Protein 1EK9 (pdb70)

Foldseek 3Di:
DELVLLVLLVVDFVVLVVLVVVLVVLVVCLVVLLVLQDKDKDKDKDKDWDADDDVCHFKIKMKIKIKIKIKHFDDALSVLSSVLSVLVSVLSVLVSLLVVLVLSLQLVLLQLQLLLLLLLLVLLVVLLVVLVVQLVVVVVCCVVPNDPCVLNVVSVVLSVVSVVVNVVSLVSLVVSQVSNCNSSVDGDQKYFHFDVVPDDADQDDDLVVLLVLLCVAASLLVSLVSVLVSLVSQLVSLVRVQDKTKMKMWMKMKMWMAMGGDVQDDPNPCVRHIDIIDTDMDMDMGGDPDDPCSVVSNVVSVVVSVVSVVVSVVVSVVLSVQQVVLSVLLVVLVVQLVVLVVQLVVLVVQLVCCVCCVVPNDHSNSNSVSSVSNSVSSSSNSVSVSSNLSSVSSSCNSSNHNDVVNSVVSSVSTHHMDGSNDD/DELVLLVLLVVDFPQLVVLVVVLVVLVVCLVVLLVLQDKDKDKDKDKDWDADDDVCHFKIKIKIKIKIKMKHFDDALSVLSSVLSVLVSVLSVLVSLLVSLVLVLQLLLLQLQLLLLLVLLVLLVVLLVVLVVQLVVVVVCCVVPNDPCVLNVLSVVLSVVSVVVNVVSLVSLVVSQVSNCNSSVDGDQKYFHFDPVPDDADQDDDLVVLLVLLCVAQSLLVSLVSVLVSLVSQLVSLVRVQDKTKMKMWMKMKMWMAMGGDVQDDPCPCVRHIDIIDTDMDMDMDGDPDDPCSVVSNVVSVVVSVVSVVVSVVSSVVLSCQQVVLSVQLVVLNVQLVVLVVQLVVLVVQLVCCVCCSVVNDHSNSNSVSSVSNSVSVSSNSVSSSSNVSSVSSSCNSSNHNDDVVSVVVSVSGHDMDGSNDD/DELVLLVLLVVDFVVLVVLVVVLVVLVVCLVVLCVLQDKDKDKDKDKDWDADDDVCHFKIKMKIKMKIKIKHFDDALSVLSSVLSVLVSVLSVLVSLLVQLVLSLQLLLLLLQLLLLVVLLVLLVVLLVVLVVQLVVVVVCCVVPNDDCVSNVVSVVLSVVSVVVNVVSLVSLVVSQVSNCNSRVDGDQKYFHFQVVPDDADQDDDLVVLLVLLCVAQSLLVSLVSVLVSLVSQLVSLVRLQDKTKMKMWMKMKMKMAMGGDPQDDPNPCVRHIDIIDTDMDMDMGGDPDDPCSVVSNVVSVVVSVVSVVVSVVSSVVLSCQQVVLSVQLVVLNVQLVVLVVQLVVLVVQLVCVVCCVVPNDHVNSNSVSSVSNSVSVSSNSVSSSSNLSSVSSSCNSSNHNDDVNSVVSSVSTHDMDGSNDD

Structure (mmCIF, N/CA/C/O backbone):
data_1EK9
#
_entry.id   1EK9
#
_cell.length_a   265.049
_cell.length_b   265.049
_cell.length_c   95.959
_cell.angle_alpha   90.00
_cell.angle_beta   90.00
_cell.angle_gamma   120.00
#
_symmetry.space_group_name_H-M   'H 3'
#
loop_
_entity.id
_entity.type
_entity.pdbx_description
1 polymer 'OUTER MEMBRANE PROTEIN TOLC'
2 water water
#
loop_
_atom_site.group_PDB
_atom_site.id
_atom_site.type_symbol
_atom_site.label_atom_id
_atom_site.label_alt_id
_atom_site.label_comp_id
_atom_site.label_asym_id
_atom_site.label_entity_id
_atom_site.label_seq_id
_atom_site.pdbx_PDB_ins_code
_atom_site.Cartn_x
_atom_site.Cartn_y
_atom_site.Cartn_z
_atom_site.occupancy
_atom_site.B_iso_or_equiv
_atom_site.auth_seq_id
_atom_site.auth_comp_id
_atom_site.auth_asym_id
_atom_site.auth_atom_id
_atom_site.pdbx_PDB_model_num
ATOM 1 N N . GLU A 1 1 ? -5.748 89.461 37.410 1.00 54.33 1 GLU A N 1
ATOM 2 C CA . GLU A 1 1 ? -4.635 90.165 38.129 1.00 52.89 1 GLU A CA 1
ATOM 3 C C . GLU A 1 1 ? -4.900 90.242 39.611 1.00 50.13 1 GLU A C 1
ATOM 4 O O . GLU A 1 1 ? -4.001 89.809 40.351 1.00 48.79 1 GLU A O 1
ATOM 10 N N . ASN A 1 2 ? -6.058 90.624 40.154 1.00 44.45 2 ASN A N 1
ATOM 11 C CA . ASN A 1 2 ? -6.190 90.527 41.619 1.00 41.48 2 ASN A CA 1
ATOM 12 C C . ASN A 1 2 ? -6.777 89.137 41.902 1.00 42.08 2 ASN A C 1
ATOM 13 O O . ASN A 1 2 ? -7.028 88.394 40.975 1.00 45.00 2 ASN A O 1
ATOM 18 N N . LEU A 1 3 ? -6.909 88.715 43.119 1.00 41.88 3 LEU A N 1
ATOM 19 C CA . LEU A 1 3 ? -7.418 87.377 43.478 1.00 41.92 3 LEU A CA 1
ATOM 20 C C . LEU A 1 3 ? -8.875 87.083 43.067 1.00 46.88 3 LEU A C 1
ATOM 21 O O . LEU A 1 3 ? -9.178 85.940 42.615 1.00 46.58 3 LEU A O 1
ATOM 34 N N . GLN A 1 5 ? -10.380 88.363 40.437 1.00 46.89 5 GLN A N 1
ATOM 35 C CA . GLN A 1 5 ? -10.351 88.078 39.002 1.00 47.46 5 GLN A CA 1
ATOM 36 C C . GLN A 1 5 ? -9.737 86.730 38.699 1.00 49.73 5 GLN A C 1
ATOM 37 O O . GLN A 1 5 ? -10.207 86.059 37.793 1.00 50.95 5 GLN A O 1
ATOM 43 N N . VAL A 1 6 ? -8.692 86.303 39.450 1.00 46.98 6 VAL A N 1
ATOM 44 C CA . VAL A 1 6 ? -8.105 85.000 39.139 1.00 44.65 6 VAL A CA 1
ATOM 45 C C . VAL A 1 6 ? -9.107 83.890 39.419 1.00 45.08 6 VAL A C 1
ATOM 46 O O . VAL A 1 6 ? -9.173 82.916 38.683 1.00 45.52 6 VAL A O 1
ATOM 50 N N . TYR A 1 7 ? -9.751 83.935 40.579 1.00 43.70 7 TYR A N 1
ATOM 51 C CA . TYR A 1 7 ? -10.721 82.939 40.953 1.00 45.34 7 TYR A CA 1
ATOM 52 C C . TYR A 1 7 ? -11.928 82.850 39.980 1.00 49.54 7 TYR A C 1
ATOM 53 O O . TYR A 1 7 ? -12.287 81.714 39.581 1.00 48.39 7 TYR A O 1
ATOM 62 N N . GLN A 1 8 ? -12.399 83.983 39.475 1.00 51.80 8 GLN A N 1
ATOM 63 C CA . GLN A 1 8 ? -13.505 83.986 38.529 1.00 56.58 8 GLN A CA 1
ATOM 64 C C . GLN A 1 8 ? -13.055 83.311 37.246 1.00 56.67 8 GLN A C 1
ATOM 65 O O . GLN A 1 8 ? -13.810 82.544 36.652 1.00 54.84 8 GLN A O 1
ATOM 71 N N . GLN A 1 9 ? -11.784 83.549 36.851 1.00 55.59 9 GLN A N 1
ATOM 72 C CA . GLN A 1 9 ? -11.308 82.875 35.645 1.00 55.62 9 GLN A CA 1
ATOM 73 C C . GLN A 1 9 ? -11.149 81.393 35.948 1.00 55.24 9 GLN A C 1
ATOM 74 O O . GLN A 1 9 ? -11.500 80.538 35.143 1.00 56.83 9 GLN A O 1
ATOM 80 N N . ALA A 1 10 ? -10.700 81.049 37.158 1.00 52.57 10 ALA A N 1
ATOM 81 C CA . ALA A 1 10 ? -10.604 79.637 37.487 1.00 51.69 10 ALA A CA 1
ATOM 82 C C . ALA A 1 10 ? -11.990 78.940 37.497 1.00 52.42 10 ALA A C 1
ATOM 83 O O . ALA A 1 10 ? -12.104 77.822 37.008 1.00 52.12 10 ALA A O 1
ATOM 85 N N . ARG A 1 11 ? -12.986 79.510 38.186 1.00 51.43 11 ARG A N 1
ATOM 86 C CA . ARG A 1 11 ? -14.295 78.922 38.324 1.00 53.69 11 ARG A CA 1
ATOM 87 C C . ARG A 1 11 ? -14.955 78.566 37.006 1.00 55.34 11 ARG A C 1
ATOM 88 O O . ARG A 1 11 ? -15.400 77.422 36.884 1.00 56.07 11 ARG A O 1
ATOM 96 N N . LEU A 1 12 ? -14.882 79.388 35.966 1.00 56.31 12 LEU A N 1
ATOM 97 C CA . LEU A 1 12 ? -15.557 78.976 34.730 1.00 58.20 12 LEU A CA 1
ATOM 98 C C . LEU A 1 12 ? -14.874 77.851 34.001 1.00 57.19 12 LEU A C 1
ATOM 99 O O . LEU A 1 12 ? -15.548 77.034 33.364 1.00 57.37 12 LEU A O 1
ATOM 104 N N . SER A 1 13 ? -13.545 77.742 34.074 1.00 53.75 13 SER A N 1
ATOM 105 C CA . SER A 1 13 ? -12.891 76.713 33.292 1.00 50.79 13 SER A CA 1
ATOM 106 C C . SER A 1 13 ? -12.284 75.555 34.030 1.00 47.83 13 SER A C 1
ATOM 107 O O . SER A 1 13 ? -11.770 74.649 33.342 1.00 45.95 13 SER A O 1
ATOM 110 N N . ASN A 1 14 ? -12.240 75.550 35.351 1.00 45.12 14 ASN A N 1
ATOM 111 C CA . ASN A 1 14 ? -11.525 74.466 36.013 1.00 43.87 14 ASN A CA 1
ATOM 112 C C . ASN A 1 14 ? -12.110 73.099 35.688 1.00 45.77 14 ASN A C 1
ATOM 113 O O . ASN A 1 14 ? -13.262 72.828 36.016 1.00 45.64 14 ASN A O 1
ATOM 118 N N . PRO A 1 15 ? -11.314 72.201 35.123 1.00 45.20 15 PRO A N 1
ATOM 119 C CA . PRO A 1 15 ? -11.771 70.933 34.674 1.00 45.59 15 PRO A CA 1
ATOM 120 C C . PRO A 1 15 ? -11.977 69.916 35.780 1.00 47.99 15 PRO A C 1
ATOM 121 O O . PRO A 1 15 ? -12.758 68.993 35.602 1.00 47.30 15 PRO A O 1
ATOM 125 N N . GLU A 1 16 ? -11.323 70.042 36.926 1.00 46.14 16 GLU A N 1
ATOM 126 C CA . GLU A 1 16 ? -11.561 69.150 38.060 1.00 45.83 16 GLU A CA 1
ATOM 127 C C . GLU A 1 16 ? -12.942 69.419 38.664 1.00 46.51 16 GLU A C 1
ATOM 128 O O . GLU A 1 16 ? -13.635 68.456 39.086 1.00 45.55 16 GLU A O 1
ATOM 134 N N . LEU A 1 17 ? -13.318 70.677 38.768 1.00 44.31 17 LEU A N 1
ATOM 135 C CA . LEU A 1 17 ? -14.638 71.029 39.303 1.00 46.10 17 LEU A CA 1
ATOM 136 C C . LEU A 1 17 ? -15.710 70.649 38.252 1.00 48.49 17 LEU A C 1
ATOM 137 O O . LEU A 1 17 ? -16.740 70.078 38.584 1.00 48.02 17 LEU A O 1
ATOM 142 N N . ARG A 1 18 ? -15.465 71.027 36.994 1.00 48.73 18 ARG A N 1
ATOM 143 C CA . ARG A 1 18 ? -16.378 70.701 35.889 1.00 50.10 18 ARG A CA 1
ATOM 144 C C . ARG A 1 18 ? -16.621 69.217 35.742 1.00 50.57 18 ARG A C 1
ATOM 145 O O . ARG A 1 18 ? -17.767 68.827 35.518 1.00 52.79 18 ARG A O 1
ATOM 153 N N . LYS A 1 19 ? -15.615 68.382 36.024 1.00 49.34 19 LYS A N 1
ATOM 154 C CA . LYS A 1 19 ? -15.799 66.932 36.003 1.00 49.27 19 LYS A CA 1
ATOM 155 C C . LYS A 1 19 ? -16.665 66.513 37.181 1.00 50.19 19 LYS A C 1
ATOM 156 O O . LYS A 1 19 ? -17.463 65.581 37.070 1.00 50.10 19 LYS A O 1
ATOM 162 N N . SER A 1 20 ? -16.460 67.146 38.335 1.00 47.11 20 SER A N 1
ATOM 163 C CA . SER A 1 20 ? -17.249 66.832 39.514 1.00 45.67 20 SER A CA 1
ATOM 164 C C . SER A 1 20 ? -18.750 67.191 39.289 1.00 46.63 20 SER A C 1
ATOM 165 O O . SER A 1 20 ? -19.602 66.507 39.781 1.00 44.30 20 SER A O 1
ATOM 168 N N . ALA A 1 21 ? -19.042 68.305 38.632 1.00 45.89 21 ALA A N 1
ATOM 169 C CA . ALA A 1 21 ? -20.380 68.726 38.314 1.00 46.62 21 ALA A CA 1
ATOM 170 C C . ALA A 1 21 ? -21.039 67.669 37.396 1.00 48.38 21 ALA A C 1
ATOM 171 O O . ALA A 1 21 ? -22.212 67.399 37.534 1.00 49.78 21 ALA A O 1
ATOM 173 N N . ALA A 1 22 ? -20.264 67.097 36.463 1.00 46.63 22 ALA A N 1
ATOM 174 C CA . ALA A 1 22 ? -20.700 66.069 35.567 1.00 46.52 22 ALA A CA 1
ATOM 175 C C . ALA A 1 22 ? -21.062 64.808 36.341 1.00 48.22 22 ALA A C 1
ATOM 176 O O . ALA A 1 22 ? -22.007 64.097 35.948 1.00 49.73 22 ALA A O 1
ATOM 178 N N . ASP A 1 23 ? -20.253 64.411 37.320 1.00 44.41 23 ASP A N 1
ATOM 179 C CA . ASP A 1 23 ? -20.558 63.264 38.144 1.00 45.45 23 ASP A CA 1
ATOM 180 C C . ASP A 1 23 ? -21.876 63.483 38.911 1.00 48.39 23 ASP A C 1
ATOM 181 O O . ASP A 1 23 ? -22.621 62.519 39.153 1.00 47.60 23 ASP A O 1
ATOM 186 N N . ARG A 1 24 ? -22.086 64.711 39.389 1.00 47.01 24 ARG A N 1
ATOM 187 C CA . ARG A 1 24 ? -23.251 65.048 40.129 1.00 49.10 24 ARG A CA 1
ATOM 188 C C . ARG A 1 24 ? -24.471 64.920 39.200 1.00 50.11 24 ARG A C 1
ATOM 189 O O . ARG A 1 24 ? -25.473 64.345 39.620 1.00 50.58 24 ARG A O 1
ATOM 197 N N . ASP A 1 25 ? -24.387 65.509 38.000 1.00 48.99 25 ASP A N 1
ATOM 198 C CA . ASP A 1 25 ? -25.477 65.493 37.040 1.00 49.18 25 ASP A CA 1
ATOM 199 C C . ASP A 1 25 ? -25.867 64.075 36.669 1.00 51.25 25 ASP A C 1
ATOM 200 O O . ASP A 1 25 ? -27.066 63.735 36.635 1.00 51.71 25 ASP A O 1
ATOM 205 N N . ALA A 1 26 ? -24.864 63.231 36.432 1.00 48.71 26 ALA A N 1
ATOM 206 C CA . ALA A 1 26 ? -25.140 61.853 36.090 1.00 47.54 26 ALA A CA 1
ATOM 207 C C . ALA A 1 26 ? -25.896 61.175 37.227 1.00 50.78 26 ALA A C 1
ATOM 208 O O . ALA A 1 26 ? -26.770 60.324 36.973 1.00 49.90 26 ALA A O 1
ATOM 210 N N . ALA A 1 27 ? -25.475 61.427 38.474 1.00 48.83 27 ALA A N 1
ATOM 211 C CA . ALA A 1 27 ? -26.085 60.807 39.634 1.00 48.92 27 ALA A CA 1
ATOM 212 C C . ALA A 1 27 ? -27.537 61.249 39.819 1.00 50.25 27 ALA A C 1
ATOM 213 O O . ALA A 1 27 ? -28.369 60.402 40.154 1.00 51.28 27 ALA A O 1
ATOM 215 N N . PHE A 1 28 ? -27.845 62.510 39.625 1.00 48.52 28 PHE A N 1
ATOM 216 C CA . PHE A 1 28 ? -29.210 62.983 39.692 1.00 50.54 28 PHE A CA 1
ATOM 217 C C . PHE A 1 28 ? -30.051 62.357 38.567 1.00 52.29 28 PHE A C 1
ATOM 218 O O . PHE A 1 28 ? -31.015 61.664 38.875 1.00 51.68 28 PHE A O 1
ATOM 226 N N . GLU A 1 29 ? -29.526 62.373 37.329 1.00 51.33 29 GLU A N 1
ATOM 227 C CA . GLU A 1 29 ? -30.190 61.818 36.173 1.00 52.44 29 GLU A CA 1
ATOM 228 C C . GLU A 1 29 ? -30.504 60.348 36.372 1.00 54.43 29 GLU A C 1
ATOM 229 O O . GLU A 1 29 ? -31.584 59.887 35.987 1.00 55.19 29 GLU A O 1
ATOM 235 N N . LYS A 1 30 ? -29.652 59.649 37.139 1.00 51.47 30 LYS A N 1
ATOM 236 C CA . LYS A 1 30 ? -29.815 58.250 37.397 1.00 49.40 30 LYS A CA 1
ATOM 237 C C . LYS A 1 30 ? -31.052 57.973 38.246 1.00 49.98 30 LYS A C 1
ATOM 238 O O . LYS A 1 30 ? -31.486 56.816 38.304 1.00 46.93 30 LYS A O 1
ATOM 244 N N . ILE A 1 31 ? -31.587 58.968 38.942 1.00 49.62 31 ILE A N 1
ATOM 245 C CA . ILE A 1 31 ? -32.838 58.781 39.694 1.00 51.03 31 ILE A CA 1
ATOM 246 C C . ILE A 1 31 ? -33.957 58.352 38.714 1.00 53.57 31 ILE A C 1
ATOM 247 O O . ILE A 1 31 ? -34.686 57.425 39.001 1.00 53.29 31 ILE A O 1
ATOM 252 N N . ASN A 1 32 ? -33.973 58.915 37.506 1.00 52.98 32 ASN A N 1
ATOM 253 C CA . ASN A 1 32 ? -34.896 58.537 36.452 1.00 53.35 32 ASN A CA 1
ATOM 254 C C . ASN A 1 32 ? -34.695 57.096 36.079 1.00 55.33 32 ASN A C 1
ATOM 255 O O . ASN A 1 32 ? -35.697 56.386 36.032 1.00 56.78 32 ASN A O 1
ATOM 260 N N . GLU A 1 33 ? -33.452 56.618 35.935 1.00 52.34 33 GLU A N 1
ATOM 261 C CA . GLU A 1 33 ? -33.285 55.210 35.652 1.00 51.72 33 GLU A CA 1
ATOM 262 C C . GLU A 1 33 ? -33.724 54.317 36.806 1.00 53.08 33 GLU A C 1
ATOM 263 O O . GLU A 1 33 ? -34.284 53.245 36.571 1.00 52.42 33 GLU A O 1
ATOM 269 N N . ALA A 1 34 ? -33.490 54.724 38.068 1.00 51.73 34 ALA A N 1
ATOM 270 C CA . ALA A 1 34 ? -33.908 53.922 39.209 1.00 51.51 34 ALA A CA 1
ATOM 271 C C . ALA A 1 34 ? -35.443 53.870 39.392 1.00 53.16 34 ALA A C 1
ATOM 272 O O . ALA A 1 34 ? -35.960 52.943 40.046 1.00 51.87 34 ALA A O 1
ATOM 274 N N . ARG A 1 35 ? -36.144 54.905 38.939 1.00 52.64 35 ARG A N 1
ATOM 275 C CA . ARG A 1 35 ? -37.599 54.962 39.038 1.00 55.18 35 ARG A CA 1
ATOM 276 C C . ARG A 1 35 ? -38.298 54.079 37.968 1.00 57.41 35 ARG A C 1
ATOM 277 O O . ARG A 1 35 ? -39.413 53.614 38.150 1.00 56.75 35 ARG A O 1
ATOM 285 N N . SER A 1 36 ? -37.586 53.850 36.867 1.00 56.94 36 SER A N 1
ATOM 286 C CA . SER A 1 36 ? -38.043 53.176 35.675 1.00 58.05 36 SER A CA 1
ATOM 287 C C . SER A 1 36 ? -38.659 51.797 35.817 1.00 59.53 36 SER A C 1
ATOM 288 O O . SER A 1 36 ? -39.750 51.596 35.251 1.00 61.54 36 SER A O 1
ATOM 291 N N . PRO A 1 37 ? -38.191 50.923 36.708 1.00 59.53 37 PRO A N 1
ATOM 292 C CA . PRO A 1 37 ? -38.843 49.632 36.945 1.00 58.83 37 PRO A CA 1
ATOM 293 C C . PRO A 1 37 ? -40.224 49.724 37.595 1.00 59.98 37 PRO A C 1
ATOM 294 O O . PRO A 1 37 ? -40.948 48.741 37.577 1.00 58.97 37 PRO A O 1
ATOM 298 N N . LEU A 1 38 ? -40.613 50.869 38.135 1.00 58.98 38 LEU A N 1
ATOM 299 C CA . LEU A 1 38 ? -41.869 51.143 38.784 1.00 59.27 38 LEU A CA 1
ATOM 300 C C . LEU A 1 38 ? -42.944 51.686 37.818 1.00 60.91 38 LEU A C 1
ATOM 301 O O . LEU A 1 38 ? -44.080 52.001 38.192 1.00 59.89 38 LEU A O 1
ATOM 306 N N . LEU A 1 39 ? -42.542 51.834 36.571 1.00 60.15 39 LEU A N 1
ATOM 307 C CA . LEU A 1 39 ? -43.396 52.322 35.505 1.00 61.07 39 LEU A CA 1
ATOM 308 C C . LEU A 1 39 ? -43.704 51.185 34.535 1.00 60.96 39 LEU A C 1
ATOM 309 O O . LEU A 1 39 ? -43.104 50.120 34.606 1.00 59.92 39 LEU A O 1
ATOM 314 N N . PRO A 1 40 ? -44.676 51.375 33.662 1.00 61.20 40 PRO A N 1
ATOM 315 C CA . PRO A 1 40 ? -45.060 50.336 32.716 1.00 60.19 40 PRO A CA 1
ATOM 316 C C . PRO A 1 40 ? -43.918 49.974 31.769 1.00 59.66 40 PRO A C 1
ATOM 317 O O . PRO A 1 40 ? -43.305 50.847 31.187 1.00 59.35 40 PRO A O 1
ATOM 321 N N . GLN A 1 41 ? -43.668 48.688 31.580 1.00 58.41 41 GLN A N 1
ATOM 322 C CA . GLN A 1 41 ? -42.750 48.116 30.625 1.00 57.80 41 GLN A CA 1
ATOM 323 C C . GLN A 1 41 ? -43.593 47.454 29.481 1.00 61.30 41 GLN A C 1
ATOM 324 O O . GLN A 1 41 ? -44.343 46.514 29.672 1.00 60.52 41 GLN A O 1
ATOM 330 N N . LEU A 1 42 ? -43.382 47.886 28.253 1.00 61.94 42 LEU A N 1
ATOM 331 C CA . LEU A 1 42 ? -44.165 47.491 27.091 1.00 62.79 42 LEU A CA 1
ATOM 332 C C . LEU A 1 42 ? -43.262 47.084 25.941 1.00 64.31 42 LEU A C 1
ATOM 333 O O . LEU A 1 42 ? -42.523 47.946 25.501 1.00 63.79 42 LEU A O 1
ATOM 338 N N . GLY A 1 43 ? -43.263 45.830 25.495 1.00 64.90 43 GLY A N 1
ATOM 339 C CA . GLY A 1 43 ? -42.496 45.378 24.354 1.00 65.53 43 GLY A CA 1
ATOM 340 C C . GLY A 1 43 ? -43.349 44.614 23.285 1.00 67.93 43 GLY A C 1
ATOM 341 O O . GLY A 1 43 ? -44.473 44.187 23.512 1.00 66.68 43 GLY A O 1
ATOM 342 N N . LEU A 1 44 ? -42.833 44.570 22.078 1.00 67.71 44 LEU A N 1
ATOM 343 C CA . LEU A 1 44 ? -43.369 43.916 20.919 1.00 68.17 44 LEU A CA 1
ATOM 344 C C . LEU A 1 44 ? -42.482 42.742 20.520 1.00 69.50 44 LEU A C 1
ATOM 345 O O . LEU A 1 44 ? -41.314 42.939 20.237 1.00 70.44 44 LEU A O 1
ATOM 350 N N . GLY A 1 45 ? -43.029 41.550 20.507 1.00 68.93 45 GLY A N 1
ATOM 351 C CA . GLY A 1 45 ? -42.378 40.331 20.077 1.00 70.02 45 GLY A CA 1
ATOM 352 C C . GLY A 1 45 ? -43.110 39.741 18.845 1.00 72.63 45 GLY A C 1
ATOM 353 O O . GLY A 1 45 ? -44.289 40.016 18.577 1.00 71.75 45 GLY A O 1
ATOM 354 N N . ALA A 1 46 ? -42.385 38.944 18.084 1.00 72.28 46 ALA A N 1
ATOM 355 C CA . ALA A 1 46 ? -42.935 38.355 16.867 1.00 73.14 46 ALA A CA 1
ATOM 356 C C . ALA A 1 46 ? -41.963 37.309 16.384 1.00 75.35 46 ALA A C 1
ATOM 357 O O . ALA A 1 46 ? -40.776 37.545 16.437 1.00 74.56 46 ALA A O 1
ATOM 359 N N . ASP A 1 47 ? -42.462 36.138 15.983 1.00 76.38 47 ASP A N 1
ATOM 360 C CA . ASP A 1 47 ? -41.598 35.111 15.463 1.00 77.81 47 ASP A CA 1
ATOM 361 C C . ASP A 1 47 ? -42.223 34.205 14.405 1.00 78.50 47 ASP A C 1
ATOM 362 O O . ASP A 1 47 ? -43.392 34.290 14.092 1.00 78.23 47 ASP A O 1
ATOM 367 N N . TYR A 1 48 ? -41.385 33.348 13.855 1.00 77.69 48 TYR A N 1
ATOM 368 C CA . TYR A 1 48 ? -41.728 32.349 12.875 1.00 77.94 48 TYR A CA 1
ATOM 369 C C . TYR A 1 48 ? -40.972 31.079 13.258 1.00 78.38 48 TYR A C 1
ATOM 370 O O . TYR A 1 48 ? -39.793 31.167 13.543 1.00 78.38 48 TYR A O 1
ATOM 379 N N . THR A 1 49 ? -41.626 29.918 13.241 1.00 77.18 49 THR A N 1
ATOM 380 C CA . THR A 1 49 ? -40.974 28.656 13.573 1.00 76.34 49 THR A CA 1
ATOM 381 C C . THR A 1 49 ? -41.342 27.534 12.586 1.00 77.37 49 THR A C 1
ATOM 382 O O . THR A 1 49 ? -42.516 27.301 12.316 1.00 76.67 49 THR A O 1
ATOM 386 N N . TYR A 1 50 ? -40.351 26.797 12.122 1.00 75.69 50 TYR A N 1
ATOM 387 C CA . TYR A 1 50 ? -40.585 25.671 11.253 1.00 76.04 50 TYR A CA 1
ATOM 388 C C . TYR A 1 50 ? -40.224 24.392 12.010 1.00 76.40 50 TYR A C 1
ATOM 389 O O . TYR A 1 50 ? -39.136 24.316 12.580 1.00 76.15 50 TYR A O 1
ATOM 398 N N . SER A 1 51 ? -41.141 23.423 12.066 1.00 74.35 51 SER A N 1
ATOM 399 C CA . SER A 1 51 ? -40.873 22.170 12.780 1.00 73.58 51 SER A CA 1
ATOM 400 C C . SER A 1 51 ? -41.001 20.981 11.836 1.00 73.27 51 SER A C 1
ATOM 401 O O . SER A 1 51 ? -41.757 21.013 10.873 1.00 72.55 51 SER A O 1
ATOM 404 N N . ASN A 1 52 ? -40.215 19.954 12.094 1.00 71.69 52 ASN A N 1
ATOM 405 C CA . ASN A 1 52 ? -40.179 18.779 11.251 1.00 71.46 52 ASN A CA 1
ATOM 406 C C . ASN A 1 52 ? -40.104 17.542 12.149 1.00 71.50 52 ASN A C 1
ATOM 407 O O . ASN A 1 52 ? -39.115 17.326 12.865 1.00 70.11 52 ASN A O 1
ATOM 412 N N . GLY A 1 53 ? -41.259 16.859 12.254 1.00 67.70 53 GLY A N 1
ATOM 413 C CA . GLY A 1 53 ? -41.428 15.758 13.153 1.00 64.96 53 GLY A CA 1
ATOM 414 C C . GLY A 1 53 ? -40.604 14.551 12.802 1.00 66.75 53 GLY A C 1
ATOM 415 O O . GLY A 1 53 ? -40.077 14.422 11.686 1.00 66.95 53 GLY A O 1
ATOM 416 N N . TYR A 1 54 ? -40.469 13.618 13.737 1.00 66.43 54 TYR A N 1
ATOM 417 C CA . TYR A 1 54 ? -39.751 12.392 13.406 1.00 69.22 54 TYR A CA 1
ATOM 418 C C . TYR A 1 54 ? -39.956 11.406 14.522 1.00 70.32 54 TYR A C 1
ATOM 419 O O . TYR A 1 54 ? -40.637 11.749 15.495 1.00 69.02 54 TYR A O 1
ATOM 428 N N . ARG A 1 55 ? -39.475 10.188 14.344 1.00 72.86 55 ARG A N 1
ATOM 429 C CA . ARG A 1 55 ? -39.618 9.148 15.351 1.00 75.95 55 ARG A CA 1
ATOM 430 C C . ARG A 1 55 ? -40.967 9.194 16.057 1.00 78.60 55 ARG A C 1
ATOM 431 O O . ARG A 1 55 ? -41.052 9.852 17.099 1.00 79.62 55 ARG A O 1
ATOM 439 N N . ASP A 1 56 ? -42.022 8.635 15.463 1.00 77.48 56 ASP A N 1
ATOM 440 C CA . ASP A 1 56 ? -43.380 8.592 16.081 1.00 77.49 56 ASP A CA 1
ATOM 441 C C . ASP A 1 56 ? -44.185 9.861 15.881 1.00 77.78 56 ASP A C 1
ATOM 442 O O . ASP A 1 56 ? -45.303 9.976 16.393 1.00 77.85 56 ASP A O 1
ATOM 447 N N . ALA A 1 57 ? -43.636 10.822 15.143 1.00 76.35 57 ALA A N 1
ATOM 448 C CA . ALA A 1 57 ? -44.309 12.074 14.764 1.00 74.72 57 ALA A CA 1
ATOM 449 C C . ALA A 1 57 ? -43.782 12.420 13.374 1.00 73.94 57 ALA A C 1
ATOM 450 O O . ALA A 1 57 ? -43.978 13.508 12.849 1.00 70.80 57 ALA A O 1
ATOM 452 N N . ASN A 1 58 ? -43.084 11.450 12.792 1.00 73.84 58 ASN A N 1
ATOM 453 C CA . ASN A 1 58 ? -42.695 11.577 11.399 1.00 76.55 58 ASN A CA 1
ATOM 454 C C . ASN A 1 58 ? -43.988 11.747 10.573 1.00 77.51 58 ASN A C 1
ATOM 455 O O . ASN A 1 58 ? -45.020 11.149 10.891 1.00 76.63 58 ASN A O 1
ATOM 460 N N . GLY A 1 59 ? -43.969 12.665 9.623 1.00 77.83 59 GLY A N 1
ATOM 461 C CA . GLY A 1 59 ? -45.130 12.976 8.850 1.00 78.91 59 GLY A CA 1
ATOM 462 C C . GLY A 1 59 ? -45.926 14.174 9.346 1.00 80.89 59 GLY A C 1
ATOM 463 O O . GLY A 1 59 ? -46.890 14.533 8.689 1.00 80.67 59 GLY A O 1
ATOM 464 N N . ILE A 1 60 ? -45.546 14.804 10.476 1.00 80.54 60 ILE A N 1
ATOM 465 C CA . ILE A 1 60 ? -46.259 16.004 10.914 1.00 80.37 60 ILE A CA 1
ATOM 466 C C . ILE A 1 60 ? -45.308 17.184 10.984 1.00 80.68 60 ILE A C 1
ATOM 467 O O . ILE A 1 60 ? -44.315 17.143 11.707 1.00 81.00 60 ILE A O 1
ATOM 472 N N . ASN A 1 61 ? -45.485 18.126 10.073 1.00 78.75 61 ASN A N 1
ATOM 473 C CA . ASN A 1 61 ? -44.640 19.303 9.994 1.00 78.20 61 ASN A CA 1
ATOM 474 C C . ASN A 1 61 ? -45.522 20.534 10.147 1.00 79.33 61 ASN A C 1
ATOM 475 O O . ASN A 1 61 ? -46.734 20.449 10.036 1.00 77.49 61 ASN A O 1
ATOM 480 N N . SER A 1 62 ? -44.857 21.657 10.438 1.00 79.38 62 SER A N 1
ATOM 481 C CA . SER A 1 62 ? -45.584 22.882 10.616 1.00 79.82 62 SER A CA 1
ATOM 482 C C . SER A 1 62 ? -44.713 24.101 10.522 1.00 80.56 62 SER A C 1
ATOM 483 O O . SER A 1 62 ? -43.499 24.015 10.662 1.00 80.74 62 SER A O 1
ATOM 486 N N . ASN A 1 63 ? -45.381 25.222 10.316 1.00 79.68 63 ASN A N 1
ATOM 487 C CA . ASN A 1 63 ? -44.704 26.484 10.433 1.00 80.72 63 ASN A CA 1
ATOM 488 C C . ASN A 1 63 ? -45.676 27.490 11.020 1.00 81.00 63 ASN A C 1
ATOM 489 O O . ASN A 1 63 ? -46.787 27.699 10.532 1.00 81.11 63 ASN A O 1
ATOM 494 N N . ALA A 1 64 ? -45.256 27.992 12.175 1.00 78.72 64 ALA A N 1
ATOM 495 C CA . ALA A 1 64 ? -46.002 28.946 12.959 1.00 77.74 64 ALA A CA 1
ATOM 496 C C . ALA A 1 64 ? -45.380 30.345 12.899 1.00 78.28 64 ALA A C 1
ATOM 497 O O . ALA A 1 64 ? -44.193 30.550 12.651 1.00 77.45 64 ALA A O 1
ATOM 499 N N . THR A 1 65 ? -46.237 31.322 13.099 1.00 77.02 65 THR A N 1
ATOM 500 C CA . THR A 1 65 ? -45.912 32.739 13.081 1.00 76.35 65 THR A CA 1
ATOM 501 C C . THR A 1 65 ? -46.655 33.307 14.277 1.00 77.60 65 THR A C 1
ATOM 502 O O . THR A 1 65 ? -47.785 32.870 14.523 1.00 77.57 65 THR A O 1
ATOM 506 N N . SER A 1 66 ? -45.999 34.120 15.105 1.00 75.50 66 SER A N 1
ATOM 507 C CA . SER A 1 66 ? -46.692 34.740 16.234 1.00 74.56 66 SER A CA 1
ATOM 508 C C . SER A 1 66 ? -46.200 36.164 16.378 1.00 74.26 66 SER A C 1
ATOM 509 O O . SER A 1 66 ? -45.158 36.506 15.832 1.00 73.72 66 SER A O 1
ATOM 512 N N . ALA A 1 67 ? -46.992 36.985 17.051 1.00 72.05 67 ALA A N 1
ATOM 513 C CA . ALA A 1 67 ? -46.644 38.375 17.243 1.00 71.17 67 ALA A CA 1
ATOM 514 C C . ALA A 1 67 ? -47.483 38.869 18.395 1.00 71.66 67 ALA A C 1
ATOM 515 O O . ALA A 1 67 ? -48.622 38.466 18.443 1.00 70.14 67 ALA A O 1
ATOM 517 N N . SER A 1 68 ? -46.903 39.645 19.336 1.00 71.13 68 SER A N 1
ATOM 518 C CA . SER A 1 68 ? -47.671 40.181 20.448 1.00 70.86 68 SER A CA 1
ATOM 519 C C . SER A 1 68 ? -47.090 41.426 21.087 1.00 72.14 68 SER A C 1
ATOM 520 O O . SER A 1 68 ? -45.901 41.698 20.970 1.00 72.53 68 SER A O 1
ATOM 523 N N . LEU A 1 69 ? -47.974 42.201 21.726 1.00 70.97 69 LEU A N 1
ATOM 524 C CA . LEU A 1 69 ? -47.607 43.345 22.537 1.00 70.99 69 LEU A CA 1
ATOM 525 C C . LEU A 1 69 ? -47.700 42.849 23.971 1.00 71.82 69 LEU A C 1
ATOM 526 O O . LEU A 1 69 ? -48.703 42.230 24.292 1.00 70.52 69 LEU A O 1
ATOM 531 N N . GLN A 1 70 ? -46.619 42.972 24.745 1.00 70.45 70 GLN A N 1
ATOM 532 C CA . GLN A 1 70 ? -46.677 42.550 26.138 1.00 69.82 70 GLN A CA 1
ATOM 533 C C . GLN A 1 70 ? -46.400 43.744 27.056 1.00 69.47 70 GLN A C 1
ATOM 534 O O . GLN A 1 70 ? -45.764 44.726 26.694 1.00 68.75 70 GLN A O 1
ATOM 540 N N . LEU A 1 71 ? -47.032 43.714 28.210 1.00 67.91 71 LEU A N 1
ATOM 541 C CA . LEU A 1 71 ? -46.940 44.802 29.160 1.00 67.95 71 LEU A CA 1
ATOM 542 C C . LEU A 1 71 ? -46.782 44.264 30.564 1.00 68.02 71 LEU A C 1
ATOM 543 O O . LEU A 1 71 ? -47.455 43.320 30.930 1.00 66.39 71 LEU A O 1
ATOM 548 N N . THR A 1 72 ? -45.801 44.808 31.300 1.00 66.58 72 THR A N 1
ATOM 549 C CA . THR A 1 72 ? -45.646 44.439 32.703 1.00 65.57 72 THR A CA 1
ATOM 550 C C . THR A 1 72 ? -45.729 45.696 33.556 1.00 65.01 72 THR A C 1
ATOM 551 O O . THR A 1 72 ? -45.388 46.790 33.111 1.00 65.55 72 THR A O 1
ATOM 555 N N . GLN A 1 73 ? -46.256 45.548 34.753 1.00 63.44 73 GLN A N 1
ATOM 556 C CA . GLN A 1 73 ? -46.450 46.680 35.657 1.00 62.90 73 GLN A CA 1
ATOM 557 C C . GLN A 1 73 ? -46.385 46.178 37.088 1.00 63.22 73 GLN A C 1
ATOM 558 O O . GLN A 1 73 ? -47.089 45.244 37.485 1.00 61.36 73 GLN A O 1
ATOM 564 N N . SER A 1 74 ? -45.452 46.775 37.839 1.00 61.84 74 SER A N 1
ATOM 565 C CA . SER A 1 74 ? -45.192 46.358 39.202 1.00 60.01 74 SER A CA 1
ATOM 566 C C . SER A 1 74 ? -46.320 46.853 40.081 1.00 59.47 74 SER A C 1
ATOM 567 O O . SER A 1 74 ? -46.753 47.991 39.956 1.00 59.10 74 SER A O 1
ATOM 570 N N . ILE A 1 75 ? -46.824 46.004 40.955 1.00 59.45 75 ILE A N 1
ATOM 571 C CA . ILE A 1 75 ? -47.933 46.437 41.814 1.00 60.44 75 ILE A CA 1
ATOM 572 C C . ILE A 1 75 ? -47.394 46.601 43.221 1.00 59.25 75 ILE A C 1
ATOM 573 O O . ILE A 1 75 ? -47.591 47.612 43.869 1.00 57.73 75 ILE A O 1
ATOM 578 N N . PHE A 1 76 ? -46.710 45.560 43.667 1.00 60.28 76 PHE A N 1
ATOM 579 C CA . PHE A 1 76 ? -46.094 45.592 44.984 1.00 61.31 76 PHE A CA 1
ATOM 580 C C . PHE A 1 76 ? -44.701 44.995 44.847 1.00 62.30 76 PHE A C 1
ATOM 581 O O . PHE A 1 76 ? -44.563 43.814 44.488 1.00 61.78 76 PHE A O 1
ATOM 589 N N . ASP A 1 77 ? -43.684 45.822 45.068 1.00 60.93 77 ASP A N 1
ATOM 590 C CA . ASP A 1 77 ? -42.298 45.328 45.021 1.00 60.55 77 ASP A CA 1
ATOM 591 C C . ASP A 1 77 ? -41.423 46.273 45.853 1.00 61.47 77 ASP A C 1
ATOM 592 O O . ASP A 1 77 ? -40.952 47.275 45.303 1.00 57.48 77 ASP A O 1
ATOM 605 N N . SER A 1 79 ? -38.411 46.073 47.018 1.00 60.52 79 SER A N 1
ATOM 606 C CA . SER A 1 79 ? -37.125 46.143 46.389 1.00 60.30 79 SER A CA 1
ATOM 607 C C . SER A 1 79 ? -37.041 47.182 45.280 1.00 61.60 79 SER A C 1
ATOM 608 O O . SER A 1 79 ? -36.047 47.933 45.290 1.00 60.93 79 SER A O 1
ATOM 611 N N . LYS A 1 80 ? -38.102 47.426 44.498 1.00 59.30 80 LYS A N 1
ATOM 612 C CA . LYS A 1 80 ? -38.037 48.466 43.472 1.00 58.83 80 LYS A CA 1
ATOM 613 C C . LYS A 1 80 ? -38.204 49.864 44.032 1.00 58.49 80 LYS A C 1
ATOM 614 O O . LYS A 1 80 ? -37.705 50.844 43.454 1.00 59.40 80 LYS A O 1
ATOM 620 N N . TRP A 1 81 ? -38.952 50.006 45.112 1.00 56.47 81 TRP A N 1
ATOM 621 C CA . TRP A 1 81 ? -39.067 51.304 45.759 1.00 57.24 81 TRP A CA 1
ATOM 622 C C . TRP A 1 81 ? -37.722 51.628 46.457 1.00 55.73 81 TRP A C 1
ATOM 623 O O . TRP A 1 81 ? -37.308 52.762 46.496 1.00 53.46 81 TRP A O 1
ATOM 634 N N . ARG A 1 82 ? -37.139 50.606 47.066 1.00 53.77 82 ARG A N 1
ATOM 635 C CA . ARG A 1 82 ? -35.909 50.696 47.806 1.00 55.16 82 ARG A CA 1
ATOM 636 C C . ARG A 1 82 ? -34.711 51.184 46.953 1.00 55.28 82 ARG A C 1
ATOM 637 O O . ARG A 1 82 ? -34.144 52.202 47.289 1.00 55.73 82 ARG A O 1
ATOM 645 N N . ALA A 1 83 ? -34.593 50.652 45.720 1.00 52.62 83 ALA A N 1
ATOM 646 C CA . ALA A 1 83 ? -33.612 51.057 44.752 1.00 52.46 83 ALA A CA 1
ATOM 647 C C . ALA A 1 83 ? -33.755 52.506 44.359 1.00 53.43 83 ALA A C 1
ATOM 648 O O . ALA A 1 83 ? -32.735 53.210 44.194 1.00 53.10 83 ALA A O 1
ATOM 650 N N . LEU A 1 84 ? -35.001 52.975 44.243 1.00 51.11 84 LEU A N 1
ATOM 651 C CA . LEU A 1 84 ? -35.218 54.367 43.923 1.00 50.54 84 LEU A CA 1
ATOM 652 C C . LEU A 1 84 ? -34.697 55.230 45.087 1.00 52.41 84 LEU A C 1
ATOM 653 O O . LEU A 1 84 ? -34.101 56.299 44.820 1.00 50.28 84 LEU A O 1
ATOM 658 N N . THR A 1 85 ? -35.011 54.837 46.333 1.00 50.10 85 THR A N 1
ATOM 659 C CA . THR A 1 85 ? -34.629 55.669 47.453 1.00 53.13 85 THR A CA 1
ATOM 660 C C . THR A 1 85 ? -33.092 55.620 47.637 1.00 51.22 85 THR A C 1
ATOM 661 O O . THR A 1 85 ? -32.481 56.610 47.888 1.00 48.68 85 THR A O 1
ATOM 665 N N . LEU A 1 86 ? -32.492 54.490 47.358 1.00 51.96 86 LEU A N 1
ATOM 666 C CA . LEU A 1 86 ? -31.045 54.311 47.400 1.00 52.16 86 LEU A CA 1
ATOM 667 C C . LEU A 1 86 ? -30.376 55.232 46.375 1.00 53.07 86 LEU A C 1
ATOM 668 O O . LEU A 1 86 ? -29.489 56.023 46.754 1.00 53.48 86 LEU A O 1
ATOM 673 N N . GLN A 1 87 ? -30.900 55.286 45.157 1.00 49.88 87 GLN A N 1
ATOM 674 C CA . GLN A 1 87 ? -30.372 56.214 44.158 1.00 49.58 87 GLN A CA 1
ATOM 675 C C . GLN A 1 87 ? -30.620 57.640 44.577 1.00 51.67 87 GLN A C 1
ATOM 676 O O . GLN A 1 87 ? -29.765 58.511 44.275 1.00 52.08 87 GLN A O 1
ATOM 682 N N . GLU A 1 88 ? -31.744 57.962 45.226 1.00 49.13 88 GLU A N 1
ATOM 683 C CA . GLU A 1 88 ? -31.916 59.368 45.633 1.00 50.53 88 GLU A CA 1
ATOM 684 C C . GLU A 1 88 ? -30.849 59.743 46.714 1.00 50.30 88 GLU A C 1
ATOM 685 O O . GLU A 1 88 ? -30.366 60.871 46.773 1.00 49.57 88 GLU A O 1
ATOM 691 N N . LYS A 1 89 ? -30.542 58.819 47.595 1.00 47.94 89 LYS A N 1
ATOM 692 C CA . LYS A 1 89 ? -29.556 59.059 48.644 1.00 50.14 89 LYS A CA 1
ATOM 693 C C . LYS A 1 89 ? -28.141 59.179 48.036 1.00 50.49 89 LYS A C 1
ATOM 694 O O . LYS A 1 89 ? -27.482 60.173 48.329 1.00 49.68 89 LYS A O 1
ATOM 700 N N . ALA A 1 90 ? -27.851 58.369 46.981 1.00 48.08 90 ALA A N 1
ATOM 701 C CA . ALA A 1 90 ? -26.625 58.465 46.248 1.00 48.44 90 ALA A CA 1
ATOM 702 C C . ALA A 1 90 ? -26.493 59.826 45.577 1.00 50.34 90 ALA A C 1
ATOM 703 O O . ALA A 1 90 ? -25.381 60.407 45.583 1.00 50.22 90 ALA A O 1
ATOM 705 N N . ALA A 1 91 ? -27.582 60.367 45.017 1.00 46.82 91 ALA A N 1
ATOM 706 C CA . ALA A 1 91 ? -27.492 61.673 44.419 1.00 47.48 91 ALA A CA 1
ATOM 707 C C . ALA A 1 91 ? -27.181 62.675 45.528 1.00 48.77 91 ALA A C 1
ATOM 708 O O . ALA A 1 91 ? -26.360 63.548 45.310 1.00 49.03 91 ALA A O 1
ATOM 710 N N . GLY A 1 92 ? -27.792 62.526 46.701 1.00 47.27 92 GLY A N 1
ATOM 711 C CA . GLY A 1 92 ? -27.604 63.451 47.782 1.00 47.92 92 GLY A CA 1
ATOM 712 C C . GLY A 1 92 ? -26.112 63.462 48.193 1.00 49.14 92 GLY A C 1
ATOM 713 O O . GLY A 1 92 ? -25.539 64.504 48.346 1.00 49.40 92 GLY A O 1
ATOM 714 N N . ILE A 1 93 ? -25.488 62.313 48.282 1.00 48.78 93 ILE A N 1
ATOM 715 C CA . ILE A 1 93 ? -24.054 62.208 48.613 1.00 48.13 93 ILE A CA 1
ATOM 716 C C . ILE A 1 93 ? -23.153 62.859 47.559 1.00 50.46 93 ILE A C 1
ATOM 717 O O . ILE A 1 93 ? -22.272 63.639 47.870 1.00 49.21 93 ILE A O 1
ATOM 722 N N . GLN A 1 94 ? -23.443 62.639 46.276 1.00 50.15 94 GLN A N 1
ATOM 723 C CA . GLN A 1 94 ? -22.758 63.257 45.157 1.00 50.06 94 GLN A CA 1
ATOM 724 C C . GLN A 1 94 ? -22.895 64.768 45.197 1.00 51.26 94 GLN A C 1
ATOM 725 O O . GLN A 1 94 ? -21.987 65.495 44.752 1.00 50.97 94 GLN A O 1
ATOM 731 N N . ASP A 1 95 ? -24.047 65.275 45.617 1.00 50.80 95 ASP A N 1
ATOM 732 C CA . ASP A 1 95 ? -24.236 66.707 45.708 1.00 50.66 95 ASP A CA 1
ATOM 733 C C . ASP A 1 95 ? -23.267 67.343 46.745 1.00 50.22 95 ASP A C 1
ATOM 734 O O . ASP A 1 95 ? -22.775 68.457 46.598 1.00 48.84 95 ASP A O 1
ATOM 739 N N . VAL A 1 96 ? -23.074 66.667 47.854 1.00 47.92 96 VAL A N 1
ATOM 740 C CA . VAL A 1 96 ? -22.247 67.173 48.944 1.00 48.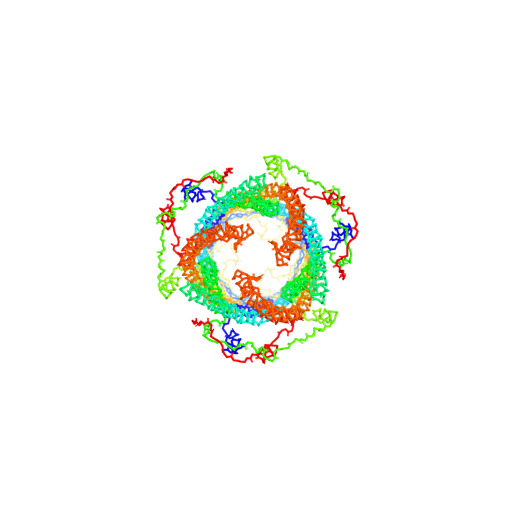75 96 VAL A CA 1
ATOM 741 C C . VAL A 1 96 ? -20.779 67.121 48.509 1.00 50.73 96 VAL A C 1
ATOM 742 O O . VAL A 1 96 ? -20.035 68.101 48.675 1.00 50.26 96 VAL A O 1
ATOM 746 N N . THR A 1 97 ? -20.420 66.040 47.786 1.00 49.74 97 THR A N 1
ATOM 747 C CA . THR A 1 97 ? -19.091 65.961 47.236 1.00 48.37 97 THR A CA 1
ATOM 748 C C . THR A 1 97 ? -18.881 67.072 46.231 1.00 49.59 97 THR A C 1
ATOM 749 O O . THR A 1 97 ? -17.830 67.734 46.310 1.00 48.55 97 THR A O 1
ATOM 753 N N . TYR A 1 98 ? -19.895 67.481 45.471 1.00 45.22 98 TYR A N 1
ATOM 754 C CA . TYR A 1 98 ? -19.741 68.632 44.605 1.00 45.05 98 TYR A CA 1
ATOM 755 C C . TYR A 1 98 ? -19.467 69.886 45.424 1.00 47.42 98 TYR A C 1
ATOM 756 O O . TYR A 1 98 ? -18.772 70.801 44.964 1.00 46.94 98 TYR A O 1
ATOM 765 N N . GLN A 1 99 ? -20.168 70.026 46.564 1.00 46.77 99 GLN A N 1
ATOM 766 C CA . GLN A 1 99 ? -20.042 71.217 47.395 1.00 47.92 99 GLN A CA 1
ATOM 767 C C . GLN A 1 99 ? -18.620 71.250 47.999 1.00 47.26 99 GLN A C 1
ATOM 768 O O . GLN A 1 99 ? -18.012 72.284 48.150 1.00 47.77 99 GLN A O 1
ATOM 774 N N . THR A 1 100 ? -18.125 70.093 48.344 1.00 45.07 100 THR A N 1
ATOM 775 C CA . THR A 1 100 ? -16.780 69.877 48.856 1.00 46.57 100 THR A CA 1
ATOM 776 C C . THR A 1 100 ? -15.729 70.272 47.806 1.00 47.78 100 THR A C 1
ATOM 777 O O . THR A 1 100 ? -14.779 71.004 48.122 1.00 47.49 100 THR A O 1
ATOM 781 N N . ASP A 1 101 ? -15.982 69.942 46.538 1.00 45.25 101 ASP A N 1
ATOM 782 C CA . ASP A 1 101 ? -15.081 70.282 45.465 1.00 44.72 101 ASP A CA 1
ATOM 783 C C . ASP A 1 101 ? -15.140 71.754 45.126 1.00 45.59 101 ASP A C 1
ATOM 784 O O . ASP A 1 101 ? -14.081 72.285 44.733 1.00 45.88 101 ASP A O 1
ATOM 789 N N . GLN A 1 102 ? -16.271 72.422 45.343 1.00 43.04 102 GLN A N 1
ATOM 790 C CA . GLN A 1 102 ? -16.380 73.844 45.049 1.00 43.81 102 GLN A CA 1
ATOM 791 C C . GLN A 1 102 ? -15.448 74.596 46.018 1.00 45.90 102 GLN A C 1
ATOM 792 O O . GLN A 1 102 ? -14.833 75.634 45.699 1.00 46.15 102 GLN A O 1
ATOM 798 N N . GLN A 1 103 ? -15.462 74.145 47.249 1.00 44.03 103 GLN A N 1
ATOM 799 C CA . GLN A 1 103 ? -14.778 74.834 48.331 1.00 45.80 103 GLN A CA 1
ATOM 800 C C . GLN A 1 103 ? -13.273 74.578 48.172 1.00 47.76 103 GLN A C 1
ATOM 801 O O . GLN A 1 103 ? -12.425 75.447 48.419 1.00 47.96 103 GLN A O 1
ATOM 807 N N . THR A 1 104 ? -12.920 73.375 47.679 1.00 45.15 104 THR A N 1
ATOM 808 C CA . THR A 1 104 ? -11.556 73.022 47.351 1.00 42.94 104 THR A CA 1
ATOM 809 C C . THR A 1 104 ? -11.017 73.909 46.238 1.00 44.29 104 THR A C 1
ATOM 810 O O . THR A 1 104 ? -9.859 74.350 46.343 1.00 44.14 104 THR A O 1
ATOM 814 N N . LEU A 1 105 ? -11.797 74.281 45.242 1.00 41.30 105 LEU A N 1
ATOM 815 C CA . LEU A 1 105 ? -11.300 75.183 44.225 1.00 41.36 105 LEU A CA 1
ATOM 816 C C . LEU A 1 105 ? -10.942 76.534 44.829 1.00 42.78 105 LEU A C 1
ATOM 817 O O . LEU A 1 105 ? -9.933 77.138 44.397 1.00 42.06 105 LEU A O 1
ATOM 822 N N . ILE A 1 106 ? -11.779 77.069 45.703 1.00 39.54 106 ILE A N 1
ATOM 823 C CA . ILE A 1 106 ? -11.502 78.361 46.288 1.00 40.72 106 ILE A CA 1
ATOM 824 C C . ILE A 1 106 ? -10.184 78.295 47.115 1.00 42.28 106 ILE A C 1
ATOM 825 O O . ILE A 1 106 ? -9.286 79.107 46.964 1.00 40.63 106 ILE A O 1
ATOM 830 N N . LEU A 1 107 ? -10.055 77.300 47.967 1.00 41.12 107 LEU A N 1
ATOM 831 C CA . LEU A 1 107 ? -8.866 77.120 48.799 1.00 41.23 107 LEU A CA 1
ATOM 832 C C . LEU A 1 107 ? -7.604 76.904 47.957 1.00 42.56 107 LEU A C 1
ATOM 833 O O . LEU A 1 107 ? -6.540 77.496 48.247 1.00 41.07 107 LEU A O 1
ATOM 838 N N . ASN A 1 108 ? -7.661 76.029 46.953 1.00 38.78 108 ASN A N 1
ATOM 839 C CA . ASN A 1 108 ? -6.538 75.799 46.070 1.00 38.69 108 ASN A CA 1
ATOM 840 C C . ASN A 1 108 ? -6.182 77.013 45.241 1.00 38.79 108 ASN A C 1
ATOM 841 O O . ASN A 1 108 ? -4.960 77.183 44.966 1.00 39.56 108 ASN A O 1
ATOM 846 N N . THR A 1 109 ? -7.140 77.848 44.842 1.00 36.62 109 THR A N 1
ATOM 847 C CA . THR A 1 109 ? -6.831 78.988 44.015 1.00 36.88 109 THR A CA 1
ATOM 848 C C . THR A 1 109 ? -6.185 80.063 44.880 1.00 39.37 109 THR A C 1
ATOM 849 O O . THR A 1 109 ? -5.301 80.832 44.426 1.00 38.18 109 THR A O 1
ATOM 853 N N . ALA A 1 110 ? -6.742 80.257 46.094 1.00 37.91 110 ALA A N 1
ATOM 854 C CA . ALA A 1 110 ? -6.209 81.360 46.910 1.00 37.72 110 ALA A CA 1
ATOM 855 C C . ALA A 1 110 ? -4.803 80.943 47.371 1.00 39.53 110 ALA A C 1
ATOM 856 O O . ALA A 1 110 ? -3.893 81.776 47.418 1.00 42.30 110 ALA A O 1
ATOM 858 N N . THR A 1 111 ? -4.605 79.651 47.699 1.00 36.69 111 THR A N 1
ATOM 859 C CA . THR A 1 111 ? -3.352 79.100 48.056 1.00 35.81 111 THR A CA 1
ATOM 860 C C . THR A 1 111 ? -2.331 79.304 46.943 1.00 39.92 111 THR A C 1
ATOM 861 O O . THR A 1 111 ? -1.262 79.899 47.157 1.00 40.43 111 THR A O 1
ATOM 865 N N . ALA A 1 112 ? -2.630 78.957 45.689 1.00 36.72 112 ALA A N 1
ATOM 866 C CA . ALA A 1 112 ? -1.684 79.147 44.600 1.00 34.76 112 ALA A CA 1
ATOM 867 C C . ALA A 1 112 ? -1.353 80.594 44.327 1.00 36.84 112 ALA A C 1
ATOM 868 O O . ALA A 1 112 ? -0.210 80.886 43.867 1.00 37.00 112 ALA A O 1
ATOM 870 N N . TYR A 1 113 ? -2.293 81.480 44.527 1.00 35.11 113 TYR A N 1
ATOM 871 C CA . TYR A 1 113 ? -2.145 82.893 44.298 1.00 35.50 113 TYR A CA 1
ATOM 872 C C . TYR A 1 113 ? -1.122 83.429 45.344 1.00 36.12 113 TYR A C 1
ATOM 873 O O . TYR A 1 113 ? -0.186 84.082 44.983 1.00 35.21 113 TYR A O 1
ATOM 882 N N . PHE A 1 114 ? -1.302 83.098 46.609 1.00 36.76 114 PHE A N 1
ATOM 883 C CA . PHE A 1 114 ? -0.391 83.514 47.679 1.00 37.17 114 PHE A CA 1
ATOM 884 C C . PHE A 1 114 ? 0.982 82.819 47.523 1.00 38.45 114 PHE A C 1
ATOM 885 O O . PHE A 1 114 ? 1.997 83.460 47.779 1.00 37.80 114 PHE A O 1
ATOM 893 N N . ASN A 1 115 ? 1.070 81.615 46.925 1.00 35.07 115 ASN A N 1
ATOM 894 C CA . ASN A 1 115 ? 2.314 80.936 46.685 1.00 35.57 115 ASN A CA 1
ATOM 895 C C . ASN A 1 115 ? 3.087 81.695 45.662 1.00 36.74 115 ASN A C 1
ATOM 896 O O . ASN A 1 115 ? 4.303 81.859 45.869 1.00 38.22 115 ASN A O 1
ATOM 901 N N . VAL A 1 116 ? 2.416 82.323 44.703 1.00 35.51 116 VAL A N 1
ATOM 902 C CA . VAL A 1 116 ? 3.094 83.183 43.744 1.00 33.41 116 VAL A CA 1
ATOM 903 C C . VAL A 1 116 ? 3.647 84.441 44.416 1.00 35.46 116 VAL A C 1
ATOM 904 O O . VAL A 1 116 ? 4.822 84.792 44.197 1.00 34.96 116 VAL A O 1
ATOM 908 N N . LEU A 1 117 ? 2.834 85.145 45.189 1.00 34.06 117 LEU A N 1
ATOM 909 C CA . LEU A 1 117 ? 3.244 86.343 45.824 1.00 34.63 117 LEU A CA 1
ATOM 910 C C . LEU A 1 117 ? 4.390 86.059 46.818 1.00 36.76 117 LEU A C 1
ATOM 911 O O . LEU A 1 117 ? 5.258 86.909 46.948 1.00 37.62 117 LEU A O 1
ATOM 916 N N . ASN A 1 118 ? 4.398 84.924 47.520 1.00 34.76 118 ASN A N 1
ATOM 917 C CA . ASN A 1 118 ? 5.423 84.513 48.437 1.00 32.91 118 ASN A CA 1
ATOM 918 C C . ASN A 1 118 ? 6.705 84.266 47.669 1.00 35.85 118 ASN A C 1
ATOM 919 O O . ASN A 1 118 ? 7.762 84.787 48.079 1.00 35.21 118 ASN A O 1
ATOM 924 N N . ALA A 1 119 ? 6.660 83.585 46.499 1.00 31.45 119 ALA A N 1
ATOM 925 C CA . ALA A 1 119 ? 7.859 83.443 45.685 1.00 32.47 119 ALA A CA 1
ATOM 926 C C . ALA A 1 119 ? 8.341 84.766 45.091 1.00 34.22 119 ALA A C 1
ATOM 927 O O . ALA A 1 119 ? 9.568 84.984 44.889 1.00 35.33 119 ALA A O 1
ATOM 929 N N . ILE A 1 120 ? 7.449 85.692 44.774 1.00 32.46 120 ILE A N 1
ATOM 930 C CA . ILE A 1 120 ? 7.886 87.010 44.317 1.00 31.27 120 ILE A CA 1
ATOM 931 C C . ILE A 1 120 ? 8.674 87.709 45.465 1.00 34.46 120 ILE A C 1
ATOM 932 O O . ILE A 1 120 ? 9.715 88.326 45.218 1.00 35.29 120 ILE A O 1
ATOM 937 N N . ASP A 1 121 ? 8.226 87.638 46.716 1.00 32.88 121 ASP A N 1
ATOM 938 C CA . ASP A 1 121 ? 8.887 88.276 47.834 1.00 32.94 121 ASP A CA 1
ATOM 939 C C . ASP A 1 121 ? 10.280 87.665 48.083 1.00 35.52 121 ASP A C 1
ATOM 940 O O . ASP A 1 121 ? 11.250 88.375 48.327 1.00 37.72 121 ASP A O 1
ATOM 945 N N . VAL A 1 122 ? 10.394 86.333 48.054 1.00 34.76 122 VAL A N 1
ATOM 946 C CA . VAL A 1 122 ? 11.641 85.656 48.256 1.00 32.91 122 VAL A CA 1
ATOM 947 C C . VAL A 1 122 ? 12.667 86.124 47.250 1.00 35.06 122 VAL A C 1
ATOM 948 O O . VAL A 1 122 ? 13.873 86.364 47.583 1.00 34.11 122 VAL A O 1
ATOM 952 N N . LEU A 1 123 ? 12.243 86.228 45.995 1.00 30.77 123 LEU A N 1
ATOM 953 C CA . LEU A 1 123 ? 13.119 86.631 44.934 1.00 30.49 123 LEU A CA 1
ATOM 954 C C . LEU A 1 123 ? 13.501 88.122 45.088 1.00 33.71 123 LEU A C 1
ATOM 955 O O . LEU A 1 123 ? 14.686 88.545 44.910 1.00 31.29 123 LEU A O 1
ATOM 960 N N . SER A 1 124 ? 12.549 88.953 45.472 1.00 30.72 124 SER A N 1
ATOM 961 C CA . SER A 1 124 ? 12.837 90.353 45.679 1.00 32.51 124 SER A CA 1
ATOM 962 C C . SER A 1 124 ? 13.775 90.584 46.891 1.00 34.11 124 SER A C 1
ATOM 963 O O . SER A 1 124 ? 14.688 91.400 46.799 1.00 34.11 124 SER A O 1
ATOM 966 N N . TYR A 1 125 ? 13.656 89.844 47.992 1.00 33.95 125 TYR A N 1
ATOM 967 C CA . TYR A 1 125 ? 14.558 89.887 49.114 1.00 32.21 125 TYR A CA 1
ATOM 968 C C . TYR A 1 125 ? 15.968 89.293 48.746 1.00 33.22 125 TYR A C 1
ATOM 969 O O . TYR A 1 125 ? 17.027 89.785 49.182 1.00 31.89 125 TYR A O 1
ATOM 978 N N . THR A 1 126 ? 15.983 88.277 47.931 1.00 30.63 126 THR A N 1
ATOM 979 C CA . THR A 1 126 ? 17.247 87.653 47.534 1.00 30.31 126 THR A CA 1
ATOM 980 C C . THR A 1 126 ? 17.992 88.711 46.713 1.00 33.87 126 THR A C 1
ATOM 981 O O . THR A 1 126 ? 19.223 88.873 46.830 1.00 32.01 126 THR A O 1
ATOM 985 N N . GLN A 1 127 ? 17.281 89.392 45.794 1.00 30.74 127 GLN A N 1
ATOM 986 C CA . GLN A 1 127 ? 17.935 90.423 44.998 1.00 32.40 127 GLN A CA 1
ATOM 987 C C . GLN A 1 127 ? 18.366 91.601 45.872 1.00 32.98 127 GLN A C 1
ATOM 988 O O . GLN A 1 127 ? 19.358 92.228 45.549 1.00 33.46 127 GLN A O 1
ATOM 994 N N . ALA A 1 128 ? 17.573 92.036 46.865 1.00 31.32 128 ALA A N 1
ATOM 995 C CA . ALA A 1 128 ? 17.961 93.092 47.738 1.00 31.28 128 ALA A CA 1
ATOM 996 C C . ALA A 1 128 ? 19.209 92.618 48.522 1.00 33.81 128 ALA A C 1
ATOM 997 O O . ALA A 1 128 ? 20.136 93.382 48.721 1.00 33.66 128 ALA A O 1
ATOM 999 N N . GLN A 1 129 ? 19.263 91.375 48.972 1.00 33.02 129 GLN A N 1
ATOM 1000 C CA . GLN A 1 129 ? 20.484 90.884 49.652 1.00 30.11 129 GLN A CA 1
ATOM 1001 C C . GLN A 1 129 ? 21.681 90.866 48.700 1.00 30.22 129 GLN A C 1
ATOM 1002 O O . GLN A 1 129 ? 22.787 91.348 49.047 1.00 30.97 129 GLN A O 1
ATOM 1008 N N . LYS A 1 130 ? 21.481 90.448 47.465 1.00 29.20 130 LYS A N 1
ATOM 1009 C CA . LYS A 1 130 ? 22.598 90.454 46.489 1.00 32.24 130 LYS A CA 1
ATOM 1010 C C . LYS A 1 130 ? 23.154 91.883 46.314 1.00 33.65 130 LYS A C 1
ATOM 1011 O O . LYS A 1 130 ? 24.369 92.091 46.195 1.00 28.43 130 LYS A O 1
ATOM 1017 N N . GLU A 1 131 ? 22.250 92.876 46.171 1.00 32.42 131 GLU A N 1
ATOM 1018 C CA . GLU A 1 131 ? 22.681 94.245 45.976 1.00 34.33 131 GLU A CA 1
ATOM 1019 C C . GLU A 1 131 ? 23.345 94.778 47.237 1.00 34.13 131 GLU A C 1
ATOM 1020 O O . GLU A 1 131 ? 24.372 95.481 47.048 1.00 34.98 131 GLU A O 1
ATOM 1026 N N . ALA A 1 132 ? 22.907 94.407 48.458 1.00 29.67 132 ALA A N 1
ATOM 1027 C CA . ALA A 1 132 ? 23.652 94.897 49.617 1.00 30.72 132 ALA A CA 1
ATOM 1028 C C . ALA A 1 132 ? 25.047 94.280 49.656 1.00 31.38 132 ALA A C 1
ATOM 1029 O O . ALA A 1 132 ? 25.987 94.970 50.024 1.00 31.91 132 ALA A O 1
ATOM 1031 N N . ILE A 1 133 ? 25.212 92.994 49.339 1.00 29.91 133 ILE A N 1
ATOM 1032 C CA . ILE A 1 133 ? 26.537 92.359 49.368 1.00 30.18 133 ILE A CA 1
ATOM 1033 C C . ILE A 1 133 ? 27.380 92.959 48.265 1.00 33.04 133 ILE A C 1
ATOM 1034 O O . ILE A 1 133 ? 28.594 93.195 48.428 1.00 31.25 133 ILE A O 1
ATOM 1039 N N . TYR A 1 134 ? 26.757 93.164 47.114 1.00 32.70 134 TYR A N 1
ATOM 1040 C CA . TYR A 1 134 ? 27.464 93.787 46.020 1.00 33.92 134 TYR A CA 1
ATOM 1041 C C . TYR A 1 134 ? 28.018 95.166 46.433 1.00 34.38 134 TYR A C 1
ATOM 1042 O O . TYR A 1 134 ? 29.202 95.431 46.202 1.00 33.14 134 TYR A O 1
ATOM 1051 N N . ARG A 1 135 ? 27.277 96.026 47.153 1.00 32.60 135 ARG A N 1
ATOM 1052 C CA . ARG A 1 135 ? 27.779 97.278 47.617 1.00 32.77 135 ARG A CA 1
ATOM 1053 C C . ARG A 1 135 ? 28.930 97.059 48.584 1.00 34.78 135 ARG A C 1
ATOM 1054 O O . ARG A 1 135 ? 29.862 97.864 48.590 1.00 32.21 135 ARG A O 1
ATOM 1062 N N . GLN A 1 136 ? 28.850 96.068 49.483 1.00 35.03 136 GLN A N 1
ATOM 1063 C CA . GLN A 1 136 ? 29.944 95.830 50.428 1.00 34.33 136 GLN A CA 1
ATOM 1064 C C . GLN A 1 136 ? 31.180 95.409 49.616 1.00 33.59 136 GLN A C 1
ATOM 1065 O O . GLN A 1 136 ? 32.307 95.891 49.896 1.00 33.35 136 GLN A O 1
ATOM 1071 N N . LEU A 1 137 ? 31.005 94.577 48.631 1.00 32.02 137 LEU A N 1
ATOM 1072 C CA . LEU A 1 137 ? 32.129 94.090 47.789 1.00 33.58 137 LEU A CA 1
ATOM 1073 C C . LEU A 1 137 ? 32.796 95.253 47.029 1.00 33.17 137 LEU A C 1
ATOM 1074 O O . LEU A 1 137 ? 34.023 95.400 46.969 1.00 30.21 137 LEU A O 1
ATOM 1079 N N . ASP A 1 138 ? 31.958 96.163 46.567 1.00 33.37 138 ASP A N 1
ATOM 1080 C CA . ASP A 1 138 ? 32.409 97.317 45.793 1.00 34.13 138 ASP A CA 1
ATOM 1081 C C . ASP A 1 138 ? 33.191 98.327 46.637 1.00 33.97 138 ASP A C 1
ATOM 1082 O O . ASP A 1 138 ? 34.332 98.680 46.362 1.00 31.88 138 ASP A O 1
ATOM 1087 N N . GLN A 1 139 ? 32.661 98.559 47.824 1.00 34.32 139 GLN A N 1
ATOM 1088 C CA . GLN A 1 139 ? 33.317 99.511 48.735 1.00 35.39 139 GLN A CA 1
ATOM 1089 C C . GLN A 1 139 ? 34.604 98.918 49.307 1.00 34.29 139 GLN A C 1
ATOM 1090 O O . GLN A 1 139 ? 35.668 99.618 49.466 1.00 31.70 139 GLN A O 1
ATOM 1096 N N . THR A 1 140 ? 34.553 97.596 49.546 1.00 30.03 140 THR A N 1
ATOM 1097 C CA . THR A 1 140 ? 35.757 96.902 49.989 1.00 30.63 140 THR A CA 1
ATOM 1098 C C . THR A 1 140 ? 36.859 96.848 48.953 1.00 28.56 140 THR A C 1
ATOM 1099 O O . THR A 1 140 ? 38.056 97.011 49.223 1.00 27.45 140 THR A O 1
ATOM 1103 N N . THR A 1 141 ? 36.496 96.638 47.697 1.00 26.79 141 THR A N 1
ATOM 1104 C CA . THR A 1 141 ? 37.517 96.690 46.628 1.00 28.69 141 THR A CA 1
ATOM 1105 C C . THR A 1 141 ? 38.199 98.080 46.561 1.00 28.54 141 THR A C 1
ATOM 1106 O O . THR A 1 141 ? 39.401 98.187 46.320 1.00 29.12 141 THR A O 1
ATOM 1110 N N . GLN A 1 142 ? 37.444 99.149 46.728 1.00 27.69 142 GLN A N 1
ATOM 1111 C CA . GLN A 1 142 ? 37.902 100.519 46.623 1.00 30.29 142 GLN A CA 1
ATOM 1112 C C . GLN A 1 142 ? 38.816 100.841 47.770 1.00 31.52 142 GLN A C 1
ATOM 1113 O O . GLN A 1 142 ? 39.961 101.320 47.616 1.00 28.59 142 GLN A O 1
ATOM 1119 N N . ARG A 1 143 ? 38.411 100.284 48.973 1.00 29.84 143 ARG A N 1
ATOM 1120 C CA . ARG A 1 143 ? 39.221 100.466 50.131 1.00 28.92 143 ARG A CA 1
ATOM 1121 C C . ARG A 1 143 ? 40.510 99.702 50.069 1.00 29.78 143 ARG A C 1
ATOM 1122 O O . ARG A 1 143 ? 41.583 100.170 50.583 1.00 24.67 143 ARG A O 1
ATOM 1130 N N . PHE A 1 144 ? 40.416 98.469 49.561 1.00 30.59 144 PHE A N 1
ATOM 1131 C CA . PHE A 1 144 ? 41.646 97.692 49.381 1.00 29.49 144 PHE A CA 1
ATOM 1132 C C . PHE A 1 144 ? 42.656 98.450 48.495 1.00 27.78 144 PHE A C 1
ATOM 1133 O O . PHE A 1 144 ? 43.832 98.419 48.733 1.00 26.01 144 PHE A O 1
ATOM 1141 N N . ASN A 1 145 ? 42.198 98.952 47.364 1.00 31.41 145 ASN A N 1
ATOM 1142 C CA . ASN A 1 145 ? 43.024 99.640 46.370 1.00 31.53 145 ASN A CA 1
ATOM 1143 C C . ASN A 1 145 ? 43.692 100.865 47.002 1.00 35.61 145 ASN A C 1
ATOM 1144 O O . ASN A 1 145 ? 44.780 101.223 46.633 1.00 36.30 145 ASN A O 1
ATOM 1149 N N . VAL A 1 146 ? 43.047 101.501 47.984 1.00 34.82 146 VAL A N 1
ATOM 1150 C CA . VAL A 1 146 ? 43.598 102.688 48.600 1.00 37.17 146 VAL A CA 1
ATOM 1151 C C . VAL A 1 146 ? 44.302 102.346 49.885 1.00 39.05 146 VAL A C 1
ATOM 1152 O O . VAL A 1 146 ? 44.744 103.209 50.592 1.00 37.16 146 VAL A O 1
ATOM 1156 N N . GLY A 1 147 ? 44.464 101.050 50.218 1.00 36.95 147 GLY A N 1
ATOM 1157 C CA . GLY A 1 147 ? 45.247 100.652 51.361 1.00 35.19 147 GLY A CA 1
ATOM 1158 C C . GLY A 1 147 ? 44.513 100.679 52.696 1.00 37.52 147 GLY A C 1
ATOM 1159 O O . GLY A 1 147 ? 45.162 100.586 53.714 1.00 36.86 147 GLY A O 1
ATOM 1160 N N . LEU A 1 148 ? 43.175 100.844 52.727 1.00 36.06 148 LEU A N 1
ATOM 1161 C CA . LEU A 1 148 ? 42.466 100.904 53.967 1.00 37.70 148 LEU A CA 1
ATOM 1162 C C . LEU A 1 148 ? 42.071 99.504 54.525 1.00 39.06 148 LEU A C 1
ATOM 1163 O O . LEU A 1 148 ? 41.677 99.423 55.697 1.00 36.22 148 LEU A O 1
ATOM 1168 N N . VAL A 1 149 ? 42.008 98.461 53.708 1.00 32.39 149 VAL A N 1
ATOM 1169 C CA . VAL A 1 149 ? 41.657 97.133 54.158 1.00 33.48 149 VAL A CA 1
ATOM 1170 C C . VAL A 1 149 ? 42.540 96.110 53.429 1.00 34.51 149 VAL A C 1
ATOM 1171 O O . VAL A 1 149 ? 43.061 96.389 52.332 1.00 30.66 149 VAL A O 1
ATOM 1175 N N . ALA A 1 150 ? 42.703 94.929 54.022 1.00 30.74 150 ALA A N 1
ATOM 1176 C CA . ALA A 1 150 ? 43.478 93.854 53.411 1.00 31.49 150 ALA A CA 1
ATOM 1177 C C . ALA A 1 150 ? 42.626 93.218 52.279 1.00 31.88 150 ALA A C 1
ATOM 1178 O O . ALA A 1 150 ? 41.398 93.252 52.317 1.00 25.62 150 ALA A O 1
ATOM 1180 N N . ILE A 1 151 ? 43.315 92.577 51.353 1.00 28.47 151 ILE A N 1
ATOM 1181 C CA . ILE A 1 151 ? 42.654 91.867 50.261 1.00 29.58 151 ILE A CA 1
ATOM 1182 C C . ILE A 1 151 ? 41.786 90.705 50.805 1.00 28.97 151 ILE A C 1
ATOM 1183 O O . ILE A 1 151 ? 40.749 90.388 50.273 1.00 22.55 151 ILE A O 1
ATOM 1188 N N . THR A 1 152 ? 42.133 90.167 52.010 1.00 26.05 152 THR A N 1
ATOM 1189 C CA . THR A 1 152 ? 41.211 89.242 52.655 1.00 27.40 152 THR A CA 1
ATOM 1190 C C . THR A 1 152 ? 39.788 89.626 52.746 1.00 25.88 152 THR A C 1
ATOM 1191 O O . THR A 1 152 ? 38.968 88.735 52.528 1.00 22.70 152 THR A O 1
ATOM 1195 N N . ASP A 1 153 ? 39.415 90.896 53.005 1.00 26.52 153 ASP A N 1
ATOM 1196 C CA . ASP A 1 153 ? 38.042 91.364 53.070 1.00 27.04 153 ASP A CA 1
ATOM 1197 C C . ASP A 1 153 ? 37.359 91.319 51.698 1.00 27.45 153 ASP A C 1
ATOM 1198 O O . ASP A 1 153 ? 36.187 90.916 51.583 1.00 26.80 153 ASP A O 1
ATOM 1203 N N . VAL A 1 154 ? 38.097 91.619 50.666 1.00 26.62 154 VAL A N 1
ATOM 1204 C CA . VAL A 1 154 ? 37.502 91.480 49.268 1.00 23.74 154 VAL A CA 1
ATOM 1205 C C . VAL A 1 154 ? 37.240 90.015 48.951 1.00 25.17 154 VAL A C 1
ATOM 1206 O O . VAL A 1 154 ? 36.182 89.673 48.515 1.00 24.56 154 VAL A O 1
ATOM 1210 N N . GLN A 1 155 ? 38.191 89.123 49.238 1.00 23.78 155 GLN A N 1
ATOM 1211 C CA . GLN A 1 155 ? 38.027 87.704 48.961 1.00 25.53 155 GLN A CA 1
ATOM 1212 C C . GLN A 1 155 ? 36.924 87.042 49.762 1.00 27.05 155 GLN A C 1
ATOM 1213 O O . GLN A 1 155 ? 36.162 86.233 49.176 1.00 27.18 155 GLN A O 1
ATOM 1219 N N . ASN A 1 156 ? 36.723 87.459 51.055 1.00 24.46 156 ASN A N 1
ATOM 1220 C CA . ASN A 1 156 ? 35.546 86.982 51.785 1.00 25.39 156 ASN A CA 1
ATOM 1221 C C . ASN A 1 156 ? 34.249 87.506 51.270 1.00 26.08 156 ASN A C 1
ATOM 1222 O O . ASN A 1 156 ? 33.259 86.751 51.185 1.00 24.77 156 ASN A O 1
ATOM 1227 N N . ALA A 1 157 ? 34.220 88.813 50.843 1.00 23.01 157 ALA A N 1
ATOM 1228 C CA . ALA A 1 157 ? 32.930 89.339 50.348 1.00 25.31 157 ALA A CA 1
ATOM 1229 C C . ALA A 1 157 ? 32.559 88.713 48.992 1.00 26.87 157 ALA A C 1
ATOM 1230 O O . ALA A 1 157 ? 31.416 88.456 48.728 1.00 28.04 157 ALA A O 1
ATOM 1232 N N . ARG A 1 158 ? 33.527 88.436 48.152 1.00 25.96 158 ARG A N 1
ATOM 1233 C CA . ARG A 1 158 ? 33.285 87.825 46.827 1.00 25.75 158 ARG A CA 1
ATOM 1234 C C . ARG A 1 158 ? 32.703 86.416 46.976 1.00 27.54 158 ARG A C 1
ATOM 1235 O O . ARG A 1 158 ? 31.825 86.004 46.227 1.00 29.14 158 ARG A O 1
ATOM 1243 N N . ALA A 1 159 ? 33.265 85.607 47.901 1.00 25.60 159 ALA A N 1
ATOM 1244 C CA . ALA A 1 159 ? 32.721 84.287 48.162 1.00 26.45 159 ALA A CA 1
ATOM 1245 C C . ALA A 1 159 ? 31.229 84.367 48.552 1.00 28.28 159 ALA A C 1
ATOM 1246 O O . ALA A 1 159 ? 30.393 83.582 48.024 1.00 29.12 159 ALA A O 1
ATOM 1248 N N . GLN A 1 160 ? 30.906 85.307 49.420 1.00 26.98 160 GLN A N 1
ATOM 1249 C CA . GLN A 1 160 ? 29.512 85.512 49.879 1.00 30.20 160 GLN A CA 1
ATOM 1250 C C . GLN A 1 160 ? 28.597 85.902 48.740 1.00 28.89 160 GLN A C 1
ATOM 1251 O O . GLN A 1 160 ? 27.510 85.394 48.590 1.00 27.25 160 GLN A O 1
ATOM 1257 N N . TYR A 1 161 ? 29.075 86.885 47.951 1.00 26.41 161 TYR A N 1
ATOM 1258 C CA . TYR A 1 161 ? 28.319 87.339 46.782 1.00 28.42 161 TYR A CA 1
ATOM 1259 C C . TYR A 1 161 ? 28.027 86.176 45.842 1.00 29.64 161 TYR A C 1
ATOM 1260 O O . TYR A 1 161 ? 26.916 86.023 45.322 1.00 28.34 161 TYR A O 1
ATOM 1269 N N . ASP A 1 162 ? 29.033 85.353 45.536 1.00 28.72 162 ASP A N 1
ATOM 1270 C CA . ASP A 1 162 ? 28.776 84.186 44.653 1.00 31.68 162 ASP A CA 1
ATOM 1271 C C . ASP A 1 162 ? 27.738 83.259 45.191 1.00 31.60 162 ASP A C 1
ATOM 1272 O O . ASP A 1 162 ? 27.010 82.662 44.381 1.00 32.33 162 ASP A O 1
ATOM 1277 N N . THR A 1 163 ? 27.695 83.036 46.507 1.00 29.73 163 THR A N 1
ATOM 1278 C CA . THR A 1 163 ? 26.643 82.241 47.104 1.00 33.34 163 THR A CA 1
ATOM 1279 C C . THR A 1 163 ? 25.274 82.891 46.866 1.00 32.26 163 THR A C 1
ATOM 1280 O O . THR A 1 163 ? 24.345 82.177 46.478 1.00 30.17 163 THR A O 1
ATOM 1284 N N . VAL A 1 164 ? 25.174 84.214 47.005 1.00 29.19 164 VAL A N 1
ATOM 1285 C CA . VAL A 1 164 ? 23.799 84.779 46.852 1.00 31.77 164 VAL A CA 1
ATOM 1286 C C . VAL A 1 164 ? 23.394 84.769 45.378 1.00 32.28 164 VAL A C 1
ATOM 1287 O O . VAL A 1 164 ? 22.227 84.479 45.091 1.00 30.31 164 VAL A O 1
ATOM 1291 N N . LEU A 1 165 ? 24.371 84.849 44.439 1.00 28.97 165 LEU A N 1
ATOM 1292 C CA . LEU A 1 165 ? 24.017 84.690 43.014 1.00 29.99 165 LEU A CA 1
ATOM 1293 C C . LEU A 1 165 ? 23.382 83.333 42.747 1.00 31.61 165 LEU A C 1
ATOM 1294 O O . LEU A 1 165 ? 22.405 83.214 41.948 1.00 32.85 165 LEU A O 1
ATOM 1299 N N . ALA A 1 166 ? 23.930 82.273 43.354 1.00 27.73 166 ALA A N 1
ATOM 1300 C CA . ALA A 1 166 ? 23.378 80.941 43.206 1.00 30.13 166 ALA A CA 1
ATOM 1301 C C . ALA A 1 166 ? 22.017 80.862 43.849 1.00 31.76 166 ALA A C 1
ATOM 1302 O O . ALA A 1 166 ? 21.102 80.239 43.286 1.00 31.46 166 ALA A O 1
ATOM 1304 N N . ASN A 1 167 ? 21.847 81.532 45.003 1.00 30.58 167 ASN A N 1
ATOM 1305 C CA . ASN A 1 167 ? 20.507 81.458 45.615 1.00 31.53 167 ASN A CA 1
ATOM 1306 C C . ASN A 1 167 ? 19.492 82.154 44.708 1.00 33.27 167 ASN A C 1
ATOM 1307 O O . ASN A 1 167 ? 18.337 81.804 44.751 1.00 31.62 167 ASN A O 1
ATOM 1312 N N . GLU A 1 168 ? 19.890 83.254 44.045 1.00 28.94 168 GLU A N 1
ATOM 1313 C CA . GLU A 1 168 ? 18.963 83.939 43.179 1.00 33.63 168 GLU A CA 1
ATOM 1314 C C . GLU A 1 168 ? 18.389 83.047 42.047 1.00 33.15 168 GLU A C 1
ATOM 1315 O O . GLU A 1 168 ? 17.279 83.265 41.589 1.00 32.13 168 GLU A O 1
ATOM 1321 N N . LEU A 1 169 ? 19.192 82.165 41.492 1.00 33.37 169 LEU A N 1
ATOM 1322 C CA . LEU A 1 169 ? 18.738 81.240 40.447 1.00 35.32 169 LEU A CA 1
ATOM 1323 C C . LEU A 1 169 ? 17.623 80.386 41.016 1.00 35.85 169 LEU A C 1
ATOM 1324 O O . LEU A 1 169 ? 16.610 80.140 40.341 1.00 34.29 169 LEU A O 1
ATOM 1329 N N . THR A 1 170 ? 17.847 79.819 42.223 1.00 34.36 170 THR A N 1
ATOM 1330 C CA . THR A 1 170 ? 16.794 79.016 42.775 1.00 34.08 170 THR A CA 1
ATOM 1331 C C . THR A 1 170 ? 15.576 79.827 43.154 1.00 36.44 170 THR A C 1
ATOM 1332 O O . THR A 1 170 ? 14.458 79.366 42.820 1.00 37.20 170 THR A O 1
ATOM 1336 N N . ALA A 1 171 ? 15.708 81.057 43.751 1.00 32.07 171 ALA A N 1
ATOM 1337 C CA . ALA A 1 171 ? 14.515 81.830 44.067 1.00 32.82 171 ALA A CA 1
ATOM 1338 C C . ALA A 1 171 ? 13.679 82.103 42.779 1.00 36.33 171 ALA A C 1
ATOM 1339 O O . ALA A 1 171 ? 12.451 82.204 42.754 1.00 32.65 171 ALA A O 1
ATOM 1341 N N . ARG A 1 172 ? 14.400 82.355 41.691 1.00 37.13 172 ARG A N 1
ATOM 1342 C CA . ARG A 1 172 ? 13.800 82.620 40.382 1.00 37.90 172 ARG A CA 1
ATOM 1343 C C . ARG A 1 172 ? 13.067 81.400 39.826 1.00 39.17 172 ARG A C 1
ATOM 1344 O O . ARG A 1 172 ? 11.973 81.520 39.305 1.00 39.81 172 ARG A O 1
ATOM 1352 N N . ASN A 1 173 ? 13.621 80.219 40.004 1.00 38.45 173 ASN A N 1
ATOM 1353 C CA . ASN A 1 173 ? 13.049 78.999 39.534 1.00 38.96 173 ASN A CA 1
ATOM 1354 C C . ASN A 1 173 ? 11.779 78.658 40.315 1.00 39.46 173 ASN A C 1
ATOM 1355 O O . ASN A 1 173 ? 10.802 78.220 39.703 1.00 36.55 173 ASN A O 1
ATOM 1360 N N . ASN A 1 174 ? 11.789 78.906 41.629 1.00 37.01 174 ASN A N 1
ATOM 1361 C CA . ASN A 1 174 ? 10.655 78.679 42.479 1.00 37.04 174 ASN A CA 1
ATOM 1362 C C . ASN A 1 174 ? 9.507 79.615 42.072 1.00 36.95 174 ASN A C 1
ATOM 1363 O O . ASN A 1 174 ? 8.377 79.250 42.181 1.00 37.84 174 ASN A O 1
ATOM 1368 N N . LEU A 1 175 ? 9.782 80.832 41.631 1.00 35.93 175 LEU A N 1
ATOM 1369 C CA . LEU A 1 175 ? 8.772 81.757 41.161 1.00 35.46 175 LEU A CA 1
ATOM 1370 C C . LEU A 1 175 ? 8.202 81.336 39.806 1.00 38.79 175 LEU A C 1
ATOM 1371 O O . LEU A 1 175 ? 6.989 81.236 39.705 1.00 37.16 175 LEU A O 1
ATOM 1376 N N . ASP A 1 176 ? 9.036 80.943 38.827 1.00 36.77 176 ASP A N 1
ATOM 1377 C CA . ASP A 1 176 ? 8.538 80.352 37.585 1.00 38.62 176 ASP A CA 1
ATOM 1378 C C . ASP A 1 176 ? 7.670 79.125 37.819 1.00 38.89 176 ASP A C 1
ATOM 1379 O O . ASP A 1 176 ? 6.592 79.069 37.276 1.00 38.58 176 ASP A O 1
ATOM 1384 N N . ASN A 1 177 ? 8.076 78.175 38.660 1.00 37.54 177 ASN A N 1
ATOM 1385 C CA . ASN A 1 177 ? 7.273 77.032 38.968 1.00 37.98 177 ASN A CA 1
ATOM 1386 C C . ASN A 1 177 ? 5.976 77.336 39.735 1.00 39.51 177 ASN A C 1
ATOM 1387 O O . ASN A 1 177 ? 4.978 76.618 39.507 1.00 39.19 177 ASN A O 1
ATOM 1392 N N . ALA A 1 178 ? 5.909 78.340 40.573 1.00 34.88 178 ALA A N 1
ATOM 1393 C CA . ALA A 1 178 ? 4.660 78.713 41.263 1.00 36.26 178 ALA A CA 1
ATOM 1394 C C . ALA A 1 178 ? 3.671 79.307 40.246 1.00 36.93 178 ALA A C 1
ATOM 1395 O O . ALA A 1 178 ? 2.468 79.104 40.359 1.00 36.68 178 ALA A O 1
ATOM 1397 N N . VAL A 1 179 ? 4.203 80.059 39.274 1.00 35.85 179 VAL A N 1
ATOM 1398 C CA . VAL A 1 179 ? 3.437 80.623 38.194 1.00 36.15 179 VAL A CA 1
ATOM 1399 C C . VAL A 1 179 ? 2.762 79.515 37.338 1.00 39.00 179 VAL A C 1
ATOM 1400 O O . VAL A 1 179 ? 1.597 79.646 36.989 1.00 38.64 179 VAL A O 1
ATOM 1404 N N . GLU A 1 180 ? 3.446 78.430 37.048 1.00 37.80 180 GLU A N 1
ATOM 1405 C CA . GLU A 1 180 ? 2.895 77.291 36.376 1.00 39.94 180 GLU A CA 1
ATOM 1406 C C . GLU A 1 180 ? 1.900 76.545 37.252 1.00 41.25 180 GLU A C 1
ATOM 1407 O O . GLU A 1 180 ? 0.929 75.979 36.675 1.00 40.65 180 GLU A O 1
ATOM 1413 N N . GLN A 1 181 ? 2.135 76.457 38.576 1.00 38.97 181 GLN A N 1
ATOM 1414 C CA . GLN A 1 181 ? 1.058 75.859 39.393 1.00 40.53 181 GLN A CA 1
ATOM 1415 C C . GLN A 1 181 ? -0.212 76.707 39.262 1.00 40.16 181 GLN A C 1
ATOM 1416 O O . GLN A 1 181 ? -1.312 76.185 39.115 1.00 40.72 181 GLN A O 1
ATOM 1422 N N . LEU A 1 182 ? -0.096 78.022 39.277 1.00 36.60 182 LEU A N 1
ATOM 1423 C CA . LEU A 1 182 ? -1.236 78.861 39.131 1.00 39.20 182 LEU A CA 1
ATOM 1424 C C . LEU A 1 182 ? -1.872 78.681 37.743 1.00 40.47 182 LEU A C 1
ATOM 1425 O O . LEU A 1 182 ? -3.089 78.629 37.715 1.00 39.37 182 LEU A O 1
ATOM 1430 N N . ARG A 1 183 ? -1.104 78.494 36.659 1.00 39.22 183 ARG A N 1
ATOM 1431 C CA . ARG A 1 183 ? -1.701 78.277 35.348 1.00 40.71 183 ARG A CA 1
ATOM 1432 C C . ARG A 1 183 ? -2.452 76.945 35.286 1.00 42.23 183 ARG A C 1
ATOM 1433 O O . ARG A 1 183 ? -3.485 76.828 34.590 1.00 43.47 183 ARG A O 1
ATOM 1441 N N . GLN A 1 184 ? -1.940 75.922 36.003 1.00 39.70 184 GLN A N 1
ATOM 1442 C CA . GLN A 1 184 ? -2.590 74.640 36.038 1.00 40.32 184 GLN A CA 1
ATOM 1443 C C . GLN A 1 184 ? -4.004 74.712 36.619 1.00 43.73 184 GLN A C 1
ATOM 1444 O O . GLN A 1 184 ? -4.909 74.059 36.083 1.00 42.36 184 GLN A O 1
ATOM 1450 N N . ILE A 1 185 ? -4.189 75.473 37.694 1.00 42.36 185 ILE A N 1
ATOM 1451 C CA . ILE A 1 185 ? -5.532 75.557 38.316 1.00 45.17 185 ILE A CA 1
ATOM 1452 C C . ILE A 1 185 ? -6.516 76.483 37.601 1.00 46.01 185 ILE A C 1
ATOM 1453 O O . ILE A 1 185 ? -7.711 76.236 37.477 1.00 48.34 185 ILE A O 1
ATOM 1458 N N . THR A 1 186 ? -6.012 77.571 37.125 1.00 43.21 186 THR A N 1
ATOM 1459 C CA . THR A 1 186 ? -6.732 78.659 36.536 1.00 43.43 186 THR A CA 1
ATOM 1460 C C . THR A 1 186 ? -6.826 78.578 35.026 1.00 44.52 186 THR A C 1
ATOM 1461 O O . THR A 1 186 ? -7.690 79.195 34.453 1.00 45.12 186 THR A O 1
ATOM 1465 N N . GLY A 1 187 ? -5.893 77.901 34.360 1.00 43.82 187 GLY A N 1
ATOM 1466 C CA . GLY A 1 187 ? -5.874 77.856 32.898 1.00 44.59 187 GLY A CA 1
ATOM 1467 C C . GLY A 1 187 ? -5.035 78.970 32.281 1.00 48.22 187 GLY A C 1
ATOM 1468 O O . GLY A 1 187 ? -4.657 78.848 31.103 1.00 48.22 187 GLY A O 1
ATOM 1469 N N . ASN A 1 188 ? -4.720 80.051 33.012 1.00 47.00 188 ASN A N 1
ATOM 1470 C CA . ASN A 1 188 ? -4.090 81.251 32.483 1.00 48.33 188 ASN A CA 1
ATOM 1471 C C . ASN A 1 188 ? -2.680 81.552 33.018 1.00 50.62 188 ASN A C 1
ATOM 1472 O O . ASN A 1 188 ? -2.284 81.236 34.179 1.00 45.98 188 ASN A O 1
ATOM 1477 N N . TYR A 1 189 ? -1.980 82.343 32.212 1.00 51.00 189 TYR A N 1
ATOM 1478 C CA . TYR A 1 189 ? -0.677 82.856 32.597 1.00 53.28 189 TYR A CA 1
ATOM 1479 C C . TYR A 1 189 ? -0.807 84.295 33.072 1.00 52.65 189 TYR A C 1
ATOM 1480 O O . TYR A 1 189 ? -1.367 85.098 32.341 1.00 52.68 189 TYR A O 1
ATOM 1489 N N . TYR A 1 190 ? -0.447 84.609 34.328 1.00 52.04 190 TYR A N 1
ATOM 1490 C CA . TYR A 1 190 ? -0.538 85.987 34.828 1.00 51.38 190 TYR A CA 1
ATOM 1491 C C . TYR A 1 190 ? 0.846 86.648 34.942 1.00 53.76 190 TYR A C 1
ATOM 1492 O O . TYR A 1 190 ? 1.706 86.224 35.744 1.00 52.91 190 TYR A O 1
ATOM 1501 N N . PRO A 1 191 ? 1.062 87.722 34.163 1.00 51.70 191 PRO A N 1
ATOM 1502 C CA . PRO A 1 191 ? 2.309 88.464 34.165 1.00 50.70 191 PRO A CA 1
ATOM 1503 C C . PRO A 1 191 ? 2.403 89.378 35.352 1.00 50.11 191 PRO A C 1
ATOM 1504 O O . PRO A 1 191 ? 3.507 89.841 35.681 1.00 49.19 191 PRO A O 1
ATOM 1508 N N . GLU A 1 192 ? 1.271 89.641 35.998 1.00 48.67 192 GLU A N 1
ATOM 1509 C CA . GLU A 1 192 ? 1.291 90.442 37.204 1.00 49.73 192 GLU A CA 1
ATOM 1510 C C . GLU A 1 192 ? 0.076 90.146 38.059 1.00 46.55 192 GLU A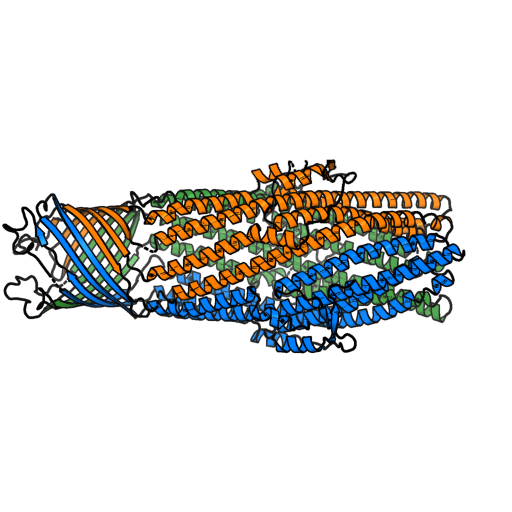 C 1
ATOM 1511 O O . GLU A 1 192 ? -0.948 89.689 37.558 1.00 45.09 192 GLU A O 1
ATOM 1517 N N . LEU A 1 193 ? 0.254 90.311 39.369 1.00 41.33 193 LEU A N 1
ATOM 1518 C CA . LEU A 1 193 ? -0.806 90.009 40.326 1.00 40.70 193 LEU A CA 1
ATOM 1519 C C . LEU A 1 193 ? -0.935 91.183 41.254 1.00 41.33 193 LEU A C 1
ATOM 1520 O O . LEU A 1 193 ? 0.049 91.981 41.291 1.00 41.97 193 LEU A O 1
ATOM 1525 N N . ALA A 1 194 ? -2.023 91.277 42.041 1.00 39.58 194 ALA A N 1
ATOM 1526 C CA . ALA A 1 194 ? -2.145 92.364 43.012 1.00 40.30 194 ALA A CA 1
ATOM 1527 C C . ALA A 1 194 ? -1.484 91.878 44.289 1.00 42.72 194 ALA A C 1
ATOM 1528 O O . ALA A 1 194 ? -1.733 90.746 44.727 1.00 40.01 194 ALA A O 1
ATOM 1530 N N . ALA A 1 195 ? -0.505 92.672 44.795 1.00 41.78 195 ALA A N 1
ATOM 1531 C CA . ALA A 1 195 ? 0.248 92.240 45.964 1.00 39.98 195 ALA A CA 1
ATOM 1532 C C . ALA A 1 195 ? -0.425 92.465 47.296 1.00 39.34 195 ALA A C 1
ATOM 1533 O O . ALA A 1 195 ? -1.290 93.354 47.477 1.00 40.80 195 ALA A O 1
ATOM 1535 N N . LEU A 1 196 ? 0.041 91.759 48.327 1.00 37.77 196 LEU A N 1
ATOM 1536 C CA . LEU A 1 196 ? -0.524 92.012 49.642 1.00 37.99 196 LEU A CA 1
ATOM 1537 C C . LEU A 1 196 ? -0.185 93.418 50.100 1.00 40.86 196 LEU A C 1
ATOM 1538 O O . LEU A 1 196 ? 1.014 93.843 50.044 1.00 38.11 196 LEU A O 1
ATOM 1543 N N . ASN A 1 197 ? -1.191 94.080 50.737 1.00 41.27 197 ASN A N 1
ATOM 1544 C CA . ASN A 1 197 ? -0.920 95.431 51.237 1.00 41.02 197 ASN A CA 1
ATOM 1545 C C . ASN A 1 197 ? -0.238 95.279 52.566 1.00 40.95 197 ASN A C 1
ATOM 1546 O O . ASN A 1 197 ? -0.909 95.021 53.559 1.00 42.31 197 ASN A O 1
ATOM 1551 N N . VAL A 1 198 ? 1.080 95.425 52.689 1.00 41.67 198 VAL A N 1
ATOM 1552 C CA . VAL A 1 198 ? 1.642 95.238 54.017 1.00 41.89 198 VAL A CA 1
ATOM 1553 C C . VAL A 1 198 ? 1.624 96.511 54.779 1.00 44.62 198 VAL A C 1
ATOM 1554 O O . VAL A 1 198 ? 1.939 96.394 55.970 1.00 47.77 198 VAL A O 1
ATOM 1558 N N . GLU A 1 199 ? 1.330 97.704 54.247 1.00 46.65 199 GLU A N 1
ATOM 1559 C CA . GLU A 1 199 ? 1.177 98.853 55.153 1.00 49.88 199 GLU A CA 1
ATOM 1560 C C . GLU A 1 199 ? -0.174 98.747 55.864 1.00 51.31 199 GLU A C 1
ATOM 1561 O O . GLU A 1 199 ? -0.252 99.142 57.025 1.00 53.50 199 GLU A O 1
ATOM 1567 N N . ASN A 1 200 ? -1.225 98.214 55.219 1.00 51.37 200 ASN A N 1
ATOM 1568 C CA . ASN A 1 200 ? -2.529 98.044 55.877 1.00 52.30 200 ASN A CA 1
ATOM 1569 C C . ASN A 1 200 ? -2.827 96.683 56.461 1.00 52.91 200 ASN A C 1
ATOM 1570 O O . ASN A 1 200 ? -3.948 96.462 57.006 1.00 53.69 200 ASN A O 1
ATOM 1575 N N . PHE A 1 201 ? -1.908 95.744 56.350 1.00 47.89 201 PHE A N 1
ATOM 1576 C CA . PHE A 1 201 ? -2.143 94.433 56.960 1.00 45.60 201 PHE A CA 1
ATOM 1577 C C . PHE A 1 201 ? -2.263 94.428 58.492 1.00 47.94 201 PHE A C 1
ATOM 1578 O O . PHE A 1 201 ? -1.426 94.986 59.281 1.00 50.42 201 PHE A O 1
ATOM 1586 N N . LYS A 1 202 ? -3.127 93.559 59.015 1.00 46.54 202 LYS A N 1
ATOM 1587 C CA . LYS A 1 202 ? -3.373 93.419 60.463 1.00 47.28 202 LYS A CA 1
ATOM 1588 C C . LYS A 1 202 ? -3.736 91.962 60.694 1.00 45.29 202 LYS A C 1
ATOM 1589 O O . LYS A 1 202 ? -4.241 91.358 59.753 1.00 46.26 202 LYS A O 1
ATOM 1595 N N . THR A 1 203 ? -3.649 91.452 61.908 1.00 42.33 203 THR A N 1
ATOM 1596 C CA . THR A 1 203 ? -4.108 90.128 62.223 1.00 41.33 203 THR A CA 1
ATOM 1597 C C . THR A 1 203 ? -5.237 90.225 63.264 1.00 44.43 203 THR A C 1
ATOM 1598 O O . THR A 1 203 ? -5.544 91.280 63.844 1.00 45.16 203 THR A O 1
ATOM 1602 N N . ASP A 1 204 ? -6.069 89.184 63.274 1.00 44.62 204 ASP A N 1
ATOM 1603 C CA . ASP A 1 204 ? -7.220 89.122 64.176 1.00 45.23 204 ASP A CA 1
ATOM 1604 C C . ASP A 1 204 ? -7.189 87.798 64.869 1.00 44.37 204 ASP A C 1
ATOM 1605 O O . ASP A 1 204 ? -7.061 86.773 64.173 1.00 44.71 204 ASP A O 1
ATOM 1610 N N . LYS A 1 205 ? -7.409 87.764 66.176 1.00 44.77 205 LYS A N 1
ATOM 1611 C CA . LYS A 1 205 ? -7.418 86.501 66.879 1.00 46.81 205 LYS A CA 1
ATOM 1612 C C . LYS A 1 205 ? -8.676 85.747 66.421 1.00 46.80 205 LYS A C 1
ATOM 1613 O O . LYS A 1 205 ? -9.663 86.361 66.035 1.00 45.68 205 LYS A O 1
ATOM 1619 N N . PRO A 1 206 ? -8.559 84.439 66.291 1.00 44.32 206 PRO A N 1
ATOM 1620 C CA . PRO A 1 206 ? -9.657 83.609 65.835 1.00 44.36 206 PRO A CA 1
ATOM 1621 C C . PRO A 1 206 ? -10.695 83.448 66.936 1.00 46.39 206 PRO A C 1
ATOM 1622 O O . PRO A 1 206 ? -10.399 83.563 68.127 1.00 45.31 206 PRO A O 1
ATOM 1626 N N . GLN A 1 207 ? -11.858 82.955 66.571 1.00 47.38 207 GLN A N 1
ATOM 1627 C CA . GLN A 1 207 ? -12.915 82.688 67.598 1.00 47.49 207 GLN A CA 1
ATOM 1628 C C . GLN A 1 207 ? -12.405 81.584 68.486 1.00 46.03 207 GLN A C 1
ATOM 1629 O O . GLN A 1 207 ? -11.511 80.864 68.055 1.00 46.38 207 GLN A O 1
ATOM 1635 N N . PRO A 1 208 ? -12.920 81.423 69.691 1.00 44.12 208 PRO A N 1
ATOM 1636 C CA . PRO A 1 208 ? -12.489 80.401 70.605 1.00 43.57 208 PRO A CA 1
ATOM 1637 C C . PRO A 1 208 ? -12.582 79.059 69.917 1.00 45.24 208 PRO A C 1
ATOM 1638 O O . PRO A 1 208 ? -13.485 78.871 69.100 1.00 44.72 208 PRO A O 1
ATOM 1642 N N . VAL A 1 209 ? -11.732 78.090 70.279 1.00 44.75 209 VAL A N 1
ATOM 1643 C CA . VAL A 1 209 ? -11.745 76.811 69.579 1.00 43.84 209 VAL A CA 1
ATOM 1644 C C . VAL A 1 209 ? -13.013 75.995 69.785 1.00 45.62 209 VAL A C 1
ATOM 1645 O O . VAL A 1 209 ? -13.397 75.173 68.933 1.00 42.75 209 VAL A O 1
ATOM 1649 N N . ASN A 1 210 ? -13.625 76.089 70.974 1.00 47.25 210 ASN A N 1
ATOM 1650 C CA . ASN A 1 210 ? -14.905 75.414 71.223 1.00 47.51 210 ASN A CA 1
ATOM 1651 C C . ASN A 1 210 ? -15.994 75.881 70.272 1.00 46.51 210 ASN A C 1
ATOM 1652 O O . ASN A 1 210 ? -16.724 75.075 69.762 1.00 50.48 210 ASN A O 1
ATOM 1657 N N . ALA A 1 211 ? -16.114 77.149 70.016 1.00 45.04 211 ALA A N 1
ATOM 1658 C CA . ALA A 1 211 ? -17.085 77.681 69.085 1.00 44.86 211 ALA A CA 1
ATOM 1659 C C . ALA A 1 211 ? -16.809 77.228 67.660 1.00 47.23 211 ALA A C 1
ATOM 1660 O O . ALA A 1 211 ? -17.750 76.960 66.908 1.00 47.16 211 ALA A O 1
ATOM 1662 N N . LEU A 1 212 ? -15.527 77.139 67.240 1.00 45.43 212 LEU A N 1
ATOM 1663 C CA . LEU A 1 212 ? -15.223 76.712 65.861 1.00 42.39 212 LEU A CA 1
ATOM 1664 C C . LEU A 1 212 ? -15.584 75.247 65.753 1.00 40.96 212 LEU A C 1
ATOM 1665 O O . LEU A 1 212 ? -16.092 74.820 64.728 1.00 42.05 212 LEU A O 1
ATOM 1670 N N . LEU A 1 213 ? -15.301 74.464 66.786 1.00 40.41 213 LEU A N 1
ATOM 1671 C CA . LEU A 1 213 ? -15.610 73.039 66.801 1.00 44.07 213 LEU A CA 1
ATOM 1672 C C . LEU A 1 213 ? -17.124 72.774 66.670 1.00 47.62 213 LEU A C 1
ATOM 1673 O O . LEU A 1 213 ? -17.569 71.921 65.881 1.00 45.32 213 LEU A O 1
ATOM 1678 N N . LYS A 1 214 ? -17.929 73.583 67.370 1.00 49.48 214 LYS A N 1
ATOM 1679 C CA . LYS A 1 214 ? -19.389 73.472 67.300 1.00 50.73 214 LYS A CA 1
ATOM 1680 C C . LYS A 1 214 ? -19.888 73.799 65.917 1.00 49.95 214 LYS A C 1
ATOM 1681 O O . LYS A 1 214 ? -20.783 73.139 65.451 1.00 51.16 214 LYS A O 1
ATOM 1687 N N . GLU A 1 215 ? -19.471 74.917 65.339 1.00 49.02 215 GLU A N 1
ATOM 1688 C CA . GLU A 1 215 ? -19.886 75.290 63.984 1.00 48.14 215 GLU A CA 1
ATOM 1689 C C . GLU A 1 215 ? -19.453 74.231 62.970 1.00 49.85 215 GLU A C 1
ATOM 1690 O O . GLU A 1 215 ? -20.244 73.826 62.084 1.00 48.77 215 GLU A O 1
ATOM 1696 N N . ALA A 1 216 ? -18.208 73.682 63.123 1.00 47.38 216 ALA A N 1
ATOM 1697 C CA . ALA A 1 216 ? -17.748 72.633 62.197 1.00 46.66 216 ALA A CA 1
ATOM 1698 C C . ALA A 1 216 ? -18.661 71.422 62.292 1.00 46.44 216 ALA A C 1
ATOM 1699 O O . ALA A 1 216 ? -18.912 70.764 61.283 1.00 45.24 216 ALA A O 1
ATOM 1701 N N . GLU A 1 217 ? -19.019 71.020 63.502 1.00 47.46 217 GLU A N 1
ATOM 1702 C CA . GLU A 1 217 ? -19.840 69.832 63.696 1.00 52.68 217 GLU A CA 1
ATOM 1703 C C . GLU A 1 217 ? -21.239 69.948 63.010 1.00 52.52 217 GLU A C 1
ATOM 1704 O O . GLU A 1 217 ? -21.814 68.971 62.620 1.00 52.81 217 GLU A O 1
ATOM 1710 N N . LYS A 1 218 ? -21.733 71.120 62.818 1.00 50.21 218 LYS A N 1
ATOM 1711 C CA . LYS A 1 218 ? -22.982 71.458 62.171 1.00 51.51 218 LYS A CA 1
ATOM 1712 C C . LYS A 1 218 ? -22.815 71.587 60.672 1.00 50.96 218 LYS A C 1
ATOM 1713 O O . LYS A 1 218 ? -23.745 71.256 59.911 1.00 51.68 218 LYS A O 1
ATOM 1719 N N . ARG A 1 219 ? -21.680 72.114 60.194 1.00 48.01 219 ARG A N 1
ATOM 1720 C CA . ARG A 1 219 ? -21.531 72.488 58.811 1.00 46.12 219 ARG A CA 1
ATOM 1721 C C . ARG A 1 219 ? -20.379 71.855 58.031 1.00 46.23 219 ARG A C 1
ATOM 1722 O O . ARG A 1 219 ? -20.275 72.071 56.807 1.00 43.37 219 ARG A O 1
ATOM 1730 N N . ASN A 1 220 ? -19.490 71.115 58.671 1.00 44.54 220 ASN A N 1
ATOM 1731 C CA . ASN A 1 220 ? -18.397 70.569 57.857 1.00 45.12 220 ASN A CA 1
ATOM 1732 C C . ASN A 1 220 ? -18.988 69.652 56.767 1.00 46.24 220 ASN A C 1
ATOM 1733 O O . ASN A 1 220 ? -19.633 68.643 57.108 1.00 45.21 220 ASN A O 1
ATOM 1738 N N . LEU A 1 221 ? -18.534 69.833 55.531 1.00 46.29 221 LEU A N 1
ATOM 1739 C CA . LEU A 1 221 ? -18.974 69.035 54.394 1.00 46.27 221 LEU A CA 1
ATOM 1740 C C . LEU A 1 221 ? -18.589 67.574 54.456 1.00 49.24 221 LEU A C 1
ATOM 1741 O O . LEU A 1 221 ? -19.434 66.700 54.168 1.00 49.37 221 LEU A O 1
ATOM 1746 N N . SER A 1 222 ? -17.378 67.240 54.895 1.00 46.86 222 SER A N 1
ATOM 1747 C CA . SER A 1 222 ? -16.945 65.871 55.047 1.00 48.19 222 SER A CA 1
ATOM 1748 C C . SER A 1 222 ? -17.813 65.117 56.058 1.00 48.50 222 SER A C 1
ATOM 1749 O O . SER A 1 222 ? -17.979 63.899 55.983 1.00 47.24 222 SER A O 1
ATOM 1752 N N . LEU A 1 223 ? -18.088 65.742 57.176 1.00 47.35 223 LEU A N 1
ATOM 1753 C CA . LEU A 1 223 ? -18.856 65.029 58.162 1.00 50.19 223 LEU A CA 1
ATOM 1754 C C . LEU A 1 223 ? -20.356 64.975 57.786 1.00 49.44 223 LEU A C 1
ATOM 1755 O O . LEU A 1 223 ? -20.953 63.941 58.036 1.00 47.21 223 LEU A O 1
ATOM 1760 N N . LEU A 1 224 ? -20.929 65.972 57.063 1.00 48.10 224 LEU A N 1
ATOM 1761 C CA . LEU A 1 224 ? -22.287 65.815 56.494 1.00 49.67 224 LEU A CA 1
ATOM 1762 C C . LEU A 1 224 ? -22.278 64.572 55.582 1.00 51.65 224 LEU A C 1
ATOM 1763 O O . LEU A 1 224 ? -22.969 63.554 55.862 1.00 51.02 224 LEU A O 1
ATOM 1768 N N . GLN A 1 225 ? -21.296 64.507 54.676 1.00 50.15 225 GLN A N 1
ATOM 1769 C CA . GLN A 1 225 ? -21.190 63.325 53.813 1.00 50.83 225 GLN A CA 1
ATOM 1770 C C . GLN A 1 225 ? -21.055 62.005 54.553 1.00 50.99 225 GLN A C 1
ATOM 1771 O O . GLN A 1 225 ? -21.609 60.946 54.146 1.00 49.34 225 GLN A O 1
ATOM 1777 N N . ALA A 1 226 ? -20.310 61.973 55.660 1.00 47.74 226 ALA A N 1
ATOM 1778 C CA . ALA A 1 226 ? -20.195 60.723 56.398 1.00 46.12 226 ALA A CA 1
ATOM 1779 C C . ALA A 1 226 ? -21.552 60.336 57.016 1.00 47.85 226 ALA A C 1
ATOM 1780 O O . ALA A 1 226 ? -21.755 59.148 57.305 1.00 44.99 226 ALA A O 1
ATOM 1782 N N . ARG A 1 227 ? -22.351 61.345 57.412 1.00 47.09 227 ARG A N 1
ATOM 1783 C CA . ARG A 1 227 ? -23.648 61.142 58.012 1.00 48.33 227 ARG A CA 1
ATOM 1784 C C . ARG A 1 227 ? -24.647 60.639 56.939 1.00 48.79 227 ARG A C 1
ATOM 1785 O O . ARG A 1 227 ? -25.303 59.647 57.141 1.00 48.96 227 ARG A O 1
ATOM 1793 N N . LEU A 1 228 ? -24.535 61.138 55.706 1.00 48.86 228 LEU A N 1
ATOM 1794 C CA . LEU A 1 228 ? -25.328 60.678 54.589 1.00 47.26 228 LEU A CA 1
ATOM 1795 C C . LEU A 1 228 ? -24.972 59.282 54.198 1.00 51.29 228 LEU A C 1
ATOM 1796 O O . LEU A 1 228 ? -25.892 58.498 53.804 1.00 51.51 228 LEU A O 1
ATOM 1801 N N . SER A 1 229 ? -23.675 58.922 54.304 1.00 48.73 229 SER A N 1
ATOM 1802 C CA . SER A 1 229 ? -23.250 57.569 54.005 1.00 47.67 229 SER A CA 1
ATOM 1803 C C . SER A 1 229 ? -23.687 56.601 55.070 1.00 47.33 229 SER A C 1
ATOM 1804 O O . SER A 1 229 ? -23.776 55.399 54.792 1.00 46.81 229 SER A O 1
ATOM 1807 N N . GLN A 1 230 ? -23.717 57.034 56.338 1.00 45.79 230 GLN A N 1
ATOM 1808 C CA . GLN A 1 230 ? -24.182 56.130 57.382 1.00 45.80 230 GLN A CA 1
ATOM 1809 C C . GLN A 1 230 ? -25.710 55.833 57.135 1.00 47.96 230 GLN A C 1
ATOM 1810 O O . GLN A 1 230 ? -26.148 54.712 57.291 1.00 46.51 230 GLN A O 1
ATOM 1816 N N . ASP A 1 231 ? -26.465 56.846 56.768 1.00 47.76 231 ASP A N 1
ATOM 1817 C CA . ASP A 1 231 ? -27.881 56.746 56.470 1.00 51.85 231 ASP A CA 1
ATOM 1818 C C . ASP A 1 231 ? -28.128 55.839 55.257 1.00 53.85 231 ASP A C 1
ATOM 1819 O O . ASP A 1 231 ? -28.942 54.912 55.354 1.00 54.56 231 ASP A O 1
ATOM 1824 N N . LEU A 1 232 ? -27.226 55.902 54.281 1.00 50.61 232 LEU A N 1
ATOM 1825 C CA . LEU A 1 232 ? -27.286 55.065 53.101 1.00 51.46 232 LEU A CA 1
ATOM 1826 C C . LEU A 1 232 ? -27.050 53.611 53.510 1.00 53.26 232 LEU A C 1
ATOM 1827 O O . LEU A 1 232 ? -27.824 52.679 53.160 1.00 51.95 232 LEU A O 1
ATOM 1832 N N . ALA A 1 233 ? -26.080 53.411 54.391 1.00 49.41 233 ALA A N 1
ATOM 1833 C CA . ALA A 1 233 ? -25.831 52.056 54.848 1.00 49.86 233 ALA A CA 1
ATOM 1834 C C . ALA A 1 233 ? -27.078 51.492 55.552 1.00 50.75 233 ALA A C 1
ATOM 1835 O O . ALA A 1 233 ? -27.253 50.266 55.596 1.00 48.11 233 ALA A O 1
ATOM 1837 N N . ARG A 1 234 ? -27.786 52.360 56.284 1.00 51.13 234 ARG A N 1
ATOM 1838 C CA . ARG A 1 234 ? -28.953 51.963 57.042 1.00 52.66 234 ARG A CA 1
ATOM 1839 C C . ARG A 1 234 ? -30.083 51.523 56.085 1.00 52.61 234 ARG A C 1
ATOM 1840 O O . ARG A 1 234 ? -30.592 50.442 56.210 1.00 51.73 234 ARG A O 1
ATOM 1848 N N . GLU A 1 235 ? -30.330 52.311 55.048 1.00 52.03 235 GLU A N 1
ATOM 1849 C CA . GLU A 1 235 ? -31.200 51.998 53.942 1.00 53.05 235 GLU A CA 1
ATOM 1850 C C . GLU A 1 235 ? -30.816 50.697 53.259 1.00 54.95 235 GLU A C 1
ATOM 1851 O O . GLU A 1 235 ? -31.707 49.931 52.851 1.00 56.28 235 GLU A O 1
ATOM 1857 N N . GLN A 1 236 ? -29.514 50.361 53.190 1.00 51.80 236 GLN A N 1
ATOM 1858 C CA . GLN A 1 236 ? -29.082 49.127 52.555 1.00 49.76 236 GLN A CA 1
ATOM 1859 C C . GLN A 1 236 ? -29.443 47.892 53.367 1.00 49.84 236 GLN A C 1
ATOM 1860 O O . GLN A 1 236 ? -29.484 46.776 52.851 1.00 48.02 236 GLN A O 1
ATOM 1866 N N . ILE A 1 237 ? -29.607 48.056 54.685 1.00 49.02 237 ILE A N 1
ATOM 1867 C CA . ILE A 1 237 ? -30.072 46.943 55.516 1.00 49.44 237 ILE A CA 1
ATOM 1868 C C . ILE A 1 237 ? -31.563 46.671 55.121 1.00 51.92 237 ILE A C 1
ATOM 1869 O O . ILE A 1 237 ? -31.984 45.539 54.906 1.00 50.91 237 ILE A O 1
ATOM 1874 N N . ARG A 1 238 ? -32.355 47.713 55.041 1.00 50.90 238 ARG A N 1
ATOM 1875 C CA . ARG A 1 238 ? -33.747 47.565 54.630 1.00 52.80 238 ARG A CA 1
ATOM 1876 C C . ARG A 1 238 ? -33.859 46.864 53.260 1.00 55.78 238 ARG A C 1
ATOM 1877 O O . ARG A 1 238 ? -34.499 45.790 53.170 1.00 55.70 238 ARG A O 1
ATOM 1885 N N . GLN A 1 239 ? -32.999 47.248 52.310 1.00 54.39 239 GLN A N 1
ATOM 1886 C CA . GLN A 1 239 ? -32.930 46.592 51.003 1.00 53.35 239 GLN A CA 1
ATOM 1887 C C . GLN A 1 239 ? -32.594 45.133 51.140 1.00 54.92 239 GLN A C 1
ATOM 1888 O O . GLN A 1 239 ? -33.192 44.309 50.429 1.00 56.23 239 GLN A O 1
ATOM 1894 N N . ALA A 1 240 ? -31.714 44.772 52.058 1.00 52.60 240 ALA A N 1
ATOM 1895 C CA . ALA A 1 240 ? -31.387 43.360 52.255 1.00 53.94 240 ALA A CA 1
ATOM 1896 C C . ALA A 1 240 ? -32.637 42.641 52.792 1.00 55.00 240 ALA A C 1
ATOM 1897 O O . ALA A 1 240 ? -32.958 41.520 52.392 1.00 53.50 240 ALA A O 1
ATOM 1899 N N . GLN A 1 241 ? -33.347 43.329 53.672 1.00 54.11 241 GLN A N 1
ATOM 1900 C CA . GLN A 1 241 ? -34.501 42.804 54.369 1.00 56.18 241 GLN A CA 1
ATOM 1901 C C . GLN A 1 241 ? -35.702 42.574 53.442 1.00 57.26 241 GLN A C 1
ATOM 1902 O O . GLN A 1 241 ? -36.362 41.564 53.527 1.00 56.24 241 GLN A O 1
ATOM 1908 N N . ASP A 1 242 ? -35.782 43.379 52.400 1.00 57.42 242 ASP A N 1
ATOM 1909 C CA . ASP A 1 242 ? -36.747 43.251 51.345 1.00 57.51 242 ASP A CA 1
ATOM 1910 C C . ASP A 1 242 ? -36.660 41.902 50.611 1.00 59.28 242 ASP A C 1
ATOM 1911 O O . ASP A 1 242 ? -37.651 41.524 50.022 1.00 61.61 242 ASP A O 1
ATOM 1916 N N . GLY A 1 243 ? -35.592 41.137 50.661 1.00 58.43 243 GLY A N 1
ATOM 1917 C CA . GLY A 1 243 ? -35.554 39.847 49.984 1.00 59.25 243 GLY A CA 1
ATOM 1918 C C . GLY A 1 243 ? -36.505 38.803 50.604 1.00 61.92 243 GLY A C 1
ATOM 1919 O O . GLY A 1 243 ? -36.580 37.667 50.117 1.00 60.49 243 GLY A O 1
ATOM 1920 N N . HIS A 1 244 ? -37.103 39.111 51.761 1.00 61.21 244 HIS A N 1
ATOM 1921 C CA . HIS A 1 244 ? -37.992 38.196 52.447 1.00 62.33 244 HIS A CA 1
ATOM 1922 C C . HIS A 1 244 ? -39.441 38.369 51.996 1.00 63.60 244 HIS A C 1
ATOM 1923 O O . HIS A 1 244 ? -40.251 37.472 52.182 1.00 64.97 244 HIS A O 1
ATOM 1930 N N . LEU A 1 245 ? -39.773 39.558 51.531 1.00 62.44 245 LEU A N 1
ATOM 1931 C CA . LEU A 1 245 ? -41.093 39.915 51.135 1.00 61.62 245 LEU A CA 1
ATOM 1932 C C . LEU A 1 245 ? -41.552 39.334 49.770 1.00 63.55 245 LEU A C 1
ATOM 1933 O O . LEU A 1 245 ? -40.762 39.021 48.860 1.00 63.47 245 LEU A O 1
ATOM 1938 N N . PRO A 1 246 ? -42.870 39.187 49.641 1.00 61.68 246 PRO A N 1
ATOM 1939 C CA . PRO A 1 246 ? -43.493 38.743 48.415 1.00 61.61 246 PRO A CA 1
ATOM 1940 C C . PRO A 1 246 ? -43.613 39.891 47.421 1.00 61.86 246 PRO A C 1
ATOM 1941 O O . PRO A 1 246 ? -43.715 41.069 47.773 1.00 59.53 246 PRO A O 1
ATOM 1945 N N . THR A 1 247 ? -43.833 39.485 46.184 1.00 62.15 247 THR A N 1
ATOM 1946 C CA . THR A 1 247 ? -44.048 40.442 45.104 1.00 63.65 247 THR A CA 1
ATOM 1947 C C . THR A 1 247 ? -45.409 40.204 44.434 1.00 65.49 247 THR A C 1
ATOM 1948 O O . THR A 1 247 ? -45.874 39.047 44.290 1.00 64.16 247 THR A O 1
ATOM 1952 N N . LEU A 1 248 ? -45.949 41.279 43.875 1.00 65.36 248 LEU A N 1
ATOM 1953 C CA . LEU A 1 248 ? -47.192 41.212 43.125 1.00 66.43 248 LEU A CA 1
ATOM 1954 C C . LEU A 1 248 ? -47.097 42.050 41.847 1.00 67.39 248 LEU A C 1
ATOM 1955 O O . LEU A 1 248 ? -46.985 43.285 41.855 1.00 68.04 248 LEU A O 1
ATOM 1960 N N . ASP A 1 249 ? -47.112 41.354 40.718 1.00 66.16 249 ASP A N 1
ATOM 1961 C CA . ASP A 1 249 ? -47.035 41.967 39.411 1.00 66.68 249 ASP A CA 1
ATOM 1962 C C . ASP A 1 249 ? -48.291 41.770 38.566 1.00 69.33 249 ASP A C 1
ATOM 1963 O O . ASP A 1 249 ? -49.075 40.835 38.744 1.00 69.61 249 ASP A O 1
ATOM 1968 N N . LEU A 1 250 ? -48.491 42.686 37.660 1.00 69.17 250 LEU A N 1
ATOM 1969 C CA . LEU A 1 250 ? -49.521 42.684 36.655 1.00 70.25 250 LEU A CA 1
ATOM 1970 C C . LEU A 1 250 ? -48.886 42.443 35.268 1.00 71.83 250 LEU A C 1
ATOM 1971 O O . LEU A 1 250 ? -47.894 43.085 34.890 1.00 71.40 250 LEU A O 1
ATOM 1976 N N . THR A 1 251 ? -49.532 41.599 34.482 1.00 71.69 251 THR A N 1
ATOM 1977 C CA . THR A 1 251 ? -49.140 41.307 33.112 1.00 71.81 251 THR A CA 1
ATOM 1978 C C . THR A 1 251 ? -50.341 41.582 32.204 1.00 72.51 251 THR A C 1
ATOM 1979 O O . THR A 1 251 ? -51.493 41.558 32.642 1.00 71.98 251 THR A O 1
ATOM 1983 N N . ALA A 1 252 ? -50.076 41.889 30.949 1.00 70.95 252 ALA A N 1
ATOM 1984 C CA . ALA A 1 252 ? -51.151 42.129 29.985 1.00 70.93 252 ALA A CA 1
ATOM 1985 C C . ALA A 1 252 ? -50.560 41.932 28.608 1.00 72.18 252 ALA A C 1
ATOM 1986 O O . ALA A 1 252 ? -49.345 42.066 28.479 1.00 72.05 252 ALA A O 1
ATOM 1988 N N . SER A 1 253 ? -51.375 41.468 27.658 1.00 71.32 253 SER A N 1
ATOM 1989 C CA . SER A 1 253 ? -50.924 41.292 26.307 1.00 70.93 253 SER A CA 1
ATOM 1990 C C . SER A 1 253 ? -52.064 41.113 25.308 1.00 74.26 253 SER A C 1
ATOM 1991 O O . SER A 1 253 ? -53.223 40.809 25.610 1.00 73.64 253 SER A O 1
ATOM 1994 N N . THR A 1 254 ? -51.642 41.189 24.058 1.00 74.96 254 THR A N 1
ATOM 1995 C CA . THR A 1 254 ? -52.493 40.909 22.929 1.00 76.48 254 THR A CA 1
ATOM 1996 C C . THR A 1 254 ? -51.597 40.387 21.822 1.00 78.02 254 THR A C 1
ATOM 1997 O O . THR A 1 254 ? -50.607 41.028 21.475 1.00 77.70 254 THR A O 1
ATOM 2001 N N . GLY A 1 255 ? -51.863 39.148 21.409 1.00 78.07 255 GLY A N 1
ATOM 2002 C CA . GLY A 1 255 ? -51.092 38.519 20.370 1.00 78.51 255 GLY A CA 1
ATOM 2003 C C . GLY A 1 255 ? -51.954 37.631 19.465 1.00 79.66 255 GLY A C 1
ATOM 2004 O O . GLY A 1 255 ? -53.112 37.312 19.755 1.00 79.55 255 GLY A O 1
ATOM 2005 N N . ILE A 1 256 ? -51.426 37.361 18.287 1.00 79.23 256 ILE A N 1
ATOM 2006 C CA . ILE A 1 256 ? -52.068 36.468 17.336 1.00 79.43 256 ILE A CA 1
ATOM 2007 C C . ILE A 1 256 ? -51.060 35.366 17.010 1.00 80.39 256 ILE A C 1
ATOM 2008 O O . ILE A 1 256 ? -49.872 35.506 17.320 1.00 79.92 256 ILE A O 1
ATOM 2013 N N . SER A 1 257 ? -51.527 34.286 16.412 1.00 79.49 257 SER A N 1
ATOM 2014 C CA . SER A 1 257 ? -50.661 33.195 15.965 1.00 79.58 257 SER A CA 1
ATOM 2015 C C . SER A 1 257 ? -51.362 32.349 14.905 1.00 80.08 257 SER A C 1
ATOM 2016 O O . SER A 1 257 ? -52.550 32.080 14.998 1.00 79.76 257 SER A O 1
ATOM 2019 N N . ASP A 1 258 ? -50.633 32.023 13.849 1.00 79.68 258 ASP A N 1
ATOM 2020 C CA . ASP A 1 258 ? -51.162 31.221 12.754 1.00 79.56 258 ASP A CA 1
ATOM 2021 C C . ASP A 1 258 ? -50.856 29.755 13.014 1.00 80.10 258 ASP A C 1
ATOM 2022 O O . ASP A 1 258 ? -51.264 29.272 14.054 1.00 80.96 258 ASP A O 1
ATOM 2027 N N . THR A 1 259 ? -50.144 29.045 12.200 1.00 79.65 259 THR A N 1
ATOM 2028 C CA . THR A 1 259 ? -49.863 27.617 12.305 1.00 79.34 259 THR A CA 1
ATOM 2029 C C . THR A 1 259 ? -50.667 26.834 11.225 1.00 79.83 259 THR A C 1
ATOM 2030 O O . THR A 1 259 ? -51.894 26.709 11.242 1.00 79.04 259 THR A O 1
ATOM 2034 N N . SER A 1 260 ? -49.898 26.255 10.341 1.00 78.91 260 SER A N 1
ATOM 2035 C CA . SER A 1 260 ? -50.400 25.405 9.280 1.00 79.48 260 SER A CA 1
ATOM 2036 C C . SER A 1 260 ? -49.634 24.094 9.434 1.00 80.43 260 SER A C 1
ATOM 2037 O O . SER A 1 260 ? -48.437 24.174 9.734 1.00 79.90 260 SER A O 1
ATOM 2040 N N . TYR A 1 261 ? -50.293 22.937 9.349 1.00 77.92 261 TYR A N 1
ATOM 2041 C CA . TYR A 1 261 ? -49.532 21.684 9.479 1.00 78.33 261 TYR A CA 1
ATOM 2042 C C . TYR A 1 261 ? -49.398 21.065 8.099 1.00 78.88 261 TYR A C 1
ATOM 2043 O O . TYR A 1 261 ? -49.984 21.618 7.173 1.00 79.12 261 TYR A O 1
ATOM 2052 N N . SER A 1 262 ? -48.616 20.008 7.929 1.00 78.18 262 SER A N 1
ATOM 2053 C CA . SER A 1 262 ? -48.467 19.396 6.618 1.00 79.55 262 SER A CA 1
ATOM 2054 C C . SER A 1 262 ? -47.653 18.106 6.687 1.00 81.19 262 SER A C 1
ATOM 2055 O O . SER A 1 262 ? -47.009 17.813 7.693 1.00 81.14 262 SER A O 1
ATOM 2058 N N . GLY A 1 263 ? -47.816 17.254 5.675 1.00 81.31 263 GLY A N 1
ATOM 2059 C CA . GLY A 1 263 ? -47.124 15.982 5.634 1.00 81.71 263 GLY A CA 1
ATOM 2060 C C . GLY A 1 263 ? -48.019 14.736 5.672 1.00 82.63 263 GLY A C 1
ATOM 2061 O O . GLY A 1 263 ? -49.207 14.774 5.995 1.00 81.98 263 GLY A O 1
ATOM 2062 N N . SER A 1 264 ? -47.395 13.572 5.459 1.00 82.06 264 SER A N 1
ATOM 2063 C CA . SER A 1 264 ? -48.082 12.297 5.453 1.00 81.77 264 SER A CA 1
ATOM 2064 C C . SER A 1 264 ? -49.194 12.187 6.482 1.00 82.18 264 SER A C 1
ATOM 2065 O O . SER A 1 264 ? -50.344 11.903 6.104 1.00 82.16 264 SER A O 1
ATOM 2068 N N . LYS A 1 265 ? -48.881 12.356 7.763 1.00 81.05 265 LYS A N 1
ATOM 2069 C CA . LYS A 1 265 ? -49.857 12.126 8.812 1.00 80.59 265 LYS A CA 1
ATOM 2070 C C . LYS A 1 265 ? -50.652 13.344 9.240 1.00 81.70 265 LYS A C 1
ATOM 2071 O O . LYS A 1 265 ? -51.134 13.379 10.380 1.00 82.46 265 LYS A O 1
ATOM 2077 N N . THR A 1 266 ? -50.849 14.353 8.389 1.00 81.08 266 THR A N 1
ATOM 2078 C CA . THR A 1 266 ? -51.613 15.498 8.892 1.00 81.77 266 THR A CA 1
ATOM 2079 C C . THR A 1 266 ? -53.070 15.123 9.152 1.00 83.46 266 THR A C 1
ATOM 2080 O O . THR A 1 266 ? -53.676 15.572 10.130 1.00 84.59 266 THR A O 1
ATOM 2084 N N . ARG A 1 267 ? -53.682 14.438 8.198 1.00 82.80 267 ARG A N 1
ATOM 2085 C CA . ARG A 1 267 ? -55.083 14.024 8.326 1.00 82.61 267 ARG A CA 1
ATOM 2086 C C . ARG A 1 267 ? -55.165 12.499 8.515 1.00 83.70 267 ARG A C 1
ATOM 2087 O O . ARG A 1 267 ? -54.238 11.850 9.027 1.00 83.51 267 ARG A O 1
ATOM 2095 N N . GLY A 1 268 ? -56.266 11.919 8.044 1.00 83.32 268 GLY A N 1
ATOM 2096 C CA . GLY A 1 268 ? -56.463 10.480 8.125 1.00 82.73 268 GLY A CA 1
ATOM 2097 C C . GLY A 1 268 ? -56.327 10.009 9.564 1.00 83.60 268 GLY A C 1
ATOM 2098 O O . GLY A 1 268 ? -55.285 9.482 9.940 1.00 85.00 268 GLY A O 1
ATOM 2099 N N . ALA A 1 269 ? -57.374 10.195 10.365 1.00 82.43 269 ALA A N 1
ATOM 2100 C CA . ALA A 1 269 ? -57.385 9.755 11.756 1.00 81.84 269 ALA A CA 1
ATOM 2101 C C . ALA A 1 269 ? -56.702 10.750 12.690 1.00 82.65 269 ALA A C 1
ATOM 2102 O O . ALA A 1 269 ? -56.395 10.440 13.833 1.00 82.63 269 ALA A O 1
ATOM 2104 N N . ALA A 1 270 ? -56.611 11.995 12.251 1.00 82.19 270 ALA A N 1
ATOM 2105 C CA . ALA A 1 270 ? -55.999 13.039 13.056 1.00 82.26 270 ALA A CA 1
ATOM 2106 C C . ALA A 1 270 ? -57.076 13.680 13.935 1.00 83.11 270 ALA A C 1
ATOM 2107 O O . ALA A 1 270 ? -56.874 13.901 15.120 1.00 84.18 270 ALA A O 1
ATOM 2109 N N . GLY A 1 271 ? -58.221 13.980 13.355 1.00 82.21 271 GLY A N 1
ATOM 2110 C CA . GLY A 1 271 ? -59.346 14.553 14.059 1.00 81.78 271 GLY A CA 1
ATOM 2111 C C . GLY A 1 271 ? -59.285 16.051 14.282 1.00 83.15 271 GLY A C 1
ATOM 2112 O O . GLY A 1 271 ? -59.238 16.483 15.445 1.00 84.31 271 GLY A O 1
ATOM 2113 N N . THR A 1 272 ? -59.127 16.868 13.258 1.00 81.79 272 THR A N 1
ATOM 2114 C CA . THR A 1 272 ? -59.149 18.337 13.472 1.00 81.90 272 THR A CA 1
ATOM 2115 C C . THR A 1 272 ? -57.932 18.933 14.179 1.00 81.89 272 THR A C 1
ATOM 2116 O O . THR A 1 272 ? -57.580 20.085 13.961 1.00 81.26 272 THR A O 1
ATOM 2120 N N . GLN A 1 273 ? -57.189 18.153 14.904 1.00 81.44 273 GLN A N 1
ATOM 2121 C CA . GLN A 1 273 ? -55.986 18.493 15.648 1.00 82.22 273 GLN A CA 1
ATOM 2122 C C . GLN A 1 273 ? -54.907 19.177 14.816 1.00 82.66 273 GLN A C 1
ATOM 2123 O O . GLN A 1 273 ? -54.236 20.084 15.306 1.00 82.57 273 GLN A O 1
ATOM 2129 N N . TYR A 1 274 ? -54.765 18.797 13.546 1.00 81.28 274 TYR A N 1
ATOM 2130 C CA . TYR A 1 274 ? -53.784 19.386 12.657 1.00 80.64 274 TYR A CA 1
ATOM 2131 C C . TYR A 1 274 ? -54.380 20.282 11.577 1.00 80.72 274 TYR A C 1
ATOM 2132 O O . TYR A 1 274 ? -53.803 20.423 10.497 1.00 79.16 274 TYR A O 1
ATOM 2141 N N . ASP A 1 275 ? -55.507 20.921 11.860 1.00 80.09 275 ASP A N 1
ATOM 2142 C CA . ASP A 1 275 ? -56.104 21.817 10.850 1.00 80.83 275 ASP A CA 1
ATOM 2143 C C . ASP A 1 275 ? -55.286 23.105 10.881 1.00 81.89 275 ASP A C 1
ATOM 2144 O O . ASP A 1 275 ? -54.203 23.082 11.432 1.00 81.81 275 ASP A O 1
ATOM 2149 N N . ASP A 1 276 ? -55.769 24.230 10.357 1.00 80.96 276 ASP A N 1
ATOM 2150 C CA . ASP A 1 276 ? -55.084 25.514 10.475 1.00 79.31 276 ASP A CA 1
ATOM 2151 C C . ASP A 1 276 ? -55.748 26.309 11.602 1.00 80.69 276 ASP A C 1
ATOM 2152 O O . ASP A 1 276 ? -56.971 26.300 11.728 1.00 80.12 276 ASP A O 1
ATOM 2157 N N . SER A 1 277 ? -54.947 26.904 12.483 1.00 80.78 277 SER A N 1
ATOM 2158 C CA . SER A 1 277 ? -55.521 27.694 13.574 1.00 81.10 277 SER A CA 1
ATOM 2159 C C . SER A 1 277 ? -55.030 29.120 13.435 1.00 81.09 277 SER A C 1
ATOM 2160 O O . SER A 1 277 ? -53.943 29.337 12.923 1.00 79.90 277 SER A O 1
ATOM 2163 N N . ASN A 1 278 ? -55.890 30.078 13.736 1.00 80.47 278 ASN A N 1
ATOM 2164 C CA . ASN A 1 278 ? -55.500 31.472 13.659 1.00 80.75 278 ASN A CA 1
ATOM 2165 C C . ASN A 1 278 ? -55.865 32.169 14.961 1.00 81.73 278 ASN A C 1
ATOM 2166 O O . ASN A 1 278 ? -56.560 33.161 14.892 1.00 82.61 278 ASN A O 1
ATOM 2179 N N . GLY A 1 280 ? -56.006 34.289 18.566 1.00 79.39 280 GLY A N 1
ATOM 2180 C CA . GLY A 1 280 ? -56.023 35.708 18.913 1.00 79.78 280 GLY A CA 1
ATOM 2181 C C . GLY A 1 280 ? -56.346 35.747 20.407 1.00 81.08 280 GLY A C 1
ATOM 2182 O O . GLY A 1 280 ? -57.294 35.101 20.842 1.00 80.70 280 GLY A O 1
ATOM 2183 N N . GLN A 1 281 ? -55.497 36.366 21.228 1.00 80.53 281 GLN A N 1
ATOM 2184 C CA . GLN A 1 281 ? -55.768 36.378 22.669 1.00 79.39 281 GLN A CA 1
ATOM 2185 C C . GLN A 1 281 ? -55.474 37.738 23.299 1.00 78.64 281 GLN A C 1
ATOM 2186 O O . GLN A 1 281 ? -54.546 38.426 22.917 1.00 78.64 281 GLN A O 1
ATOM 2192 N N . ASN A 1 282 ? -56.342 38.165 24.187 1.00 76.75 282 ASN A N 1
ATOM 2193 C CA . ASN A 1 282 ? -56.176 39.352 25.009 1.00 76.18 282 ASN A CA 1
ATOM 2194 C C . ASN A 1 282 ? -56.088 38.896 26.462 1.00 76.64 282 ASN A C 1
ATOM 2195 O O . ASN A 1 282 ? -57.021 38.219 26.906 1.00 74.94 282 ASN A O 1
ATOM 2200 N N . LYS A 1 283 ? -54.941 39.149 27.128 1.00 75.09 283 LYS A N 1
ATOM 2201 C CA . LYS A 1 283 ? -54.805 38.688 28.496 1.00 74.54 283 LYS A CA 1
ATOM 2202 C C . LYS A 1 283 ? -54.558 39.828 29.480 1.00 75.06 283 LYS A C 1
ATOM 2203 O O . LYS A 1 283 ? -54.264 40.945 29.127 1.00 74.85 283 LYS A O 1
ATOM 2209 N N . VAL A 1 284 ? -54.838 39.550 30.736 1.00 74.23 284 VAL A N 1
ATOM 2210 C CA . VAL A 1 284 ? -54.529 40.383 31.895 1.00 74.17 284 VAL A CA 1
ATOM 2211 C C . VAL A 1 284 ? -54.439 39.388 33.045 1.00 75.16 284 VAL A C 1
ATOM 2212 O O . VAL A 1 284 ? -55.284 38.479 33.126 1.00 75.41 284 VAL A O 1
ATOM 2216 N N . GLY A 1 285 ? -53.335 39.443 33.790 1.00 73.40 285 GLY A N 1
ATOM 2217 C CA . GLY A 1 285 ? -53.122 38.496 34.872 1.00 72.82 285 GLY A CA 1
ATOM 2218 C C . GLY A 1 285 ? -52.292 39.144 35.977 1.00 73.36 285 GLY A C 1
ATOM 2219 O O . GLY A 1 285 ? -51.667 40.199 35.762 1.00 73.61 285 GLY A O 1
ATOM 2220 N N . LEU A 1 286 ? -52.370 38.549 37.159 1.00 70.43 286 LEU A N 1
ATOM 2221 C CA . LEU A 1 286 ? -51.645 38.975 38.323 1.00 69.79 286 LEU A CA 1
ATOM 2222 C C . LEU A 1 286 ? -50.734 37.833 38.718 1.00 71.17 286 LEU A C 1
ATOM 2223 O O . LEU A 1 286 ? -51.152 36.682 38.638 1.00 70.27 286 LEU A O 1
ATOM 2228 N N . SER A 1 287 ? -49.497 38.160 39.109 1.00 69.89 287 SER A N 1
ATOM 2229 C CA . SER A 1 287 ? -48.553 37.131 39.491 1.00 68.64 287 SER A CA 1
ATOM 2230 C C . SER A 1 287 ? -47.998 37.448 40.881 1.00 68.14 287 SER A C 1
ATOM 2231 O O . SER A 1 287 ? -47.690 38.605 41.177 1.00 68.89 287 SER A O 1
ATOM 2234 N N . PHE A 1 288 ? -48.038 36.475 41.779 1.00 64.67 288 PHE A N 1
ATOM 2235 C CA . PHE A 1 288 ? -47.621 36.612 43.171 1.00 62.28 288 PHE A CA 1
ATOM 2236 C C . PHE A 1 288 ? -46.512 35.607 43.380 1.00 64.94 288 PHE A C 1
ATOM 2237 O O . PHE A 1 288 ? -46.576 34.455 42.916 1.00 63.88 288 PHE A O 1
ATOM 2245 N N . SER A 1 289 ? -45.476 36.104 44.064 1.00 64.32 289 SER A N 1
ATOM 2246 C CA . SER A 1 289 ? -44.308 35.273 44.302 1.00 64.07 289 SER A CA 1
ATOM 2247 C C . SER A 1 289 ? -43.813 35.514 45.714 1.00 64.07 289 SER A C 1
ATOM 2248 O O . SER A 1 289 ? -43.876 36.653 46.193 1.00 65.55 289 SER A O 1
ATOM 2251 N N . LEU A 1 290 ? -43.497 34.444 46.432 1.00 63.03 290 LEU A N 1
ATOM 2252 C CA . LEU A 1 290 ? -43.096 34.547 47.838 1.00 62.90 290 LEU A CA 1
ATOM 2253 C C . LEU A 1 290 ? -41.981 33.562 48.095 1.00 65.12 290 LEU A C 1
ATOM 2254 O O . LEU A 1 290 ? -42.206 32.346 48.030 1.00 63.94 290 LEU A O 1
ATOM 2259 N N . PRO A 1 291 ? -40.825 34.105 48.504 1.00 64.83 291 PRO A N 1
ATOM 2260 C CA . PRO A 1 291 ? -39.669 33.300 48.777 1.00 64.55 291 PRO A CA 1
ATOM 2261 C C . PRO A 1 291 ? -39.794 32.175 49.785 1.00 64.48 291 PRO A C 1
ATOM 2262 O O . PRO A 1 291 ? -39.448 31.080 49.350 1.00 65.76 291 PRO A O 1
ATOM 2266 N N . ILE A 1 292 ? -40.090 32.229 51.048 1.00 63.43 292 ILE A N 1
ATOM 2267 C CA . ILE A 1 292 ? -40.009 31.011 51.905 1.00 64.23 292 ILE A CA 1
ATOM 2268 C C . ILE A 1 292 ? -38.615 30.517 52.274 1.00 64.52 292 ILE A C 1
ATOM 2269 O O . ILE A 1 292 ? -38.380 30.473 53.497 1.00 64.32 292 ILE A O 1
ATOM 2274 N N . TYR A 1 293 ? -37.729 30.068 51.378 1.00 63.22 293 TYR A N 1
ATOM 2275 C CA . TYR A 1 293 ? -36.401 29.620 51.844 1.00 63.55 293 TYR A CA 1
ATOM 2276 C C . TYR A 1 293 ? -35.348 29.512 50.747 1.00 64.39 293 TYR A C 1
ATOM 2277 O O . TYR A 1 293 ? -35.499 28.772 49.769 1.00 63.15 293 TYR A O 1
ATOM 2286 N N . GLN A 1 294 ? -34.232 30.259 50.881 1.00 63.04 294 GLN A N 1
ATOM 2287 C CA . GLN A 1 294 ? -33.203 30.205 49.838 1.00 60.79 294 GLN A CA 1
ATOM 2288 C C . GLN A 1 294 ? -31.806 29.860 50.333 1.00 62.55 294 GLN A C 1
ATOM 2289 O O . GLN A 1 294 ? -30.809 30.532 49.976 1.00 62.35 294 GLN A O 1
ATOM 2295 N N . GLY A 1 295 ? -31.694 28.807 51.139 1.00 60.51 295 GLY A N 1
ATOM 2296 C CA . GLY A 1 295 ? -30.385 28.362 51.583 1.00 60.32 295 GLY A CA 1
ATOM 2297 C C . GLY A 1 295 ? -29.693 29.277 52.600 1.00 60.05 295 GLY A C 1
ATOM 2298 O O . GLY A 1 295 ? -28.552 29.005 52.951 1.00 61.30 295 GLY A O 1
ATOM 2299 N N . GLY A 1 296 ? -30.362 30.287 53.100 1.00 57.92 296 GLY A N 1
ATOM 2300 C CA . GLY A 1 296 ? -29.818 31.215 54.073 1.00 58.93 296 GLY A CA 1
ATOM 2301 C C . GLY A 1 296 ? -29.368 32.501 53.355 1.00 60.24 296 GLY A C 1
ATOM 2302 O O . GLY A 1 296 ? -28.857 33.407 53.995 1.00 59.71 296 GLY A O 1
ATOM 2311 N N . VAL A 1 298 ? -30.821 35.179 52.020 1.00 57.41 298 VAL A N 1
ATOM 2312 C CA . VAL A 1 298 ? -31.326 36.429 52.636 1.00 57.74 298 VAL A CA 1
ATOM 2313 C C . VAL A 1 298 ? -30.931 36.246 54.091 1.00 60.65 298 VAL A C 1
ATOM 2314 O O . VAL A 1 298 ? -30.507 35.125 54.404 1.00 62.65 298 VAL A O 1
ATOM 2318 N N . ASN A 1 299 ? -30.957 37.131 55.023 1.00 60.84 299 ASN A N 1
ATOM 2319 C CA . ASN A 1 299 ? -30.421 36.738 56.372 1.00 60.96 299 ASN A CA 1
ATOM 2320 C C . ASN A 1 299 ? -28.891 36.910 56.310 1.00 57.57 299 ASN A C 1
ATOM 2321 O O . ASN A 1 299 ? -28.431 37.657 57.086 1.00 57.95 299 ASN A O 1
ATOM 2326 N N . SER A 1 300 ? -28.159 36.213 55.431 1.00 54.04 300 SER A N 1
ATOM 2327 C CA . SER A 1 300 ? -26.738 36.410 55.279 1.00 54.73 300 SER A CA 1
ATOM 2328 C C . SER A 1 300 ? -26.466 37.774 54.662 1.00 54.58 300 SER A C 1
ATOM 2329 O O . SER A 1 300 ? -25.784 38.603 55.285 1.00 56.15 300 SER A O 1
ATOM 2332 N N . GLN A 1 301 ? -27.228 38.121 53.633 1.00 52.34 301 GLN A N 1
ATOM 2333 C CA . GLN A 1 301 ? -27.185 39.480 53.089 1.00 52.17 301 GLN A CA 1
ATOM 2334 C C . GLN A 1 301 ? -27.572 40.513 54.140 1.00 53.21 301 GLN A C 1
ATOM 2335 O O . GLN A 1 301 ? -27.106 41.657 54.073 1.00 53.30 301 GLN A O 1
ATOM 2341 N N . VAL A 1 302 ? -28.558 40.207 54.990 1.00 51.55 302 VAL A N 1
ATOM 2342 C CA . VAL A 1 302 ? -28.962 41.140 56.044 1.00 52.62 302 VAL A CA 1
ATOM 2343 C C . VAL A 1 302 ? -27.814 41.394 57.035 1.00 53.06 302 VAL A C 1
ATOM 2344 O O . VAL A 1 302 ? -27.582 42.532 57.400 1.00 52.57 302 VAL A O 1
ATOM 2348 N N . LYS A 1 303 ? -27.207 40.336 57.528 1.00 53.44 303 LYS A N 1
ATOM 2349 C CA . LYS A 1 303 ? -26.109 40.378 58.481 1.00 55.19 303 LYS A CA 1
ATOM 2350 C C . LYS A 1 303 ? -24.855 41.083 57.937 1.00 53.94 303 LYS A C 1
ATOM 2351 O O . LYS A 1 303 ? -24.358 41.959 58.598 1.00 55.03 303 LYS A O 1
ATOM 2357 N N . GLN A 1 304 ? -24.476 40.811 56.691 1.00 50.48 304 GLN A N 1
ATOM 2358 C CA . GLN A 1 304 ? -23.447 41.545 55.973 1.00 49.83 304 GLN A CA 1
ATOM 2359 C C . GLN A 1 304 ? -23.791 43.017 55.942 1.00 52.38 304 GLN A C 1
ATOM 2360 O O . GLN A 1 304 ? -22.934 43.859 56.231 1.00 52.85 304 GLN A O 1
ATOM 2366 N N . ALA A 1 305 ? -25.056 43.332 55.631 1.00 48.75 305 ALA A N 1
ATOM 2367 C CA . ALA A 1 305 ? -25.416 44.739 55.600 1.00 48.15 305 ALA A CA 1
ATOM 2368 C C . ALA A 1 305 ? -25.370 45.391 56.991 1.00 48.96 305 ALA A C 1
ATOM 2369 O O . ALA A 1 305 ? -25.323 46.639 57.071 1.00 47.51 305 ALA A O 1
ATOM 2371 N N . GLN A 1 306 ? -25.621 44.598 58.041 1.00 46.96 306 GLN A N 1
ATOM 2372 C CA . GLN A 1 306 ? -25.564 45.151 59.384 1.00 49.62 306 GLN A CA 1
ATOM 2373 C C . GLN A 1 306 ? -24.114 45.483 59.744 1.00 50.35 306 GLN A C 1
ATOM 2374 O O . GLN A 1 306 ? -23.876 46.589 60.190 1.00 51.00 306 GLN A O 1
ATOM 2380 N N . TYR A 1 307 ? -23.191 44.566 59.430 1.00 50.58 307 TYR A N 1
ATOM 2381 C CA . TYR A 1 307 ? -21.757 44.834 59.589 1.00 49.79 307 TYR A CA 1
ATOM 2382 C C . TYR A 1 307 ? -21.364 46.056 58.777 1.00 50.99 307 TYR A C 1
ATOM 2383 O O . TYR A 1 307 ? -20.640 46.918 59.282 1.00 52.81 307 TYR A O 1
ATOM 2392 N N . ASN A 1 308 ? -21.892 46.172 57.546 1.00 47.94 308 ASN A N 1
ATOM 2393 C CA . ASN A 1 308 ? -21.575 47.296 56.691 1.00 48.59 308 ASN A CA 1
ATOM 2394 C C . ASN A 1 308 ? -22.016 48.599 57.346 1.00 49.75 308 ASN A C 1
ATOM 2395 O O . ASN A 1 308 ? -21.422 49.678 57.143 1.00 49.96 308 ASN A O 1
ATOM 2400 N N . PHE A 1 309 ? -23.131 48.522 58.084 1.00 47.25 309 PHE A N 1
ATOM 2401 C CA . PHE A 1 309 ? -23.646 49.678 58.787 1.00 45.72 309 PHE A CA 1
ATOM 2402 C C . PHE A 1 309 ? -22.708 50.060 59.956 1.00 46.13 309 PHE A C 1
ATOM 2403 O O . PHE A 1 309 ? -22.674 51.228 60.301 1.00 45.07 309 PHE A O 1
ATOM 2411 N N . VAL A 1 310 ? -22.126 49.083 60.659 1.00 47.05 310 VAL A N 1
ATOM 2412 C CA . VAL A 1 310 ? -21.176 49.442 61.707 1.00 49.13 310 VAL A CA 1
ATOM 2413 C C . VAL A 1 310 ? -19.895 49.984 61.118 1.00 50.39 310 VAL A C 1
ATOM 2414 O O . VAL A 1 310 ? -19.410 50.976 61.644 1.00 52.26 310 VAL A O 1
ATOM 2418 N N . GLY A 1 311 ? -19.450 49.456 59.971 1.00 48.09 311 GLY A N 1
ATOM 2419 C CA . GLY A 1 311 ? -18.296 50.036 59.292 1.00 47.63 311 GLY A CA 1
ATOM 2420 C C . GLY A 1 311 ? -18.593 51.473 58.942 1.00 48.99 311 GLY A C 1
ATOM 2421 O O . GLY A 1 311 ? -17.752 52.324 59.173 1.00 48.36 311 GLY A O 1
ATOM 2422 N N . ALA A 1 312 ? -19.818 51.791 58.461 1.00 45.27 312 ALA A N 1
ATOM 2423 C CA . ALA A 1 312 ? -20.101 53.184 58.097 1.00 44.30 312 ALA A CA 1
ATOM 2424 C C . ALA A 1 312 ? -20.170 54.062 59.354 1.00 45.12 312 ALA A C 1
ATOM 2425 O O . ALA A 1 312 ? -19.999 55.281 59.317 1.00 43.32 312 ALA A O 1
ATOM 2427 N N . SER A 1 313 ? -20.528 53.460 60.459 1.00 45.40 313 SER A N 1
ATOM 2428 C CA . SER A 1 313 ? -20.558 54.155 61.751 1.00 49.15 313 SER A CA 1
ATOM 2429 C C . SER A 1 313 ? -19.120 54.444 62.285 1.00 50.83 313 SER A C 1
ATOM 2430 O O . SER A 1 313 ? -18.885 55.462 62.934 1.00 48.89 313 SER A O 1
ATOM 2433 N N . GLU A 1 314 ? -18.176 53.538 61.984 1.00 49.63 314 GLU A N 1
ATOM 2434 C CA . GLU A 1 314 ? -16.775 53.739 62.353 1.00 48.30 314 GLU A CA 1
ATOM 2435 C C . GLU A 1 314 ? -16.178 54.786 61.433 1.00 49.45 314 GLU A C 1
ATOM 2436 O O . GLU A 1 314 ? -15.638 55.746 61.977 1.00 51.00 314 GLU A O 1
ATOM 2442 N N . GLN A 1 315 ? -16.601 54.827 60.143 1.00 48.46 315 GLN A N 1
ATOM 2443 C CA . GLN A 1 315 ? -16.213 55.917 59.254 1.00 48.49 315 GLN A CA 1
ATOM 2444 C C . GLN A 1 315 ? -16.718 57.257 59.732 1.00 48.57 315 GLN A C 1
ATOM 2445 O O . GLN A 1 315 ? -16.108 58.284 59.453 1.00 49.31 315 GLN A O 1
ATOM 2451 N N . LEU A 1 316 ? -17.897 57.300 60.350 1.00 46.35 316 LEU A N 1
ATOM 2452 C CA . LEU A 1 316 ? -18.415 58.608 60.775 1.00 45.58 316 LEU A CA 1
ATOM 2453 C C . LEU A 1 316 ? -17.533 59.106 61.937 1.00 44.62 316 LEU A C 1
ATOM 2454 O O . LEU A 1 316 ? -17.384 60.276 62.045 1.00 44.52 316 LEU A O 1
ATOM 2459 N N . GLU A 1 317 ? -17.224 58.240 62.900 1.00 45.21 317 GLU A N 1
ATOM 2460 C CA . GLU A 1 317 ? -16.324 58.535 64.011 1.00 48.94 317 GLU A CA 1
ATOM 2461 C C . GLU A 1 317 ? -14.906 58.889 63.512 1.00 49.75 317 GLU A C 1
ATOM 2462 O O . GLU A 1 317 ? -14.451 59.968 63.876 1.00 53.74 317 GLU A O 1
ATOM 2468 N N . SER A 1 318 ? -14.397 58.235 62.432 1.00 47.78 318 SER A N 1
ATOM 2469 C CA . SER A 1 318 ? -13.204 58.716 61.771 1.00 46.80 318 SER A CA 1
ATOM 2470 C C . SER A 1 318 ? -13.391 60.099 61.257 1.00 48.04 318 SER A C 1
ATOM 2471 O O . SER A 1 318 ? -12.419 60.866 61.318 1.00 48.92 318 SER A O 1
ATOM 2474 N N . ALA A 1 319 ? -14.545 60.409 60.619 1.00 44.67 319 ALA A N 1
ATOM 2475 C CA . ALA A 1 319 ? -14.632 61.741 60.020 1.00 45.41 319 ALA A CA 1
ATOM 2476 C C . ALA A 1 319 ? -14.656 62.801 61.120 1.00 45.42 319 ALA A C 1
ATOM 2477 O O . ALA A 1 319 ? -14.268 63.955 60.871 1.00 47.25 319 ALA A O 1
ATOM 2479 N N . HIS A 1 320 ? -15.346 62.475 62.200 1.00 44.46 320 HIS A N 1
ATOM 2480 C CA . HIS A 1 320 ? -15.435 63.375 63.318 1.00 47.62 320 HIS A CA 1
ATOM 2481 C C . HIS A 1 320 ? -14.011 63.662 63.909 1.00 45.87 320 HIS A C 1
ATOM 2482 O O . HIS A 1 320 ? -13.673 64.808 64.127 1.00 46.22 320 HIS A O 1
ATOM 2489 N N . ARG A 1 321 ? -13.218 62.654 64.168 1.00 42.49 321 ARG A N 1
ATOM 2490 C CA . ARG A 1 321 ? -11.827 62.853 64.643 1.00 42.67 321 ARG A CA 1
ATOM 2491 C C . ARG A 1 321 ? -11.042 63.700 63.663 1.00 44.25 321 ARG A C 1
ATOM 2492 O O . ARG A 1 321 ? -10.399 64.653 64.105 1.00 46.32 321 ARG A O 1
ATOM 2500 N N . SER A 1 322 ? -11.237 63.517 62.355 1.00 43.08 322 SER A N 1
ATOM 2501 C CA . SER A 1 322 ? -10.576 64.336 61.347 1.00 43.96 322 SER A CA 1
ATOM 2502 C C . SER A 1 322 ? -10.990 65.786 61.395 1.00 45.62 322 SER A C 1
ATOM 2503 O O . SER A 1 322 ? -10.179 66.717 61.143 1.00 46.32 322 SER A O 1
ATOM 2506 N N . VAL A 1 323 ? -12.260 66.091 61.693 1.00 46.71 323 VAL A N 1
ATOM 2507 C CA . VAL A 1 323 ? -12.589 67.538 61.682 1.00 44.85 323 VAL A CA 1
ATOM 2508 C C . VAL A 1 323 ? -12.134 68.104 62.999 1.00 42.11 323 VAL A C 1
ATOM 2509 O O . VAL A 1 323 ? -11.670 69.181 62.984 1.00 44.36 323 VAL A O 1
ATOM 2513 N N . VAL A 1 324 ? -12.173 67.377 64.078 1.00 42.07 324 VAL A N 1
ATOM 2514 C CA . VAL A 1 324 ? -11.546 67.879 65.306 1.00 44.46 324 VAL A CA 1
ATOM 2515 C C . VAL A 1 324 ? -10.037 68.201 65.102 1.00 45.12 324 VAL A C 1
ATOM 2516 O O . VAL A 1 324 ? -9.566 69.249 65.526 1.00 44.47 324 VAL A O 1
ATOM 2520 N N . GLN A 1 325 ? -9.312 67.291 64.430 1.00 45.87 325 GLN A N 1
ATOM 2521 C CA . GLN A 1 325 ? -7.888 67.462 64.171 1.00 45.65 325 GLN A CA 1
ATOM 2522 C C . GLN A 1 325 ? -7.696 68.647 63.293 1.00 44.94 325 GLN A C 1
ATOM 2523 O O . GLN A 1 325 ? -6.875 69.479 63.675 1.00 43.99 325 GLN A O 1
ATOM 2529 N N . THR A 1 326 ? -8.447 68.785 62.197 1.00 42.18 326 THR A N 1
ATOM 2530 C CA . THR A 1 326 ? -8.269 69.938 61.326 1.00 41.98 326 THR A CA 1
ATOM 2531 C C . THR A 1 326 ? -8.651 71.250 61.952 1.00 41.85 326 THR A C 1
ATOM 2532 O O . THR A 1 326 ? -8.078 72.295 61.552 1.00 44.83 326 THR A O 1
ATOM 2536 N N . VAL A 1 327 ? -9.758 71.344 62.737 1.00 42.11 327 VAL A N 1
ATOM 2537 C CA . VAL A 1 327 ? -10.024 72.708 63.252 1.00 40.45 327 VAL A CA 1
ATOM 2538 C C . VAL A 1 327 ? -9.085 73.074 64.405 1.00 38.70 327 VAL A C 1
ATOM 2539 O O . VAL A 1 327 ? -8.731 74.220 64.498 1.00 39.42 327 VAL A O 1
ATOM 2543 N N . ARG A 1 328 ? -8.727 72.161 65.263 1.00 37.09 328 ARG A N 1
ATOM 2544 C CA . ARG A 1 328 ? -7.812 72.478 66.379 1.00 40.47 328 ARG A CA 1
ATOM 2545 C C . ARG A 1 328 ? -6.356 72.758 65.935 1.00 40.86 328 ARG A C 1
ATOM 2546 O O . ARG A 1 328 ? -5.765 73.732 66.394 1.00 41.36 328 ARG A O 1
ATOM 2554 N N . SER A 1 329 ? -5.890 72.079 64.906 1.00 39.01 329 SER A N 1
ATOM 2555 C CA . SER A 1 329 ? -4.557 72.339 64.365 1.00 39.11 329 SER A CA 1
ATOM 2556 C C . SER A 1 329 ? -4.649 73.609 63.518 1.00 40.97 329 SER A C 1
ATOM 2557 O O . SER A 1 329 ? -3.788 74.498 63.659 1.00 40.82 329 SER A O 1
ATOM 2560 N N . SER A 1 330 ? -5.818 73.889 62.875 1.00 38.91 330 SER A N 1
ATOM 2561 C CA . SER A 1 330 ? -5.909 75.170 62.159 1.00 37.79 330 SER A CA 1
ATOM 2562 C C . SER A 1 330 ? -5.936 76.357 63.119 1.00 37.60 330 SER A C 1
ATOM 2563 O O . SER A 1 330 ? -5.518 77.476 62.792 1.00 38.12 330 SER A O 1
ATOM 2566 N N . PHE A 1 331 ? -6.669 76.209 64.186 1.00 37.74 331 PHE A N 1
ATOM 2567 C CA . PHE A 1 331 ? -6.724 77.265 65.217 1.00 39.18 331 PHE A CA 1
ATOM 2568 C C . PHE A 1 331 ? -5.279 77.508 65.748 1.00 39.50 331 PHE A C 1
ATOM 2569 O O . PHE A 1 331 ? -4.864 78.644 65.890 1.00 40.67 331 PHE A O 1
ATOM 2577 N N . ASN A 1 332 ? -4.623 76.450 66.170 1.00 37.33 332 ASN A N 1
ATOM 2578 C CA . ASN A 1 332 ? -3.229 76.502 66.636 1.00 39.06 332 ASN A CA 1
ATOM 2579 C C . ASN A 1 332 ? -2.284 77.177 65.627 1.00 38.98 332 ASN A C 1
ATOM 2580 O O . ASN A 1 332 ? -1.594 78.151 65.959 1.00 41.44 332 ASN A O 1
ATOM 2585 N N . ASN A 1 333 ? -2.394 76.817 64.348 1.00 36.24 333 ASN A N 1
ATOM 2586 C CA . ASN A 1 333 ? -1.550 77.398 63.311 1.00 36.15 333 ASN A CA 1
ATOM 2587 C C . ASN A 1 333 ? -1.798 78.825 63.114 1.00 36.41 333 ASN A C 1
ATOM 2588 O O . ASN A 1 333 ? -0.864 79.564 62.809 1.00 38.16 333 ASN A O 1
ATOM 2593 N N . ILE A 1 334 ? -3.076 79.307 63.227 1.00 37.64 334 ILE A N 1
ATOM 2594 C CA . ILE A 1 334 ? -3.297 80.748 63.061 1.00 36.88 334 ILE A CA 1
ATOM 2595 C C . ILE A 1 334 ? -2.686 81.478 64.240 1.00 34.22 334 ILE A C 1
ATOM 2596 O O . ILE A 1 334 ? -2.291 82.592 64.059 1.00 37.07 334 ILE A O 1
ATOM 2601 N N . ASN A 1 335 ? -2.824 80.965 65.440 1.00 35.60 335 ASN A N 1
ATOM 2602 C CA . ASN A 1 335 ? -2.325 81.639 66.643 1.00 38.47 335 ASN A CA 1
ATOM 2603 C C . ASN A 1 335 ? -0.790 81.657 66.581 1.00 38.36 335 ASN A C 1
ATOM 2604 O O . ASN A 1 335 ? -0.177 82.694 66.842 1.00 40.06 335 ASN A O 1
ATOM 2609 N N . ALA A 1 336 ? -0.190 80.557 66.139 1.00 36.22 336 ALA A N 1
ATOM 2610 C CA . ALA A 1 336 ? 1.301 80.550 66.007 1.00 35.19 336 ALA A CA 1
ATOM 2611 C C . ALA A 1 336 ? 1.696 81.477 64.907 1.00 37.07 336 ALA A C 1
ATOM 2612 O O . ALA A 1 336 ? 2.685 82.240 65.057 1.00 36.95 336 ALA A O 1
ATOM 2614 N N . SER A 1 337 ? 0.859 81.569 63.825 1.00 35.04 337 SER A N 1
ATOM 2615 C CA . SER A 1 337 ? 1.207 82.579 62.805 1.00 34.98 337 SER A CA 1
ATOM 2616 C C . SER A 1 337 ? 1.274 83.947 63.317 1.00 35.37 337 SER A C 1
ATOM 2617 O O . SER A 1 337 ? 2.061 84.740 62.784 1.00 38.64 337 SER A O 1
ATOM 2620 N N . ILE A 1 338 ? 0.226 84.351 64.076 1.00 35.88 338 ILE A N 1
ATOM 2621 C CA . ILE A 1 338 ? 0.191 85.722 64.601 1.00 33.72 338 ILE A CA 1
ATOM 2622 C C . ILE A 1 338 ? 1.420 85.911 65.480 1.00 31.80 338 ILE A C 1
ATOM 2623 O O . ILE A 1 338 ? 2.027 86.934 65.435 1.00 36.22 338 ILE A O 1
ATOM 2628 N N . SER A 1 339 ? 1.741 84.976 66.358 1.00 33.85 339 SER A N 1
ATOM 2629 C CA . SER A 1 339 ? 2.939 85.051 67.197 1.00 35.04 339 SER A CA 1
ATOM 2630 C C . SER A 1 339 ? 4.245 85.059 66.379 1.00 34.76 339 SER A C 1
ATOM 2631 O O . SER A 1 339 ? 5.201 85.823 66.726 1.00 37.15 339 SER A O 1
ATOM 2634 N N . SER A 1 340 ? 4.273 84.372 65.220 1.00 33.64 340 SER A N 1
ATOM 2635 C CA . SER A 1 340 ? 5.493 84.410 64.375 1.00 34.20 340 SER A CA 1
ATOM 2636 C C . SER A 1 340 ? 5.619 85.723 63.689 1.00 33.41 340 SER A C 1
ATOM 2637 O O . SER A 1 340 ? 6.745 86.269 63.509 1.00 33.74 340 SER A O 1
ATOM 2640 N N . ILE A 1 341 ? 4.454 86.267 63.275 1.00 32.27 341 ILE A N 1
ATOM 2641 C CA . ILE A 1 341 ? 4.526 87.624 62.634 1.00 30.69 341 ILE A CA 1
ATOM 2642 C C . ILE A 1 341 ? 5.150 88.551 63.628 1.00 32.25 341 ILE A C 1
ATOM 2643 O O . ILE A 1 341 ? 5.982 89.368 63.276 1.00 37.89 341 ILE A O 1
ATOM 2648 N N . ASN A 1 342 ? 4.681 88.515 64.872 1.00 33.26 342 ASN A N 1
ATOM 2649 C CA . ASN A 1 342 ? 5.149 89.471 65.861 1.00 33.74 342 ASN A CA 1
ATOM 2650 C C . ASN A 1 342 ? 6.627 89.207 66.155 1.00 31.41 342 ASN A C 1
ATOM 2651 O O . ASN A 1 342 ? 7.391 90.145 66.246 1.00 34.86 342 ASN A O 1
ATOM 2656 N N . ALA A 1 343 ? 6.988 87.973 66.363 1.00 29.34 343 ALA A N 1
ATOM 2657 C CA . ALA A 1 343 ? 8.419 87.619 66.627 1.00 30.82 343 ALA A CA 1
ATOM 2658 C C . ALA A 1 343 ? 9.340 87.956 65.476 1.00 30.48 343 ALA A C 1
ATOM 2659 O O . ALA A 1 343 ? 10.468 88.455 65.668 1.00 32.54 343 ALA A O 1
ATOM 2661 N N . TYR A 1 344 ? 8.900 87.770 64.205 1.00 28.46 344 TYR A N 1
ATOM 2662 C CA . TYR A 1 344 ? 9.742 88.232 63.084 1.00 29.17 344 TYR A CA 1
ATOM 2663 C C . TYR A 1 344 ? 9.677 89.664 62.744 1.00 31.40 344 TYR A C 1
ATOM 2664 O O . TYR A 1 344 ? 10.718 90.216 62.234 1.00 34.77 344 TYR A O 1
ATOM 2673 N N . LYS A 1 345 ? 8.615 90.437 63.119 1.00 31.88 345 LYS A N 1
ATOM 2674 C CA . LYS A 1 345 ? 8.764 91.887 62.979 1.00 29.45 345 LYS A CA 1
ATOM 2675 C C . LYS A 1 345 ? 9.898 92.294 63.929 1.00 29.17 345 LYS A C 1
ATOM 2676 O O . LYS A 1 345 ? 10.544 93.230 63.628 1.00 33.48 345 LYS A O 1
ATOM 2682 N N . GLN A 1 346 ? 9.928 91.816 65.180 1.00 29.52 346 GLN A N 1
ATOM 2683 C CA . GLN A 1 346 ? 10.928 92.273 66.152 1.00 31.81 346 GLN A CA 1
ATOM 2684 C C . GLN A 1 346 ? 12.352 91.828 65.688 1.00 32.60 346 GLN A C 1
ATOM 2685 O O . GLN A 1 346 ? 13.292 92.579 65.773 1.00 33.96 346 GLN A O 1
ATOM 2691 N N . ALA A 1 347 ? 12.487 90.598 65.203 1.00 31.26 347 ALA A N 1
ATOM 2692 C CA . ALA A 1 347 ? 13.775 90.076 64.677 1.00 29.80 347 ALA A CA 1
ATOM 2693 C C . ALA A 1 347 ? 14.316 90.891 63.548 1.00 29.84 347 ALA A C 1
ATOM 2694 O O . ALA A 1 347 ? 15.540 91.157 63.529 1.00 31.81 347 ALA A O 1
ATOM 2696 N N . VAL A 1 348 ? 13.479 91.425 62.646 1.00 29.20 348 VAL A N 1
ATOM 2697 C CA . VAL A 1 348 ? 13.976 92.337 61.620 1.00 27.20 348 VAL A CA 1
ATOM 2698 C C . VAL A 1 348 ? 14.534 93.599 62.204 1.00 29.08 348 VAL A C 1
ATOM 2699 O O . VAL A 1 348 ? 15.530 94.126 61.691 1.00 33.88 348 VAL A O 1
ATOM 2703 N N . VAL A 1 349 ? 13.882 94.221 63.187 1.00 30.59 349 VAL A N 1
ATOM 2704 C CA . VAL A 1 349 ? 14.441 95.430 63.771 1.00 28.34 349 VAL A CA 1
ATOM 2705 C C . VAL A 1 349 ? 15.784 95.115 64.452 1.00 29.25 349 VAL A C 1
ATOM 2706 O O . VAL A 1 349 ? 16.720 95.923 64.374 1.00 32.08 349 VAL A O 1
ATOM 2710 N N . SER A 1 350 ? 15.839 94.100 65.331 1.00 28.09 350 SER A N 1
ATOM 2711 C CA . SER A 1 350 ? 17.103 93.830 66.006 1.00 27.29 350 SER A CA 1
ATOM 2712 C C . SER A 1 350 ? 18.156 93.265 65.043 1.00 28.00 350 SER A C 1
ATOM 2713 O O . SER A 1 350 ? 19.361 93.665 65.145 1.00 29.83 350 SER A O 1
ATOM 2716 N N . ALA A 1 351 ? 17.763 92.638 63.962 1.00 25.03 351 ALA A N 1
ATOM 2717 C CA . ALA A 1 351 ? 18.825 92.224 62.984 1.00 26.64 351 ALA A CA 1
ATOM 2718 C C . ALA A 1 351 ? 19.316 93.431 62.258 1.00 29.69 351 ALA A C 1
ATOM 2719 O O . ALA A 1 351 ? 20.508 93.504 61.902 1.00 30.46 351 ALA A O 1
ATOM 2721 N N . GLN A 1 352 ? 18.433 94.466 62.018 1.00 29.42 352 GLN A N 1
ATOM 2722 C CA . GLN A 1 352 ? 18.955 95.653 61.321 1.00 26.83 352 GLN A CA 1
ATOM 2723 C C . GLN A 1 352 ? 19.794 96.438 62.280 1.00 29.15 352 GLN A C 1
ATOM 2724 O O . GLN A 1 352 ? 20.890 96.907 61.983 1.00 32.59 352 GLN A O 1
ATOM 2730 N N . SER A 1 353 ? 19.443 96.421 63.550 1.00 28.73 353 SER A N 1
ATOM 2731 C CA . SER A 1 353 ? 20.327 97.227 64.433 1.00 28.74 353 SER A CA 1
ATOM 2732 C C . SER A 1 353 ? 21.663 96.469 64.676 1.00 29.90 353 SER A C 1
ATOM 2733 O O . SER A 1 353 ? 22.729 97.058 64.896 1.00 30.01 353 SER A O 1
ATOM 2736 N N . SER A 1 354 ? 21.634 95.119 64.640 1.00 28.29 354 SER A N 1
ATOM 2737 C CA . SER A 1 354 ? 22.897 94.358 64.782 1.00 25.97 354 SER A CA 1
ATOM 2738 C C . SER A 1 354 ? 23.735 94.556 63.540 1.00 25.25 354 SER A C 1
ATOM 2739 O O . SER A 1 354 ? 24.950 94.670 63.545 1.00 29.77 354 SER A O 1
ATOM 2742 N N . LEU A 1 355 ? 23.124 94.606 62.337 1.00 27.29 355 LEU A N 1
ATOM 2743 C CA . LEU A 1 355 ? 23.919 94.914 61.168 1.00 27.08 355 LEU A CA 1
ATOM 2744 C C . LEU A 1 355 ? 24.584 96.263 61.309 1.00 28.70 355 LEU A C 1
ATOM 2745 O O . LEU A 1 355 ? 25.787 96.364 60.998 1.00 29.44 355 LEU A O 1
ATOM 2750 N N . ASP A 1 356 ? 23.891 97.369 61.664 1.00 28.59 356 ASP A N 1
ATOM 2751 C CA . ASP A 1 356 ? 24.583 98.663 61.779 1.00 28.15 356 ASP A CA 1
ATOM 2752 C C . ASP A 1 356 ? 25.656 98.602 62.837 1.00 28.04 356 ASP A C 1
ATOM 2753 O O . ASP A 1 356 ? 26.652 99.316 62.714 1.00 32.43 356 ASP A O 1
ATOM 2758 N N . ALA A 1 357 ? 25.502 97.841 63.896 1.00 27.93 357 ALA A N 1
ATOM 2759 C CA . ALA A 1 357 ? 26.571 97.758 64.913 1.00 27.68 357 ALA A CA 1
ATOM 2760 C C . ALA A 1 357 ? 27.782 97.012 64.330 1.00 30.10 357 ALA A C 1
ATOM 2761 O O . ALA A 1 357 ? 28.900 97.331 64.683 1.00 30.69 357 ALA A O 1
ATOM 2771 N N . GLU A 1 359 ? 28.712 97.068 61.194 1.00 28.92 359 GLU A N 1
ATOM 2772 C CA . GLU A 1 359 ? 29.416 98.119 60.417 1.00 29.96 359 GLU A CA 1
ATOM 2773 C C . GLU A 1 359 ? 30.195 99.106 61.199 1.00 31.62 359 GLU A C 1
ATOM 2774 O O . GLU A 1 359 ? 31.365 99.379 60.891 1.00 33.38 359 GLU A O 1
ATOM 2780 N N . ALA A 1 360 ? 29.700 99.505 62.386 1.00 32.48 360 ALA A N 1
ATOM 2781 C CA . ALA A 1 360 ? 30.417 100.459 63.218 1.00 29.58 360 ALA A CA 1
ATOM 2782 C C . ALA A 1 360 ? 31.580 99.701 63.764 1.00 31.27 360 ALA A C 1
ATOM 2783 O O . ALA A 1 360 ? 32.647 100.323 63.912 1.00 35.00 360 ALA A O 1
ATOM 2785 N N . GLY A 1 361 ? 31.398 98.435 64.245 1.00 29.77 361 GLY A N 1
ATOM 2786 C CA . GLY A 1 361 ? 32.550 97.768 64.847 1.00 27.73 361 GLY A CA 1
ATOM 2787 C C . GLY A 1 361 ? 33.644 97.450 63.803 1.00 30.93 361 GLY A C 1
ATOM 2788 O O . GLY A 1 361 ? 34.851 97.608 64.070 1.00 28.37 361 GLY A O 1
ATOM 2789 N N . TYR A 1 362 ? 33.222 97.065 62.595 1.00 28.96 362 TYR A N 1
ATOM 2790 C CA . TYR A 1 362 ? 34.241 96.904 61.522 1.00 30.25 362 TYR A CA 1
ATOM 2791 C C . TYR A 1 362 ? 35.052 98.151 61.284 1.00 32.57 362 TYR A C 1
ATOM 2792 O O . TYR A 1 362 ? 36.234 98.052 61.030 1.00 34.09 362 TYR A O 1
ATOM 2801 N N . SER A 1 363 ? 34.478 99.367 61.318 1.00 33.68 363 SER A N 1
ATOM 2802 C CA . SER A 1 363 ? 35.285 100.557 61.022 1.00 34.33 363 SER A CA 1
ATOM 2803 C C . SER A 1 363 ? 36.216 100.883 62.178 1.00 38.27 363 SER A C 1
ATOM 2804 O O . SER A 1 363 ? 37.224 101.587 61.980 1.00 40.94 363 SER A O 1
ATOM 2807 N N . VAL A 1 364 ? 36.086 100.300 63.375 1.00 35.47 364 VAL A N 1
ATOM 2808 C CA . VAL A 1 364 ? 37.097 100.548 64.416 1.00 35.77 364 VAL A CA 1
ATOM 2809 C C . VAL A 1 364 ? 37.847 99.294 64.794 1.00 38.25 364 VAL A C 1
ATOM 2810 O O . VAL A 1 364 ? 38.504 99.292 65.832 1.00 39.54 364 VAL A O 1
ATOM 2814 N N . GLY A 1 365 ? 37.704 98.193 64.023 1.00 37.15 365 GLY A N 1
ATOM 2815 C CA . GLY A 1 365 ? 38.482 96.997 64.274 1.00 33.82 365 GLY A CA 1
ATOM 2816 C C . GLY A 1 365 ? 37.904 96.018 65.272 1.00 36.38 365 GLY A C 1
ATOM 2817 O O . GLY A 1 365 ? 38.577 95.044 65.604 1.00 36.81 365 GLY A O 1
ATOM 2818 N N . THR A 1 366 ? 36.661 96.136 65.755 1.00 34.70 366 THR A N 1
ATOM 2819 C CA . THR A 1 366 ? 36.228 95.146 66.775 1.00 32.65 366 THR A CA 1
ATOM 2820 C C . THR A 1 366 ? 35.324 94.111 66.139 1.00 32.06 366 THR A C 1
ATOM 2821 O O . THR A 1 366 ? 34.828 93.195 66.795 1.00 34.66 366 THR A O 1
ATOM 2825 N N . ARG A 1 367 ? 35.098 94.237 64.838 1.00 29.04 367 ARG A N 1
ATOM 2826 C CA . ARG A 1 367 ? 34.330 93.305 64.043 1.00 28.33 367 ARG A CA 1
ATOM 2827 C C . ARG A 1 367 ? 35.052 93.187 62.705 1.00 28.56 367 ARG A C 1
ATOM 2828 O O . ARG A 1 367 ? 35.705 94.110 62.334 1.00 27.87 367 ARG A O 1
ATOM 2836 N N . THR A 1 368 ? 34.799 92.105 61.962 1.00 29.04 368 THR A N 1
ATOM 2837 C CA . THR A 1 368 ? 35.378 91.998 60.610 1.00 26.59 368 THR A CA 1
ATOM 2838 C C . THR A 1 368 ? 34.346 92.156 59.531 1.00 27.36 368 THR A C 1
ATOM 2839 O O . THR A 1 368 ? 33.155 92.168 59.803 1.00 29.13 368 THR A O 1
ATOM 2843 N N . ILE A 1 369 ? 34.781 92.170 58.256 1.00 27.35 369 ILE A N 1
ATOM 2844 C CA . ILE A 1 369 ? 33.800 92.216 57.123 1.00 26.77 369 ILE A CA 1
ATOM 2845 C C . ILE A 1 369 ? 32.947 90.946 57.179 1.00 26.72 369 ILE A C 1
ATOM 2846 O O . ILE A 1 369 ? 31.820 90.892 56.698 1.00 25.69 369 ILE A O 1
ATOM 2851 N N . VAL A 1 370 ? 33.481 89.851 57.688 1.00 25.79 370 VAL A N 1
ATOM 2852 C CA . VAL A 1 370 ? 32.681 88.593 57.789 1.00 24.74 370 VAL A CA 1
ATOM 2853 C C . VAL A 1 370 ? 31.481 88.805 58.701 1.00 25.19 370 VAL A C 1
ATOM 2854 O O . VAL A 1 370 ? 30.397 88.371 58.348 1.00 24.47 370 VAL A O 1
ATOM 2858 N N . ASP A 1 371 ? 31.629 89.546 59.804 1.00 26.50 371 ASP A N 1
ATOM 2859 C CA . ASP A 1 371 ? 30.533 89.890 60.718 1.00 26.40 371 ASP A CA 1
ATOM 2860 C C . ASP A 1 371 ? 29.467 90.728 60.022 1.00 25.26 371 ASP A C 1
ATOM 2861 O O . ASP A 1 371 ? 28.298 90.455 60.184 1.00 28.12 371 ASP A O 1
ATOM 2866 N N . VAL A 1 372 ? 29.865 91.644 59.164 1.00 23.97 372 VAL A N 1
ATOM 2867 C CA . VAL A 1 372 ? 28.968 92.476 58.406 1.00 25.76 372 VAL A CA 1
ATOM 2868 C C . VAL A 1 372 ? 28.246 91.634 57.386 1.00 28.32 372 VAL A C 1
ATOM 2869 O O . VAL A 1 372 ? 27.057 91.759 57.280 1.00 27.07 372 VAL A O 1
ATOM 2873 N N . LEU A 1 373 ? 28.939 90.740 56.641 1.00 28.21 373 LEU A N 1
ATOM 2874 C CA . LEU A 1 373 ? 28.217 89.883 55.688 1.00 28.98 373 LEU A CA 1
ATOM 2875 C C . LEU A 1 373 ? 27.278 88.944 56.422 1.00 28.68 373 LEU A C 1
ATOM 2876 O O . LEU A 1 373 ? 26.201 88.697 55.925 1.00 29.29 373 LEU A O 1
ATOM 2881 N N . ASP A 1 374 ? 27.683 88.293 57.525 1.00 27.77 374 ASP A N 1
ATOM 2882 C CA . ASP A 1 374 ? 26.776 87.438 58.318 1.00 27.17 374 ASP A CA 1
ATOM 2883 C C . ASP A 1 374 ? 25.533 88.180 58.841 1.00 29.14 374 ASP A C 1
ATOM 2884 O O . ASP A 1 374 ? 24.436 87.606 58.838 1.00 27.41 374 ASP A O 1
ATOM 2889 N N . ALA A 1 375 ? 25.678 89.442 59.226 1.00 27.29 375 ALA A N 1
ATOM 2890 C CA . ALA A 1 375 ? 24.542 90.218 59.758 1.00 27.69 375 ALA A CA 1
ATOM 2891 C C . ALA A 1 375 ? 23.588 90.582 58.640 1.00 29.07 375 ALA A C 1
ATOM 2892 O O . ALA A 1 375 ? 22.410 90.760 58.875 1.00 33.38 375 ALA A O 1
ATOM 2894 N N . THR A 1 376 ? 24.094 90.747 57.441 1.00 29.99 376 THR A N 1
ATOM 2895 C CA . THR A 1 376 ? 23.296 90.998 56.238 1.00 30.90 376 THR A CA 1
ATOM 2896 C C . THR A 1 376 ? 22.459 89.762 55.911 1.00 32.74 376 THR A C 1
ATOM 2897 O O . THR A 1 376 ? 21.278 89.859 55.636 1.00 35.93 376 THR A O 1
ATOM 2901 N N . THR A 1 377 ? 23.017 88.554 56.059 1.00 32.40 377 THR A N 1
ATOM 2902 C CA . THR A 1 377 ? 22.250 87.320 55.896 1.00 32.14 377 THR A CA 1
ATOM 2903 C C . THR A 1 377 ? 21.214 87.200 57.007 1.00 32.08 377 THR A C 1
ATOM 2904 O O . THR A 1 377 ? 20.078 86.731 56.730 1.00 32.33 377 THR A O 1
ATOM 2908 N N . THR A 1 378 ? 21.556 87.414 58.252 1.00 29.54 378 THR A N 1
ATOM 2909 C CA . THR A 1 378 ? 20.529 87.314 59.295 1.00 29.03 378 THR A CA 1
ATOM 2910 C C . THR A 1 378 ? 19.368 88.295 59.003 1.00 29.77 378 THR A C 1
ATOM 2911 O O . THR A 1 378 ? 18.253 87.921 59.180 1.00 29.58 378 THR A O 1
ATOM 2915 N N . LEU A 1 379 ? 19.618 89.552 58.658 1.00 27.90 379 LEU A N 1
ATOM 2916 C CA . LEU A 1 379 ? 18.564 90.500 58.354 1.00 28.83 379 LEU A CA 1
ATOM 2917 C C . LEU A 1 379 ? 17.646 90.033 57.258 1.00 30.64 379 LEU A C 1
ATOM 2918 O O . LEU A 1 379 ? 16.413 90.048 57.330 1.00 32.79 379 LEU A O 1
ATOM 2923 N N . TYR A 1 380 ? 18.225 89.619 56.099 1.00 32.27 380 TYR A N 1
ATOM 2924 C CA . TYR A 1 380 ? 17.424 89.198 54.960 1.00 31.12 380 TYR A CA 1
ATOM 2925 C C . TYR A 1 380 ? 16.702 87.937 55.208 1.00 31.53 380 TYR A C 1
ATOM 2926 O O . TYR A 1 380 ? 15.536 87.816 54.761 1.00 35.36 380 TYR A O 1
ATOM 2935 N N . ASN A 1 381 ? 17.250 87.044 56.049 1.00 30.42 381 ASN A N 1
ATOM 2936 C CA . ASN A 1 381 ? 16.527 85.844 56.415 1.00 31.02 381 ASN A CA 1
ATOM 2937 C C . ASN A 1 381 ? 15.284 86.230 57.301 1.00 32.99 381 ASN A C 1
ATOM 2938 O O . ASN A 1 381 ? 14.237 85.558 57.193 1.00 30.20 381 ASN A O 1
ATOM 2943 N N . ALA A 1 382 ? 15.471 87.108 58.271 1.00 27.96 382 ALA A N 1
ATOM 2944 C CA . ALA A 1 382 ? 14.372 87.535 59.109 1.00 30.21 382 ALA A CA 1
ATOM 2945 C C . ALA A 1 382 ? 13.242 88.176 58.221 1.00 31.11 382 ALA A C 1
ATOM 2946 O O . ALA A 1 382 ? 12.095 87.974 58.453 1.00 33.99 382 ALA A O 1
ATOM 2948 N N . LYS A 1 383 ? 13.593 89.013 57.253 1.00 31.16 383 LYS A N 1
ATOM 2949 C CA . LYS A 1 383 ? 12.677 89.647 56.345 1.00 32.58 383 LYS A CA 1
ATOM 2950 C C . LYS A 1 383 ? 11.900 88.616 55.553 1.00 33.72 383 LYS A C 1
ATOM 2951 O O . LYS A 1 383 ? 10.661 88.740 55.369 1.00 35.32 383 LYS A O 1
ATOM 2957 N N . GLN A 1 384 ? 12.597 87.596 55.030 1.00 31.04 384 GLN A N 1
ATOM 2958 C CA . GLN A 1 384 ? 11.880 86.532 54.384 1.00 32.90 384 GLN A CA 1
ATOM 2959 C C . GLN A 1 384 ? 10.892 85.851 55.295 1.00 33.76 384 GLN A C 1
ATOM 2960 O O . GLN A 1 384 ? 9.799 85.515 54.836 1.00 36.17 384 GLN A O 1
ATOM 2966 N N . GLU A 1 385 ? 11.273 85.454 56.509 1.00 34.40 385 GLU A N 1
ATOM 2967 C CA . GLU A 1 385 ? 10.398 84.755 57.425 1.00 32.82 385 GLU A CA 1
ATOM 2968 C C . GLU A 1 385 ? 9.168 85.600 57.807 1.00 33.00 385 GLU A C 1
ATOM 2969 O O . GLU A 1 385 ? 8.088 84.961 58.005 1.00 34.37 385 GLU A O 1
ATOM 2975 N N . LEU A 1 386 ? 9.310 86.895 57.960 1.00 31.41 386 LEU A N 1
ATOM 2976 C CA . LEU A 1 386 ? 8.172 87.782 58.289 1.00 31.61 386 LEU A CA 1
ATOM 2977 C C . LEU A 1 386 ? 7.192 87.794 57.140 1.00 33.24 386 LEU A C 1
ATOM 2978 O O . LEU A 1 386 ? 6.026 87.440 57.276 1.00 35.31 386 LEU A O 1
ATOM 2983 N N . ALA A 1 387 ? 7.700 87.928 55.897 1.00 33.73 387 ALA A N 1
ATOM 2984 C CA . ALA A 1 387 ? 6.817 87.910 54.711 1.00 32.87 387 ALA A CA 1
ATOM 2985 C C . ALA A 1 387 ? 6.173 86.575 54.584 1.00 35.14 387 ALA A C 1
ATOM 2986 O O . ALA A 1 387 ? 4.922 86.535 54.359 1.00 39.23 387 ALA A O 1
ATOM 2988 N N . ASN A 1 388 ? 6.831 85.453 54.834 1.00 35.28 388 ASN A N 1
ATOM 2989 C CA . ASN A 1 388 ? 6.160 84.131 54.753 1.00 34.55 388 ASN A CA 1
ATOM 2990 C C . ASN A 1 388 ? 5.178 83.874 55.864 1.00 35.98 388 ASN A C 1
ATOM 2991 O O . ASN A 1 388 ? 4.202 83.126 55.611 1.00 36.28 388 ASN A O 1
ATOM 2996 N N . ALA A 1 389 ? 5.351 84.384 57.083 1.00 33.45 389 ALA A N 1
ATOM 2997 C CA . ALA A 1 389 ? 4.426 84.127 58.189 1.00 31.17 389 ALA A CA 1
ATOM 2998 C C . ALA A 1 389 ? 3.072 84.797 57.873 1.00 32.71 389 ALA A C 1
ATOM 2999 O O . ALA A 1 389 ? 2.016 84.354 58.323 1.00 33.48 389 ALA A O 1
ATOM 3001 N N . ARG A 1 390 ? 3.092 85.950 57.223 1.00 32.01 390 ARG A N 1
ATOM 3002 C CA . ARG A 1 390 ? 1.866 86.627 56.845 1.00 32.53 390 ARG A CA 1
ATOM 3003 C C . ARG A 1 390 ? 1.110 85.830 55.786 1.00 35.50 390 ARG A C 1
ATOM 3004 O O . ARG A 1 390 ? -0.110 85.717 55.891 1.00 38.97 390 ARG A O 1
ATOM 3012 N N . TYR A 1 391 ? 1.759 85.313 54.737 1.00 34.20 391 TYR A N 1
ATOM 3013 C CA . TYR A 1 391 ? 1.046 84.413 53.856 1.00 34.88 391 TYR A CA 1
ATOM 3014 C C . TYR A 1 391 ? 0.556 83.192 54.589 1.00 36.50 391 TYR A C 1
ATOM 3015 O O . TYR A 1 391 ? -0.588 82.823 54.322 1.00 36.35 391 TYR A O 1
ATOM 3024 N N . ASN A 1 392 ? 1.315 82.548 55.468 1.00 36.52 392 ASN A N 1
ATOM 3025 C CA . ASN A 1 392 ? 0.822 81.430 56.242 1.00 37.96 392 ASN A CA 1
ATOM 3026 C C . ASN A 1 392 ? -0.379 81.838 57.140 1.00 39.22 392 ASN A C 1
ATOM 3027 O O . ASN A 1 392 ? -1.251 81.027 57.341 1.00 39.77 392 ASN A O 1
ATOM 3032 N N . TYR A 1 393 ? -0.404 83.014 57.721 1.00 35.39 393 TYR A N 1
ATOM 3033 C CA . TYR A 1 393 ? -1.560 83.484 58.491 1.00 33.26 393 TYR A CA 1
ATOM 3034 C C . TYR A 1 393 ? -2.791 83.457 57.542 1.00 35.98 393 TYR A C 1
ATOM 3035 O O . TYR A 1 393 ? -3.819 82.943 57.917 1.00 35.66 393 TYR A O 1
ATOM 3044 N N . LEU A 1 394 ? -2.681 84.073 56.348 1.00 37.10 394 LEU A N 1
ATOM 3045 C CA . LEU A 1 394 ? -3.804 84.159 55.428 1.00 38.35 394 LEU A CA 1
ATOM 3046 C C . LEU A 1 394 ? -4.263 82.819 54.904 1.00 39.99 394 LEU A C 1
ATOM 3047 O O . LEU A 1 394 ? -5.482 82.611 54.816 1.00 44.03 394 LEU A O 1
ATOM 3052 N N . ILE A 1 395 ? -3.375 81.872 54.663 1.00 39.35 395 ILE A N 1
ATOM 3053 C CA . ILE A 1 395 ? -3.712 80.546 54.250 1.00 41.01 395 ILE A CA 1
ATOM 3054 C C . ILE A 1 395 ? -4.454 79.843 55.371 1.00 41.41 395 ILE A C 1
ATOM 3055 O O . ILE A 1 395 ? -5.434 79.121 55.135 1.00 42.05 395 ILE A O 1
ATOM 3060 N N . ASN A 1 396 ? -3.966 79.960 56.597 1.00 38.34 396 ASN A N 1
ATOM 3061 C CA . ASN A 1 396 ? -4.611 79.291 57.722 1.00 38.01 396 ASN A CA 1
ATOM 3062 C C . ASN A 1 396 ? -6.011 79.827 57.964 1.00 38.87 396 ASN A C 1
ATOM 3063 O O . ASN A 1 396 ? -6.791 79.138 58.562 1.00 37.42 396 ASN A O 1
ATOM 3068 N N . GLN A 1 397 ? -6.296 81.068 57.635 1.00 38.37 397 GLN A N 1
ATOM 3069 C CA . GLN A 1 397 ? -7.658 81.615 57.789 1.00 42.39 397 GLN A CA 1
ATOM 3070 C C . GLN A 1 397 ? -8.603 80.906 56.793 1.00 42.55 397 GLN A C 1
ATOM 3071 O O . GLN A 1 397 ? -9.691 80.533 57.182 1.00 45.46 397 GLN A O 1
ATOM 3077 N N . LEU A 1 398 ? -8.084 80.639 55.615 1.00 41.57 398 LEU A N 1
ATOM 3078 C CA . LEU A 1 398 ? -8.743 79.859 54.587 1.00 43.87 398 LEU A CA 1
ATOM 3079 C C . LEU A 1 398 ? -8.965 78.437 55.087 1.00 45.64 398 LEU A C 1
ATOM 3080 O O . LEU A 1 398 ? -10.059 77.855 54.879 1.00 45.69 398 LEU A O 1
ATOM 3085 N N . ASN A 1 399 ? -7.921 77.822 55.706 1.00 42.64 399 ASN A N 1
ATOM 3086 C CA . ASN A 1 399 ? -8.045 76.442 56.104 1.00 42.07 399 ASN A CA 1
ATOM 3087 C C . ASN A 1 399 ? -9.117 76.348 57.165 1.00 42.24 399 ASN A C 1
ATOM 3088 O O . ASN A 1 399 ? -9.722 75.297 57.352 1.00 41.92 399 ASN A O 1
ATOM 3093 N N . ILE A 1 400 ? -9.148 77.302 58.075 1.00 42.92 400 ILE A N 1
ATOM 3094 C CA . ILE A 1 400 ? -10.162 77.220 59.140 1.00 44.08 400 ILE A CA 1
ATOM 3095 C C . ILE A 1 400 ? -11.591 77.327 58.534 1.00 43.54 400 ILE A C 1
ATOM 3096 O O . ILE A 1 400 ? -12.502 76.620 58.932 1.00 42.01 400 ILE A O 1
ATOM 3101 N N . LYS A 1 401 ? -11.801 78.205 57.599 1.00 43.57 401 LYS A N 1
ATOM 3102 C CA . LYS A 1 401 ? -13.129 78.364 56.954 1.00 46.03 401 LYS A CA 1
ATOM 3103 C C . LYS A 1 401 ? -13.557 77.059 56.267 1.00 47.02 401 LYS A C 1
ATOM 3104 O O . LYS A 1 401 ? -14.673 76.561 56.487 1.00 46.67 401 LYS A O 1
ATOM 3110 N N . SER A 1 402 ? -12.598 76.419 55.567 1.00 44.80 402 SER A N 1
ATOM 3111 C CA . SER A 1 402 ? -12.792 75.166 54.944 1.00 45.34 402 SER A CA 1
ATOM 3112 C C . SER A 1 402 ? -13.123 74.089 55.941 1.00 47.36 402 SER A C 1
ATOM 3113 O O . SER A 1 402 ? -14.065 73.301 55.708 1.00 48.71 402 SER A O 1
ATOM 3116 N N . ALA A 1 403 ? -12.492 74.050 57.114 1.00 45.23 403 ALA A N 1
ATOM 3117 C CA . ALA A 1 403 ? -12.865 73.037 58.114 1.00 43.44 403 ALA A CA 1
ATOM 3118 C C . ALA A 1 403 ? -14.217 73.355 58.778 1.00 46.72 403 ALA A C 1
ATOM 3119 O O . ALA A 1 403 ? -14.760 72.452 59.453 1.00 44.65 403 ALA A O 1
ATOM 3121 N N . LEU A 1 404 ? -14.748 74.582 58.630 1.00 46.40 404 LEU A N 1
ATOM 3122 C CA . LEU A 1 404 ? -16.058 74.898 59.187 1.00 47.60 404 LEU A CA 1
ATOM 3123 C C . LEU A 1 404 ? -17.123 74.404 58.179 1.00 50.95 404 LEU A C 1
ATOM 3124 O O . LEU A 1 404 ? -18.254 74.174 58.547 1.00 51.07 404 LEU A O 1
ATOM 3129 N N . GLY A 1 405 ? -16.764 74.365 56.878 1.00 49.17 405 GLY A N 1
ATOM 3130 C CA . GLY A 1 405 ? -17.692 73.971 55.860 1.00 48.17 405 GLY A CA 1
ATOM 3131 C C . GLY A 1 405 ? -18.318 75.174 55.167 1.00 49.64 405 GLY A C 1
ATOM 3132 O O . GLY A 1 405 ? -19.139 74.999 54.308 1.00 50.19 405 GLY A O 1
ATOM 3133 N N . THR A 1 406 ? -17.814 76.369 55.384 1.00 48.17 406 THR A N 1
ATOM 3134 C CA . THR A 1 406 ? -18.394 77.590 54.861 1.00 46.48 406 THR A CA 1
ATOM 3135 C C . THR A 1 406 ? -17.465 78.482 54.077 1.00 48.56 406 THR A C 1
ATOM 3136 O O . THR A 1 406 ? -17.809 79.683 53.878 1.00 49.31 406 THR A O 1
ATOM 3140 N N . LEU A 1 407 ? -16.316 77.981 53.592 1.00 45.95 407 LEU A N 1
ATOM 3141 C CA . LEU A 1 407 ? -15.469 78.889 52.790 1.00 44.79 407 LEU A CA 1
ATOM 3142 C C . LEU A 1 407 ? -16.254 79.237 51.536 1.00 45.74 407 LEU A C 1
ATOM 3143 O O . LEU A 1 407 ? -16.613 78.297 50.802 1.00 45.75 407 LEU A O 1
ATOM 3148 N N . ASN A 1 408 ? -16.330 80.501 51.145 1.00 46.65 408 ASN A N 1
ATOM 3149 C CA . ASN A 1 408 ? -17.165 80.835 49.991 1.00 49.82 408 ASN A CA 1
ATOM 3150 C C . ASN A 1 408 ? -16.550 82.009 49.279 1.00 52.38 408 ASN A C 1
ATOM 3151 O O . ASN A 1 408 ? -15.554 82.589 49.779 1.00 52.32 408 ASN A O 1
ATOM 3156 N N . GLU A 1 409 ? -17.305 82.551 48.332 1.00 53.38 409 GLU A N 1
ATOM 3157 C CA . GLU A 1 409 ? -16.798 83.645 47.527 1.00 55.11 409 GLU A CA 1
ATOM 3158 C C . GLU A 1 409 ? -16.763 84.941 48.266 1.00 54.83 409 GLU A C 1
ATOM 3159 O O . GLU A 1 409 ? -15.964 85.784 47.861 1.00 56.85 409 GLU A O 1
ATOM 3165 N N . GLN A 1 410 ? -17.503 85.123 49.367 1.00 54.33 410 GLN A N 1
ATOM 3166 C CA . GLN A 1 410 ? -17.371 86.391 50.089 1.00 55.01 410 GLN A CA 1
ATOM 3167 C C . GLN A 1 410 ? -16.034 86.391 50.839 1.00 53.29 410 GLN A C 1
ATOM 3168 O O . GLN A 1 410 ? -15.434 87.444 51.009 1.00 52.93 410 GLN A O 1
ATOM 3174 N N . ASP A 1 411 ? -15.591 85.222 51.318 1.00 51.12 411 ASP A N 1
ATOM 3175 C CA . ASP A 1 411 ? -14.309 85.081 51.997 1.00 50.44 411 ASP A CA 1
ATOM 3176 C C . ASP A 1 411 ? -13.144 85.424 51.032 1.00 50.52 411 ASP A C 1
ATOM 3177 O O . ASP A 1 411 ? -12.186 86.131 51.336 1.00 49.97 411 ASP A O 1
ATOM 3182 N N . LEU A 1 412 ? -13.341 85.159 49.765 1.00 50.13 412 LEU A N 1
ATOM 3183 C CA . LEU A 1 412 ? -12.352 85.461 48.722 1.00 52.04 412 LEU A CA 1
ATOM 3184 C C . LEU A 1 412 ? -12.291 86.962 48.495 1.00 53.48 412 LEU A C 1
ATOM 3185 O O . LEU A 1 412 ? -11.258 87.621 48.273 1.00 52.79 412 LEU A O 1
ATOM 3190 N N . LEU A 1 413 ? -13.495 87.540 48.588 1.00 54.55 413 LEU A N 1
ATOM 3191 C CA . LEU A 1 413 ? -13.673 88.980 48.445 1.00 55.16 413 LEU A CA 1
ATOM 3192 C C . LEU A 1 413 ? -13.081 89.707 49.638 1.00 53.45 413 LEU A C 1
ATOM 3193 O O . LEU A 1 413 ? -12.468 90.744 49.427 1.00 55.11 413 LEU A O 1
ATOM 3198 N N . ALA A 1 414 ? -13.166 89.166 50.832 1.00 50.44 414 ALA A N 1
ATOM 3199 C CA . ALA A 1 414 ? -12.510 89.818 51.978 1.00 51.07 414 ALA A CA 1
ATOM 3200 C C . ALA A 1 414 ? -10.972 89.722 51.841 1.00 52.62 414 ALA A C 1
ATOM 3201 O O . ALA A 1 414 ? -10.242 90.701 52.018 1.00 54.48 414 ALA A O 1
ATOM 3203 N N . LEU A 1 415 ? -10.446 88.595 51.370 1.00 51.28 415 LEU A N 1
ATOM 3204 C CA . LEU A 1 415 ? -8.999 88.457 51.109 1.00 48.78 415 LEU A CA 1
ATOM 3205 C C . LEU A 1 415 ? -8.598 89.373 49.973 1.00 49.15 415 LEU A C 1
ATOM 3206 O O . LEU A 1 415 ? -7.502 89.991 49.977 1.00 49.32 415 LEU A O 1
ATOM 3211 N N . ASN A 1 416 ? -9.469 89.476 48.970 1.00 46.42 416 ASN A N 1
ATOM 3212 C CA . ASN A 1 416 ? -9.115 90.360 47.875 1.00 45.74 416 ASN A CA 1
ATOM 3213 C C . ASN A 1 416 ? -8.989 91.821 48.277 1.00 46.76 416 ASN A C 1
ATOM 3214 O O . ASN A 1 416 ? -8.258 92.592 47.615 1.00 46.73 416 ASN A O 1
ATOM 3219 N N . ASN A 1 417 ? -9.693 92.266 49.315 1.00 47.65 417 ASN A N 1
ATOM 3220 C CA . ASN A 1 417 ? -9.558 93.652 49.762 1.00 49.34 417 ASN A CA 1
ATOM 3221 C C . ASN A 1 417 ? -8.239 93.903 50.479 1.00 51.59 417 ASN A C 1
ATOM 3222 O O . ASN A 1 417 ? -7.832 95.055 50.587 1.00 53.67 417 ASN A O 1
ATOM 3227 N N . ALA A 1 418 ? -7.465 92.893 50.884 1.00 49.76 418 ALA A N 1
ATOM 3228 C CA . ALA A 1 418 ? -6.162 93.110 51.551 1.00 46.88 418 ALA A CA 1
ATOM 3229 C C . ALA A 1 418 ? -5.031 93.245 50.519 1.00 46.14 418 ALA A C 1
ATOM 3230 O O . ALA A 1 418 ? -3.857 93.523 50.853 1.00 45.34 418 ALA A O 1
ATOM 3232 N N . LEU A 1 419 ? -5.403 93.278 49.241 1.00 43.78 419 LEU A N 1
ATOM 3233 C CA . LEU A 1 419 ? -4.464 93.389 48.142 1.00 42.84 419 LEU A CA 1
ATOM 3234 C C . LEU A 1 419 ? -4.461 94.801 47.596 1.00 46.83 419 LEU A C 1
ATOM 3235 O O . LEU A 1 419 ? -5.448 95.526 47.765 1.00 49.89 419 LEU A O 1
ATOM 3240 N N . SER A 1 420 ? -3.397 95.236 46.950 1.00 47.76 420 SER A N 1
ATOM 3241 C CA . SER A 1 420 ? -3.363 96.579 46.393 1.00 49.77 420 SER A CA 1
ATOM 3242 C C . SER A 1 420 ? -2.507 96.652 45.157 1.00 50.31 420 SER A C 1
ATOM 3243 O O . SER A 1 420 ? -3.002 96.341 44.100 1.00 53.00 420 SER A O 1
ATOM 3246 N N . LYS A 1 421 ? -1.237 96.956 45.234 1.00 52.00 421 LYS A N 1
ATOM 3247 C CA . LYS A 1 421 ? -0.426 97.208 44.059 1.00 54.55 421 LYS A CA 1
ATOM 3248 C C . LYS A 1 421 ? -0.009 95.992 43.250 1.00 53.31 421 LYS A C 1
ATOM 3249 O O . LYS A 1 421 ? 0.338 94.954 43.783 1.00 54.41 421 LYS A O 1
ATOM 3255 N N . PRO A 1 422 ? 0.094 96.186 41.945 1.00 51.09 422 PRO A N 1
ATOM 3256 C CA . PRO A 1 422 ? 0.535 95.184 41.038 1.00 51.38 422 PRO A CA 1
ATOM 3257 C C . PRO A 1 422 ? 2.008 94.874 41.266 1.00 51.43 422 PRO A C 1
ATOM 3258 O O . PRO A 1 422 ? 2.803 95.758 41.623 1.00 52.02 422 PRO A O 1
ATOM 3262 N N . VAL A 1 423 ? 2.384 93.634 41.011 1.00 47.57 423 VAL A N 1
ATOM 3263 C CA . VAL A 1 423 ? 3.765 93.210 41.099 1.00 46.58 423 VAL A CA 1
ATOM 3264 C C . VAL A 1 423 ? 3.909 92.194 39.968 1.00 45.18 423 VAL A C 1
ATOM 3265 O O . VAL A 1 423 ? 3.008 91.384 39.702 1.00 42.92 423 VAL A O 1
ATOM 3269 N N . SER A 1 424 ? 5.048 92.249 39.303 1.00 42.96 424 SER A N 1
ATOM 3270 C CA . SER A 1 424 ? 5.316 91.376 38.168 1.00 42.08 424 SER A CA 1
ATOM 3271 C C . SER A 1 424 ? 5.635 89.959 38.644 1.00 43.07 424 SER A C 1
ATOM 3272 O O . SER A 1 424 ? 6.287 89.841 39.630 1.00 41.97 424 SER A O 1
ATOM 3275 N N . THR A 1 425 ? 5.178 88.920 37.945 1.00 41.76 425 THR A N 1
ATOM 3276 C CA . THR A 1 425 ? 5.514 87.527 38.261 1.00 44.07 425 THR A CA 1
ATOM 3277 C C . THR A 1 425 ? 6.750 87.118 37.428 1.00 46.22 425 THR A C 1
ATOM 3278 O O . THR A 1 425 ? 7.186 85.985 37.426 1.00 45.79 425 THR A O 1
ATOM 3282 N N . ASN A 1 426 ? 7.287 88.037 36.660 1.00 50.40 426 ASN A N 1
ATOM 3283 C CA . ASN A 1 426 ? 8.478 87.714 35.879 1.00 55.93 426 ASN A CA 1
ATOM 3284 C C . ASN A 1 426 ? 9.417 88.912 35.778 1.00 59.22 426 ASN A C 1
ATOM 3285 O O . ASN A 1 426 ? 9.478 89.538 34.735 1.00 60.15 426 ASN A O 1
ATOM 3290 N N . PRO A 1 427 ? 10.011 89.313 36.873 1.00 61.17 427 PRO A N 1
ATOM 3291 C CA . PRO A 1 427 ? 10.809 90.527 36.867 1.00 63.97 427 PRO A CA 1
ATOM 3292 C C . PRO A 1 427 ? 12.240 90.282 36.450 1.00 68.31 427 PRO A C 1
ATOM 3293 O O . PRO A 1 427 ? 12.661 89.115 36.326 1.00 67.25 427 PRO A O 1
ATOM 3297 N N . GLU A 1 428 ? 13.014 91.361 36.265 1.00 71.83 428 GLU A N 1
ATOM 3298 C CA . GLU A 1 428 ? 14.454 91.125 36.194 1.00 78.06 428 GLU A CA 1
ATOM 3299 C C . GLU A 1 428 ? 15.125 92.146 37.090 1.00 81.13 428 GLU A C 1
ATOM 3300 O O . GLU A 1 428 ? 15.456 91.718 38.211 1.00 82.57 428 GLU A O 1
ATOM 3307 N N . GLU B 1 1 ? 26.502 47.267 36.243 1.00 54.46 1 GLU B N 1
ATOM 3308 C CA . GLU B 1 1 ? 27.415 48.285 36.784 1.00 52.66 1 GLU B CA 1
ATOM 3309 C C . GLU B 1 1 ? 27.270 49.615 36.047 1.00 48.66 1 GLU B C 1
ATOM 3310 O O . GLU B 1 1 ? 27.043 50.587 36.806 1.00 45.44 1 GLU B O 1
ATOM 3316 N N . ASN B 1 2 ? 27.128 49.717 34.737 1.00 41.85 2 ASN B N 1
ATOM 3317 C CA . ASN B 1 2 ? 26.745 51.004 34.135 1.00 39.73 2 ASN B CA 1
ATOM 3318 C C . ASN B 1 2 ? 25.221 51.073 34.061 1.00 41.62 2 ASN B C 1
ATOM 3319 O O . ASN B 1 2 ? 24.517 50.115 34.466 1.00 41.16 2 ASN B O 1
ATOM 3324 N N . LEU B 1 3 ? 24.632 52.168 33.646 1.00 38.35 3 LEU B N 1
ATOM 3325 C CA . LEU B 1 3 ? 23.221 52.359 33.604 1.00 40.34 3 LEU B CA 1
ATOM 3326 C C . LEU B 1 3 ? 22.512 51.463 32.532 1.00 45.20 3 LEU B C 1
ATOM 3327 O O . LEU B 1 3 ? 21.390 51.014 32.760 1.00 41.58 3 LEU B O 1
ATOM 3340 N N . GLN B 1 5 ? 23.416 48.436 31.630 1.00 45.91 5 GLN B N 1
ATOM 3341 C CA . GLN B 1 5 ? 23.355 47.140 32.250 1.00 46.15 5 GLN B CA 1
ATOM 3342 C C . GLN B 1 5 ? 22.341 47.065 33.375 1.00 48.78 5 GLN B C 1
ATOM 3343 O O . GLN B 1 5 ? 21.647 46.039 33.543 1.00 47.13 5 GLN B O 1
ATOM 3349 N N . VAL B 1 6 ? 22.275 48.122 34.206 1.00 45.61 6 VAL B N 1
ATOM 3350 C CA . VAL B 1 6 ? 21.296 48.102 35.286 1.00 43.77 6 VAL B CA 1
ATOM 3351 C C . VAL B 1 6 ? 19.856 48.006 34.698 1.00 44.47 6 VAL B C 1
ATOM 3352 O O . VAL B 1 6 ? 18.994 47.298 35.240 1.00 42.39 6 VAL B O 1
ATOM 3356 N N . TYR B 1 7 ? 19.555 48.845 33.752 1.00 41.01 7 TYR B N 1
ATOM 3357 C CA . TYR B 1 7 ? 18.303 48.908 33.074 1.00 45.26 7 TYR B CA 1
ATOM 3358 C C . TYR B 1 7 ? 17.904 47.570 32.402 1.00 49.01 7 TYR B C 1
ATOM 3359 O O . TYR B 1 7 ? 16.807 47.065 32.694 1.00 46.31 7 TYR B O 1
ATOM 3368 N N . GLN B 1 8 ? 18.825 46.938 31.655 1.00 51.71 8 GLN B N 1
ATOM 3369 C CA . GLN B 1 8 ? 18.572 45.665 31.022 1.00 55.74 8 GLN B CA 1
ATOM 3370 C C . GLN B 1 8 ? 18.229 44.618 32.069 1.00 56.87 8 GLN B C 1
ATOM 3371 O O . GLN B 1 8 ? 17.327 43.801 31.863 1.00 55.00 8 GLN B O 1
ATOM 3377 N N . GLN B 1 9 ? 18.915 44.660 33.223 1.00 55.62 9 GLN B N 1
ATOM 3378 C CA . GLN B 1 9 ? 18.546 43.757 34.299 1.00 55.61 9 GLN B CA 1
ATOM 3379 C C . GLN B 1 9 ? 17.180 44.146 34.864 1.00 54.92 9 GLN B C 1
ATOM 3380 O O . GLN B 1 9 ? 16.363 43.268 35.124 1.00 56.40 9 GLN B O 1
ATOM 3386 N N . ALA B 1 10 ? 16.836 45.426 34.967 1.00 52.05 10 ALA B N 1
ATOM 3387 C CA . ALA B 1 10 ? 15.523 45.793 35.494 1.00 51.21 10 ALA B CA 1
ATOM 3388 C C . ALA B 1 10 ? 14.366 45.380 34.534 1.00 52.64 10 ALA B C 1
ATOM 3389 O O . ALA B 1 10 ? 13.275 44.999 34.990 1.00 50.40 10 ALA B O 1
ATOM 3391 N N . ARG B 1 11 ? 14.562 45.587 33.239 1.00 50.95 11 ARG B N 1
ATOM 3392 C CA . ARG B 1 11 ? 13.555 45.355 32.244 1.00 53.45 11 ARG B CA 1
ATOM 3393 C C . ARG B 1 11 ? 13.138 43.885 32.186 1.00 55.09 11 ARG B C 1
ATOM 3394 O O . ARG B 1 11 ? 11.944 43.658 32.125 1.00 54.41 11 ARG B O 1
ATOM 3402 N N . LEU B 1 12 ? 14.032 42.903 32.340 1.00 55.94 12 LEU B N 1
ATOM 3403 C CA . LEU B 1 12 ? 13.569 41.529 32.338 1.00 58.28 12 LEU B CA 1
ATOM 3404 C C . LEU B 1 12 ? 12.826 41.085 33.578 1.00 56.96 12 LEU B C 1
ATOM 3405 O O . LEU B 1 12 ? 11.926 40.226 33.494 1.00 57.17 12 LEU B O 1
ATOM 3410 N N . SER B 1 13 ? 13.127 41.636 34.735 1.00 53.81 13 SER B N 1
ATOM 3411 C CA . SER B 1 13 ? 12.498 41.120 35.934 1.00 50.37 13 SER B CA 1
ATOM 3412 C C . SER B 1 13 ? 11.526 42.057 36.571 1.00 46.72 13 SER B C 1
ATOM 3413 O O . SER B 1 13 ? 10.951 41.668 37.569 1.00 45.77 13 SER B O 1
ATOM 3416 N N . ASN B 1 14 ? 11.449 43.340 36.190 1.00 45.56 14 ASN B N 1
ATOM 3417 C CA . ASN B 1 14 ? 10.624 44.241 37.018 1.00 44.33 14 ASN B CA 1
ATOM 3418 C C . ASN B 1 14 ? 9.156 43.749 37.099 1.00 45.92 14 ASN B C 1
ATOM 3419 O O . ASN B 1 14 ? 8.440 43.678 36.118 1.00 41.77 14 ASN B O 1
ATOM 3424 N N . PRO B 1 15 ? 8.697 43.525 38.335 1.00 46.42 15 PRO B N 1
ATOM 3425 C CA . PRO B 1 15 ? 7.370 42.968 38.565 1.00 45.78 15 PRO B CA 1
ATOM 3426 C C . PRO B 1 15 ? 6.258 43.950 38.278 1.00 47.19 15 PRO B C 1
ATOM 3427 O O . PRO B 1 15 ? 5.197 43.526 37.831 1.00 46.92 15 PRO B O 1
ATOM 3431 N N . GLU B 1 16 ? 6.444 45.233 38.544 1.00 45.79 16 GLU B N 1
ATOM 3432 C CA . GLU B 1 16 ? 5.445 46.260 38.246 1.00 45.98 16 GLU B CA 1
ATOM 3433 C C . GLU B 1 16 ? 5.150 46.335 36.717 1.00 46.88 16 GLU B C 1
ATOM 3434 O O . GLU B 1 16 ? 3.990 46.453 36.329 1.00 45.30 16 GLU B O 1
ATOM 3440 N N . LEU B 1 17 ? 6.164 46.263 35.868 1.00 44.11 17 LEU B N 1
ATOM 3441 C CA . LEU B 1 17 ? 5.952 46.300 34.433 1.00 45.85 17 LEU B CA 1
ATOM 3442 C C . LEU B 1 17 ? 5.345 44.957 33.953 1.00 48.34 17 LEU B C 1
ATOM 3443 O O . LEU B 1 17 ? 4.621 44.932 32.969 1.00 46.91 17 LEU B O 1
ATOM 3448 N N . ARG B 1 18 ? 5.843 43.850 34.507 1.00 47.84 18 ARG B N 1
ATOM 3449 C CA . ARG B 1 18 ? 5.372 42.522 34.130 1.00 49.83 18 ARG B CA 1
ATOM 3450 C C . ARG B 1 18 ? 3.911 42.293 34.512 1.00 50.22 18 ARG B C 1
ATOM 3451 O O . ARG B 1 18 ? 3.162 41.660 33.751 1.00 49.45 18 ARG B O 1
ATOM 3459 N N . LYS B 1 19 ? 3.491 42.913 35.622 1.00 48.31 19 LYS B N 1
ATOM 3460 C CA . LYS B 1 19 ? 2.088 42.940 36.002 1.00 49.16 19 LYS B CA 1
ATOM 3461 C C . LYS B 1 19 ? 1.279 43.732 34.950 1.00 50.38 19 LYS B C 1
ATOM 3462 O O . LYS B 1 19 ? 0.174 43.349 34.588 1.00 48.28 19 LYS B O 1
ATOM 3468 N N . SER B 1 20 ? 1.817 44.860 34.506 1.00 46.60 20 SER B N 1
ATOM 3469 C CA . SER B 1 20 ? 1.170 45.684 33.497 1.00 45.52 20 SER B CA 1
ATOM 3470 C C . SER B 1 20 ? 1.035 44.958 32.150 1.00 46.79 20 SER B C 1
ATOM 3471 O O . SER B 1 20 ? 0.088 45.221 31.383 1.00 45.49 20 SER B O 1
ATOM 3474 N N . ALA B 1 21 ? 2.004 44.101 31.829 1.00 44.72 21 ALA B N 1
ATOM 3475 C CA . ALA B 1 21 ? 2.001 43.370 30.601 1.00 45.86 21 ALA B CA 1
ATOM 3476 C C . ALA B 1 21 ? 0.913 42.261 30.655 1.00 48.02 21 ALA B C 1
ATOM 3477 O O . ALA B 1 21 ? 0.218 42.073 29.658 1.00 47.32 21 ALA B O 1
ATOM 3479 N N . ALA B 1 22 ? 0.705 41.675 31.845 1.00 45.45 22 ALA B N 1
ATOM 3480 C CA . ALA B 1 22 ? -0.360 40.756 32.135 1.00 46.29 22 ALA B CA 1
ATOM 3481 C C . ALA B 1 22 ? -1.718 41.446 32.041 1.00 48.00 22 ALA B C 1
ATOM 3482 O O . ALA B 1 22 ? -2.619 40.875 31.411 1.00 48.53 22 ALA B O 1
ATOM 3484 N N . ASP B 1 23 ? -1.900 42.656 32.593 1.00 44.24 23 ASP B N 1
ATOM 3485 C CA . ASP B 1 23 ? -3.146 43.345 32.435 1.00 44.90 23 ASP B CA 1
ATOM 3486 C C . ASP B 1 23 ? -3.433 43.565 30.937 1.00 47.87 23 ASP B C 1
ATOM 3487 O O . ASP B 1 23 ? -4.592 43.550 30.524 1.00 46.97 23 ASP B O 1
ATOM 3492 N N . ARG B 1 24 ? -2.410 43.946 30.188 1.00 47.33 24 ARG B N 1
ATOM 3493 C CA . ARG B 1 24 ? -2.607 44.262 28.779 1.00 49.49 24 ARG B CA 1
ATOM 3494 C C . ARG B 1 24 ? -3.083 42.996 28.030 1.00 49.61 24 ARG B C 1
ATOM 3495 O O . ARG B 1 24 ? -3.979 43.105 27.203 1.00 48.82 24 ARG B O 1
ATOM 3503 N N . ASP B 1 25 ? -2.370 41.900 28.227 1.00 47.48 25 ASP B N 1
ATOM 3504 C CA . ASP B 1 25 ? -2.627 40.610 27.669 1.00 48.66 25 ASP B CA 1
ATOM 3505 C C . ASP B 1 25 ? -4.064 40.109 27.931 1.00 51.30 25 ASP B C 1
ATOM 3506 O O . ASP B 1 25 ? -4.729 39.695 26.991 1.00 49.40 25 ASP B O 1
ATOM 3511 N N . ALA B 1 26 ? -4.517 40.210 29.189 1.00 47.71 26 ALA B N 1
ATOM 3512 C CA . ALA B 1 26 ? -5.854 39.882 29.566 1.00 47.65 26 ALA B CA 1
ATOM 3513 C C . ALA B 1 26 ? -6.871 40.747 28.810 1.00 50.01 26 ALA B C 1
ATOM 3514 O O . ALA B 1 26 ? -7.873 40.208 28.341 1.00 48.90 26 ALA B O 1
ATOM 3516 N N . ALA B 1 27 ? -6.603 42.048 28.675 1.00 48.30 27 ALA B N 1
ATOM 3517 C CA . ALA B 1 27 ? -7.497 42.958 27.991 1.00 48.54 27 ALA B CA 1
ATOM 3518 C C . ALA B 1 27 ? -7.622 42.625 26.500 1.00 50.53 27 ALA B C 1
ATOM 3519 O O . ALA B 1 27 ? -8.717 42.739 25.952 1.00 50.33 27 ALA B O 1
ATOM 3521 N N . PHE B 1 28 ? -6.526 42.227 25.870 1.00 48.94 28 PHE B N 1
ATOM 3522 C CA . PHE B 1 28 ? -6.544 41.847 24.475 1.00 50.68 28 PHE B CA 1
ATOM 3523 C C . PHE B 1 28 ? -7.300 40.513 24.328 1.00 52.15 28 PHE B C 1
ATOM 3524 O O . PHE B 1 28 ? -8.187 40.376 23.486 1.00 51.31 28 PHE B O 1
ATOM 3532 N N . GLU B 1 29 ? -7.009 39.569 25.218 1.00 50.00 29 GLU B N 1
ATOM 3533 C CA . GLU B 1 29 ? -7.623 38.274 25.197 1.00 52.58 29 GLU B CA 1
ATOM 3534 C C . GLU B 1 29 ? -9.155 38.357 25.355 1.00 54.37 29 GLU B C 1
ATOM 3535 O O . GLU B 1 29 ? -9.889 37.596 24.711 1.00 54.32 29 GLU B O 1
ATOM 3541 N N . LYS B 1 30 ? -9.616 39.308 26.168 1.00 50.71 30 LYS B N 1
ATOM 3542 C CA . LYS B 1 30 ? -10.986 39.585 26.434 1.00 49.46 30 LYS B CA 1
ATOM 3543 C C . LYS B 1 30 ? -11.767 39.982 25.171 1.00 49.62 30 LYS B C 1
ATOM 3544 O O . LYS B 1 30 ? -12.965 39.984 25.223 1.00 46.35 30 LYS B O 1
ATOM 3550 N N . ILE B 1 31 ? -11.112 40.408 24.114 1.00 49.48 31 ILE B N 1
ATOM 3551 C CA . ILE B 1 31 ? -11.742 40.742 22.846 1.00 50.85 31 ILE B CA 1
ATOM 3552 C C . ILE B 1 31 ? -12.414 39.462 22.320 1.00 53.18 31 ILE B C 1
ATOM 3553 O O . ILE B 1 31 ? -13.555 39.530 21.878 1.00 53.70 31 ILE B O 1
ATOM 3558 N N . ASN B 1 32 ? -11.776 38.310 22.473 1.00 52.81 32 ASN B N 1
ATOM 3559 C CA . ASN B 1 32 ? -12.372 37.033 22.085 1.00 53.29 32 ASN B CA 1
ATOM 3560 C C . ASN B 1 32 ? -13.642 36.749 22.889 1.00 55.37 32 ASN B C 1
ATOM 3561 O O . ASN B 1 32 ? -14.652 36.291 22.313 1.00 55.21 32 ASN B O 1
ATOM 3566 N N . GLU B 1 33 ? -13.624 37.048 24.195 1.00 53.11 33 GLU B N 1
ATOM 3567 C CA . GLU B 1 33 ? -14.829 36.887 24.992 1.00 52.36 33 GLU B CA 1
ATOM 3568 C C . GLU B 1 33 ? -15.898 37.881 24.548 1.00 52.88 33 GLU B C 1
ATOM 3569 O O . GLU B 1 33 ? -17.062 37.470 24.411 1.00 53.01 33 GLU B O 1
ATOM 3575 N N . ALA B 1 34 ? -15.562 39.121 24.230 1.00 50.49 34 ALA B N 1
ATOM 3576 C CA . ALA B 1 34 ? -16.568 40.085 23.799 1.00 51.35 34 ALA B CA 1
ATOM 3577 C C . ALA B 1 34 ? -17.179 39.750 22.390 1.00 52.76 34 ALA B C 1
ATOM 3578 O O . ALA B 1 34 ? -18.231 40.272 22.043 1.00 50.52 34 ALA B O 1
ATOM 3580 N N . ARG B 1 35 ? -16.457 39.005 21.572 1.00 51.79 35 ARG B N 1
ATOM 3581 C CA . ARG B 1 35 ? -16.882 38.621 20.253 1.00 54.99 35 ARG B CA 1
ATOM 3582 C C . ARG B 1 35 ? -17.809 37.381 20.328 1.00 56.97 35 ARG B C 1
ATOM 3583 O O . ARG B 1 35 ? -18.674 37.203 19.502 1.00 57.33 35 ARG B O 1
ATOM 3591 N N . SER B 1 36 ? -17.658 36.588 21.378 1.00 55.82 36 SER B N 1
ATOM 3592 C CA . SER B 1 36 ? -18.320 35.329 21.531 1.00 57.81 36 SER B CA 1
ATOM 3593 C C . SER B 1 36 ? -19.841 35.323 21.385 1.00 59.89 36 SER B C 1
ATOM 3594 O O . SER B 1 36 ? -20.363 34.439 20.696 1.00 60.26 36 SER B O 1
ATOM 3597 N N . PRO B 1 37 ? -20.582 36.329 21.883 1.00 59.59 37 PRO B N 1
ATOM 3598 C CA . PRO B 1 37 ? -22.031 36.318 21.733 1.00 58.94 37 PRO B CA 1
ATOM 3599 C C . PRO B 1 37 ? -22.494 36.458 20.282 1.00 59.86 37 PRO B C 1
ATOM 3600 O O . PRO B 1 37 ? -23.664 36.268 19.979 1.00 58.32 37 PRO B O 1
ATOM 3604 N N . LEU B 1 38 ? -21.583 36.798 19.382 1.00 58.95 38 LEU B N 1
ATOM 3605 C CA . LEU B 1 38 ? -21.859 37.035 17.973 1.00 59.25 38 LEU B CA 1
ATOM 3606 C C . LEU B 1 38 ? -21.714 35.745 17.152 1.00 60.84 38 LEU B C 1
ATOM 3607 O O . LEU B 1 38 ? -21.890 35.727 15.926 1.00 59.43 38 LEU B O 1
ATOM 3612 N N . LEU B 1 39 ? -21.258 34.715 17.821 1.00 59.51 39 LEU B N 1
ATOM 3613 C CA . LEU B 1 39 ? -20.997 33.421 17.248 1.00 61.13 39 LEU B CA 1
ATOM 3614 C C . LEU B 1 39 ? -22.065 32.417 17.714 1.00 61.46 39 LEU B C 1
ATOM 3615 O O . LEU B 1 39 ? -22.762 32.619 18.722 1.00 60.14 39 LEU B O 1
ATOM 3620 N N . PRO B 1 40 ? -22.152 31.293 17.029 1.00 60.87 40 PRO B N 1
ATOM 3621 C CA . PRO B 1 40 ? -23.119 30.255 17.392 1.00 60.36 40 PRO B CA 1
ATOM 3622 C C . PRO B 1 40 ? -22.957 29.769 18.834 1.00 60.43 40 PRO B C 1
ATOM 3623 O O . PRO B 1 40 ? -21.829 29.549 19.290 1.00 60.96 40 PRO B O 1
ATOM 3627 N N . GLN B 1 41 ? -24.054 29.634 19.566 1.00 58.34 41 GLN B N 1
ATOM 3628 C CA . GLN B 1 41 ? -24.129 29.071 20.900 1.00 57.92 41 GLN B CA 1
ATOM 3629 C C . GLN B 1 41 ? -24.917 27.747 20.714 1.00 61.62 41 GLN B C 1
ATOM 3630 O O . GLN B 1 41 ? -26.048 27.735 20.202 1.00 61.80 41 GLN B O 1
ATOM 3636 N N . LEU B 1 42 ? -24.383 26.661 21.203 1.00 61.91 42 LEU B N 1
ATOM 3637 C CA . LEU B 1 42 ? -24.881 25.326 21.040 1.00 62.91 42 LEU B CA 1
ATOM 3638 C C . LEU B 1 42 ? -24.791 24.552 22.346 1.00 64.85 42 LEU B C 1
ATOM 3639 O O . LEU B 1 42 ? -23.651 24.359 22.793 1.00 64.52 42 LEU B O 1
ATOM 3644 N N . GLY B 1 43 ? -25.902 24.068 22.913 1.00 64.72 43 GLY B N 1
ATOM 3645 C CA . GLY B 1 43 ? -25.893 23.285 24.116 1.00 65.11 43 GLY B CA 1
ATOM 3646 C C . GLY B 1 43 ? -26.794 22.030 24.070 1.00 67.86 43 GLY B C 1
ATOM 3647 O O . GLY B 1 43 ? -27.738 21.924 23.285 1.00 67.30 43 GLY B O 1
ATOM 3648 N N . LEU B 1 44 ? -26.480 21.072 24.938 1.00 67.62 44 LEU B N 1
ATOM 3649 C CA . LEU B 1 44 ? -27.191 19.826 25.096 1.00 68.38 44 LEU B CA 1
ATOM 3650 C C . LEU B 1 44 ? -27.981 19.812 26.404 1.00 69.99 44 LEU B C 1
ATOM 3651 O O . LEU B 1 44 ? -27.421 20.056 27.474 1.00 69.84 44 LEU B O 1
ATOM 3656 N N . GLY B 1 45 ? -29.263 19.509 26.310 1.00 69.18 45 GLY B N 1
ATOM 3657 C CA . GLY B 1 45 ? -30.136 19.420 27.469 1.00 70.51 45 GLY B CA 1
ATOM 3658 C C . GLY B 1 45 ? -30.815 18.036 27.461 1.00 73.19 45 GLY B C 1
ATOM 3659 O O . GLY B 1 45 ? -30.900 17.359 26.422 1.00 73.05 45 GLY B O 1
ATOM 3660 N N . ALA B 1 46 ? -31.245 17.598 28.631 1.00 72.65 46 ALA B N 1
ATOM 3661 C CA . ALA B 1 46 ? -31.862 16.291 28.776 1.00 73.17 46 ALA B CA 1
ATOM 3662 C C . ALA B 1 46 ? -32.460 16.211 30.162 1.00 75.77 46 ALA B C 1
ATOM 3663 O O . ALA B 1 46 ? -31.863 16.764 31.103 1.00 74.88 46 ALA B O 1
ATOM 3665 N N . ASP B 1 47 ? -33.681 15.674 30.251 1.00 76.36 47 ASP B N 1
ATOM 3666 C CA . ASP B 1 47 ? -34.301 15.515 31.547 1.00 77.84 47 ASP B CA 1
ATOM 3667 C C . ASP B 1 47 ? -35.303 14.366 31.655 1.00 78.38 47 ASP B C 1
ATOM 3668 O O . ASP B 1 47 ? -35.633 13.683 30.707 1.00 77.45 47 ASP B O 1
ATOM 3673 N N . TYR B 1 48 ? -35.668 14.094 32.898 1.00 77.84 48 TYR B N 1
ATOM 3674 C CA . TYR B 1 48 ? -36.623 13.084 33.298 1.00 77.98 48 TYR B CA 1
ATOM 3675 C C . TYR B 1 48 ? -37.581 13.728 34.295 1.00 78.59 48 TYR B C 1
ATOM 3676 O O . TYR B 1 48 ? -37.140 14.374 35.253 1.00 78.51 48 TYR B O 1
ATOM 3685 N N . THR B 1 49 ? -38.884 13.555 34.089 1.00 77.33 49 THR B N 1
ATOM 3686 C CA . THR B 1 49 ? -39.876 14.117 35.007 1.00 76.58 49 THR B CA 1
ATOM 3687 C C . THR B 1 49 ? -40.902 13.059 35.413 1.00 77.47 49 THR B C 1
ATOM 3688 O O . THR B 1 49 ? -41.379 12.304 34.547 1.00 76.75 49 THR B O 1
ATOM 3692 N N . TYR B 1 50 ? -41.307 13.071 36.679 1.00 75.99 50 TYR B N 1
ATOM 3693 C CA . TYR B 1 50 ? -42.366 12.207 37.142 1.00 75.96 50 TYR B CA 1
ATOM 3694 C C . TYR B 1 50 ? -43.497 13.093 37.636 1.00 76.33 50 TYR B C 1
ATOM 3695 O O . TYR B 1 50 ? -43.271 14.076 38.339 1.00 76.62 50 TYR B O 1
ATOM 3704 N N . SER B 1 51 ? -44.721 12.801 37.217 1.00 74.83 51 SER B N 1
ATOM 3705 C CA . SER B 1 51 ? -45.878 13.597 37.661 1.00 73.66 51 SER B CA 1
ATOM 3706 C C . SER B 1 51 ? -46.932 12.671 38.261 1.00 73.47 51 SER B C 1
ATOM 3707 O O . SER B 1 51 ? -47.022 11.513 37.879 1.00 72.97 51 SER B O 1
ATOM 3710 N N . ASN B 1 52 ? -47.668 13.184 39.239 1.00 72.24 52 ASN B N 1
ATOM 3711 C CA . ASN B 1 52 ? -48.672 12.427 39.959 1.00 71.80 52 ASN B CA 1
ATOM 3712 C C . ASN B 1 52 ? -49.867 13.362 40.143 1.00 71.81 52 ASN B C 1
ATOM 3713 O O . ASN B 1 52 ? -49.816 14.356 40.883 1.00 70.76 52 ASN B O 1
ATOM 3718 N N . GLY B 1 53 ? -50.885 13.125 39.289 1.00 68.82 53 GLY B N 1
ATOM 3719 C CA . GLY B 1 53 ? -52.083 13.951 39.233 1.00 65.88 53 GLY B CA 1
ATOM 3720 C C . GLY B 1 53 ? -52.951 13.830 40.474 1.00 66.97 53 GLY B C 1
ATOM 3721 O O . GLY B 1 53 ? -52.867 12.852 41.219 1.00 68.39 53 GLY B O 1
ATOM 3722 N N . TYR B 1 54 ? -53.812 14.806 40.692 1.00 66.56 54 TYR B N 1
ATOM 3723 C CA . TYR B 1 54 ? -54.685 14.755 41.873 1.00 69.75 54 TYR B CA 1
ATOM 3724 C C . TYR B 1 54 ? -55.763 15.792 41.688 1.00 70.64 54 TYR B C 1
ATOM 3725 O O . TYR B 1 54 ? -55.724 16.496 40.694 1.00 68.21 54 TYR B O 1
ATOM 3734 N N . ARG B 1 55 ? -56.737 15.787 42.592 1.00 73.58 55 ARG B N 1
ATOM 3735 C CA . ARG B 1 55 ? -57.849 16.729 42.582 1.00 76.15 55 ARG B CA 1
ATOM 3736 C C . ARG B 1 55 ? -58.333 17.053 41.185 1.00 78.72 55 ARG B C 1
ATOM 3737 O O . ARG B 1 55 ? -57.744 17.937 40.549 1.00 79.72 55 ARG B O 1
ATOM 3745 N N . ASP B 1 56 ? -59.187 16.194 40.614 1.00 77.58 56 ASP B N 1
ATOM 3746 C CA . ASP B 1 56 ? -59.704 16.311 39.250 1.00 77.50 56 ASP B CA 1
ATOM 3747 C C . ASP B 1 56 ? -58.733 15.834 38.158 1.00 77.74 56 ASP B C 1
ATOM 3748 O O . ASP B 1 56 ? -58.971 16.053 36.967 1.00 77.56 56 ASP B O 1
ATOM 3753 N N . ALA B 1 57 ? -57.654 15.174 38.542 1.00 76.03 57 ALA B N 1
ATOM 3754 C CA . ALA B 1 57 ? -56.677 14.562 37.630 1.00 74.47 57 ALA B CA 1
ATOM 3755 C C . ALA B 1 57 ? -56.038 13.394 38.378 1.00 74.37 57 ALA B C 1
ATOM 3756 O O . ALA B 1 57 ? -55.038 12.825 37.953 1.00 71.83 57 ALA B O 1
ATOM 3758 N N . ASN B 1 58 ? -56.624 13.042 39.516 1.00 74.52 58 ASN B N 1
ATOM 3759 C CA . ASN B 1 58 ? -56.192 11.887 40.283 1.00 76.45 58 ASN B CA 1
ATOM 3760 C C . ASN B 1 58 ? -56.342 10.718 39.303 1.00 77.89 58 ASN B C 1
ATOM 3761 O O . ASN B 1 58 ? -57.196 10.743 38.413 1.00 76.84 58 ASN B O 1
ATOM 3766 N N . GLY B 1 59 ? -55.426 9.764 39.374 1.00 78.69 59 GLY B N 1
ATOM 3767 C CA . GLY B 1 59 ? -55.442 8.622 38.486 1.00 79.15 59 GLY B CA 1
ATOM 3768 C C . GLY B 1 59 ? -54.590 8.774 37.236 1.00 81.12 59 GLY B C 1
ATOM 3769 O O . GLY B 1 59 ? -54.443 7.805 36.462 1.00 80.82 59 GLY B O 1
ATOM 3770 N N . ILE B 1 60 ? -54.102 9.982 36.935 1.00 81.19 60 ILE B N 1
ATOM 3771 C CA . ILE B 1 60 ? -53.237 10.144 35.767 1.00 80.59 60 ILE B CA 1
ATOM 3772 C C . ILE B 1 60 ? -51.831 10.602 36.159 1.00 81.06 60 ILE B C 1
ATOM 3773 O O . ILE B 1 60 ? -51.585 11.664 36.732 1.00 80.85 60 ILE B O 1
ATOM 3778 N N . ASN B 1 61 ? -50.908 9.698 35.904 1.00 79.33 61 ASN B N 1
ATOM 3779 C CA . ASN B 1 61 ? -49.526 9.831 36.244 1.00 78.10 61 ASN B CA 1
ATOM 3780 C C . ASN B 1 61 ? -48.718 9.632 34.974 1.00 79.55 61 ASN B C 1
ATOM 3781 O O . ASN B 1 61 ? -49.218 9.188 33.930 1.00 78.94 61 ASN B O 1
ATOM 3786 N N . SER B 1 62 ? -47.447 10.000 35.074 1.00 79.78 62 SER B N 1
ATOM 3787 C CA . SER B 1 62 ? -46.565 9.884 33.943 1.00 79.97 62 SER B CA 1
ATOM 3788 C C . SER B 1 62 ? -45.120 10.134 34.314 1.00 81.00 62 SER B C 1
ATOM 3789 O O . SER B 1 62 ? -44.820 10.789 35.311 1.00 81.33 62 SER B O 1
ATOM 3792 N N . ASN B 1 63 ? -44.248 9.599 33.468 1.00 79.69 63 ASN B N 1
ATOM 3793 C CA . ASN B 1 63 ? -42.863 9.938 33.582 1.00 80.80 63 ASN B CA 1
ATOM 3794 C C . ASN B 1 63 ? -42.275 10.086 32.185 1.00 81.36 63 ASN B C 1
ATOM 3795 O O . ASN B 1 63 ? -42.414 9.223 31.315 1.00 81.19 63 ASN B O 1
ATOM 3800 N N . ALA B 1 64 ? -41.910 11.347 31.938 1.00 79.15 64 ALA B N 1
ATOM 3801 C CA . ALA B 1 64 ? -41.319 11.786 30.713 1.00 77.84 64 ALA B CA 1
ATOM 3802 C C . ALA B 1 64 ? -39.775 11.815 30.784 1.00 78.08 64 ALA B C 1
ATOM 3803 O O . ALA B 1 64 ? -39.144 11.896 31.831 1.00 77.44 64 ALA B O 1
ATOM 3805 N N . THR B 1 65 ? -39.197 11.729 29.612 1.00 77.07 65 THR B N 1
ATOM 3806 C CA . THR B 1 65 ? -37.759 11.779 29.369 1.00 76.95 65 THR B CA 1
ATOM 3807 C C . THR B 1 65 ? -37.584 12.619 28.107 1.00 77.62 65 THR B C 1
ATOM 3808 O O . THR B 1 65 ? -38.380 12.429 27.173 1.00 77.03 65 THR B O 1
ATOM 3812 N N . SER B 1 66 ? -36.705 13.631 28.136 1.00 75.58 66 SER B N 1
ATOM 3813 C CA . SER B 1 66 ? -36.487 14.459 26.954 1.00 74.84 66 SER B CA 1
ATOM 3814 C C . SER B 1 66 ? -35.000 14.743 26.823 1.00 74.57 66 SER B C 1
ATOM 3815 O O . SER B 1 66 ? -34.255 14.536 27.775 1.00 73.73 66 SER B O 1
ATOM 3818 N N . ALA B 1 67 ? -34.578 15.145 25.637 1.00 72.42 67 ALA B N 1
ATOM 3819 C CA . ALA B 1 67 ? -33.167 15.412 25.368 1.00 71.17 67 ALA B CA 1
ATOM 3820 C C . ALA B 1 67 ? -33.071 16.177 24.059 1.00 72.14 67 ALA B C 1
ATOM 3821 O O . ALA B 1 67 ? -33.862 15.889 23.141 1.00 70.86 67 ALA B O 1
ATOM 3823 N N . SER B 1 6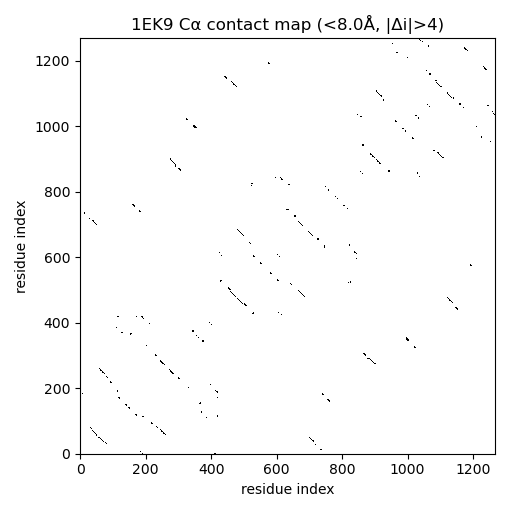8 ? -32.286 17.258 24.023 1.00 71.15 68 SER B N 1
ATOM 3824 C CA . SER B 1 68 ? -32.168 18.044 22.792 1.00 70.76 68 SER B CA 1
ATOM 3825 C C . SER B 1 68 ? -30.877 18.853 22.671 1.00 72.13 68 SER B C 1
ATOM 3826 O O . SER B 1 68 ? -30.218 19.208 23.642 1.00 71.55 68 SER B O 1
ATOM 3829 N N . LEU B 1 69 ? -30.507 19.084 21.419 1.00 71.33 69 LEU B N 1
ATOM 3830 C CA . LEU B 1 69 ? -29.417 19.977 21.049 1.00 71.22 69 LEU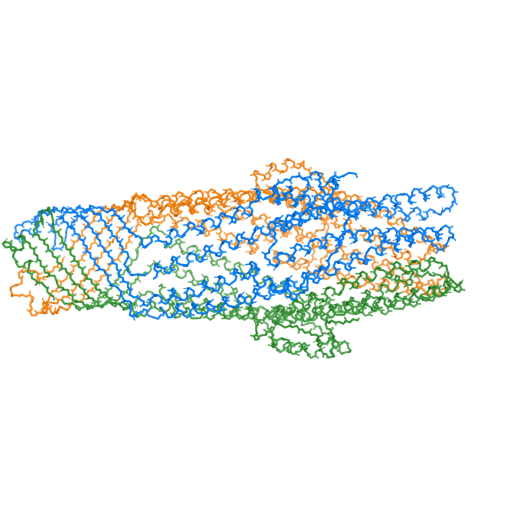 B CA 1
ATOM 3831 C C . LEU B 1 69 ? -30.066 21.302 20.688 1.00 71.77 69 LEU B C 1
ATOM 3832 O O . LEU B 1 69 ? -30.960 21.284 19.854 1.00 71.17 69 LEU B O 1
ATOM 3837 N N . GLN B 1 70 ? -29.676 22.402 21.327 1.00 70.07 70 GLN B N 1
ATOM 3838 C CA . GLN B 1 70 ? -30.246 23.689 20.964 1.00 69.15 70 GLN B CA 1
ATOM 3839 C C . GLN B 1 70 ? -29.098 24.563 20.475 1.00 69.73 70 GLN B C 1
ATOM 3840 O O . GLN B 1 70 ? -27.937 24.371 20.858 1.00 68.45 70 GLN B O 1
ATOM 3846 N N . LEU B 1 71 ? -29.429 25.464 19.556 1.00 68.37 71 LEU B N 1
ATOM 3847 C CA . LEU B 1 71 ? -28.492 26.370 18.958 1.00 67.89 71 LEU B CA 1
ATOM 3848 C C . LEU B 1 71 ? -29.099 27.763 18.858 1.00 68.79 71 LEU B C 1
ATOM 3849 O O . LEU B 1 71 ? -30.291 27.894 18.564 1.00 67.30 71 LEU B O 1
ATOM 3854 N N . THR B 1 72 ? -28.301 28.790 19.202 1.00 66.59 72 THR B N 1
ATOM 3855 C CA . THR B 1 72 ? -28.795 30.154 19.038 1.00 65.59 72 THR B CA 1
ATOM 3856 C C . THR B 1 72 ? -27.741 30.890 18.214 1.00 65.21 72 THR B C 1
ATOM 3857 O O . THR B 1 72 ? -26.560 30.541 18.274 1.00 65.98 72 THR B O 1
ATOM 3861 N N . GLN B 1 73 ? -28.158 31.863 17.436 1.00 62.77 73 GLN B N 1
ATOM 3862 C CA . GLN B 1 73 ? -27.280 32.612 16.575 1.00 62.11 73 GLN B CA 1
ATOM 3863 C C . GLN B 1 73 ? -27.899 33.986 16.423 1.00 62.61 73 GLN B C 1
ATOM 3864 O O . GLN B 1 73 ? -29.065 34.122 16.114 1.00 59.89 73 GLN B O 1
ATOM 3870 N N . SER B 1 74 ? -27.081 34.989 16.735 1.00 61.38 74 SER B N 1
ATOM 3871 C CA . SER B 1 74 ? -27.493 36.375 16.683 1.00 59.90 74 SER B CA 1
ATOM 3872 C C . SER B 1 74 ? -27.480 36.806 15.232 1.00 59.96 74 SER B C 1
ATOM 3873 O O . SER B 1 74 ? -26.530 36.498 14.507 1.00 59.42 74 SER B O 1
ATOM 3876 N N . ILE B 1 75 ? -28.544 37.479 14.810 1.00 59.54 75 ILE B N 1
ATOM 3877 C CA . ILE B 1 75 ? -28.635 37.917 13.419 1.00 60.13 75 ILE B CA 1
ATOM 3878 C C . ILE B 1 75 ? -28.476 39.416 13.408 1.00 58.89 75 ILE B C 1
ATOM 3879 O O . ILE B 1 75 ? -27.763 39.957 12.598 1.00 59.00 75 ILE B O 1
ATOM 3884 N N . PHE B 1 76 ? -29.289 40.084 14.204 1.00 59.53 76 PHE B N 1
ATOM 3885 C CA . PHE B 1 76 ? -29.212 41.529 14.303 1.00 61.30 76 PHE B CA 1
ATOM 3886 C C . PHE B 1 76 ? -29.265 41.874 15.785 1.00 62.49 76 PHE B C 1
ATOM 3887 O O . PHE B 1 76 ? -30.301 41.629 16.417 1.00 61.69 76 PHE B O 1
ATOM 3895 N N . ASP B 1 77 ? -28.174 42.455 16.300 1.00 60.56 77 ASP B N 1
ATOM 3896 C CA . ASP B 1 77 ? -28.130 42.907 17.696 1.00 60.42 77 ASP B CA 1
ATOM 3897 C C . ASP B 1 77 ? -26.989 43.937 17.822 1.00 61.12 77 ASP B C 1
ATOM 3898 O O . ASP B 1 77 ? -25.820 43.566 17.896 1.00 56.90 77 ASP B O 1
ATOM 3911 N N . SER B 1 79 ? -26.204 46.054 20.174 1.00 61.18 79 SER B N 1
ATOM 3912 C CA . SER B 1 79 ? -25.606 45.939 21.474 1.00 60.00 79 SER B CA 1
ATOM 3913 C C . SER B 1 79 ? -24.521 44.873 21.522 1.00 61.29 79 SER B C 1
ATOM 3914 O O . SER B 1 79 ? -23.538 45.081 22.232 1.00 60.80 79 SER B O 1
ATOM 3917 N N . LYS B 1 80 ? -24.603 43.780 20.749 1.00 59.20 80 LYS B N 1
ATOM 3918 C CA . LYS B 1 80 ? -23.526 42.790 20.779 1.00 59.06 80 LYS B CA 1
ATOM 3919 C C . LYS B 1 80 ? -22.318 43.217 19.947 1.00 59.40 80 LYS B C 1
ATOM 3920 O O . LYS B 1 80 ? -21.182 42.824 20.258 1.00 58.61 80 LYS B O 1
ATOM 3926 N N . TRP B 1 81 ? -22.550 44.017 18.911 1.00 56.79 81 TRP B N 1
ATOM 3927 C CA . TRP B 1 81 ? -21.462 44.545 18.125 1.00 57.04 81 TRP B CA 1
ATOM 3928 C C . TRP B 1 81 ? -20.739 45.634 18.943 1.00 55.88 81 TRP B C 1
ATOM 3929 O O . TRP B 1 81 ? -19.525 45.686 18.956 1.00 54.08 81 TRP B O 1
ATOM 3940 N N . ARG B 1 82 ? -21.514 46.472 19.613 1.00 53.95 82 ARG B N 1
ATOM 3941 C CA . ARG B 1 82 ? -21.074 47.560 20.446 1.00 54.68 82 ARG B CA 1
ATOM 3942 C C . ARG B 1 82 ? -20.180 47.078 21.606 1.00 54.91 82 ARG B C 1
ATOM 3943 O O . ARG B 1 82 ? -19.053 47.533 21.712 1.00 55.32 82 ARG B O 1
ATOM 3951 N N . ALA B 1 83 ? -20.547 45.988 22.260 1.00 52.01 83 ALA B N 1
ATOM 3952 C CA . ALA B 1 83 ? -19.751 45.396 23.315 1.00 52.21 83 ALA B CA 1
ATOM 3953 C C . ALA B 1 83 ? -18.414 44.956 22.744 1.00 52.90 83 ALA B C 1
ATOM 3954 O O . ALA B 1 83 ? -17.377 45.158 23.395 1.00 51.83 83 ALA B O 1
ATOM 3956 N N . LEU B 1 84 ? -18.411 44.363 21.545 1.00 50.02 84 LEU B N 1
ATOM 3957 C CA . LEU B 1 84 ? -17.140 44.005 20.935 1.00 50.18 84 LEU B CA 1
ATOM 3958 C C . LEU B 1 84 ? -16.277 45.269 20.703 1.00 51.77 84 LEU B C 1
ATOM 3959 O O . LEU B 1 84 ? -15.081 45.217 21.007 1.00 48.58 84 LEU B O 1
ATOM 3964 N N . THR B 1 85 ? -16.855 46.319 20.108 1.00 49.30 85 THR B N 1
ATOM 3965 C CA . THR B 1 85 ? -16.092 47.510 19.826 1.00 52.45 85 THR B CA 1
ATOM 3966 C C . THR B 1 85 ? -15.604 48.169 21.135 1.00 52.07 85 THR B C 1
ATOM 3967 O O . THR B 1 85 ? -14.440 48.502 21.240 1.00 49.76 85 THR B O 1
ATOM 3971 N N . LEU B 1 86 ? -16.435 48.252 22.142 1.00 51.41 86 LEU B N 1
ATOM 3972 C CA . LEU B 1 86 ? -16.037 48.723 23.468 1.00 51.74 86 LEU B CA 1
ATOM 3973 C C . LEU B 1 86 ? -14.833 47.952 24.029 1.00 52.32 86 LEU B C 1
ATOM 3974 O O . LEU B 1 86 ? -13.898 48.571 24.480 1.00 51.34 86 LEU B O 1
ATOM 3979 N N . GLN B 1 87 ? -14.815 46.617 23.926 1.00 49.63 87 GLN B N 1
ATOM 3980 C CA . GLN B 1 87 ? -13.709 45.821 24.405 1.00 49.66 87 GLN B CA 1
ATOM 3981 C C . GLN B 1 87 ? -12.459 46.076 23.581 1.00 51.93 87 GLN B C 1
ATOM 3982 O O . GLN B 1 87 ? -11.344 46.083 24.178 1.00 48.77 87 GLN B O 1
ATOM 3988 N N . GLU B 1 88 ? -12.614 46.355 22.276 1.00 49.38 88 GLU B N 1
ATOM 3989 C CA . GLU B 1 88 ? -11.449 46.631 21.463 1.00 50.17 88 GLU B CA 1
ATOM 3990 C C . GLU B 1 88 ? -10.803 47.956 21.921 1.00 50.36 88 GLU B C 1
ATOM 3991 O O . GLU B 1 88 ? -9.574 48.096 21.924 1.00 47.82 88 GLU B O 1
ATOM 3997 N N . LYS B 1 89 ? -11.669 48.914 22.256 1.00 47.57 89 LYS B N 1
ATOM 3998 C CA . LYS B 1 89 ? -11.249 50.211 22.682 1.00 49.68 89 LYS B CA 1
ATOM 3999 C C . LYS B 1 89 ? -10.577 50.121 24.077 1.00 50.27 89 LYS B C 1
ATOM 4000 O O . LYS B 1 89 ? -9.546 50.753 24.273 1.00 48.53 89 LYS B O 1
ATOM 4006 N N . ALA B 1 90 ? -11.082 49.240 24.931 1.00 47.21 90 ALA B N 1
ATOM 4007 C CA . ALA B 1 90 ? -10.549 49.033 26.259 1.00 48.56 90 ALA B CA 1
ATOM 4008 C C . ALA B 1 90 ? -9.160 48.408 26.120 1.00 50.20 90 ALA B C 1
ATOM 4009 O O . ALA B 1 90 ? -8.253 48.741 26.882 1.00 48.53 90 ALA B O 1
ATOM 4011 N N . ALA B 1 91 ? -8.977 47.531 25.122 1.00 47.28 91 ALA B N 1
ATOM 4012 C CA . ALA B 1 91 ? -7.696 46.925 24.896 1.00 46.93 91 ALA B CA 1
ATOM 4013 C C . ALA B 1 91 ? -6.734 48.016 24.391 1.00 48.87 91 ALA B C 1
ATOM 4014 O O . ALA B 1 91 ? -5.571 48.015 24.763 1.00 47.40 91 ALA B O 1
ATOM 4016 N N . GLY B 1 92 ? -7.213 48.930 23.547 1.00 46.85 92 GLY B N 1
ATOM 4017 C CA . GLY B 1 92 ? -6.433 50.008 23.011 1.00 46.64 92 GLY B CA 1
ATOM 4018 C C . GLY B 1 92 ? -5.904 50.874 24.176 1.00 49.05 92 GLY B C 1
ATOM 4019 O O . GLY B 1 92 ? -4.728 51.208 24.194 1.00 50.34 92 GLY B O 1
ATOM 4020 N N . ILE B 1 93 ? -6.757 51.203 25.132 1.00 47.47 93 ILE B N 1
ATOM 4021 C CA . ILE B 1 93 ? -6.428 51.992 26.282 1.00 47.81 93 ILE B CA 1
ATOM 4022 C C . ILE B 1 93 ? -5.356 51.320 27.149 1.00 50.37 93 ILE B C 1
ATOM 4023 O O . ILE B 1 93 ? -4.386 51.953 27.502 1.00 47.02 93 ILE B O 1
ATOM 4028 N N . GLN B 1 94 ? -5.520 50.018 27.387 1.00 48.62 94 GLN B N 1
ATOM 4029 C CA . GLN B 1 94 ? -4.652 49.182 28.164 1.00 49.69 94 GLN B CA 1
ATOM 4030 C C . GLN B 1 94 ? -3.270 49.079 27.506 1.00 51.03 94 GLN B C 1
ATOM 4031 O O . GLN B 1 94 ? -2.257 48.951 28.184 1.00 48.08 94 GLN B O 1
ATOM 4037 N N . ASP B 1 95 ? -3.240 49.156 26.177 1.00 49.55 95 ASP B N 1
ATOM 4038 C CA . ASP B 1 95 ? -2.005 49.132 25.441 1.00 50.61 95 ASP B CA 1
ATOM 4039 C C . ASP B 1 95 ? -1.159 50.441 25.661 1.00 50.09 95 ASP B C 1
ATOM 4040 O O . ASP B 1 95 ? 0.039 50.384 25.726 1.00 48.34 95 ASP B O 1
ATOM 4045 N N . VAL B 1 96 ? -1.795 51.597 25.704 1.00 46.42 96 VAL B N 1
ATOM 4046 C CA . VAL B 1 96 ? -1.194 52.846 25.953 1.00 47.48 96 VAL B CA 1
ATOM 4047 C C . VAL B 1 96 ? -0.750 52.928 27.433 1.00 50.45 96 VAL B C 1
ATOM 4048 O O . VAL B 1 96 ? 0.384 53.307 27.694 1.00 48.44 96 VAL B O 1
ATOM 4052 N N . THR B 1 97 ? -1.548 52.411 28.367 1.00 48.08 97 THR B N 1
ATOM 4053 C CA . THR B 1 97 ? -1.083 52.357 29.723 1.00 47.81 97 THR B CA 1
ATOM 4054 C C . THR B 1 97 ? 0.182 51.488 29.827 1.00 48.60 97 THR B C 1
ATOM 4055 O O . THR B 1 97 ? 1.129 51.883 30.524 1.00 46.73 97 THR B O 1
ATOM 4059 N N . TYR B 1 98 ? 0.266 50.387 29.106 1.00 44.46 98 TYR B N 1
ATOM 4060 C CA . TYR B 1 98 ? 1.485 49.577 29.072 1.00 45.46 98 TYR B CA 1
ATOM 4061 C C . TYR B 1 98 ? 2.715 50.367 28.551 1.00 47.83 98 TYR B C 1
ATOM 4062 O O . TYR B 1 98 ? 3.821 50.284 29.143 1.00 46.26 98 TYR B O 1
ATOM 4071 N N . GLN B 1 99 ? 2.515 51.127 27.484 1.00 45.63 99 GLN B N 1
ATOM 4072 C CA . GLN B 1 99 ? 3.535 52.014 26.958 1.00 48.10 99 GLN B CA 1
ATOM 4073 C C . GLN B 1 99 ? 3.987 53.078 28.002 1.00 46.32 99 GLN B C 1
ATOM 4074 O O . GLN B 1 99 ? 5.152 53.404 28.046 1.00 45.40 99 GLN B O 1
ATOM 4080 N N . THR B 1 100 ? 3.068 53.638 28.739 1.00 43.00 100 THR B N 1
ATOM 4081 C CA . THR B 1 100 ? 3.219 54.556 29.815 1.00 45.56 100 THR B CA 1
ATOM 4082 C C . THR B 1 100 ? 4.040 53.943 30.956 1.00 46.76 100 THR B C 1
ATOM 4083 O O . THR B 1 100 ? 5.035 54.557 31.331 1.00 46.07 100 THR B O 1
ATOM 4087 N N . ASP B 1 101 ? 3.834 52.651 31.216 1.00 43.54 101 ASP B N 1
ATOM 4088 C CA . ASP B 1 101 ? 4.496 51.894 32.214 1.00 43.98 101 ASP B CA 1
ATOM 4089 C C . ASP B 1 101 ? 5.916 51.497 31.785 1.00 45.71 101 ASP B C 1
ATOM 4090 O O . ASP B 1 101 ? 6.833 51.499 32.615 1.00 45.24 101 ASP B O 1
ATOM 4095 N N . GLN B 1 102 ? 6.118 51.231 30.500 1.00 42.29 102 GLN B N 1
ATOM 4096 C CA . GLN B 1 102 ? 7.429 50.885 29.991 1.00 42.95 102 GLN B CA 1
ATOM 4097 C C . GLN B 1 102 ? 8.320 52.140 30.099 1.00 44.45 102 GLN B C 1
ATOM 4098 O O . GLN B 1 102 ? 9.495 51.993 30.304 1.00 41.99 102 GLN B O 1
ATOM 4104 N N . GLN B 1 103 ? 7.735 53.305 29.907 1.00 43.09 103 GLN B N 1
ATOM 4105 C CA . GLN B 1 103 ? 8.520 54.540 29.946 1.00 45.21 103 GLN B CA 1
ATOM 4106 C C . GLN B 1 103 ? 8.849 54.882 31.412 1.00 47.06 103 GLN B C 1
ATOM 4107 O O . GLN B 1 103 ? 9.872 55.489 31.718 1.00 45.88 103 GLN B O 1
ATOM 4113 N N . THR B 1 104 ? 7.903 54.522 32.308 1.00 44.43 104 THR B N 1
ATOM 4114 C CA . THR B 1 104 ? 8.045 54.774 33.715 1.00 42.89 104 THR B CA 1
ATOM 4115 C C . THR B 1 104 ? 9.243 53.982 34.264 1.00 43.59 104 THR B C 1
ATOM 4116 O O . THR B 1 104 ? 9.973 54.509 35.073 1.00 41.80 104 THR B O 1
ATOM 4120 N N . LEU B 1 105 ? 9.415 52.751 33.786 1.00 41.03 105 LEU B N 1
ATOM 4121 C CA . LEU B 1 105 ? 10.516 51.920 34.198 1.00 41.89 105 LEU B CA 1
ATOM 4122 C C . LEU B 1 105 ? 11.879 52.538 33.852 1.00 42.20 105 LEU B C 1
ATOM 4123 O O . LEU B 1 105 ? 12.755 52.466 34.678 1.00 39.24 105 LEU B O 1
ATOM 4128 N N . ILE B 1 106 ? 12.008 53.015 32.621 1.00 40.05 106 ILE B N 1
ATOM 4129 C CA . ILE B 1 106 ? 13.168 53.760 32.217 1.00 40.67 106 ILE B CA 1
ATOM 4130 C C . ILE B 1 106 ? 13.391 54.990 33.116 1.00 40.68 106 ILE B C 1
ATOM 4131 O O . ILE B 1 106 ? 14.493 55.130 33.628 1.00 39.37 106 ILE B O 1
ATOM 4136 N N . LEU B 1 107 ? 12.406 55.862 33.275 1.00 38.94 107 LEU B N 1
ATOM 4137 C CA . LEU B 1 107 ? 12.536 57.042 34.106 1.00 40.23 107 LEU B CA 1
ATOM 4138 C C . LEU B 1 107 ? 12.875 56.670 35.558 1.00 40.92 107 LEU B C 1
ATOM 4139 O O . LEU B 1 107 ? 13.795 57.270 36.128 1.00 39.15 107 LEU B O 1
ATOM 4144 N N . ASN B 1 108 ? 12.212 55.625 36.094 1.00 36.89 108 ASN B N 1
ATOM 4145 C CA . ASN B 1 108 ? 12.449 55.237 37.488 1.00 39.11 108 ASN B CA 1
ATOM 4146 C C . ASN B 1 108 ? 13.819 54.622 37.707 1.00 38.37 108 ASN B C 1
ATOM 4147 O O . ASN B 1 108 ? 14.440 54.817 38.764 1.00 36.37 108 ASN B O 1
ATOM 4152 N N . THR B 1 109 ? 14.253 53.820 36.733 1.00 35.60 109 THR B N 1
ATOM 4153 C CA . THR B 1 109 ? 15.538 53.168 36.836 1.00 36.22 109 THR B CA 1
ATOM 4154 C C . THR B 1 109 ? 16.682 54.215 36.742 1.00 37.89 109 THR B C 1
ATOM 4155 O O . THR B 1 109 ? 17.586 54.163 37.534 1.00 34.36 109 THR B O 1
ATOM 4159 N N . ALA B 1 110 ? 16.606 55.084 35.734 1.00 35.61 110 ALA B N 1
ATOM 4160 C CA . ALA B 1 110 ? 17.626 56.095 35.555 1.00 37.59 110 ALA B CA 1
ATOM 4161 C C . ALA B 1 110 ? 17.684 57.037 36.803 1.00 38.54 110 ALA B C 1
ATOM 4162 O O . ALA B 1 110 ? 18.769 57.337 37.287 1.00 37.18 110 ALA B O 1
ATOM 4164 N N . THR B 1 111 ? 16.522 57.477 37.287 1.00 35.05 111 THR B N 1
ATOM 4165 C CA . THR B 1 111 ? 16.380 58.303 38.462 1.00 35.01 111 THR B CA 1
ATOM 4166 C C . THR B 1 111 ? 16.991 57.656 39.697 1.00 37.70 111 THR B C 1
ATOM 4167 O O . THR B 1 111 ? 17.835 58.279 40.370 1.00 34.23 111 THR B O 1
ATOM 4171 N N . ALA B 1 112 ? 16.656 56.384 39.970 1.00 34.42 112 ALA B N 1
ATOM 4172 C CA . ALA B 1 112 ? 17.257 55.659 41.082 1.00 33.76 112 ALA B CA 1
ATOM 4173 C C . ALA B 1 112 ? 18.799 55.502 40.942 1.00 34.37 112 ALA B C 1
ATOM 4174 O O . ALA B 1 112 ? 19.471 55.599 41.927 1.00 32.71 112 ALA B O 1
ATOM 4176 N N . TYR B 1 113 ? 19.305 55.207 39.767 1.00 32.64 113 TYR B N 1
ATOM 4177 C CA . TYR B 1 113 ? 20.704 55.075 39.464 1.00 34.26 113 TYR B CA 1
ATOM 4178 C C . TYR B 1 113 ? 21.455 56.388 39.843 1.00 34.06 113 TYR B C 1
ATOM 4179 O O . TYR B 1 113 ? 22.424 56.312 40.544 1.00 32.55 113 TYR B O 1
ATOM 4188 N N . PHE B 1 114 ? 21.014 57.556 39.344 1.00 33.30 114 PHE B N 1
ATOM 4189 C CA . PHE B 1 114 ? 21.583 58.840 39.632 1.00 35.90 114 PHE B CA 1
ATOM 4190 C C . PHE B 1 114 ? 21.446 59.233 41.121 1.00 37.08 114 PHE B C 1
ATOM 4191 O O . PHE B 1 114 ? 22.338 59.875 41.642 1.00 35.24 114 PHE B O 1
ATOM 4199 N N . ASN B 1 115 ? 20.397 58.830 41.799 1.00 32.52 115 ASN B N 1
ATOM 4200 C CA . ASN B 1 115 ? 20.225 59.016 43.213 1.00 34.83 115 ASN B CA 1
ATOM 4201 C C . ASN B 1 115 ? 21.315 58.245 43.997 1.00 34.90 115 ASN B C 1
ATOM 4202 O O . ASN B 1 115 ? 21.792 58.765 44.998 1.00 35.53 115 ASN B O 1
ATOM 4207 N N . VAL B 1 116 ? 21.667 57.067 43.578 1.00 32.03 116 VAL B N 1
ATOM 4208 C CA . VAL B 1 116 ? 22.797 56.371 44.188 1.00 33.36 116 VAL B CA 1
ATOM 4209 C C . VAL B 1 116 ? 24.110 57.151 43.954 1.00 33.63 116 VAL B C 1
ATOM 4210 O O . VAL B 1 116 ? 24.825 57.406 44.893 1.00 30.65 116 VAL B O 1
ATOM 4214 N N . LEU B 1 117 ? 24.369 57.570 42.733 1.00 32.88 117 LEU B N 1
ATOM 4215 C CA . LEU B 1 117 ? 25.594 58.305 42.398 1.00 33.80 117 LEU B CA 1
ATOM 4216 C C . LEU B 1 117 ? 25.665 59.622 43.206 1.00 35.30 117 LEU B C 1
ATOM 4217 O O . LEU B 1 117 ? 26.758 60.031 43.688 1.00 30.24 117 LEU B O 1
ATOM 4222 N N . ASN B 1 118 ? 24.481 60.239 43.374 1.00 31.31 118 ASN B N 1
ATOM 4223 C CA . ASN B 1 118 ? 24.383 61.503 44.127 1.00 33.46 118 ASN B CA 1
ATOM 4224 C C . ASN B 1 118 ? 24.645 61.298 45.650 1.00 32.27 118 ASN B C 1
ATOM 4225 O O . ASN B 1 118 ? 25.468 61.995 46.265 1.00 28.66 118 ASN B O 1
ATOM 4230 N N . ALA B 1 119 ? 24.145 60.199 46.168 1.00 30.27 119 ALA B N 1
ATOM 4231 C CA . ALA B 1 119 ? 24.423 59.810 47.561 1.00 31.94 119 ALA B CA 1
ATOM 4232 C C . ALA B 1 119 ? 25.890 59.410 47.770 1.00 32.35 119 ALA B C 1
ATOM 4233 O O . ALA B 1 119 ? 26.431 59.700 48.853 1.00 31.31 119 ALA B O 1
ATOM 4235 N N . ILE B 1 120 ? 26.518 58.788 46.790 1.00 30.39 120 ILE B N 1
ATOM 4236 C CA . ILE B 1 120 ? 27.920 58.490 46.792 1.00 31.26 120 ILE B CA 1
ATOM 4237 C C . ILE B 1 120 ? 28.749 59.806 46.877 1.00 32.92 120 ILE B C 1
ATOM 4238 O O . ILE B 1 120 ? 29.656 59.838 47.697 1.00 31.70 120 ILE B O 1
ATOM 4243 N N . ASP B 1 121 ? 28.432 60.832 46.065 1.00 29.56 121 ASP B N 1
ATOM 4244 C CA . ASP B 1 121 ? 29.112 62.086 46.057 1.00 31.18 121 ASP B CA 1
ATOM 4245 C C . ASP B 1 121 ? 28.980 62.827 47.417 1.00 33.73 121 ASP B C 1
ATOM 4246 O O . ASP B 1 121 ? 29.950 63.357 47.978 1.00 32.43 121 ASP B O 1
ATOM 4251 N N . VAL B 1 122 ? 27.754 62.820 47.965 1.00 30.13 122 VAL B N 1
ATOM 4252 C CA . VAL B 1 122 ? 27.537 63.469 49.236 1.00 31.08 122 VAL B CA 1
ATOM 4253 C C . VAL B 1 122 ? 28.446 62.851 50.316 1.00 32.66 122 VAL B C 1
ATOM 4254 O O . VAL B 1 122 ? 29.033 63.571 51.124 1.00 31.87 122 VAL B O 1
ATOM 4258 N N . LEU B 1 123 ? 28.465 61.525 50.347 1.00 27.59 123 LEU B N 1
ATOM 4259 C CA . LEU B 1 123 ? 29.245 60.788 51.291 1.00 29.81 123 LEU B CA 1
ATOM 4260 C C . LEU B 1 123 ? 30.763 61.049 51.069 1.00 32.62 123 LEU B C 1
ATOM 4261 O O . LEU B 1 123 ? 31.468 61.286 52.046 1.00 30.32 123 LEU B O 1
ATOM 4266 N N . SER B 1 124 ? 31.214 61.027 49.846 1.00 27.68 124 SER B N 1
ATOM 4267 C CA . SER B 1 124 ? 32.603 61.332 49.501 1.00 33.81 124 SER B CA 1
ATOM 4268 C C . SER B 1 124 ? 33.050 62.770 49.876 1.00 33.08 124 SER B C 1
ATOM 4269 O O . SER B 1 124 ? 34.126 62.998 50.416 1.00 30.67 124 SER B O 1
ATOM 4272 N N . TYR B 1 125 ? 32.186 63.741 49.600 1.00 32.31 125 TYR B N 1
ATOM 4273 C CA . TYR B 1 125 ? 32.451 65.117 50.022 1.00 31.74 125 TYR B CA 1
ATOM 4274 C C . TYR B 1 125 ? 32.463 65.222 51.556 1.00 31.61 125 TYR B C 1
ATOM 4275 O O . TYR B 1 125 ? 33.222 65.960 52.105 1.00 31.09 125 TYR B O 1
ATOM 4284 N N . THR B 1 126 ? 31.540 64.545 52.237 1.00 30.68 126 THR B N 1
ATOM 4285 C CA . THR B 1 126 ? 31.433 64.599 53.736 1.00 29.54 126 THR B CA 1
ATOM 4286 C C . THR B 1 126 ? 32.726 63.986 54.269 1.00 32.27 126 THR B C 1
ATOM 4287 O O . THR B 1 126 ? 33.367 64.606 55.201 1.00 30.46 126 THR B O 1
ATOM 4291 N N . GLN B 1 127 ? 33.184 62.891 53.671 1.00 28.46 127 GLN B N 1
ATOM 4292 C CA . GLN B 1 127 ? 34.486 62.386 54.071 1.00 31.22 127 GLN B CA 1
ATOM 4293 C C . GLN B 1 127 ? 35.656 63.299 53.758 1.00 31.94 127 GLN B C 1
ATOM 4294 O O . GLN B 1 127 ? 36.596 63.350 54.533 1.00 31.65 127 GLN B O 1
ATOM 4300 N N . ALA B 1 128 ? 35.689 63.989 52.602 1.00 31.21 128 ALA B N 1
ATOM 4301 C CA . ALA B 1 128 ? 36.774 64.901 52.271 1.00 31.15 128 ALA B CA 1
ATOM 4302 C C . ALA B 1 128 ? 36.774 66.062 53.286 1.00 31.67 128 ALA B C 1
ATOM 4303 O O . ALA B 1 128 ? 37.807 66.457 53.760 1.00 32.82 128 ALA B O 1
ATOM 4305 N N . GLN B 1 129 ? 35.614 66.595 53.601 1.00 30.73 129 GLN B N 1
ATOM 4306 C CA . GLN B 1 129 ? 35.469 67.652 54.579 1.00 29.71 129 GLN B CA 1
ATOM 4307 C C . GLN B 1 129 ? 35.904 67.155 55.990 1.00 28.62 129 GLN B C 1
ATOM 4308 O O . GLN B 1 129 ? 36.638 67.870 56.676 1.00 27.45 129 GLN B O 1
ATOM 4314 N N . LYS B 1 130 ? 35.604 65.928 56.324 1.00 28.13 130 LYS B N 1
ATOM 4315 C CA . LYS B 1 130 ? 36.107 65.304 57.556 1.00 32.17 130 LYS B CA 1
ATOM 4316 C C . LYS B 1 130 ? 37.650 65.320 57.643 1.00 31.72 130 LYS B C 1
ATOM 4317 O O . LYS B 1 130 ? 38.230 65.716 58.658 1.00 23.97 130 LYS B O 1
ATOM 4323 N N . GLU B 1 131 ? 38.262 64.841 56.586 1.00 29.69 131 GLU B N 1
ATOM 4324 C CA . GLU B 1 131 ? 39.694 64.809 56.458 1.00 34.25 131 GLU B CA 1
ATOM 4325 C C . GLU B 1 131 ? 40.307 66.178 56.477 1.00 32.14 131 GLU B C 1
ATOM 4326 O O . GLU B 1 131 ? 41.353 66.271 57.058 1.00 31.30 131 GLU B O 1
ATOM 4332 N N . ALA B 1 132 ? 39.706 67.189 55.799 1.00 29.25 132 ALA B N 1
ATOM 4333 C CA . ALA B 1 132 ? 40.242 68.555 55.869 1.00 29.75 132 ALA B CA 1
ATOM 4334 C C . ALA B 1 132 ? 40.164 69.130 57.308 1.00 30.10 132 ALA B C 1
ATOM 4335 O O . ALA B 1 132 ? 41.145 69.694 57.782 1.00 25.65 132 ALA B O 1
ATOM 4337 N N . ILE B 1 133 ? 39.069 68.875 58.021 1.00 27.56 133 ILE B N 1
ATOM 4338 C CA . ILE B 1 133 ? 38.956 69.297 59.433 1.00 30.28 133 ILE B CA 1
ATOM 4339 C C . ILE B 1 133 ? 39.917 68.534 60.323 1.00 31.83 133 ILE B C 1
ATOM 4340 O O . ILE B 1 133 ? 40.607 69.102 61.168 1.00 30.86 133 ILE B O 1
ATOM 4345 N N . TYR B 1 134 ? 40.049 67.236 60.037 1.00 31.50 134 TYR B N 1
ATOM 4346 C CA . TYR B 1 134 ? 40.992 66.435 60.775 1.00 33.70 134 TYR B CA 1
ATOM 4347 C C . TYR B 1 134 ? 42.417 67.042 60.621 1.00 34.29 134 TYR B C 1
ATOM 4348 O O . TYR B 1 134 ? 43.116 67.113 61.591 1.00 29.58 134 TYR B O 1
ATOM 4357 N N . ARG B 1 135 ? 42.835 67.414 59.396 1.00 31.41 135 ARG B N 1
ATOM 4358 C CA . ARG B 1 135 ? 44.134 68.042 59.217 1.00 32.57 135 ARG B CA 1
ATOM 4359 C C . ARG B 1 135 ? 44.262 69.353 59.977 1.00 33.55 135 ARG B C 1
ATOM 4360 O O . ARG B 1 135 ? 45.348 69.571 60.500 1.00 31.00 135 ARG B O 1
ATOM 4368 N N . GLN B 1 136 ? 43.237 70.181 60.019 1.00 31.82 136 GLN B N 1
ATOM 4369 C CA . GLN B 1 136 ? 43.237 71.400 60.805 1.00 33.56 136 GLN B CA 1
ATOM 4370 C C . GLN B 1 136 ? 43.408 71.103 62.327 1.00 32.37 136 GLN B C 1
ATOM 4371 O O . GLN B 1 136 ? 44.189 71.762 62.993 1.00 30.64 136 GLN B O 1
ATOM 4377 N N . LEU B 1 137 ? 42.686 70.133 62.822 1.00 31.45 137 LEU B N 1
ATOM 4378 C CA . LEU B 1 137 ? 42.753 69.641 64.215 1.00 33.57 137 LEU B CA 1
ATOM 4379 C C . LEU B 1 137 ? 44.156 69.110 64.524 1.00 32.69 137 LEU B C 1
ATOM 4380 O O . LEU B 1 137 ? 44.781 69.475 65.496 1.00 31.42 137 LEU B O 1
ATOM 4385 N N . ASP B 1 138 ? 44.703 68.312 63.646 1.00 31.74 138 ASP B N 1
ATOM 4386 C CA . ASP B 1 138 ? 46.048 67.766 63.859 1.00 33.92 138 ASP B CA 1
ATOM 4387 C C . ASP B 1 138 ? 47.177 68.824 63.939 1.00 34.58 138 ASP B C 1
ATOM 4388 O O . ASP B 1 138 ? 47.988 68.895 64.874 1.00 30.07 138 ASP B O 1
ATOM 4393 N N . GLN B 1 139 ? 47.149 69.751 62.991 1.00 31.87 139 GLN B N 1
ATOM 4394 C CA . GLN B 1 139 ? 48.088 70.855 62.983 1.00 34.69 139 GLN B CA 1
ATOM 4395 C C . GLN B 1 139 ? 47.910 71.864 64.111 1.00 32.55 139 GLN B C 1
ATOM 4396 O O . GLN B 1 139 ? 48.918 72.327 64.648 1.00 29.92 139 GLN B O 1
ATOM 4402 N N . THR B 1 140 ? 46.657 72.125 64.516 1.00 28.21 140 THR B N 1
ATOM 4403 C CA . THR B 1 140 ? 46.411 72.987 65.651 1.00 30.94 140 THR B CA 1
ATOM 4404 C C . THR B 1 140 ? 46.901 72.372 66.967 1.00 26.93 140 THR B C 1
ATOM 4405 O O . THR B 1 140 ? 47.485 73.043 67.814 1.00 26.94 140 THR B O 1
ATOM 4409 N N . THR B 1 141 ? 46.750 71.073 67.090 1.00 27.14 141 THR B N 1
ATOM 4410 C CA . THR B 1 141 ? 47.170 70.299 68.242 1.00 28.48 141 THR B CA 1
ATOM 4411 C C . THR B 1 141 ? 48.695 70.377 68.373 1.00 29.95 141 THR B C 1
ATOM 4412 O O . THR B 1 141 ? 49.247 70.650 69.422 1.00 28.44 141 THR B O 1
ATOM 4416 N N . GLN B 1 142 ? 49.375 70.225 67.223 1.00 28.39 142 GLN B N 1
ATOM 4417 C CA . GLN B 1 142 ? 50.832 70.354 67.180 1.00 31.50 142 GLN B CA 1
ATOM 4418 C C . GLN B 1 142 ? 51.344 71.751 67.509 1.00 30.36 142 GLN B C 1
ATOM 4419 O O . GLN B 1 142 ? 52.330 71.950 68.242 1.00 27.87 142 GLN B O 1
ATOM 4425 N N . ARG B 1 143 ? 50.694 72.771 66.904 1.00 29.91 143 ARG B N 1
ATOM 4426 C CA . ARG B 1 143 ? 51.058 74.156 67.205 1.00 29.25 143 ARG B CA 1
ATOM 4427 C C . ARG B 1 143 ? 50.722 74.509 68.672 1.00 30.56 143 ARG B C 1
ATOM 4428 O O . ARG B 1 143 ? 51.419 75.329 69.210 1.00 29.09 143 ARG B O 1
ATOM 4436 N N . PHE B 1 144 ? 49.621 73.983 69.215 1.00 29.61 144 PHE B N 1
ATOM 4437 C CA . PHE B 1 144 ? 49.308 74.246 70.647 1.00 28.34 144 PHE B CA 1
ATOM 4438 C C . PHE B 1 144 ? 50.467 73.712 71.498 1.00 29.13 144 PHE B C 1
ATOM 4439 O O . PHE B 1 144 ? 50.921 74.363 72.410 1.00 31.37 144 PHE B O 1
ATOM 4447 N N . ASN B 1 145 ? 50.929 72.504 71.212 1.00 29.96 145 ASN B N 1
ATOM 4448 C CA . ASN B 1 145 ? 51.989 71.850 71.959 1.00 32.91 145 ASN B CA 1
ATOM 4449 C C . ASN B 1 145 ? 53.306 72.629 71.935 1.00 36.62 145 ASN B C 1
ATOM 4450 O O . ASN B 1 145 ? 54.074 72.627 72.899 1.00 34.69 145 ASN B O 1
ATOM 4455 N N . VAL B 1 146 ? 53.508 73.350 70.826 1.00 34.07 146 VAL B N 1
ATOM 4456 C CA . VAL B 1 146 ? 54.705 74.165 70.704 1.00 37.25 146 VAL B CA 1
ATOM 4457 C C . VAL B 1 146 ? 54.511 75.613 71.053 1.00 38.12 146 VAL B C 1
ATOM 4458 O O . VAL B 1 146 ? 55.481 76.364 70.964 1.00 36.23 146 VAL B O 1
ATOM 4462 N N . GLY B 1 147 ? 53.330 75.990 71.588 1.00 36.04 147 GLY B N 1
ATOM 4463 C CA . GLY B 1 147 ? 53.137 77.339 72.093 1.00 35.19 147 GLY B CA 1
ATOM 4464 C C . GLY B 1 147 ? 52.785 78.368 71.026 1.00 37.20 147 GLY B C 1
ATOM 4465 O O . GLY B 1 147 ? 52.900 79.542 71.266 1.00 38.77 147 GLY B O 1
ATOM 4466 N N . LEU B 1 148 ? 52.395 77.959 69.819 1.00 35.36 148 LEU B N 1
ATOM 4467 C CA . LEU B 1 148 ? 52.062 78.883 68.781 1.00 38.09 148 LEU B CA 1
ATOM 4468 C C . LEU B 1 148 ? 50.563 79.261 68.765 1.00 37.72 148 LEU B C 1
ATOM 4469 O O . LEU B 1 148 ? 50.242 80.274 68.185 1.00 35.98 148 LEU B O 1
ATOM 4474 N N . VAL B 1 149 ? 49.670 78.464 69.337 1.00 31.45 149 VAL B N 1
ATOM 4475 C CA . VAL B 1 149 ? 48.264 78.826 69.353 1.00 33.00 149 VAL B CA 1
ATOM 4476 C C . VAL B 1 149 ? 47.686 78.442 70.725 1.00 32.29 149 VAL B C 1
ATOM 4477 O O . VAL B 1 149 ? 48.212 77.525 71.349 1.00 29.78 149 VAL B O 1
ATOM 4481 N N . ALA B 1 150 ? 46.611 79.079 71.087 1.00 29.32 150 ALA B N 1
ATOM 4482 C CA . ALA B 1 150 ? 45.922 78.809 72.337 1.00 32.35 150 ALA B CA 1
ATOM 4483 C C . ALA B 1 150 ? 45.193 77.451 72.215 1.00 31.93 150 ALA B C 1
ATOM 4484 O O . ALA B 1 150 ? 44.712 77.061 71.092 1.00 26.72 150 ALA B O 1
ATOM 4486 N N . ILE B 1 151 ? 44.823 76.908 73.359 1.00 28.11 151 ILE B N 1
ATOM 4487 C CA . ILE B 1 151 ? 44.075 75.664 73.416 1.00 28.62 151 ILE B CA 1
ATOM 4488 C C . ILE B 1 151 ? 42.643 75.843 72.866 1.00 27.33 151 ILE B C 1
ATOM 4489 O O . ILE B 1 151 ? 42.088 74.925 72.320 1.00 23.60 151 ILE B O 1
ATOM 4494 N N . THR B 1 152 ? 42.117 77.071 72.914 1.00 26.34 152 THR B N 1
ATOM 4495 C CA . THR B 1 152 ? 40.844 77.447 72.311 1.00 29.36 152 THR B CA 1
ATOM 4496 C C . THR B 1 152 ? 40.730 77.071 70.854 1.00 26.88 152 THR B C 1
ATOM 4497 O O . THR B 1 152 ? 39.705 76.505 70.515 1.00 24.67 152 THR B O 1
ATOM 4501 N N . ASP B 1 153 ? 41.839 77.109 70.114 1.00 25.14 153 ASP B N 1
ATOM 4502 C CA . ASP B 1 153 ? 41.814 76.704 68.701 1.00 26.58 153 ASP B CA 1
ATOM 4503 C C . ASP B 1 153 ? 41.639 75.194 68.505 1.00 27.75 153 ASP B C 1
ATOM 4504 O O . ASP B 1 153 ? 40.842 74.763 67.684 1.00 27.16 153 ASP B O 1
ATOM 4509 N N . VAL B 1 154 ? 42.283 74.391 69.342 1.00 26.43 154 VAL B N 1
ATOM 4510 C CA . VAL B 1 154 ? 42.086 72.924 69.373 1.00 24.96 154 VAL B CA 1
ATOM 4511 C C . VAL B 1 154 ? 40.660 72.542 69.748 1.00 24.66 154 VAL B C 1
ATOM 4512 O O . VAL B 1 154 ? 40.042 71.702 69.063 1.00 24.77 154 VAL B O 1
ATOM 4516 N N . GLN B 1 155 ? 40.094 73.206 70.756 1.00 24.07 155 GLN B N 1
ATOM 4517 C CA . GLN B 1 155 ? 38.766 72.919 71.231 1.00 24.57 155 GLN B CA 1
ATOM 4518 C C . GLN B 1 155 ? 37.739 73.277 70.203 1.00 25.59 155 GLN B C 1
ATOM 4519 O O . GLN B 1 155 ? 36.711 72.561 70.108 1.00 25.35 155 GLN B O 1
ATOM 4525 N N . ASN B 1 156 ? 37.876 74.470 69.561 1.00 22.56 156 ASN B N 1
ATOM 4526 C CA . ASN B 1 156 ? 36.936 74.836 68.492 1.00 25.02 156 ASN B CA 1
ATOM 4527 C C . ASN B 1 156 ? 37.022 73.887 67.338 1.00 25.56 156 ASN B C 1
ATOM 4528 O O . ASN B 1 156 ? 36.005 73.466 66.768 1.00 22.38 156 ASN B O 1
ATOM 4533 N N . ALA B 1 157 ? 38.267 73.479 66.967 1.00 22.90 157 ALA B N 1
ATOM 4534 C CA . ALA B 1 157 ? 38.356 72.484 65.876 1.00 24.78 157 ALA B CA 1
ATOM 4535 C C . ALA B 1 157 ? 37.799 71.086 66.204 1.00 26.71 157 ALA B C 1
ATOM 4536 O O . ALA B 1 157 ? 37.192 70.434 65.358 1.00 25.03 157 ALA B O 1
ATOM 4538 N N . ARG B 1 158 ? 37.990 70.625 67.434 1.00 24.65 158 ARG B N 1
ATOM 4539 C CA . ARG B 1 158 ? 37.430 69.314 67.867 1.00 25.18 158 ARG B CA 1
ATOM 4540 C C . ARG B 1 158 ? 35.911 69.317 67.780 1.00 25.86 158 ARG B C 1
ATOM 4541 O O . ARG B 1 158 ? 35.339 68.290 67.276 1.00 27.78 158 ARG B O 1
ATOM 4549 N N . ALA B 1 159 ? 35.265 70.419 68.236 1.00 22.71 159 ALA B N 1
ATOM 4550 C CA . ALA B 1 159 ? 33.809 70.458 68.214 1.00 25.38 159 ALA B CA 1
ATOM 4551 C C . ALA B 1 159 ? 33.310 70.360 66.738 1.00 26.86 159 ALA B C 1
ATOM 4552 O O . ALA B 1 159 ? 32.332 69.662 66.424 1.00 27.84 159 ALA B O 1
ATOM 4554 N N . GLN B 1 160 ? 33.931 71.032 65.835 1.00 25.69 160 GLN B N 1
ATOM 4555 C CA . GLN B 1 160 ? 33.507 71.014 64.396 1.00 29.14 160 GLN B CA 1
ATOM 4556 C C . GLN B 1 160 ? 33.756 69.632 63.780 1.00 28.42 160 GLN B C 1
ATOM 4557 O O . GLN B 1 160 ? 32.985 69.094 62.959 1.00 24.73 160 GLN B O 1
ATOM 4563 N N . TYR B 1 161 ? 34.884 69.032 64.110 1.00 25.54 161 TYR B N 1
ATOM 4564 C CA . TYR B 1 161 ? 35.234 67.694 63.692 1.00 26.60 161 TYR B CA 1
ATOM 4565 C C . TYR B 1 161 ? 34.132 66.689 64.117 1.00 29.69 161 TYR B C 1
ATOM 4566 O O . TYR B 1 161 ? 33.610 65.898 63.299 1.00 26.37 161 TYR B O 1
ATOM 4575 N N . ASP B 1 162 ? 33.715 66.776 65.390 1.00 29.78 162 ASP B N 1
ATOM 4576 C CA . ASP B 1 162 ? 32.658 65.881 65.873 1.00 31.23 162 ASP B CA 1
ATOM 4577 C C . ASP B 1 162 ? 31.371 66.076 65.122 1.00 30.70 162 ASP B C 1
ATOM 4578 O O . ASP B 1 162 ? 30.688 65.062 64.858 1.00 30.20 162 ASP B O 1
ATOM 4583 N N . THR B 1 163 ? 31.019 67.307 64.783 1.00 30.55 163 THR B N 1
ATOM 4584 C CA . THR B 1 163 ? 29.809 67.558 64.011 1.00 31.97 163 THR B CA 1
ATOM 4585 C C . THR B 1 163 ? 29.883 66.858 62.635 1.00 32.59 163 THR B C 1
ATOM 4586 O O . THR B 1 163 ? 28.898 66.184 62.235 1.00 29.08 163 THR B O 1
ATOM 4590 N N . VAL B 1 164 ? 31.045 66.965 61.950 1.00 28.23 164 VAL B N 1
ATOM 4591 C CA . VAL B 1 164 ? 31.134 66.309 60.654 1.00 30.51 164 VAL B CA 1
ATOM 4592 C C . VAL B 1 164 ? 31.172 64.786 60.782 1.00 31.84 164 VAL B C 1
ATOM 4593 O O . VAL B 1 164 ? 30.561 64.101 59.938 1.00 30.12 164 VAL B O 1
ATOM 4597 N N . LEU B 1 165 ? 31.731 64.228 61.882 1.00 28.42 165 LEU B N 1
ATOM 4598 C CA . LEU B 1 165 ? 31.617 62.770 62.109 1.00 29.30 165 LEU B CA 1
ATOM 4599 C C . LEU B 1 165 ? 30.150 62.336 62.194 1.00 31.54 165 LEU B C 1
ATOM 4600 O O . LEU B 1 165 ? 29.782 61.304 61.613 1.00 28.79 165 LEU B O 1
ATOM 4605 N N . ALA B 1 166 ? 29.294 63.133 62.886 1.00 28.12 166 ALA B N 1
ATOM 4606 C CA . ALA B 1 166 ? 27.888 62.786 62.935 1.00 30.57 166 ALA B CA 1
ATOM 4607 C C . ALA B 1 166 ? 27.303 62.919 61.524 1.00 32.09 166 ALA B C 1
ATOM 4608 O O . ALA B 1 166 ? 26.441 62.154 61.191 1.00 32.46 166 ALA B O 1
ATOM 4610 N N . ASN B 1 167 ? 27.685 63.961 60.730 1.00 30.02 167 ASN B N 1
ATOM 4611 C CA . ASN B 1 167 ? 27.137 64.094 59.397 1.00 31.37 167 ASN B CA 1
ATOM 4612 C C . ASN B 1 167 ? 27.455 62.892 58.494 1.00 32.49 167 ASN B C 1
ATOM 4613 O O . ASN B 1 167 ? 26.710 62.577 57.568 1.00 30.30 167 ASN B O 1
ATOM 4618 N N . GLU B 1 168 ? 28.645 62.308 58.661 1.00 28.09 168 GLU B N 1
ATOM 4619 C CA . GLU B 1 168 ? 29.084 61.192 57.907 1.00 32.25 168 GLU B CA 1
ATOM 4620 C C . GLU B 1 168 ? 28.157 59.965 58.115 1.00 33.70 168 GLU B C 1
ATOM 4621 O O . GLU B 1 168 ? 27.917 59.227 57.136 1.00 31.12 168 GLU B O 1
ATOM 4627 N N . LEU B 1 169 ? 27.670 59.740 59.342 1.00 33.21 169 LEU B N 1
ATOM 4628 C CA . LEU B 1 169 ? 26.754 58.635 59.577 1.00 35.11 169 LEU B CA 1
ATOM 4629 C C . LEU B 1 169 ? 25.482 58.837 58.753 1.00 35.01 169 LEU B C 1
ATOM 4630 O O . LEU B 1 169 ? 24.948 57.914 58.203 1.00 31.56 169 LEU B O 1
ATOM 4635 N N . THR B 1 170 ? 24.903 60.035 58.806 1.00 35.59 170 THR B N 1
ATOM 4636 C CA . THR B 1 170 ? 23.742 60.290 57.991 1.00 34.39 170 THR B CA 1
ATOM 4637 C C . THR B 1 170 ? 23.959 60.207 56.489 1.00 36.39 170 THR B C 1
ATOM 4638 O O . THR B 1 170 ? 23.118 59.568 55.802 1.00 36.87 170 THR B O 1
ATOM 4642 N N . ALA B 1 171 ? 25.096 60.672 55.989 1.00 33.44 171 ALA B N 1
ATOM 4643 C CA . ALA B 1 171 ? 25.423 60.566 54.567 1.00 32.34 171 ALA B CA 1
ATOM 4644 C C . ALA B 1 171 ? 25.524 59.087 54.163 1.00 34.84 171 ALA B C 1
ATOM 4645 O O . ALA B 1 171 ? 25.010 58.666 53.130 1.00 32.34 171 ALA B O 1
ATOM 4647 N N . ARG B 1 172 ? 26.118 58.276 55.018 1.00 35.56 172 ARG B N 1
ATOM 4648 C CA . ARG B 1 172 ? 26.273 56.860 54.780 1.00 37.84 172 ARG B CA 1
ATOM 4649 C C . ARG B 1 172 ? 24.914 56.130 54.704 1.00 39.20 172 ARG B C 1
ATOM 4650 O O . ARG B 1 172 ? 24.639 55.270 53.825 1.00 37.25 172 ARG B O 1
ATOM 4658 N N . ASN B 1 173 ? 24.040 56.490 55.622 1.00 37.38 173 ASN B N 1
ATOM 4659 C CA . ASN B 1 173 ? 22.729 55.891 55.733 1.00 38.66 173 ASN B CA 1
ATOM 4660 C C . ASN B 1 173 ? 21.889 56.265 54.494 1.00 38.42 173 ASN B C 1
ATOM 4661 O O . ASN B 1 173 ? 21.166 55.440 54.024 1.00 34.65 173 ASN B O 1
ATOM 4666 N N . ASN B 1 174 ? 21.948 57.538 54.058 1.00 36.44 174 ASN B N 1
ATOM 4667 C CA . ASN B 1 174 ? 21.299 57.936 52.819 1.00 36.59 174 ASN B CA 1
ATOM 4668 C C . ASN B 1 174 ? 21.823 57.126 51.629 1.00 36.15 174 ASN B C 1
ATOM 4669 O O . ASN B 1 174 ? 21.020 56.828 50.734 1.00 35.50 174 ASN B O 1
ATOM 4674 N N . LEU B 1 175 ? 23.126 56.816 51.589 1.00 33.17 175 LEU B N 1
ATOM 4675 C CA . LEU B 1 175 ? 23.694 55.996 50.548 1.00 35.07 175 LEU B CA 1
ATOM 4676 C C . LEU B 1 175 ? 23.155 54.544 50.624 1.00 38.26 175 LEU B C 1
ATOM 4677 O O . LEU B 1 175 ? 22.616 54.025 49.623 1.00 35.07 175 LEU B O 1
ATOM 4682 N N . ASP B 1 176 ? 23.130 53.957 51.813 1.00 34.36 176 ASP B N 1
ATOM 4683 C CA . ASP B 1 176 ? 22.660 52.594 51.968 1.00 37.71 176 ASP B CA 1
ATOM 4684 C C . ASP B 1 176 ? 21.175 52.438 51.521 1.00 38.86 176 ASP B C 1
ATOM 4685 O O . ASP B 1 176 ? 20.826 51.457 50.945 1.00 36.61 176 ASP B O 1
ATOM 4690 N N . ASN B 1 177 ? 20.341 53.403 51.866 1.00 36.72 177 ASN B N 1
ATOM 4691 C CA . ASN B 1 177 ? 18.976 53.442 51.524 1.00 37.76 177 ASN B CA 1
ATOM 4692 C C . ASN B 1 177 ? 18.686 53.759 50.060 1.00 39.61 177 ASN B C 1
ATOM 4693 O O . ASN B 1 177 ? 17.717 53.169 49.505 1.00 38.00 177 ASN B O 1
ATOM 4698 N N . ALA B 1 178 ? 19.507 54.577 49.397 1.00 34.37 178 ALA B N 1
ATOM 4699 C CA . ALA B 1 178 ? 19.406 54.763 47.952 1.00 34.74 178 ALA B CA 1
ATOM 4700 C C . ALA B 1 178 ? 19.720 53.447 47.225 1.00 35.39 178 ALA B C 1
ATOM 4701 O O . ALA B 1 178 ? 19.033 53.121 46.241 1.00 33.23 178 ALA B O 1
ATOM 4703 N N . VAL B 1 179 ? 20.698 52.705 47.697 1.00 34.30 179 VAL B N 1
ATOM 4704 C CA . VAL B 1 179 ? 21.085 51.431 47.171 1.00 35.67 179 VAL B CA 1
ATOM 4705 C C . VAL B 1 179 ? 19.882 50.435 47.275 1.00 38.25 179 VAL B C 1
ATOM 4706 O O . VAL B 1 179 ? 19.662 49.626 46.390 1.00 35.03 179 VAL B O 1
ATOM 4710 N N . GLU B 1 180 ? 19.134 50.465 48.404 1.00 37.43 180 GLU B N 1
ATOM 4711 C CA . GLU B 1 180 ? 18.003 49.540 48.563 1.00 38.82 180 GLU B CA 1
ATOM 4712 C C . GLU B 1 180 ? 16.860 49.986 47.652 1.00 41.05 180 GLU B C 1
ATOM 4713 O O . GLU B 1 180 ? 16.098 49.140 47.131 1.00 40.00 180 GLU B O 1
ATOM 4719 N N . GLN B 1 181 ? 16.723 51.305 47.434 1.00 38.54 181 GLN B N 1
ATOM 4720 C CA . GLN B 1 181 ? 15.766 51.785 46.456 1.00 39.71 181 GLN B CA 1
ATOM 4721 C C . GLN B 1 181 ? 16.100 51.221 45.057 1.00 39.77 181 GLN B C 1
ATOM 4722 O O . GLN B 1 181 ? 15.193 50.757 44.375 1.00 37.56 181 GLN B O 1
ATOM 4728 N N . LEU B 1 182 ? 17.332 51.247 44.623 1.00 35.34 182 LEU B N 1
ATOM 4729 C CA . LEU B 1 182 ? 17.733 50.682 43.374 1.00 37.78 182 LEU B CA 1
ATOM 4730 C C . LEU B 1 182 ? 17.482 49.147 43.379 1.00 40.22 182 LEU B C 1
ATOM 4731 O O . LEU B 1 182 ? 16.930 48.660 42.380 1.00 35.06 182 LEU B O 1
ATOM 4736 N N . ARG B 1 183 ? 17.740 48.430 44.470 1.00 37.98 183 ARG B N 1
ATOM 4737 C CA . ARG B 1 183 ? 17.540 46.985 44.491 1.00 40.64 183 ARG B CA 1
ATOM 4738 C C . ARG B 1 183 ? 16.052 46.642 44.284 1.00 41.22 183 ARG B C 1
ATOM 4739 O O . ARG B 1 183 ? 15.745 45.653 43.692 1.00 42.20 183 ARG B O 1
ATOM 4747 N N . GLN B 1 184 ? 15.144 47.420 44.877 1.00 39.42 184 GLN B N 1
ATOM 4748 C CA . GLN B 1 184 ? 13.732 47.264 44.760 1.00 40.53 184 GLN B CA 1
ATOM 4749 C C . GLN B 1 184 ? 13.229 47.407 43.323 1.00 43.51 184 GLN B C 1
ATOM 4750 O O . GLN B 1 184 ? 12.335 46.659 42.951 1.00 40.61 184 GLN B O 1
ATOM 4756 N N . ILE B 1 185 ? 13.836 48.272 42.514 1.00 42.26 185 ILE B N 1
ATOM 4757 C CA . ILE B 1 185 ? 13.391 48.393 41.113 1.00 44.17 185 ILE B CA 1
ATOM 4758 C C . ILE B 1 185 ? 13.975 47.340 40.196 1.00 45.55 185 ILE B C 1
ATOM 4759 O O . ILE B 1 185 ? 13.370 46.836 39.237 1.00 45.73 185 ILE B O 1
ATOM 4764 N N . THR B 1 186 ? 15.201 47.037 40.450 1.00 41.78 186 THR B N 1
ATOM 4765 C CA . THR B 1 186 ? 16.069 46.248 39.597 1.00 43.69 186 THR B CA 1
ATOM 4766 C C . THR B 1 186 ? 16.110 44.758 39.949 1.00 43.69 186 THR B C 1
ATOM 4767 O O . THR B 1 186 ? 16.507 43.959 39.135 1.00 41.69 186 THR B O 1
ATOM 4771 N N . GLY B 1 187 ? 15.840 44.432 41.202 1.00 41.33 187 GLY B N 1
ATOM 4772 C CA . GLY B 1 187 ? 16.037 43.127 41.746 1.00 45.01 187 GLY B CA 1
ATOM 4773 C C . GLY B 1 187 ? 17.481 42.848 42.273 1.00 48.12 187 GLY B C 1
ATOM 4774 O O . GLY B 1 187 ? 17.645 41.909 42.993 1.00 47.47 187 GLY B O 1
ATOM 4775 N N . ASN B 1 188 ? 18.480 43.650 41.930 1.00 46.08 188 ASN B N 1
ATOM 4776 C CA . ASN B 1 188 ? 19.862 43.414 42.242 1.00 48.22 188 ASN B CA 1
ATOM 4777 C C . ASN B 1 188 ? 20.556 44.423 43.150 1.00 50.23 188 ASN B C 1
ATOM 4778 O O . ASN B 1 188 ? 20.232 45.609 43.188 1.00 47.01 188 ASN B O 1
ATOM 4783 N N . TYR B 1 189 ? 21.629 43.941 43.763 1.00 51.59 189 TYR B N 1
ATOM 4784 C CA . TYR B 1 189 ? 22.518 44.727 44.584 1.00 52.50 189 TYR B CA 1
ATOM 4785 C C . TYR B 1 189 ? 23.773 44.965 43.764 1.00 52.17 189 TYR B C 1
ATOM 4786 O O . TYR B 1 189 ? 24.308 44.075 43.132 1.00 52.30 189 TYR B O 1
ATOM 4795 N N . TYR B 1 190 ? 24.121 46.229 43.600 1.00 52.11 190 TYR B N 1
ATOM 4796 C CA . TYR B 1 190 ? 25.334 46.587 42.845 1.00 51.31 190 TYR B CA 1
ATOM 4797 C C . TYR B 1 190 ? 26.351 47.176 43.830 1.00 52.62 190 TYR B C 1
ATOM 4798 O O . TYR B 1 190 ? 26.046 48.184 44.493 1.00 52.38 190 TYR B O 1
ATOM 4807 N N . PRO B 1 191 ? 27.487 46.520 43.938 1.00 51.00 191 PRO B N 1
ATOM 4808 C CA . PRO B 1 191 ? 28.588 46.958 44.772 1.00 50.83 191 PRO B CA 1
ATOM 4809 C C . PRO B 1 191 ? 29.333 48.108 44.096 1.00 48.98 191 PRO B C 1
ATOM 4810 O O . PRO B 1 191 ? 30.037 48.836 44.753 1.00 47.57 191 PRO B O 1
ATOM 4814 N N . GLU B 1 192 ? 29.273 48.220 42.773 1.00 48.97 192 GLU B N 1
ATOM 4815 C CA . GLU B 1 192 ? 29.774 49.419 42.118 1.00 49.56 192 GLU B CA 1
ATOM 4816 C C . GLU B 1 192 ? 28.930 49.856 40.925 1.00 46.23 192 GLU B C 1
ATOM 4817 O O . GLU B 1 192 ? 28.207 49.054 40.348 1.00 44.53 192 GLU B O 1
ATOM 4823 N N . LEU B 1 193 ? 28.932 51.151 40.629 1.00 40.78 193 LEU B N 1
ATOM 4824 C CA . LEU B 1 193 ? 28.249 51.683 39.455 1.00 40.18 193 LEU B CA 1
ATOM 4825 C C . LEU B 1 193 ? 29.233 52.508 38.617 1.00 40.01 193 LEU B C 1
ATOM 4826 O O . LEU B 1 193 ? 30.210 53.030 39.195 1.00 39.08 193 LEU B O 1
ATOM 4831 N N . ALA B 1 194 ? 28.931 52.742 37.341 1.00 37.27 194 ALA B N 1
ATOM 4832 C CA . ALA B 1 194 ? 29.726 53.658 36.536 1.00 38.88 194 ALA B CA 1
ATOM 4833 C C . ALA B 1 194 ? 29.324 55.080 36.945 1.00 40.26 194 ALA B C 1
ATOM 4834 O O . ALA B 1 194 ? 28.126 55.452 36.897 1.00 37.57 194 ALA B O 1
ATOM 4836 N N . ALA B 1 195 ? 30.290 55.861 37.381 1.00 38.64 195 ALA B N 1
ATOM 4837 C CA . ALA B 1 195 ? 30.023 57.245 37.808 1.00 38.92 195 ALA B CA 1
ATOM 4838 C C . ALA B 1 195 ? 29.817 58.191 36.636 1.00 36.83 195 ALA B C 1
ATOM 4839 O O . ALA B 1 195 ? 30.307 57.957 35.578 1.00 33.82 195 ALA B O 1
ATOM 4841 N N . LEU B 1 196 ? 29.311 59.391 36.948 1.00 36.50 196 LEU B N 1
ATOM 4842 C CA . LEU B 1 196 ? 29.204 60.469 35.962 1.00 36.78 196 LEU B CA 1
ATOM 4843 C C . LEU B 1 196 ? 30.594 60.953 35.598 1.00 37.50 196 LEU B C 1
ATOM 4844 O O . LEU B 1 196 ? 31.411 61.190 36.471 1.00 32.48 196 LEU B O 1
ATOM 4849 N N . ASN B 1 197 ? 30.822 61.070 34.299 1.00 37.83 197 ASN B N 1
ATOM 4850 C CA . ASN B 1 197 ? 32.067 61.609 33.795 1.00 39.77 197 ASN B CA 1
ATOM 4851 C C . ASN B 1 197 ? 31.933 63.135 33.951 1.00 39.31 197 ASN B C 1
ATOM 4852 O O . ASN B 1 197 ? 31.381 63.796 33.067 1.00 35.22 197 ASN B O 1
ATOM 4857 N N . VAL B 1 198 ? 32.548 63.684 35.036 1.00 37.40 198 VAL B N 1
ATOM 4858 C CA . VAL B 1 198 ? 32.567 65.139 35.151 1.00 40.54 198 VAL B CA 1
ATOM 4859 C C . VAL B 1 198 ? 33.630 65.868 34.339 1.00 41.24 198 VAL B C 1
ATOM 4860 O O . VAL B 1 198 ? 33.524 67.057 34.147 1.00 38.10 198 VAL B O 1
ATOM 4864 N N . GLU B 1 199 ? 34.699 65.205 33.957 1.00 43.87 199 GLU B N 1
ATOM 4865 C CA . GLU B 1 199 ? 35.725 65.802 33.111 1.00 48.90 199 GLU B CA 1
ATOM 4866 C C . GLU B 1 199 ? 35.200 66.175 31.740 1.00 48.26 199 GLU B C 1
ATOM 4867 O O . GLU B 1 199 ? 35.478 67.239 31.285 1.00 47.45 199 GLU B O 1
ATOM 4873 N N . ASN B 1 200 ? 34.317 65.347 31.194 1.00 48.26 200 ASN B N 1
ATOM 4874 C CA . ASN B 1 200 ? 33.653 65.541 29.941 1.00 51.50 200 ASN B CA 1
ATOM 4875 C C . ASN B 1 200 ? 32.243 66.087 30.024 1.00 50.97 200 ASN B C 1
ATOM 4876 O O . ASN B 1 200 ? 31.582 66.261 28.991 1.00 48.45 200 ASN B O 1
ATOM 4881 N N . PHE B 1 201 ? 31.777 66.369 31.241 1.00 45.66 201 PHE B N 1
ATOM 4882 C CA . PHE B 1 201 ? 30.442 66.915 31.388 1.00 43.99 201 PHE B CA 1
ATOM 4883 C C . PHE B 1 201 ? 30.201 68.262 30.710 1.00 45.68 201 PHE B C 1
ATOM 4884 O O . PHE B 1 201 ? 30.942 69.203 30.926 1.00 43.04 201 PHE B O 1
ATOM 4892 N N . LYS B 1 202 ? 29.072 68.388 30.017 1.00 44.13 202 LYS B N 1
ATOM 4893 C CA . LYS B 1 202 ? 28.646 69.626 29.364 1.00 46.65 202 LYS B CA 1
ATOM 4894 C C . LYS B 1 202 ? 27.121 69.708 29.484 1.00 44.28 202 LYS B C 1
ATOM 4895 O O . LYS B 1 202 ? 26.485 68.650 29.595 1.00 44.14 202 LYS B O 1
ATOM 4901 N N . THR B 1 203 ? 26.555 70.885 29.360 1.00 40.35 203 THR B N 1
ATOM 4902 C CA . THR B 1 203 ? 25.126 71.040 29.369 1.00 40.44 203 THR B CA 1
ATOM 4903 C C . THR B 1 203 ? 24.709 71.604 28.006 1.00 43.06 203 THR B C 1
ATOM 4904 O O . THR B 1 203 ? 25.495 72.296 27.342 1.00 41.74 203 THR B O 1
ATOM 4908 N N . ASP B 1 204 ? 23.487 71.325 27.615 1.00 42.88 204 ASP B N 1
ATOM 4909 C CA . ASP B 1 204 ? 22.963 71.835 26.323 1.00 45.00 204 ASP B CA 1
ATOM 4910 C C . ASP B 1 204 ? 21.672 72.573 26.556 1.00 43.16 204 ASP B C 1
ATOM 4911 O O . ASP B 1 204 ? 20.833 72.004 27.246 1.00 40.86 204 ASP B O 1
ATOM 4916 N N . LYS B 1 205 ? 21.491 73.750 25.983 1.00 43.09 205 LYS B N 1
ATOM 4917 C CA . LYS B 1 205 ? 20.215 74.429 26.122 1.00 46.25 205 LYS B CA 1
ATOM 4918 C C . LYS B 1 205 ? 19.078 73.624 25.460 1.00 44.79 205 LYS B C 1
ATOM 4919 O O . LYS B 1 205 ? 19.272 72.903 24.499 1.00 42.49 205 LYS B O 1
ATOM 4925 N N . PRO B 1 206 ? 17.951 73.553 26.138 1.00 43.15 206 PRO B N 1
ATOM 4926 C CA . PRO B 1 206 ? 16.807 72.799 25.612 1.00 43.61 206 PRO B CA 1
ATOM 4927 C C . PRO B 1 206 ? 16.240 73.473 24.351 1.00 44.60 206 PRO B C 1
ATOM 4928 O O . PRO B 1 206 ? 16.413 74.658 24.120 1.00 41.99 206 PRO B O 1
ATOM 4932 N N . GLN B 1 207 ? 15.460 72.729 23.599 1.00 46.29 207 GLN B N 1
ATOM 4933 C CA . GLN B 1 207 ? 14.667 73.295 22.497 1.00 47.07 207 GLN B CA 1
ATOM 4934 C C . GLN B 1 207 ? 13.717 74.318 23.108 1.00 45.39 207 GLN B C 1
ATOM 4935 O O . GLN B 1 207 ? 13.386 74.195 24.268 1.00 43.34 207 GLN B O 1
ATOM 4941 N N . PRO B 1 208 ? 13.279 75.284 22.332 1.00 43.93 208 PRO B N 1
ATOM 4942 C CA . PRO B 1 208 ? 12.378 76.320 22.817 1.00 43.13 208 PRO B CA 1
ATOM 4943 C C . PRO B 1 208 ? 11.134 75.674 23.412 1.00 43.93 208 PRO B C 1
ATOM 4944 O O . PRO B 1 208 ? 10.632 74.693 22.858 1.00 42.29 208 PRO B O 1
ATOM 4948 N N . VAL B 1 209 ? 10.592 76.217 24.485 1.00 43.32 209 VAL B N 1
ATOM 4949 C CA . VAL B 1 209 ? 9.419 75.615 25.097 1.00 43.37 209 VAL B CA 1
ATOM 4950 C C . VAL B 1 209 ? 8.195 75.435 24.179 1.00 43.69 209 VAL B C 1
ATOM 4951 O O . VAL B 1 209 ? 7.537 74.416 24.263 1.00 40.07 209 VAL B O 1
ATOM 4955 N N . ASN B 1 210 ? 7.938 76.329 23.222 1.00 46.46 210 ASN B N 1
ATOM 4956 C CA . ASN B 1 210 ? 6.800 76.148 22.300 1.00 47.25 210 ASN B CA 1
ATOM 4957 C C . ASN B 1 210 ? 6.927 74.887 21.490 1.00 46.26 210 ASN B C 1
ATOM 4958 O O . ASN B 1 210 ? 5.931 74.187 21.261 1.00 48.94 210 ASN B O 1
ATOM 4963 N N . ALA B 1 211 ? 8.157 74.567 21.054 1.00 42.82 211 ALA B N 1
ATOM 4964 C CA . ALA B 1 211 ? 8.359 73.385 20.272 1.00 44.18 211 ALA B CA 1
ATOM 4965 C C . ALA B 1 211 ? 8.238 72.125 21.132 1.00 46.89 211 ALA B C 1
ATOM 4966 O O . ALA B 1 211 ? 7.703 71.104 20.663 1.00 44.80 211 ALA B O 1
ATOM 4968 N N . LEU B 1 212 ? 8.752 72.156 22.399 1.00 43.31 212 LEU B N 1
ATOM 4969 C CA . LEU B 1 212 ? 8.556 70.997 23.266 1.00 42.00 212 LEU B CA 1
ATOM 4970 C C . LEU B 1 212 ? 7.046 70.823 23.532 1.00 40.18 212 LEU B C 1
ATOM 4971 O O . LEU B 1 212 ? 6.579 69.722 23.527 1.00 40.58 212 LEU B O 1
ATOM 4976 N N . LEU B 1 213 ? 6.295 71.892 23.762 1.00 39.48 213 LEU B N 1
ATOM 4977 C CA . LEU B 1 213 ? 4.859 71.826 23.970 1.00 44.37 213 LEU B CA 1
ATOM 4978 C C . LEU B 1 213 ? 4.118 71.198 22.753 1.00 46.49 213 LEU B C 1
ATOM 4979 O O . LEU B 1 213 ? 3.355 70.276 22.899 1.00 44.98 213 LEU B O 1
ATOM 4984 N N . LYS B 1 214 ? 4.478 71.588 21.538 1.00 47.98 214 LYS B N 1
ATOM 4985 C CA . LYS B 1 214 ? 3.836 71.030 20.340 1.00 50.51 214 LYS B CA 1
ATOM 4986 C C . LYS B 1 214 ? 4.062 69.537 20.282 1.00 50.10 214 LYS B C 1
ATOM 4987 O O . LYS B 1 214 ? 3.156 68.770 20.039 1.00 49.36 214 LYS B O 1
ATOM 4993 N N . GLU B 1 215 ? 5.318 69.141 20.466 1.00 48.89 215 GLU B N 1
ATOM 4994 C CA . GLU B 1 215 ? 5.660 67.722 20.400 1.00 48.02 215 GLU B CA 1
ATOM 4995 C C . GLU B 1 215 ? 4.952 66.899 21.485 1.00 48.91 215 GLU B C 1
ATOM 4996 O O . GLU B 1 215 ? 4.513 65.773 21.221 1.00 46.78 215 GLU B O 1
ATOM 5002 N N . ALA B 1 216 ? 4.855 67.444 22.714 1.00 46.65 216 ALA B N 1
ATOM 5003 C CA . ALA B 1 216 ? 4.151 66.746 23.794 1.00 45.85 216 ALA B CA 1
ATOM 5004 C C . ALA B 1 216 ? 2.677 66.578 23.434 1.00 45.60 216 ALA B C 1
ATOM 5005 O O . ALA B 1 216 ? 2.113 65.500 23.632 1.00 42.97 216 ALA B O 1
ATOM 5007 N N . GLU B 1 217 ? 2.069 67.613 22.900 1.00 47.20 217 GLU B N 1
ATOM 5008 C CA . GLU B 1 217 ? 0.647 67.562 22.487 1.00 52.49 217 GLU B CA 1
ATOM 5009 C C . GLU B 1 217 ? 0.398 66.441 21.463 1.00 51.80 217 GLU B C 1
ATOM 5010 O O . GLU B 1 217 ? -0.527 65.646 21.628 1.00 52.35 217 GLU B O 1
ATOM 5016 N N . LYS B 1 218 ? 1.332 66.154 20.613 1.00 49.83 218 LYS B N 1
ATOM 5017 C CA . LYS B 1 218 ? 1.243 65.066 19.616 1.00 50.77 218 LYS B CA 1
ATOM 5018 C C . LYS B 1 218 ? 1.579 63.696 20.214 1.00 51.03 218 LYS B C 1
ATOM 5019 O O . LYS B 1 218 ? 1.016 62.638 19.819 1.00 51.49 218 LYS B O 1
ATOM 5025 N N . ARG B 1 219 ? 2.546 63.616 21.135 1.00 47.32 219 ARG B N 1
ATOM 5026 C CA . ARG B 1 219 ? 3.011 62.307 21.572 1.00 45.19 219 ARG B CA 1
ATOM 5027 C C . ARG B 1 219 ? 2.858 61.949 23.033 1.00 44.95 219 ARG B C 1
ATOM 5028 O O . ARG B 1 219 ? 3.133 60.813 23.366 1.00 41.67 219 ARG B O 1
ATOM 5036 N N . ASN B 1 220 ? 2.499 62.867 23.905 1.00 43.11 220 ASN B N 1
ATOM 5037 C CA . ASN B 1 220 ? 2.504 62.483 25.335 1.00 43.59 220 ASN B CA 1
ATOM 5038 C C . ASN B 1 220 ? 1.540 61.305 25.514 1.00 46.49 220 ASN B C 1
ATOM 5039 O O . ASN B 1 220 ? 0.422 61.364 24.996 1.00 44.98 220 ASN B O 1
ATOM 5044 N N . LEU B 1 221 ? 1.916 60.273 26.281 1.00 45.60 221 LEU B N 1
ATOM 5045 C CA . LEU B 1 221 ? 1.123 59.073 26.444 1.00 46.45 221 LEU B CA 1
ATOM 5046 C C . LEU B 1 221 ? -0.114 59.282 27.305 1.00 48.67 221 LEU B C 1
ATOM 5047 O O . LEU B 1 221 ? -1.124 58.605 27.073 1.00 49.05 221 LEU B O 1
ATOM 5052 N N . SER B 1 222 ? -0.028 60.136 28.330 1.00 46.81 222 SER B N 1
ATOM 5053 C CA . SER B 1 222 ? -1.155 60.460 29.154 1.00 48.27 222 SER B CA 1
ATOM 5054 C C . SER B 1 222 ? -2.265 61.060 28.313 1.00 47.87 222 SER B C 1
ATOM 5055 O O . SER B 1 222 ? -3.430 60.823 28.592 1.00 47.01 222 SER B O 1
ATOM 5058 N N . LEU B 1 223 ? -1.884 62.005 27.467 1.00 47.42 223 LEU B N 1
ATOM 5059 C CA . LEU B 1 223 ? -2.873 62.729 26.724 1.00 50.60 223 LEU B CA 1
ATOM 5060 C C . LEU B 1 223 ? -3.407 61.870 25.572 1.00 49.26 223 LEU B C 1
ATOM 5061 O O . LEU B 1 223 ? -4.596 61.913 25.375 1.00 47.05 223 LEU B O 1
ATOM 5066 N N . LEU B 1 224 ? -2.633 60.923 25.027 1.00 47.43 224 LEU B N 1
ATOM 5067 C CA . LEU B 1 224 ? -3.173 59.977 24.060 1.00 48.99 224 LEU B CA 1
ATOM 5068 C C . LEU B 1 224 ? -4.245 59.137 24.784 1.00 51.93 224 LEU B C 1
ATOM 5069 O O . LEU B 1 224 ? -5.418 59.077 24.363 1.00 49.93 224 LEU B O 1
ATOM 5074 N N . GLN B 1 225 ? -3.882 58.614 25.972 1.00 49.75 225 GLN B N 1
ATOM 5075 C CA . GLN B 1 225 ? -4.855 57.856 26.743 1.00 50.58 225 GLN B CA 1
ATOM 5076 C C . GLN B 1 225 ? -6.111 58.633 27.147 1.00 50.35 225 GLN B C 1
ATOM 5077 O O . GLN B 1 225 ? -7.188 58.044 27.091 1.00 48.21 225 GLN B O 1
ATOM 5083 N N . ALA B 1 226 ? -6.031 59.913 27.541 1.00 47.01 226 ALA B N 1
ATOM 5084 C CA . ALA B 1 226 ? -7.209 60.693 27.817 1.00 46.38 226 ALA B CA 1
ATOM 5085 C C . ALA B 1 226 ? -8.101 60.862 26.532 1.00 46.81 226 ALA B C 1
ATOM 5086 O O . ALA B 1 226 ? -9.293 61.075 26.664 1.00 44.30 226 ALA B O 1
ATOM 5088 N N . ARG B 1 227 ? -7.488 60.916 25.371 1.00 46.14 227 ARG B N 1
ATOM 5089 C CA . ARG B 1 227 ? -8.174 61.058 24.087 1.00 48.45 227 ARG B CA 1
ATOM 5090 C C . ARG B 1 227 ? -8.919 59.748 23.773 1.00 47.64 227 ARG B C 1
ATOM 5091 O O . ARG B 1 227 ? -10.095 59.783 23.472 1.00 48.03 227 ARG B O 1
ATOM 5099 N N . LEU B 1 228 ? -8.269 58.610 24.022 1.00 47.38 228 LEU B N 1
ATOM 5100 C CA . LEU B 1 228 ? -8.829 57.309 23.865 1.00 47.61 228 LEU B CA 1
ATOM 5101 C C . LEU B 1 228 ? -9.958 57.054 24.850 1.00 50.53 228 LEU B C 1
ATOM 5102 O O . LEU B 1 228 ? -10.955 56.435 24.436 1.00 50.19 228 LEU B O 1
ATOM 5107 N N . SER B 1 229 ? -9.881 57.625 26.058 1.00 47.69 229 SER B N 1
ATOM 5108 C CA . SER B 1 229 ? -10.962 57.555 27.018 1.00 48.12 229 SER B CA 1
ATOM 5109 C C . SER B 1 229 ? -12.179 58.384 26.619 1.00 47.31 229 SER B C 1
ATOM 5110 O O . SER B 1 229 ? -13.283 58.044 26.985 1.00 46.44 229 SER B O 1
ATOM 5113 N N . GLN B 1 230 ? -11.943 59.553 26.035 1.00 45.48 230 GLN B N 1
ATOM 5114 C CA . GLN B 1 230 ? -12.970 60.430 25.592 1.00 45.84 230 GLN B CA 1
ATOM 5115 C C . GLN B 1 230 ? -13.752 59.705 24.456 1.00 48.24 230 GLN B C 1
ATOM 5116 O O . GLN B 1 230 ? -14.966 59.580 24.530 1.00 46.18 230 GLN B O 1
ATOM 5122 N N . ASP B 1 231 ? -13.030 59.096 23.540 1.00 48.08 231 ASP B N 1
ATOM 5123 C CA . ASP B 1 231 ? -13.597 58.309 22.455 1.00 51.08 231 ASP B CA 1
ATOM 5124 C C . ASP B 1 231 ? -14.405 57.130 22.997 1.00 53.21 231 ASP B C 1
ATOM 5125 O O . ASP B 1 231 ? -15.448 56.792 22.453 1.00 54.07 231 ASP B O 1
ATOM 5130 N N . LEU B 1 232 ? -13.927 56.465 24.052 1.00 50.89 232 LEU B N 1
ATOM 5131 C CA . LEU B 1 232 ? -14.613 55.335 24.661 1.00 51.20 232 LEU B CA 1
ATOM 5132 C C . LEU B 1 232 ? -15.930 55.822 25.303 1.00 52.97 232 LEU B C 1
ATOM 5133 O O . LEU B 1 232 ? -16.980 55.207 25.148 1.00 51.17 232 LEU B O 1
ATOM 5138 N N . ALA B 1 233 ? -15.909 57.015 25.897 1.00 49.89 233 ALA B N 1
ATOM 5139 C CA . ALA B 1 233 ? -17.097 57.592 26.480 1.00 49.67 233 ALA B CA 1
ATOM 5140 C C . ALA B 1 233 ? -18.131 57.921 25.382 1.00 50.69 233 ALA B C 1
ATOM 5141 O O . ALA B 1 233 ? -19.328 57.883 25.622 1.00 47.74 233 ALA B O 1
ATOM 5143 N N . ARG B 1 234 ? -17.641 58.292 24.204 1.00 51.92 234 ARG B N 1
ATOM 5144 C CA . ARG B 1 234 ? -18.460 58.569 23.047 1.00 52.93 234 ARG B CA 1
ATOM 5145 C C . ARG B 1 234 ? -19.136 57.274 22.578 1.00 52.78 234 ARG B C 1
ATOM 5146 O O . ARG B 1 234 ? -20.354 57.244 22.430 1.00 53.24 234 ARG B O 1
ATOM 5154 N N . GLU B 1 235 ? -18.384 56.197 22.482 1.00 51.36 235 GLU B N 1
ATOM 5155 C CA . GLU B 1 235 ? -18.919 54.896 22.119 1.00 53.27 235 GLU B CA 1
ATOM 5156 C C . GLU B 1 235 ? -19.961 54.421 23.133 1.00 54.81 235 GLU B C 1
ATOM 5157 O O . GLU B 1 235 ? -20.946 53.782 22.752 1.00 56.23 235 GLU B O 1
ATOM 5163 N N . GLN B 1 236 ? -19.801 54.715 24.411 1.00 51.58 236 GLN B N 1
ATOM 5164 C CA . GLN B 1 236 ? -20.737 54.333 25.443 1.00 49.62 236 GLN B CA 1
ATOM 5165 C C . GLN B 1 236 ? -22.044 55.078 25.323 1.00 48.92 236 GLN B C 1
ATOM 5166 O O . GLN B 1 236 ? -23.021 54.577 25.854 1.00 47.34 236 GLN B O 1
ATOM 5172 N N . ILE B 1 237 ? -22.061 56.255 24.694 1.00 48.29 237 ILE B N 1
ATOM 5173 C CA . ILE B 1 237 ? -23.351 56.916 24.462 1.00 49.66 237 ILE B CA 1
ATOM 5174 C C . ILE B 1 237 ? -24.116 56.063 23.384 1.00 51.69 237 ILE B C 1
ATOM 5175 O O . ILE B 1 237 ? -25.279 55.731 23.555 1.00 50.36 237 ILE B O 1
ATOM 5180 N N . ARG B 1 238 ? -23.410 55.616 22.359 1.00 50.83 238 ARG B N 1
ATOM 5181 C CA . ARG B 1 238 ? -24.012 54.804 21.317 1.00 52.40 238 ARG B CA 1
ATOM 5182 C C . ARG B 1 238 ? -24.602 53.535 21.930 1.00 55.53 238 ARG B C 1
ATOM 5183 O O . ARG B 1 238 ? -25.766 53.169 21.687 1.00 55.51 238 ARG B O 1
ATOM 5191 N N . GLN B 1 239 ? -23.837 52.897 22.821 1.00 54.35 239 GLN B N 1
ATOM 5192 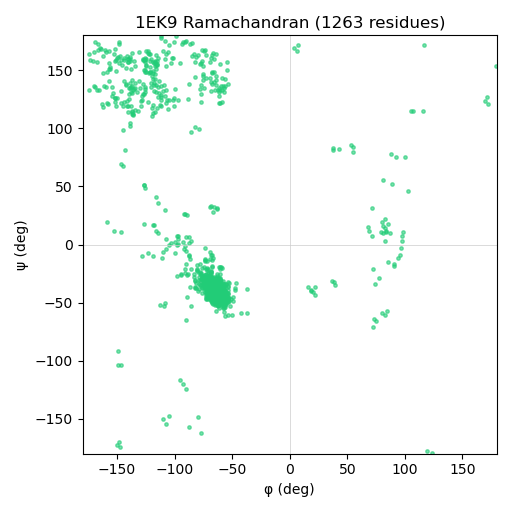C CA . GLN B 1 239 ? -24.276 51.683 23.484 1.00 53.92 239 GLN B CA 1
ATOM 5193 C C . GLN B 1 239 ? -25.574 51.935 24.262 1.00 55.18 239 GLN B C 1
ATOM 5194 O O . GLN B 1 239 ? -26.468 51.073 24.281 1.00 56.35 239 GLN B O 1
ATOM 5200 N N . ALA B 1 240 ? -25.653 53.074 24.931 1.00 52.45 240 ALA B N 1
ATOM 5201 C CA . ALA B 1 240 ? -26.855 53.457 25.622 1.00 53.48 240 ALA B CA 1
ATOM 5202 C C . ALA B 1 240 ? -28.002 53.578 24.594 1.00 54.50 240 ALA B C 1
ATOM 5203 O O . ALA B 1 240 ? -29.037 52.970 24.813 1.00 54.64 240 ALA B O 1
ATOM 5205 N N . GLN B 1 241 ? -27.764 54.221 23.479 1.00 53.49 241 GLN B N 1
ATOM 5206 C CA . GLN B 1 241 ? -28.666 54.429 22.382 1.00 55.70 241 GLN B CA 1
ATOM 5207 C C . GLN B 1 241 ? -29.208 53.146 21.778 1.00 56.99 241 GLN B C 1
ATOM 5208 O O . GLN B 1 241 ? -30.414 53.055 21.595 1.00 58.12 241 GLN B O 1
ATOM 5214 N N . ASP B 1 242 ? -28.412 52.094 21.735 1.00 57.01 242 ASP B N 1
ATOM 5215 C CA . ASP B 1 242 ? -28.771 50.785 21.253 1.00 57.14 242 ASP B CA 1
ATOM 5216 C C . ASP B 1 242 ? -29.945 50.136 21.981 1.00 59.29 242 ASP B C 1
ATOM 5217 O O . ASP B 1 242 ? -30.555 49.214 21.421 1.00 60.01 242 ASP B O 1
ATOM 5222 N N . GLY B 1 243 ? -30.286 50.569 23.193 1.00 58.44 243 GLY B N 1
ATOM 5223 C CA . GLY B 1 243 ? -31.385 49.980 23.945 1.00 59.11 243 GLY B CA 1
ATOM 5224 C C . GLY B 1 243 ? -32.776 50.262 23.343 1.00 60.89 243 GLY B C 1
ATOM 5225 O O . GLY B 1 243 ? -33.778 49.780 23.863 1.00 59.96 243 GLY B O 1
ATOM 5226 N N . HIS B 1 244 ? -32.853 51.126 22.357 1.00 60.78 244 HIS B N 1
ATOM 5227 C CA . HIS B 1 244 ? -34.042 51.498 21.645 1.00 62.35 244 HIS B CA 1
ATOM 5228 C C . HIS B 1 244 ? -34.323 50.579 20.442 1.00 63.30 244 HIS B C 1
ATOM 5229 O O . HIS B 1 244 ? -35.454 50.498 19.990 1.00 63.81 244 HIS B O 1
ATOM 5236 N N . LEU B 1 245 ? -33.277 49.969 19.904 1.00 62.08 245 LEU B N 1
ATOM 5237 C CA . LEU B 1 245 ? -33.332 49.149 18.733 1.00 61.69 245 LEU B CA 1
ATOM 5238 C C . LEU B 1 245 ? -33.891 47.736 18.951 1.00 63.00 245 LEU B C 1
ATOM 5239 O O . LEU B 1 245 ? -33.778 47.158 20.028 1.00 62.69 245 LEU B O 1
ATOM 5244 N N . PRO B 1 246 ? -34.411 47.157 17.872 1.00 61.28 246 PRO B N 1
ATOM 5245 C CA . PRO B 1 246 ? -34.917 45.808 17.872 1.00 61.38 246 PRO B CA 1
ATOM 5246 C C . PRO B 1 246 ? -33.793 44.795 17.687 1.00 61.90 246 PRO B C 1
ATOM 5247 O O . PRO B 1 246 ? -32.704 45.100 17.187 1.00 60.23 246 PRO B O 1
ATOM 5251 N N . THR B 1 247 ? -34.105 43.562 18.007 1.00 61.63 247 THR B N 1
ATOM 5252 C CA . THR B 1 247 ? -33.213 42.433 17.896 1.00 62.91 247 THR B CA 1
ATOM 5253 C C . THR B 1 247 ? -33.855 41.347 17.048 1.00 65.08 247 THR B C 1
ATOM 5254 O O . THR B 1 247 ? -35.080 41.133 17.104 1.00 64.16 247 THR B O 1
ATOM 5258 N N . LEU B 1 248 ? -33.007 40.611 16.343 1.00 64.95 248 LEU B N 1
ATOM 5259 C CA . LEU B 1 248 ? -33.406 39.501 15.512 1.00 66.38 248 LEU B CA 1
ATOM 5260 C C . LEU B 1 248 ? -32.443 38.334 15.730 1.00 67.07 248 LEU B C 1
ATOM 5261 O O . LEU B 1 248 ? -31.262 38.380 15.379 1.00 67.60 248 LEU B O 1
ATOM 5266 N N . ASP B 1 249 ? -32.957 37.278 16.322 1.00 65.95 249 ASP B N 1
ATOM 5267 C CA . ASP B 1 249 ? -32.244 36.062 16.620 1.00 66.28 249 ASP B CA 1
ATOM 5268 C C . ASP B 1 249 ? -32.774 34.848 15.854 1.00 68.79 249 ASP B C 1
ATOM 5269 O O . ASP B 1 249 ? -33.919 34.785 15.464 1.00 68.98 249 ASP B O 1
ATOM 5274 N N . LEU B 1 250 ? -31.910 33.872 15.680 1.00 68.77 250 LEU B N 1
ATOM 5275 C CA . LEU B 1 250 ? -32.167 32.604 15.046 1.00 70.01 250 LEU B CA 1
ATOM 5276 C C . LEU B 1 250 ? -32.020 31.518 16.109 1.00 71.68 250 LEU B C 1
ATOM 5277 O O . LEU B 1 250 ? -31.054 31.528 16.869 1.00 71.72 250 LEU B O 1
ATOM 5282 N N . THR B 1 251 ? -32.947 30.578 16.124 1.00 71.68 251 THR B N 1
ATOM 5283 C CA . THR B 1 251 ? -32.967 29.435 17.020 1.00 71.82 251 THR B CA 1
ATOM 5284 C C . THR B 1 251 ? -33.041 28.169 16.158 1.00 72.11 251 THR B C 1
ATOM 5285 O O . THR B 1 251 ? -33.446 28.226 15.001 1.00 71.21 251 THR B O 1
ATOM 5289 N N . ALA B 1 252 ? -32.546 27.068 16.676 1.00 70.30 252 ALA B N 1
ATOM 5290 C CA . ALA B 1 252 ? -32.571 25.806 15.948 1.00 70.57 252 ALA B CA 1
ATOM 5291 C C . ALA B 1 252 ? -32.356 24.692 16.956 1.00 72.13 252 ALA B C 1
ATOM 5292 O O . ALA B 1 252 ? -31.789 24.938 18.031 1.00 71.61 252 ALA B O 1
ATOM 5294 N N . SER B 1 253 ? -32.959 23.535 16.709 1.00 71.25 253 SER B N 1
ATOM 5295 C CA . SER B 1 253 ? -32.841 22.434 17.640 1.00 71.08 253 SER B CA 1
ATOM 5296 C C . SER B 1 253 ? -33.259 21.103 17.036 1.00 73.79 253 SER B C 1
ATOM 5297 O O . SER B 1 253 ? -33.854 21.021 15.960 1.00 73.59 253 SER B O 1
ATOM 5300 N N . THR B 1 254 ? -32.933 20.061 17.775 1.00 74.50 254 THR B N 1
ATOM 5301 C CA . THR B 1 254 ? -33.389 18.719 17.486 1.00 76.17 254 THR B CA 1
ATOM 5302 C C . THR B 1 254 ? -33.472 18.010 18.829 1.00 77.83 254 THR B C 1
ATOM 5303 O O . THR B 1 254 ? -32.550 18.131 19.653 1.00 77.22 254 THR B O 1
ATOM 5307 N N . GLY B 1 255 ? -34.639 17.440 19.114 1.00 77.94 255 GLY B N 1
ATOM 5308 C CA . GLY B 1 255 ? -34.881 16.794 20.387 1.00 78.39 255 GLY B CA 1
ATOM 5309 C C . GLY B 1 255 ? -35.920 15.679 20.258 1.00 79.49 255 GLY B C 1
ATOM 5310 O O . GLY B 1 255 ? -36.625 15.581 19.261 1.00 79.30 255 GLY B O 1
ATOM 5311 N N . ILE B 1 256 ? -35.876 14.750 21.202 1.00 79.02 256 ILE B N 1
ATOM 5312 C CA . ILE B 1 256 ? -36.811 13.659 21.296 1.00 79.42 256 ILE B CA 1
ATOM 5313 C C . ILE B 1 256 ? -37.414 13.682 22.699 1.00 80.36 256 ILE B C 1
ATOM 5314 O O . ILE B 1 256 ? -36.822 14.272 23.599 1.00 79.96 256 ILE B O 1
ATOM 5319 N N . SER B 1 257 ? -38.575 13.061 22.866 1.00 79.67 257 SER B N 1
ATOM 5320 C CA . SER B 1 257 ? -39.218 12.942 24.161 1.00 79.42 257 SER B CA 1
ATOM 5321 C C . SER B 1 257 ? -40.140 11.721 24.196 1.00 80.40 257 SER B C 1
ATOM 5322 O O . SER B 1 257 ? -40.852 11.436 23.236 1.00 80.25 257 SER B O 1
ATOM 5325 N N . ASP B 1 258 ? -40.066 10.964 25.280 1.00 79.42 258 ASP B N 1
ATOM 5326 C CA . ASP B 1 258 ? -40.940 9.805 25.462 1.00 79.82 258 ASP B CA 1
ATOM 5327 C C . ASP B 1 258 ? -42.223 10.212 26.173 1.00 80.22 258 ASP B C 1
ATOM 5328 O O . ASP B 1 258 ? -42.898 11.115 25.683 1.00 80.25 258 ASP B O 1
ATOM 5333 N N . THR B 1 259 ? -42.595 9.641 27.260 1.00 79.63 259 THR B N 1
ATOM 5334 C CA . THR B 1 259 ? -43.810 9.919 28.025 1.00 79.36 259 THR B CA 1
ATOM 5335 C C . THR B 1 259 ? -44.685 8.643 27.997 1.00 80.20 259 THR B C 1
ATOM 5336 O O . THR B 1 259 ? -45.232 8.241 26.965 1.00 80.44 259 THR B O 1
ATOM 5340 N N . SER B 1 260 ? -44.848 8.080 29.174 1.00 79.20 260 SER B N 1
ATOM 5341 C CA . SER B 1 260 ? -45.702 6.929 29.378 1.00 79.50 260 SER B CA 1
ATOM 5342 C C . SER B 1 260 ? -46.667 7.326 30.489 1.00 80.69 260 SER B C 1
ATOM 5343 O O . SER B 1 260 ? -46.194 7.946 31.465 1.00 80.33 260 SER B O 1
ATOM 5346 N N . TYR B 1 261 ? -47.979 7.112 30.320 1.00 78.47 261 TYR B N 1
ATOM 5347 C CA . TYR B 1 261 ? -48.910 7.508 31.382 1.00 78.64 261 TYR B CA 1
ATOM 5348 C C . TYR B 1 261 ? -49.291 6.264 32.171 1.00 79.20 261 TYR B C 1
ATOM 5349 O O . TYR B 1 261 ? -48.821 5.170 31.803 1.00 78.49 261 TYR B O 1
ATOM 5358 N N . SER B 1 262 ? -50.046 6.415 33.264 1.00 78.48 262 SER B N 1
ATOM 5359 C CA . SER B 1 262 ? -50.436 5.242 34.031 1.00 79.57 262 SER B CA 1
ATOM 5360 C C . SER B 1 262 ? -51.394 5.619 35.146 1.00 81.48 262 SER B C 1
ATOM 5361 O O . SER B 1 262 ? -51.613 6.809 35.368 1.00 81.85 262 SER B O 1
ATOM 5364 N N . GLY B 1 263 ? -52.087 4.628 35.719 1.00 81.51 263 GLY B N 1
ATOM 5365 C CA . GLY B 1 263 ? -53.013 4.881 36.800 1.00 81.55 263 GLY B CA 1
ATOM 5366 C C . GLY B 1 263 ? -54.465 4.498 36.513 1.00 82.46 263 GLY B C 1
ATOM 5367 O O . GLY B 1 263 ? -54.818 4.022 35.433 1.00 81.97 263 GLY B O 1
ATOM 5368 N N . SER B 1 264 ? -55.335 4.772 37.483 1.00 82.24 264 SER B N 1
ATOM 5369 C CA . SER B 1 264 ? -56.756 4.475 37.353 1.00 82.04 264 SER B CA 1
ATOM 5370 C C . SER B 1 264 ? -57.302 5.021 36.041 1.00 82.11 264 SER B C 1
ATOM 5371 O O . SER B 1 264 ? -57.735 4.266 35.192 1.00 81.76 264 SER B O 1
ATOM 5374 N N . LYS B 1 265 ? -57.220 6.339 35.855 1.00 81.23 265 LYS B N 1
ATOM 5375 C CA . LYS B 1 265 ? -57.866 7.020 34.751 1.00 81.08 265 LYS B CA 1
ATOM 5376 C C . LYS B 1 265 ? -57.058 7.152 33.475 1.00 82.17 265 LYS B C 1
ATOM 5377 O O . LYS B 1 265 ? -57.326 8.067 32.661 1.00 82.47 265 LYS B O 1
ATOM 5383 N N . THR B 1 266 ? -56.094 6.251 33.231 1.00 81.29 266 THR B N 1
ATOM 5384 C CA . THR B 1 266 ? -55.350 6.389 31.985 1.00 81.87 266 THR B CA 1
ATOM 5385 C C . THR B 1 266 ? -56.229 6.119 30.767 1.00 83.46 266 THR B C 1
ATOM 5386 O O . THR B 1 266 ? -56.044 6.757 29.726 1.00 84.42 266 THR B O 1
ATOM 5390 N N . ARG B 1 267 ? -56.975 5.013 30.813 1.00 82.75 267 ARG B N 1
ATOM 5391 C CA . ARG B 1 267 ? -57.880 4.621 29.744 1.00 82.60 267 ARG B CA 1
ATOM 5392 C C . ARG B 1 267 ? -59.341 4.831 30.145 1.00 83.48 267 ARG B C 1
ATOM 5393 O O . ARG B 1 267 ? -59.652 5.699 30.968 1.00 83.07 267 ARG B O 1
ATOM 5401 N N . GLY B 1 268 ? -60.234 4.057 29.529 1.00 83.31 268 GLY B N 1
ATOM 5402 C CA . GLY B 1 268 ? -61.658 4.131 29.826 1.00 82.79 268 GLY B CA 1
ATOM 5403 C C . GLY B 1 268 ? -62.172 5.553 29.657 1.00 83.76 268 GLY B C 1
ATOM 5404 O O . GLY B 1 268 ? -62.240 6.315 30.627 1.00 84.91 268 GLY B O 1
ATOM 5405 N N . ALA B 1 269 ? -62.511 5.938 28.428 1.00 82.71 269 ALA B N 1
ATOM 5406 C CA . ALA B 1 269 ? -63.038 7.286 28.195 1.00 82.40 269 ALA B CA 1
ATOM 5407 C C . ALA B 1 269 ? -61.941 8.348 28.125 1.00 83.39 269 ALA B C 1
ATOM 5408 O O . ALA B 1 269 ? -62.191 9.564 28.303 1.00 83.32 269 ALA B O 1
ATOM 5410 N N . ALA B 1 270 ? -60.712 7.905 27.871 1.00 82.82 270 ALA B N 1
ATOM 5411 C CA . ALA B 1 270 ? -59.570 8.818 27.723 1.00 82.49 270 ALA B CA 1
ATOM 5412 C C . ALA B 1 270 ? -59.511 9.310 26.281 1.00 83.64 270 ALA B C 1
ATOM 5413 O O . ALA B 1 270 ? -59.468 10.521 26.043 1.00 84.66 270 ALA B O 1
ATOM 5415 N N . GLY B 1 271 ? -59.506 8.369 25.332 1.00 82.56 271 GLY B N 1
ATOM 5416 C CA . GLY B 1 271 ? -59.506 8.723 23.926 1.00 82.13 271 GLY B CA 1
ATOM 5417 C C . GLY B 1 271 ? -58.132 8.912 23.309 1.00 83.20 271 GLY B C 1
ATOM 5418 O O . GLY B 1 271 ? -57.875 9.973 22.723 1.00 83.54 271 GLY B O 1
ATOM 5419 N N . THR B 1 272 ? -57.214 7.947 23.452 1.00 82.42 272 THR B N 1
ATOM 5420 C CA . THR B 1 272 ? -55.878 8.047 22.834 1.00 82.13 272 THR B CA 1
ATOM 5421 C C . THR B 1 272 ? -54.937 9.032 23.537 1.00 82.76 272 THR B C 1
ATOM 5422 O O . THR B 1 272 ? -53.724 8.819 23.619 1.00 82.75 272 THR B O 1
ATOM 5426 N N . GLN B 1 273 ? -55.474 10.103 24.059 1.00 82.03 273 GLN B N 1
ATOM 5427 C CA . GLN B 1 273 ? -54.833 11.171 24.801 1.00 82.36 273 GLN B CA 1
ATOM 5428 C C . GLN B 1 273 ? -53.715 10.744 25.735 1.00 83.06 273 GLN B C 1
ATOM 5429 O O . GLN B 1 273 ? -52.740 11.487 25.872 1.00 83.96 273 GLN B O 1
ATOM 5435 N N . TYR B 1 274 ? -53.852 9.605 26.413 1.00 82.09 274 TYR B N 1
ATOM 5436 C CA . TYR B 1 274 ? -52.875 9.128 27.388 1.00 80.94 274 TYR B CA 1
ATOM 5437 C C . TYR B 1 274 ? -52.190 7.846 26.941 1.00 81.05 274 TYR B C 1
ATOM 5438 O O . TYR B 1 274 ? -51.921 6.947 27.743 1.00 80.65 274 TYR B O 1
ATOM 5447 N N . ASP B 1 275 ? -51.946 7.731 25.644 1.00 80.68 275 ASP B N 1
ATOM 5448 C CA . ASP B 1 275 ? -51.237 6.542 25.152 1.00 80.80 275 ASP B CA 1
ATOM 5449 C C . ASP B 1 275 ? -49.763 6.802 25.432 1.00 82.10 275 ASP B C 1
ATOM 5450 O O . ASP B 1 275 ? -49.450 7.434 26.436 1.00 82.00 275 ASP B O 1
ATOM 5455 N N . ASP B 1 276 ? -48.859 6.290 24.607 1.00 81.15 276 ASP B N 1
ATOM 5456 C CA . ASP B 1 276 ? -47.433 6.522 24.792 1.00 79.42 276 ASP B CA 1
ATOM 5457 C C . ASP B 1 276 ? -46.971 7.310 23.582 1.00 81.02 276 ASP B C 1
ATOM 5458 O O . ASP B 1 276 ? -47.379 6.986 22.451 1.00 81.33 276 ASP B O 1
ATOM 5463 N N . SER B 1 277 ? -46.239 8.397 23.813 1.00 80.84 277 SER B N 1
ATOM 5464 C CA . SER B 1 277 ? -45.808 9.210 22.671 1.00 80.97 277 SER B CA 1
ATOM 5465 C C . SER B 1 277 ? -44.303 9.213 22.573 1.00 81.54 277 SER B C 1
ATOM 5466 O O . SER B 1 277 ? -43.620 9.108 23.588 1.00 81.10 277 SER B O 1
ATOM 5469 N N . ASN B 1 278 ? -43.765 9.181 21.360 1.00 80.88 278 ASN B N 1
ATOM 5470 C CA . ASN B 1 278 ? -42.316 9.208 21.247 1.00 81.03 278 ASN B CA 1
ATOM 5471 C C . ASN B 1 278 ? -41.902 10.318 20.295 1.00 82.12 278 ASN B C 1
ATOM 5472 O O . ASN B 1 278 ? -41.071 10.058 19.437 1.00 83.11 278 ASN B O 1
ATOM 5485 N N . GLY B 1 280 ? -40.352 13.529 18.199 1.00 79.10 280 GLY B N 1
ATOM 5486 C CA . GLY B 1 280 ? -39.078 13.819 17.560 1.00 79.66 280 GLY B CA 1
ATOM 5487 C C . GLY B 1 280 ? -39.287 15.138 16.786 1.00 81.03 280 GLY B C 1
ATOM 5488 O O . GLY B 1 280 ? -40.244 15.245 16.022 1.00 81.13 280 GLY B O 1
ATOM 5489 N N . GLN B 1 281 ? -38.517 16.184 17.075 1.00 80.21 281 GLN B N 1
ATOM 5490 C CA . GLN B 1 281 ? -38.747 17.458 16.393 1.00 79.37 281 GLN B CA 1
ATOM 5491 C C . GLN B 1 281 ? -37.442 18.111 15.957 1.00 78.84 281 GLN B C 1
ATOM 5492 O O . GLN B 1 281 ? -36.423 18.025 16.636 1.00 78.62 281 GLN B O 1
ATOM 5498 N N . ASN B 1 282 ? -37.489 18.708 14.775 1.00 76.95 282 ASN B N 1
ATOM 5499 C CA . ASN B 1 282 ? -36.403 19.488 14.204 1.00 76.04 282 ASN B CA 1
ATOM 5500 C C . ASN B 1 282 ? -36.964 20.888 14.005 1.00 76.27 282 ASN B C 1
ATOM 5501 O O . ASN B 1 282 ? -37.960 21.016 13.316 1.00 74.57 282 ASN B O 1
ATOM 5506 N N . LYS B 1 283 ? -36.391 21.884 14.695 1.00 74.82 283 LYS B N 1
ATOM 5507 C CA . LYS B 1 283 ? -36.890 23.232 14.542 1.00 74.28 283 LYS B CA 1
ATOM 5508 C C . LYS B 1 283 ? -35.832 24.225 14.058 1.00 74.88 283 LYS B C 1
ATOM 5509 O O . LYS B 1 283 ? -34.635 24.040 14.202 1.00 73.99 283 LYS B O 1
ATOM 5515 N N . VAL B 1 284 ? -36.325 25.302 13.487 1.00 73.82 284 VAL B N 1
ATOM 5516 C CA . VAL B 1 284 ? -35.593 26.457 13.055 1.00 74.16 284 VAL B CA 1
ATOM 5517 C C . VAL B 1 284 ? -36.618 27.588 13.127 1.00 74.89 284 VAL B C 1
ATOM 5518 O O . VAL B 1 284 ? -37.739 27.421 12.679 1.00 74.34 284 VAL B O 1
ATOM 5522 N N . GLY B 1 285 ? -36.233 28.683 13.763 1.00 73.23 285 GLY B N 1
ATOM 5523 C CA . GLY B 1 285 ? -37.123 29.815 13.917 1.00 72.59 285 GLY B CA 1
ATOM 5524 C C . GLY B 1 285 ? -36.367 31.125 14.047 1.00 72.89 285 GLY B C 1
ATOM 5525 O O . GLY B 1 285 ? -35.156 31.140 14.269 1.00 72.77 285 GLY B O 1
ATOM 5526 N N . LEU B 1 286 ? -37.094 32.215 13.859 1.00 70.48 286 LEU B N 1
ATOM 5527 C CA . LEU B 1 286 ? -36.566 33.551 13.985 1.00 70.02 286 LEU B CA 1
ATOM 5528 C C . LEU B 1 286 ? -37.368 34.246 15.054 1.00 71.18 286 LEU B C 1
ATOM 5529 O O . LEU B 1 286 ? -38.582 34.071 15.103 1.00 69.63 286 LEU B O 1
ATOM 5534 N N . SER B 1 287 ? -36.695 35.023 15.906 1.00 69.86 287 SER B N 1
ATOM 5535 C CA . SER B 1 287 ? -37.406 35.708 16.983 1.00 68.27 287 SER B CA 1
ATOM 5536 C C . SER B 1 287 ? -37.042 37.179 16.926 1.00 67.89 287 SER B C 1
ATOM 5537 O O . SER B 1 287 ? -35.847 37.520 16.826 1.00 68.55 287 SER B O 1
ATOM 5540 N N . PHE B 1 288 ? -38.046 38.030 16.826 1.00 64.26 288 PHE B N 1
ATOM 5541 C CA . PHE B 1 288 ? -37.896 39.476 16.737 1.00 62.33 288 PHE B CA 1
ATOM 5542 C C . PHE B 1 288 ? -38.435 40.104 18.005 1.00 64.00 288 PHE B C 1
ATOM 5543 O O . PHE B 1 288 ? -39.405 39.623 18.590 1.00 62.38 288 PHE B O 1
ATOM 5551 N N . SER B 1 289 ? -37.658 41.086 18.499 1.00 63.85 289 SER B N 1
ATOM 5552 C CA . SER B 1 289 ? -38.018 41.745 19.742 1.00 64.16 289 SER B CA 1
ATOM 5553 C C . SER B 1 289 ? -37.794 43.244 19.645 1.00 63.70 289 SER B C 1
ATOM 5554 O O . SER B 1 289 ? -36.859 43.670 19.002 1.00 65.43 289 SER B O 1
ATOM 5557 N N . LEU B 1 290 ? -38.725 44.050 20.113 1.00 62.72 290 LEU B N 1
ATOM 5558 C CA . LEU B 1 290 ? -38.639 45.501 19.965 1.00 62.89 290 LEU B CA 1
ATOM 5559 C C . LEU B 1 290 ? -39.212 46.150 21.215 1.00 64.89 290 LEU B C 1
ATOM 5560 O O . LEU B 1 290 ? -40.379 45.971 21.544 1.00 63.19 290 LEU B O 1
ATOM 5565 N N . PRO B 1 291 ? -38.366 46.967 21.863 1.00 64.45 291 PRO B N 1
ATOM 5566 C CA . PRO B 1 291 ? -38.709 47.647 23.072 1.00 64.23 291 PRO B CA 1
ATOM 5567 C C . PRO B 1 291 ? -39.893 48.565 23.130 1.00 63.94 291 PRO B C 1
ATOM 5568 O O . PRO B 1 291 ? -40.712 48.322 23.999 1.00 65.32 291 PRO B O 1
ATOM 5572 N N . ILE B 1 292 ? -40.078 49.617 22.378 1.00 63.28 292 ILE B N 1
ATOM 5573 C CA . ILE B 1 292 ? -41.280 50.470 22.602 1.00 64.27 292 ILE B CA 1
ATOM 5574 C C . ILE B 1 292 ? -41.239 51.315 23.870 1.00 64.29 292 ILE B C 1
ATOM 5575 O O . ILE B 1 292 ? -41.287 52.536 23.674 1.00 64.41 292 ILE B O 1
ATOM 5580 N N . TYR B 1 293 ? -41.346 50.805 25.092 1.00 62.88 293 TYR B N 1
ATOM 5581 C CA . TYR B 1 293 ? -41.341 51.701 26.253 1.00 63.23 293 TYR B CA 1
ATOM 5582 C C . TYR B 1 293 ? -40.949 51.018 27.561 1.00 63.86 293 TYR B C 1
ATOM 5583 O O . TYR B 1 293 ? -41.515 50.008 27.962 1.00 61.91 293 TYR B O 1
ATOM 5592 N N . GLN B 1 294 ? -39.874 51.532 28.218 1.00 63.10 294 GLN B N 1
ATOM 5593 C CA . GLN B 1 294 ? -39.460 50.893 29.475 1.00 60.83 294 GLN B CA 1
ATOM 5594 C C . GLN B 1 294 ? -39.332 51.837 30.657 1.00 61.94 294 GLN B C 1
ATOM 5595 O O . GLN B 1 294 ? -38.306 51.870 31.344 1.00 61.46 294 GLN B O 1
ATOM 5601 N N . GLY B 1 295 ? -40.358 52.622 30.911 1.00 60.58 295 GLY B N 1
ATOM 5602 C CA . GLY B 1 295 ? -40.361 53.508 32.070 1.00 60.17 295 GLY B CA 1
ATOM 5603 C C . GLY B 1 295 ? -39.359 54.649 32.025 1.00 59.86 295 GLY B C 1
ATOM 5604 O O . GLY B 1 295 ? -39.228 55.372 33.003 1.00 61.35 295 GLY B O 1
ATOM 5605 N N . GLY B 1 296 ? -38.800 54.929 30.871 1.00 58.04 296 GLY B N 1
ATOM 5606 C CA . GLY B 1 296 ? -37.821 55.969 30.702 1.00 58.58 296 GLY B CA 1
ATOM 5607 C C . GLY B 1 296 ? -36.393 55.443 30.960 1.00 59.81 296 GLY B C 1
ATOM 5608 O O . GLY B 1 296 ? -35.461 56.213 30.865 1.00 58.58 296 GLY B O 1
ATOM 5617 N N . VAL B 1 298 ? -34.191 53.578 29.125 1.00 57.39 298 VAL B N 1
ATOM 5618 C CA . VAL B 1 298 ? -33.305 54.000 28.032 1.00 57.59 298 VAL B CA 1
ATOM 5619 C C . VAL B 1 298 ? -33.488 55.506 28.011 1.00 60.25 298 VAL B C 1
ATOM 5620 O O . VAL B 1 298 ? -34.359 55.945 28.735 1.00 62.96 298 VAL B O 1
ATOM 5624 N N . ASN B 1 299 ? -32.758 56.387 27.388 1.00 61.49 299 ASN B N 1
ATOM 5625 C CA . ASN B 1 299 ? -33.043 57.839 27.533 1.00 60.17 299 ASN B CA 1
ATOM 5626 C C . ASN B 1 299 ? -32.324 58.317 28.825 1.00 58.19 299 ASN B C 1
ATOM 5627 O O . ASN B 1 299 ? -31.597 59.285 28.790 1.00 56.92 299 ASN B O 1
ATOM 5632 N N . SER B 1 300 ? -32.625 57.715 29.974 1.00 54.76 300 SER B N 1
ATOM 5633 C CA . SER B 1 300 ? -31.980 58.107 31.205 1.00 54.98 300 SER B CA 1
ATOM 5634 C C . SER B 1 300 ? -30.534 57.573 31.112 1.00 54.82 300 SER B C 1
ATOM 5635 O O . SER B 1 300 ? -29.590 58.358 31.208 1.00 54.74 300 SER B O 1
ATOM 5638 N N . GLN B 1 301 ? -30.392 56.322 30.704 1.00 51.57 301 GLN B N 1
ATOM 5639 C CA . GLN B 1 301 ? -29.100 55.752 30.425 1.00 51.68 301 GLN B CA 1
ATOM 5640 C C . GLN B 1 301 ? -28.353 56.556 29.354 1.00 53.47 301 GLN B C 1
ATOM 5641 O O . GLN B 1 301 ? -27.137 56.748 29.487 1.00 53.42 301 GLN B O 1
ATOM 5647 N N . VAL B 1 302 ? -29.037 57.101 28.350 1.00 51.45 302 VAL B N 1
ATOM 5648 C CA . VAL B 1 302 ? -28.470 57.918 27.316 1.00 52.42 302 VAL B CA 1
ATOM 5649 C C . VAL B 1 302 ? -27.931 59.222 27.916 1.00 54.29 302 VAL B C 1
ATOM 5650 O O . VAL B 1 302 ? -26.782 59.607 27.639 1.00 52.72 302 VAL B O 1
ATOM 5654 N N . LYS B 1 303 ? -28.769 59.925 28.677 1.00 53.52 303 LYS B N 1
ATOM 5655 C CA . LYS B 1 303 ? -28.412 61.186 29.273 1.00 54.60 303 LYS B CA 1
ATOM 5656 C C . LYS B 1 303 ? -27.220 61.058 30.268 1.00 54.82 303 LYS B C 1
ATOM 5657 O O . LYS B 1 303 ? -26.301 61.888 30.228 1.00 54.01 303 LYS B O 1
ATOM 5663 N N . GLN B 1 304 ? -27.203 60.036 31.110 1.00 50.31 304 GLN B N 1
ATOM 5664 C CA . GLN B 1 304 ? -26.110 59.716 32.002 1.00 49.85 304 GLN B CA 1
ATOM 5665 C C . GLN B 1 304 ? -24.816 59.514 31.198 1.00 53.05 304 GLN B C 1
ATOM 5666 O O . GLN B 1 304 ? -23.714 59.986 31.598 1.00 50.37 304 GLN B O 1
ATOM 5672 N N . ALA B 1 305 ? -24.945 58.787 30.049 1.00 49.13 305 ALA B N 1
ATOM 5673 C CA . ALA B 1 305 ? -23.790 58.566 29.217 1.00 47.85 305 ALA B CA 1
ATOM 5674 C C . ALA B 1 305 ? -23.306 59.866 28.589 1.00 49.55 305 ALA B C 1
ATOM 5675 O O . ALA B 1 305 ? -22.075 59.994 28.353 1.00 48.27 305 ALA B O 1
ATOM 5677 N N . GLN B 1 306 ? -24.202 60.826 28.335 1.00 47.49 306 GLN B N 1
ATOM 5678 C CA . GLN B 1 306 ? -23.806 62.097 27.781 1.00 49.15 306 GLN B CA 1
ATOM 5679 C C . GLN B 1 306 ? -23.047 62.900 28.853 1.00 51.72 306 GLN B C 1
ATOM 5680 O O . GLN B 1 306 ? -22.074 63.584 28.528 1.00 50.74 306 GLN B O 1
ATOM 5686 N N . TYR B 1 307 ? -23.490 62.823 30.111 1.00 50.09 307 TYR B N 1
ATOM 5687 C CA . TYR B 1 307 ? -22.844 63.559 31.191 1.00 50.10 307 TYR B CA 1
ATOM 5688 C C . TYR B 1 307 ? -21.427 62.994 31.399 1.00 50.48 307 TYR B C 1
ATOM 5689 O O . TYR B 1 307 ? -20.466 63.702 31.579 1.00 49.49 307 TYR B O 1
ATOM 5698 N N . ASN B 1 308 ? -21.333 61.688 31.321 1.00 47.59 308 ASN B N 1
ATOM 5699 C CA . ASN B 1 308 ? -20.138 60.911 31.419 1.00 47.75 308 ASN B CA 1
ATOM 5700 C C . ASN B 1 308 ? -19.140 61.299 30.333 1.00 49.78 308 ASN B C 1
ATOM 5701 O O . ASN B 1 308 ? -17.948 61.325 30.615 1.00 48.73 308 ASN B O 1
ATOM 5706 N N . PHE B 1 309 ? -19.592 61.616 29.129 1.00 46.57 309 PHE B N 1
ATOM 5707 C CA . PHE B 1 309 ? -18.748 62.014 28.039 1.00 45.66 309 PHE B CA 1
ATOM 5708 C C . PHE B 1 309 ? -18.211 63.412 28.366 1.00 46.65 309 PHE B C 1
ATOM 5709 O O . PHE B 1 309 ? -17.066 63.714 27.985 1.00 44.84 309 PHE B O 1
ATOM 5717 N N . VAL B 1 310 ? -19.038 64.274 28.967 1.00 46.78 310 VAL B N 1
ATOM 5718 C CA . VAL B 1 310 ? -18.551 65.596 29.318 1.00 48.91 310 VAL B CA 1
ATOM 5719 C C . VAL B 1 310 ? -17.480 65.481 30.442 1.00 50.71 310 VAL B C 1
ATOM 5720 O O . VAL B 1 310 ? -16.475 66.172 30.392 1.00 49.91 310 VAL B O 1
ATOM 5724 N N . GLY B 1 311 ? -17.645 64.539 31.355 1.00 47.93 311 GLY B N 1
ATOM 5725 C CA . GLY B 1 311 ? -16.715 64.212 32.398 1.00 47.44 311 GLY B CA 1
ATOM 5726 C C . GLY B 1 311 ? -15.377 63.747 31.785 1.00 49.74 311 GLY B C 1
ATOM 5727 O O . GLY B 1 311 ? -14.267 64.264 32.132 1.00 47.23 311 GLY B O 1
ATOM 5728 N N . ALA B 1 312 ? -15.471 62.879 30.767 1.00 44.93 312 ALA B N 1
ATOM 5729 C CA . ALA B 1 312 ? -14.297 62.427 30.089 1.00 43.97 312 ALA B CA 1
ATOM 5730 C C . ALA B 1 312 ? -13.619 63.581 29.344 1.00 46.04 312 ALA B C 1
ATOM 5731 O O . ALA B 1 312 ? -12.386 63.525 29.197 1.00 42.02 312 ALA B O 1
ATOM 5733 N N . SER B 1 313 ? -14.381 64.549 28.853 1.00 45.34 313 SER B N 1
ATOM 5734 C CA . SER B 1 313 ? -13.873 65.689 28.147 1.00 48.54 313 SER B CA 1
ATOM 5735 C C . SER B 1 313 ? -13.142 66.661 29.110 1.00 50.94 313 SER B C 1
ATOM 5736 O O . SER B 1 313 ? -12.146 67.291 28.747 1.00 50.41 313 SER B O 1
ATOM 5739 N N . GLU B 1 314 ? -13.658 66.783 30.340 1.00 49.71 314 GLU B N 1
ATOM 5740 C CA . GLU B 1 314 ? -13.041 67.618 31.363 1.00 48.50 314 GLU B CA 1
ATOM 5741 C C . GLU B 1 314 ? -11.740 66.904 31.763 1.00 49.49 314 GLU B C 1
ATOM 5742 O O . GLU B 1 314 ? -10.712 67.539 31.925 1.00 49.25 314 GLU B O 1
ATOM 5748 N N . GLN B 1 315 ? -11.727 65.563 31.788 1.00 47.96 315 GLN B N 1
ATOM 5749 C CA . GLN B 1 315 ? -10.538 64.810 32.119 1.00 47.96 315 GLN B CA 1
ATOM 5750 C C . GLN B 1 315 ? -9.446 64.991 31.065 1.00 49.35 315 GLN B C 1
ATOM 5751 O O . GLN B 1 315 ? -8.249 64.982 31.404 1.00 48.74 315 GLN B O 1
ATOM 5757 N N . LEU B 1 316 ? -9.823 65.126 29.800 1.00 46.69 316 LEU B N 1
ATOM 5758 C CA . LEU B 1 316 ? -8.878 65.415 28.729 1.00 45.90 316 LEU B CA 1
ATOM 5759 C C . LEU B 1 316 ? -8.267 66.824 28.963 1.00 45.42 316 LEU B C 1
ATOM 5760 O O . LEU B 1 316 ? -7.084 66.937 28.744 1.00 43.19 316 LEU B O 1
ATOM 5765 N N . GLU B 1 317 ? -9.054 67.842 29.308 1.00 43.96 317 GLU B N 1
ATOM 5766 C CA . GLU B 1 317 ? -8.541 69.174 29.557 1.00 48.03 317 GLU B CA 1
ATOM 5767 C C . GLU B 1 317 ? -7.578 69.159 30.778 1.00 50.30 317 GLU B C 1
ATOM 5768 O O . GLU B 1 317 ? -6.501 69.747 30.728 1.00 51.44 317 GLU B O 1
ATOM 5774 N N . SER B 1 318 ? -7.898 68.399 31.833 1.00 48.34 318 SER B N 1
ATOM 5775 C CA . SER B 1 318 ? -7.054 68.183 32.975 1.00 46.99 318 SER B CA 1
ATOM 5776 C C . SER B 1 318 ? -5.735 67.576 32.507 1.00 48.51 318 SER B C 1
ATOM 5777 O O . SER B 1 318 ? -4.657 67.998 32.991 1.00 46.91 318 SER B O 1
ATOM 5780 N N . ALA B 1 319 ? -5.813 66.588 31.608 1.00 44.88 319 ALA B N 1
ATOM 5781 C CA . ALA B 1 319 ? -4.592 65.929 31.171 1.00 44.50 319 ALA B CA 1
ATOM 5782 C C . ALA B 1 319 ? -3.757 66.924 30.377 1.00 45.96 319 ALA B C 1
ATOM 5783 O O . ALA B 1 319 ? -2.526 66.900 30.477 1.00 44.76 319 ALA B O 1
ATOM 5785 N N . HIS B 1 320 ? -4.413 67.754 29.558 1.00 44.53 320 HIS B N 1
ATOM 5786 C CA . HIS B 1 320 ? -3.693 68.749 28.816 1.00 46.71 320 HIS B CA 1
ATOM 5787 C C . HIS B 1 320 ? -2.945 69.690 29.802 1.00 45.95 320 HIS B C 1
ATOM 5788 O O . HIS B 1 320 ? -1.843 70.090 29.472 1.00 45.00 320 HIS B O 1
ATOM 5795 N N . ARG B 1 321 ? -3.601 70.223 30.830 1.00 41.67 321 ARG B N 1
ATOM 5796 C CA . ARG B 1 321 ? -3.055 71.190 31.752 1.00 41.74 321 ARG B CA 1
ATOM 5797 C C . ARG B 1 321 ? -1.832 70.628 32.495 1.00 43.43 321 ARG B C 1
ATOM 5798 O O . ARG B 1 321 ? -0.822 71.292 32.698 1.00 43.05 321 ARG B O 1
ATOM 5806 N N . SER B 1 322 ? -1.899 69.372 32.820 1.00 42.77 322 SER B N 1
ATOM 5807 C CA . SER B 1 322 ? -0.868 68.616 33.476 1.00 43.76 322 SER B CA 1
ATOM 5808 C C . SER B 1 322 ? 0.310 68.376 32.533 1.00 46.15 322 SER B C 1
ATOM 5809 O O . SER B 1 322 ? 1.466 68.491 32.992 1.00 43.55 322 SER B O 1
ATOM 5812 N N . VAL B 1 323 ? 0.101 68.186 31.206 1.00 45.17 323 VAL B N 1
ATOM 5813 C CA . VAL B 1 323 ? 1.287 68.037 30.394 1.00 44.55 323 VAL B CA 1
ATOM 5814 C C . VAL B 1 323 ? 1.916 69.411 30.186 1.00 43.13 323 VAL B C 1
ATOM 5815 O O . VAL B 1 323 ? 3.140 69.477 30.144 1.00 41.29 323 VAL B O 1
ATOM 5819 N N . VAL B 1 324 ? 1.122 70.448 30.029 1.00 41.12 324 VAL B N 1
ATOM 5820 C CA . VAL B 1 324 ? 1.669 71.783 29.910 1.00 43.12 324 VAL B CA 1
ATOM 5821 C C . VAL B 1 324 ? 2.513 72.111 31.193 1.00 45.63 324 VAL B C 1
ATOM 5822 O O . VAL B 1 324 ? 3.572 72.717 31.121 1.00 43.97 324 VAL B O 1
ATOM 5826 N N . GLN B 1 325 ? 2.036 71.757 32.366 1.00 44.74 325 GLN B N 1
ATOM 5827 C CA . GLN B 1 325 ? 2.680 72.085 33.633 1.00 45.56 325 GLN B CA 1
ATOM 5828 C C . GLN B 1 325 ? 4.011 71.354 33.715 1.00 44.82 325 GLN B C 1
ATOM 5829 O O . GLN B 1 325 ? 5.041 71.954 34.059 1.00 43.46 325 GLN B O 1
ATOM 5835 N N . THR B 1 326 ? 3.995 70.088 33.369 1.00 41.83 326 THR B N 1
ATOM 5836 C CA . THR B 1 326 ? 5.119 69.219 33.360 1.00 41.92 326 THR B CA 1
ATOM 5837 C C . THR B 1 326 ? 6.152 69.656 32.332 1.00 42.22 326 THR B C 1
ATOM 5838 O O . THR B 1 326 ? 7.329 69.634 32.661 1.00 39.42 326 THR B O 1
ATOM 5842 N N . VAL B 1 327 ? 5.767 69.981 31.071 1.00 42.13 327 VAL B N 1
ATOM 5843 C CA . VAL B 1 327 ? 6.814 70.449 30.164 1.00 40.30 327 VAL B CA 1
ATOM 5844 C C . VAL B 1 327 ? 7.342 71.849 30.535 1.00 38.65 327 VAL B C 1
ATOM 5845 O O . VAL B 1 327 ? 8.548 72.050 30.463 1.00 35.61 327 VAL B O 1
ATOM 5849 N N . ARG B 1 328 ? 6.506 72.774 30.973 1.00 36.53 328 ARG B N 1
ATOM 5850 C CA . ARG B 1 328 ? 7.002 74.119 31.237 1.00 39.30 328 ARG B CA 1
ATOM 5851 C C . ARG B 1 328 ? 7.851 74.180 32.544 1.00 40.53 328 ARG B C 1
ATOM 5852 O O . ARG B 1 328 ? 8.878 74.878 32.574 1.00 39.66 328 ARG B O 1
ATOM 5860 N N . SER B 1 329 ? 7.530 73.322 33.509 1.00 37.71 329 SER B N 1
ATOM 5861 C CA . SER B 1 329 ? 8.260 73.293 34.735 1.00 38.65 329 SER B CA 1
ATOM 5862 C C . SER B 1 329 ? 9.519 72.444 34.493 1.00 40.73 329 SER B C 1
ATOM 5863 O O . SER B 1 329 ? 10.552 72.849 34.978 1.00 41.57 329 SER B O 1
ATOM 5866 N N . SER B 1 330 ? 9.515 71.427 33.633 1.00 37.21 330 SER B N 1
ATOM 5867 C CA . SER B 1 330 ? 10.726 70.713 33.334 1.00 37.33 330 SER B CA 1
ATOM 5868 C C . SER B 1 330 ? 11.704 71.628 32.558 1.00 38.29 330 SER B C 1
ATOM 5869 O O . SER B 1 330 ? 12.921 71.595 32.804 1.00 35.07 330 SER B O 1
ATOM 5872 N N . PHE B 1 331 ? 11.202 72.421 31.629 1.00 37.15 331 PHE B N 1
ATOM 5873 C CA . PHE B 1 331 ? 11.985 73.341 30.820 1.00 38.70 331 PHE B CA 1
ATOM 5874 C C . PHE B 1 331 ? 12.644 74.410 31.744 1.00 38.56 331 PHE B C 1
ATOM 5875 O O . PHE B 1 331 ? 13.780 74.765 31.548 1.00 36.23 331 PHE B O 1
ATOM 5883 N N . ASN B 1 332 ? 11.863 75.002 32.633 1.00 37.12 332 ASN B N 1
ATOM 5884 C CA . ASN B 1 332 ? 12.387 75.964 33.586 1.00 37.22 332 ASN B CA 1
ATOM 5885 C C . ASN B 1 332 ? 13.481 75.305 34.475 1.00 38.00 332 ASN B C 1
ATOM 5886 O O . ASN B 1 332 ? 14.499 75.953 34.705 1.00 38.25 332 ASN B O 1
ATOM 5891 N N . ASN B 1 333 ? 13.230 74.092 35.002 1.00 34.40 333 ASN B N 1
ATOM 5892 C CA . ASN B 1 333 ? 14.171 73.385 35.831 1.00 35.96 333 ASN B CA 1
ATOM 5893 C C . ASN B 1 333 ? 15.492 73.090 35.105 1.00 37.29 333 ASN B C 1
ATOM 5894 O O . ASN B 1 333 ? 16.578 73.267 35.666 1.00 33.27 333 ASN B O 1
ATOM 5899 N N . ILE B 1 334 ? 15.418 72.725 33.809 1.00 35.43 334 ILE B N 1
ATOM 5900 C CA . ILE B 1 334 ? 16.623 72.440 33.084 1.00 36.71 334 ILE B CA 1
ATOM 5901 C C . ILE B 1 334 ? 17.432 73.743 32.970 1.00 36.21 334 ILE B C 1
ATOM 5902 O O . ILE B 1 334 ? 18.649 73.685 33.074 1.00 34.91 334 ILE B O 1
ATOM 5907 N N . ASN B 1 335 ? 16.787 74.864 32.598 1.00 36.27 335 ASN B N 1
ATOM 5908 C CA . ASN B 1 335 ? 17.481 76.128 32.439 1.00 37.34 335 ASN B CA 1
ATOM 5909 C C . ASN B 1 335 ? 18.048 76.639 33.775 1.00 37.07 335 ASN B C 1
ATOM 5910 O O . ASN B 1 335 ? 19.160 77.109 33.776 1.00 34.43 335 ASN B O 1
ATOM 5915 N N . ALA B 1 336 ? 17.293 76.468 34.850 1.00 35.21 336 ALA B N 1
ATOM 5916 C CA . ALA B 1 336 ? 17.743 76.830 36.184 1.00 34.67 336 ALA B CA 1
ATOM 5917 C C . ALA B 1 336 ? 18.939 75.946 36.538 1.00 34.28 336 ALA B C 1
ATOM 5918 O O . ALA B 1 336 ? 19.889 76.453 37.086 1.00 29.98 336 ALA B O 1
ATOM 5920 N N . SER B 1 337 ? 18.876 74.648 36.200 1.00 33.33 337 SER B N 1
ATOM 5921 C CA . SER B 1 337 ? 19.952 73.717 36.493 1.00 34.71 337 SER B CA 1
ATOM 5922 C C . SER B 1 337 ? 21.253 74.165 35.859 1.00 35.58 337 SER B C 1
ATOM 5923 O O . SER B 1 337 ? 22.295 74.101 36.497 1.00 32.96 337 SER B O 1
ATOM 5926 N N . ILE B 1 338 ? 21.181 74.549 34.563 1.00 33.50 338 ILE B N 1
ATOM 5927 C CA . ILE B 1 338 ? 22.374 75.025 33.852 1.00 33.21 338 ILE B CA 1
ATOM 5928 C C . ILE B 1 338 ? 22.902 76.300 34.495 1.00 31.36 338 ILE B C 1
ATOM 5929 O O . ILE B 1 338 ? 24.096 76.445 34.706 1.00 28.71 338 ILE B O 1
ATOM 5934 N N . SER B 1 339 ? 22.036 77.214 34.871 1.00 31.96 339 SER B N 1
ATOM 5935 C CA . SER B 1 339 ? 22.489 78.390 35.620 1.00 33.79 339 SER B CA 1
ATOM 5936 C C . SER B 1 339 ? 23.063 78.047 36.989 1.00 32.10 339 SER B C 1
ATOM 5937 O O . SER B 1 339 ? 24.060 78.664 37.337 1.00 31.01 339 SER B O 1
ATOM 5940 N N . SER B 1 340 ? 22.518 77.014 37.687 1.00 31.21 340 SER B N 1
ATOM 5941 C CA . SER B 1 340 ? 23.049 76.656 39.029 1.00 32.49 340 SER B CA 1
ATOM 5942 C C . SER B 1 340 ? 24.439 76.061 38.901 1.00 31.49 340 SER B C 1
ATOM 5943 O O . SER B 1 340 ? 25.348 76.345 39.679 1.00 27.25 340 SER B O 1
ATOM 5946 N N . ILE B 1 341 ? 24.565 75.159 37.951 1.00 29.42 341 ILE B N 1
ATOM 5947 C CA . ILE B 1 341 ? 25.853 74.567 37.651 1.00 29.95 341 ILE B CA 1
ATOM 5948 C C . ILE B 1 341 ? 26.879 75.691 37.432 1.00 31.02 341 ILE B C 1
ATOM 5949 O O . ILE B 1 341 ? 27.954 75.633 38.026 1.00 30.89 341 ILE B O 1
ATOM 5954 N N . ASN B 1 342 ? 26.588 76.640 36.545 1.00 28.38 342 ASN B N 1
ATOM 5955 C CA . ASN B 1 342 ? 27.541 77.743 36.329 1.00 31.95 342 ASN B CA 1
ATOM 5956 C C . ASN B 1 342 ? 27.860 78.560 37.585 1.00 28.71 342 ASN B C 1
ATOM 5957 O O . ASN B 1 342 ? 29.018 78.940 37.838 1.00 28.63 342 ASN B O 1
ATOM 5962 N N . ALA B 1 343 ? 26.819 78.902 38.347 1.00 28.53 343 ALA B N 1
ATOM 5963 C CA . ALA B 1 343 ? 26.930 79.685 39.581 1.00 29.40 343 ALA B CA 1
ATOM 5964 C C . ALA B 1 343 ? 27.775 78.923 40.615 1.00 29.77 343 ALA B C 1
ATOM 5965 O O . ALA B 1 343 ? 28.670 79.526 41.247 1.00 28.11 343 ALA B O 1
ATOM 5967 N N . TYR B 1 344 ? 27.570 77.620 40.739 1.00 26.39 344 TYR B N 1
ATOM 5968 C CA . TYR B 1 344 ? 28.278 76.855 41.782 1.00 28.62 344 TYR B CA 1
ATOM 5969 C C . TYR B 1 344 ? 29.734 76.584 41.423 1.00 30.12 344 TYR B C 1
ATOM 5970 O O . TYR B 1 344 ? 30.598 76.561 42.299 1.00 27.28 344 TYR B O 1
ATOM 5979 N N . LYS B 1 345 ? 30.020 76.464 40.105 1.00 26.64 345 LYS B N 1
ATOM 5980 C CA . LYS B 1 345 ? 31.384 76.331 39.682 1.00 29.31 345 LYS B CA 1
ATOM 5981 C C . LYS B 1 345 ? 32.178 77.575 40.147 1.00 28.87 345 LYS B C 1
ATOM 5982 O O . LYS B 1 345 ? 33.283 77.478 40.575 1.00 27.73 345 LYS B O 1
ATOM 5988 N N . GLN B 1 346 ? 31.634 78.773 39.886 1.00 27.40 346 GLN B N 1
ATOM 5989 C CA . GLN B 1 346 ? 32.209 80.009 40.289 1.00 29.17 346 GLN B CA 1
ATOM 5990 C C . GLN B 1 346 ? 32.241 80.092 41.844 1.00 30.06 346 GLN B C 1
ATOM 5991 O O . GLN B 1 346 ? 33.251 80.492 42.367 1.00 28.19 346 GLN B O 1
ATOM 5997 N N . ALA B 1 347 ? 31.179 79.706 42.544 1.00 27.45 347 ALA B N 1
ATOM 5998 C CA . ALA B 1 347 ? 31.163 79.732 43.979 1.00 27.93 347 ALA B CA 1
ATOM 5999 C C . ALA B 1 347 ? 32.247 78.830 44.602 1.00 27.81 347 ALA B C 1
ATOM 6000 O O . ALA B 1 347 ? 32.831 79.283 45.604 1.00 25.69 347 ALA B O 1
ATOM 6002 N N . VAL B 1 348 ? 32.623 77.729 43.937 1.00 25.32 348 VAL B N 1
ATOM 6003 C CA . VAL B 1 348 ? 33.659 76.837 44.477 1.00 26.74 348 VAL B CA 1
ATOM 6004 C C . VAL B 1 348 ? 35.033 77.537 44.394 1.00 26.44 348 VAL B C 1
ATOM 6005 O O . VAL B 1 348 ? 35.842 77.513 45.317 1.00 24.15 348 VAL B O 1
ATOM 6009 N N . VAL B 1 349 ? 35.292 78.217 43.296 1.00 26.57 349 VAL B N 1
ATOM 6010 C CA . VAL B 1 349 ? 36.532 78.978 43.106 1.00 26.01 349 VAL B CA 1
ATOM 6011 C C . VAL B 1 349 ? 36.580 80.106 44.124 1.00 26.03 349 VAL B C 1
ATOM 6012 O O . VAL B 1 349 ? 37.604 80.295 44.738 1.00 26.47 349 VAL B O 1
ATOM 6016 N N . SER B 1 350 ? 35.558 80.943 44.269 1.00 25.04 350 SER B N 1
ATOM 6017 C CA . SER B 1 350 ? 35.680 82.004 45.281 1.00 25.21 350 SER B CA 1
ATOM 6018 C C . SER B 1 350 ? 35.696 81.456 46.730 1.00 25.42 350 SER B C 1
ATOM 6019 O O . SER B 1 350 ? 36.390 82.029 47.607 1.00 21.56 350 SER B O 1
ATOM 6022 N N . ALA B 1 351 ? 35.002 80.359 47.023 1.00 22.98 351 ALA B N 1
ATOM 6023 C CA . ALA B 1 351 ? 35.067 79.700 48.349 1.00 24.70 351 ALA B CA 1
ATOM 6024 C C . ALA B 1 351 ? 36.461 79.201 48.661 1.00 25.31 351 ALA B C 1
ATOM 6025 O O . ALA B 1 351 ? 36.975 79.365 49.767 1.00 23.60 351 ALA B O 1
ATOM 6027 N N . GLN B 1 352 ? 37.114 78.602 47.686 1.00 26.06 352 GLN B N 1
ATOM 6028 C CA . GLN B 1 352 ? 38.476 78.056 47.884 1.00 24.63 352 GLN B CA 1
ATOM 6029 C C . GLN B 1 352 ? 39.458 79.201 48.126 1.00 27.38 352 GLN B C 1
ATOM 6030 O O . GLN B 1 352 ? 40.276 79.212 49.039 1.00 23.91 352 GLN B O 1
ATOM 6036 N N . SER B 1 353 ? 39.314 80.234 47.326 1.00 25.52 353 SER B N 1
ATOM 6037 C CA . SER B 1 353 ? 40.206 81.367 47.474 1.00 26.56 353 SER B CA 1
ATOM 6038 C C . SER B 1 353 ? 39.903 82.149 48.794 1.00 27.01 353 SER B C 1
ATOM 6039 O O . SER B 1 353 ? 40.827 82.639 49.476 1.00 24.64 353 SER B O 1
ATOM 6042 N N . SER B 1 354 ? 38.692 82.164 49.286 1.00 24.24 354 SER B N 1
ATOM 6043 C CA . SER B 1 354 ? 38.362 82.754 50.595 1.00 25.46 354 SER B CA 1
ATOM 6044 C C . SER B 1 354 ? 38.879 81.886 51.731 1.00 24.83 354 SER B C 1
ATOM 6045 O O . SER B 1 354 ? 39.419 82.398 52.693 1.00 23.84 354 SER B O 1
ATOM 6048 N N . LEU B 1 355 ? 38.817 80.563 51.575 1.00 24.49 355 LEU B N 1
ATOM 6049 C CA . LEU B 1 355 ? 39.419 79.681 52.593 1.00 25.54 355 LEU B CA 1
ATOM 6050 C C . LEU B 1 355 ? 40.918 79.950 52.682 1.00 27.07 355 LEU B C 1
ATOM 6051 O O . LEU B 1 355 ? 41.469 80.024 53.782 1.00 21.62 355 LEU B O 1
ATOM 6056 N N . ASP B 1 356 ? 41.615 80.041 51.500 1.00 24.88 356 ASP B N 1
ATOM 6057 C CA . ASP B 1 356 ? 43.063 80.387 51.569 1.00 26.56 356 ASP B CA 1
ATOM 6058 C C . ASP B 1 356 ? 43.335 81.773 52.218 1.00 25.72 356 ASP B C 1
ATOM 6059 O O . ASP B 1 356 ? 44.290 81.954 52.985 1.00 26.97 356 ASP B O 1
ATOM 6064 N N . ALA B 1 357 ? 42.434 82.726 52.017 1.00 24.31 357 ALA B N 1
ATOM 6065 C CA . ALA B 1 357 ? 42.490 84.049 52.618 1.00 26.37 357 ALA B CA 1
ATOM 6066 C C . ALA B 1 357 ? 42.295 83.930 54.168 1.00 28.97 357 ALA B C 1
ATOM 6067 O O . ALA B 1 357 ? 43.027 84.558 54.894 1.00 26.33 357 ALA B O 1
ATOM 6077 N N . GLU B 1 359 ? 43.114 81.282 55.947 1.00 25.88 359 GLU B N 1
ATOM 6078 C CA . GLU B 1 359 ? 44.379 80.761 56.467 1.00 30.17 359 GLU B CA 1
ATOM 6079 C C . GLU B 1 359 ? 45.526 81.754 56.546 1.00 30.33 359 GLU B C 1
ATOM 6080 O O . GLU B 1 359 ? 46.211 81.821 57.590 1.00 29.09 359 GLU B O 1
ATOM 6086 N N . ALA B 1 360 ? 45.664 82.650 55.542 1.00 27.10 360 ALA B N 1
ATOM 6087 C CA . ALA B 1 360 ? 46.663 83.663 55.630 1.00 28.88 360 ALA B CA 1
ATOM 6088 C C . ALA B 1 360 ? 46.302 84.638 56.780 1.00 29.24 360 ALA B C 1
ATOM 6089 O O . ALA B 1 360 ? 47.172 85.086 57.508 1.00 28.39 360 ALA B O 1
ATOM 6091 N N . GLY B 1 361 ? 45.047 84.982 56.915 1.00 26.88 361 GLY B N 1
ATOM 6092 C CA . GLY B 1 361 ? 44.534 85.891 57.936 1.00 27.84 361 GLY B CA 1
ATOM 6093 C C . GLY B 1 361 ? 44.767 85.350 59.358 1.00 28.98 361 GLY B C 1
ATOM 6094 O O . GLY B 1 361 ? 45.373 86.023 60.160 1.00 28.21 361 GLY B O 1
ATOM 6095 N N . TYR B 1 362 ? 44.548 84.058 59.538 1.00 27.61 362 TYR B N 1
ATOM 6096 C CA . TYR B 1 362 ? 44.789 83.383 60.804 1.00 29.29 362 TYR B CA 1
ATOM 6097 C C . TYR B 1 362 ? 46.275 83.452 61.203 1.00 31.61 362 TYR B C 1
ATOM 6098 O O . TYR B 1 362 ? 46.621 83.714 62.367 1.00 24.50 362 TYR B O 1
ATOM 6107 N N . SER B 1 363 ? 47.190 83.248 60.209 1.00 28.98 363 SER B N 1
ATOM 6108 C CA . SER B 1 363 ? 48.594 83.241 60.447 1.00 32.81 363 SER B CA 1
ATOM 6109 C C . SER B 1 363 ? 49.126 84.625 60.839 1.00 36.13 363 SER B C 1
ATOM 6110 O O . SER B 1 363 ? 50.078 84.673 61.572 1.00 37.69 363 SER B O 1
ATOM 6113 N N . VAL B 1 364 ? 48.418 85.711 60.559 1.00 33.74 364 VAL B N 1
ATOM 6114 C CA . VAL B 1 364 ? 48.834 87.042 61.010 1.00 35.32 364 VAL B CA 1
ATOM 6115 C C . VAL B 1 364 ? 47.866 87.654 62.019 1.00 36.46 364 VAL B C 1
ATOM 6116 O O . VAL B 1 364 ? 47.979 88.811 62.271 1.00 35.14 364 VAL B O 1
ATOM 6120 N N . GLY B 1 365 ? 46.899 86.923 62.539 1.00 35.33 365 GLY B N 1
ATOM 6121 C CA . GLY B 1 365 ? 45.986 87.432 63.567 1.00 33.62 365 GLY B CA 1
ATOM 6122 C C . GLY B 1 365 ? 44.834 88.270 63.095 1.00 35.09 365 GLY B C 1
ATOM 6123 O O . GLY B 1 365 ? 44.208 88.904 63.950 1.00 35.44 365 GLY B O 1
ATOM 6124 N N . THR B 1 366 ? 44.447 88.293 61.806 1.00 31.78 366 THR B N 1
ATOM 6125 C CA . THR B 1 366 ? 43.269 89.097 61.441 1.00 31.01 366 THR B CA 1
ATOM 6126 C C . THR B 1 366 ? 42.035 88.228 61.313 1.00 30.84 366 THR B C 1
ATOM 6127 O O . THR B 1 366 ? 40.893 88.706 61.042 1.00 28.63 366 THR B O 1
ATOM 6131 N N . ARG B 1 367 ? 42.296 86.913 61.403 1.00 27.75 367 ARG B N 1
ATOM 6132 C CA . ARG B 1 367 ? 41.206 85.925 61.314 1.00 27.18 367 ARG B CA 1
ATOM 6133 C C . ARG B 1 367 ? 41.472 84.880 62.401 1.00 27.71 367 ARG B C 1
ATOM 6134 O O . ARG B 1 367 ? 42.656 84.763 62.789 1.00 27.16 367 ARG B O 1
ATOM 6142 N N . THR B 1 368 ? 40.506 84.065 62.747 1.00 25.59 368 THR B N 1
ATOM 6143 C CA . THR B 1 368 ? 40.729 83.039 63.732 1.00 26.73 368 THR B CA 1
ATOM 6144 C C . THR B 1 368 ? 40.669 81.657 63.097 1.00 26.97 368 THR B C 1
ATOM 6145 O O . THR B 1 368 ? 40.226 81.539 61.953 1.00 26.22 368 THR B O 1
ATOM 6149 N N . ILE B 1 369 ? 40.865 80.602 63.889 1.00 25.37 369 ILE B N 1
ATOM 6150 C CA . ILE B 1 369 ? 40.722 79.210 63.403 1.00 25.11 369 ILE B CA 1
ATOM 6151 C C . ILE B 1 369 ? 39.263 78.987 63.021 1.00 25.88 369 ILE B C 1
ATOM 6152 O O . ILE B 1 369 ? 38.897 78.219 62.115 1.00 24.91 369 ILE B O 1
ATOM 6157 N N . VAL B 1 370 ? 38.345 79.656 63.719 1.00 24.83 370 VAL B N 1
ATOM 6158 C CA . VAL B 1 370 ? 36.901 79.513 63.472 1.00 24.19 370 VAL B CA 1
ATOM 6159 C C . VAL B 1 370 ? 36.569 79.959 62.048 1.00 25.03 370 VAL B C 1
ATOM 6160 O O . VAL B 1 370 ? 35.775 79.354 61.376 1.00 23.56 370 VAL B O 1
ATOM 6164 N N . ASP B 1 371 ? 37.158 81.096 61.604 1.00 25.17 371 ASP B N 1
ATOM 6165 C CA . ASP B 1 371 ? 36.987 81.524 60.212 1.00 24.97 371 ASP B CA 1
ATOM 6166 C C . ASP B 1 371 ? 37.501 80.459 59.235 1.00 24.14 371 ASP B C 1
ATOM 6167 O O . ASP B 1 371 ? 36.883 80.244 58.177 1.00 25.10 371 ASP B O 1
ATOM 6172 N N . VAL B 1 372 ? 38.624 79.834 59.554 1.00 22.00 372 VAL B N 1
ATOM 6173 C CA . VAL B 1 372 ? 39.154 78.798 58.646 1.00 25.56 372 VAL B CA 1
ATOM 6174 C C . VAL B 1 372 ? 38.168 77.611 58.621 1.00 28.85 372 VAL B C 1
ATOM 6175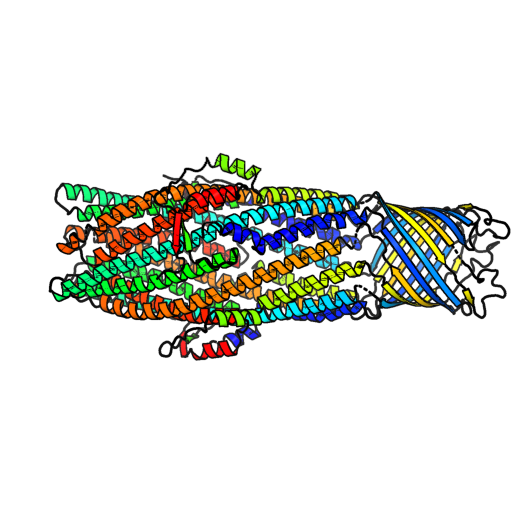 O O . VAL B 1 372 ? 37.929 77.023 57.568 1.00 26.54 372 VAL B O 1
ATOM 6179 N N . LEU B 1 373 ? 37.611 77.216 59.772 1.00 26.28 373 LEU B N 1
ATOM 6180 C CA . LEU B 1 373 ? 36.682 76.062 59.791 1.00 27.48 373 LEU B CA 1
ATOM 6181 C C . LEU B 1 373 ? 35.367 76.405 59.064 1.00 29.13 373 LEU B C 1
ATOM 6182 O O . LEU B 1 373 ? 34.873 75.599 58.310 1.00 27.80 373 LEU B O 1
ATOM 6187 N N . ASP B 1 374 ? 34.835 77.619 59.278 1.00 28.19 374 ASP B N 1
ATOM 6188 C CA . ASP B 1 374 ? 33.646 78.101 58.600 1.00 27.48 374 ASP B CA 1
ATOM 6189 C C . ASP B 1 374 ? 33.834 78.169 57.069 1.00 27.30 374 ASP B C 1
ATOM 6190 O O . ASP B 1 374 ? 32.968 77.733 56.290 1.00 26.46 374 ASP B O 1
ATOM 6195 N N . ALA B 1 375 ? 35.008 78.605 56.642 1.00 28.70 375 ALA B N 1
ATOM 6196 C CA . ALA B 1 375 ? 35.350 78.688 55.212 1.00 27.31 375 ALA B CA 1
ATOM 6197 C C . ALA B 1 375 ? 35.512 77.300 54.584 1.00 28.24 375 ALA B C 1
ATOM 6198 O O . ALA B 1 375 ? 35.213 77.109 53.375 1.00 24.73 375 ALA B O 1
ATOM 6200 N N . THR B 1 376 ? 35.970 76.340 55.372 1.00 27.25 376 THR B N 1
ATOM 6201 C CA . THR B 1 376 ? 35.990 74.936 54.936 1.00 27.49 376 THR B CA 1
ATOM 6202 C C . THR B 1 376 ? 34.563 74.396 54.767 1.00 30.11 376 THR B C 1
ATOM 6203 O O . THR B 1 376 ? 34.265 73.782 53.736 1.00 31.54 376 THR B O 1
ATOM 6207 N N . THR B 1 377 ? 33.630 74.760 55.671 1.00 29.79 377 THR B N 1
ATOM 6208 C CA . THR B 1 377 ? 32.230 74.366 55.483 1.00 31.70 377 THR B CA 1
ATOM 6209 C C . THR B 1 377 ? 31.646 75.041 54.242 1.00 30.60 377 THR B C 1
ATOM 6210 O O . THR B 1 377 ? 30.958 74.400 53.446 1.00 28.80 377 THR B O 1
ATOM 6214 N N . THR B 1 378 ? 31.841 76.340 54.085 1.00 28.93 378 THR B N 1
ATOM 6215 C CA . THR B 1 378 ? 31.362 77.036 52.890 1.00 29.33 378 THR B CA 1
ATOM 6216 C C . THR B 1 378 ? 31.854 76.379 51.564 1.00 28.75 378 THR B C 1
ATOM 6217 O O . THR B 1 378 ? 31.085 76.214 50.634 1.00 26.34 378 THR B O 1
ATOM 6221 N N . LEU B 1 379 ? 33.147 76.051 51.483 1.00 26.01 379 LEU B N 1
ATOM 6222 C CA . LEU B 1 379 ? 33.720 75.375 50.339 1.00 27.10 379 LEU B CA 1
ATOM 6223 C C . LEU B 1 379 ? 33.049 74.022 50.023 1.00 30.51 379 LEU B C 1
ATOM 6224 O O . LEU B 1 379 ? 32.590 73.814 48.898 1.00 27.07 379 LEU B O 1
ATOM 6229 N N . TYR B 1 380 ? 32.992 73.116 51.029 1.00 28.23 380 TYR B N 1
ATOM 6230 C CA . TYR B 1 380 ? 32.335 71.817 50.826 1.00 30.83 380 TYR B CA 1
ATOM 6231 C C . TYR B 1 380 ? 30.879 71.883 50.547 1.00 29.53 380 TYR B C 1
ATOM 6232 O O . TYR B 1 380 ? 30.409 71.095 49.709 1.00 32.30 380 TYR B O 1
ATOM 6241 N N . ASN B 1 381 ? 30.160 72.867 51.105 1.00 25.26 381 ASN B N 1
ATOM 6242 C CA . ASN B 1 381 ? 28.778 73.019 50.765 1.00 29.21 381 ASN B CA 1
ATOM 6243 C C . ASN B 1 381 ? 28.598 73.398 49.260 1.00 31.61 381 ASN B C 1
ATOM 6244 O O . ASN B 1 381 ? 27.705 72.901 48.576 1.00 27.33 381 ASN B O 1
ATOM 6249 N N . ALA B 1 382 ? 29.450 74.320 48.772 1.00 26.56 382 ALA B N 1
ATOM 6250 C CA . ALA B 1 382 ? 29.390 74.688 47.358 1.00 28.93 382 ALA B CA 1
ATOM 6251 C C . ALA B 1 382 ? 29.786 73.530 46.466 1.00 29.13 382 ALA B C 1
ATOM 6252 O O . ALA B 1 382 ? 29.215 73.384 45.387 1.00 28.35 382 ALA B O 1
ATOM 6254 N N . LYS B 1 383 ? 30.728 72.698 46.897 1.00 27.57 383 LYS B N 1
ATOM 6255 C CA . LYS B 1 383 ? 31.102 71.564 46.026 1.00 30.66 383 LYS B CA 1
ATOM 6256 C C . LYS B 1 383 ? 29.917 70.590 45.929 1.00 31.84 383 LYS B C 1
ATOM 6257 O O . LYS B 1 383 ? 29.654 70.014 44.866 1.00 27.60 383 LYS B O 1
ATOM 6263 N N . GLN B 1 384 ? 29.274 70.335 47.079 1.00 29.53 384 GLN B N 1
ATOM 6264 C CA . GLN B 1 384 ? 28.072 69.489 47.091 1.00 31.74 384 GLN B CA 1
ATOM 6265 C C . GLN B 1 384 ? 26.982 70.021 46.171 1.00 30.46 384 GLN B C 1
ATOM 6266 O O . GLN B 1 384 ? 26.262 69.251 45.545 1.00 30.16 384 GLN B O 1
ATOM 6272 N N . GLU B 1 385 ? 26.667 71.313 46.311 1.00 30.75 385 GLU B N 1
ATOM 6273 C CA . GLU B 1 385 ? 25.632 71.951 45.514 1.00 31.48 385 GLU B CA 1
ATOM 6274 C C . GLU B 1 385 ? 25.948 71.826 44.007 1.00 29.78 385 GLU B C 1
ATOM 6275 O O . GLU B 1 385 ? 25.054 71.517 43.252 1.00 27.32 385 GLU B O 1
ATOM 6281 N N . LEU B 1 386 ? 27.197 71.963 43.592 1.00 28.52 386 LEU B N 1
ATOM 6282 C CA . LEU B 1 386 ? 27.533 71.736 42.158 1.00 29.59 386 LEU B CA 1
ATOM 6283 C C . LEU B 1 386 ? 27.244 70.283 41.743 1.00 30.32 386 LEU B C 1
ATOM 6284 O O . LEU B 1 386 ? 26.590 70.046 40.745 1.00 28.45 386 LEU B O 1
ATOM 6289 N N . ALA B 1 387 ? 27.789 69.274 42.520 1.00 29.94 387 ALA B N 1
ATOM 6290 C CA . ALA B 1 387 ? 27.539 67.870 42.193 1.00 31.47 387 ALA B CA 1
ATOM 6291 C C . ALA B 1 387 ? 26.033 67.557 42.130 1.00 32.31 387 ALA B C 1
ATOM 6292 O O . ALA B 1 387 ? 25.583 67.061 41.107 1.00 31.08 387 ALA B O 1
ATOM 6294 N N . ASN B 1 388 ? 25.211 68.090 43.037 1.00 31.22 388 ASN B N 1
ATOM 6295 C CA . ASN B 1 388 ? 23.768 67.910 43.001 1.00 32.26 388 ASN B CA 1
ATOM 6296 C C . ASN B 1 388 ? 23.077 68.565 41.820 1.00 33.70 388 ASN B C 1
ATOM 6297 O O . ASN B 1 388 ? 22.130 68.007 41.308 1.00 30.09 388 ASN B O 1
ATOM 6302 N N . ALA B 1 389 ? 23.522 69.763 41.423 1.00 28.39 389 ALA B N 1
ATOM 6303 C CA . ALA B 1 389 ? 22.953 70.472 40.304 1.00 29.22 389 ALA B CA 1
ATOM 6304 C C . ALA B 1 389 ? 23.142 69.698 38.970 1.00 29.85 389 ALA B C 1
ATOM 6305 O O . ALA B 1 389 ? 22.283 69.764 38.115 1.00 29.47 389 ALA B O 1
ATOM 6307 N N . ARG B 1 390 ? 24.243 68.980 38.796 1.00 28.56 390 ARG B N 1
ATOM 6308 C CA . ARG B 1 390 ? 24.454 68.163 37.624 1.00 30.35 390 ARG B CA 1
ATOM 6309 C C . ARG B 1 390 ? 23.428 67.018 37.600 1.00 33.63 390 ARG B C 1
ATOM 6310 O O . ARG B 1 390 ? 22.964 66.661 36.522 1.00 31.35 390 ARG B O 1
ATOM 6318 N N . TYR B 1 391 ? 23.173 66.342 38.741 1.00 30.78 391 TYR B N 1
ATOM 6319 C CA . TYR B 1 391 ? 22.203 65.264 38.757 1.00 33.56 391 TYR B CA 1
ATOM 6320 C C . TYR B 1 391 ? 20.799 65.809 38.459 1.00 35.79 391 TYR B C 1
ATOM 6321 O O . TYR B 1 391 ? 20.036 65.233 37.705 1.00 33.81 391 TYR B O 1
ATOM 6330 N N . ASN B 1 392 ? 20.490 66.996 38.998 1.00 34.15 392 ASN B N 1
ATOM 6331 C CA . ASN B 1 392 ? 19.247 67.642 38.732 1.00 36.99 392 ASN B CA 1
ATOM 6332 C C . ASN B 1 392 ? 19.030 68.018 37.250 1.00 38.87 392 ASN B C 1
ATOM 6333 O O . ASN B 1 392 ? 17.901 67.859 36.708 1.00 35.30 392 ASN B O 1
ATOM 6338 N N . TYR B 1 393 ? 20.087 68.502 36.604 1.00 33.91 393 TYR B N 1
ATOM 6339 C CA . TYR B 1 393 ? 20.067 68.710 35.171 1.00 32.60 393 TYR B CA 1
ATOM 6340 C C . TYR B 1 393 ? 19.732 67.380 34.460 1.00 34.65 393 TYR B C 1
ATOM 6341 O O . TYR B 1 393 ? 18.829 67.363 33.626 1.00 34.54 393 TYR B O 1
ATOM 6350 N N . LEU B 1 394 ? 20.462 66.313 34.756 1.00 35.87 394 LEU B N 1
ATOM 6351 C CA . LEU B 1 394 ? 20.222 65.036 34.088 1.00 37.88 394 LEU B CA 1
ATOM 6352 C C . LEU B 1 394 ? 18.822 64.447 34.355 1.00 38.97 394 LEU B C 1
ATOM 6353 O O . LEU B 1 394 ? 18.144 63.990 33.427 1.00 36.35 394 LEU B O 1
ATOM 6358 N N . ILE B 1 395 ? 18.350 64.583 35.597 1.00 37.76 395 ILE B N 1
ATOM 6359 C CA . ILE B 1 395 ? 17.002 64.122 35.912 1.00 40.01 395 ILE B CA 1
ATOM 6360 C C . ILE B 1 395 ? 15.955 64.936 35.150 1.00 39.91 395 ILE B C 1
ATOM 6361 O O . ILE B 1 395 ? 14.942 64.358 34.658 1.00 38.16 395 ILE B O 1
ATOM 6366 N N . ASN B 1 396 ? 16.098 66.253 35.109 1.00 35.13 396 ASN B N 1
ATOM 6367 C CA . ASN B 1 396 ? 15.143 67.078 34.363 1.00 37.50 396 ASN B CA 1
ATOM 6368 C C . ASN B 1 396 ? 15.142 66.782 32.863 1.00 38.09 396 ASN B C 1
ATOM 6369 O O . ASN B 1 396 ? 14.092 66.937 32.262 1.00 35.46 396 ASN B O 1
ATOM 6374 N N . GLN B 1 397 ? 16.270 66.382 32.271 1.00 36.85 397 GLN B N 1
ATOM 6375 C CA . GLN B 1 397 ? 16.304 65.965 30.878 1.00 41.01 397 GLN B CA 1
ATOM 6376 C C . GLN B 1 397 ? 15.402 64.693 30.696 1.00 42.08 397 GLN B C 1
ATOM 6377 O O . GLN B 1 397 ? 14.691 64.555 29.725 1.00 41.71 397 GLN B O 1
ATOM 6383 N N . LEU B 1 398 ? 15.507 63.771 31.637 1.00 39.78 398 LEU B N 1
ATOM 6384 C CA . LEU B 1 398 ? 14.727 62.563 31.674 1.00 43.44 398 LEU B CA 1
ATOM 6385 C C . LEU B 1 398 ? 13.221 62.897 31.765 1.00 44.85 398 LEU B C 1
ATOM 6386 O O . LEU B 1 398 ? 12.433 62.386 31.000 1.00 41.98 398 LEU B O 1
ATOM 6391 N N . ASN B 1 399 ? 12.881 63.810 32.689 1.00 41.94 399 ASN B N 1
ATOM 6392 C CA . ASN B 1 399 ? 11.527 64.207 32.893 1.00 42.34 399 ASN B CA 1
ATOM 6393 C C . ASN B 1 399 ? 10.908 64.867 31.641 1.00 42.89 399 ASN B C 1
ATOM 6394 O O . ASN B 1 399 ? 9.715 64.699 31.358 1.00 40.96 399 ASN B O 1
ATOM 6399 N N . ILE B 1 400 ? 11.666 65.738 30.993 1.00 42.74 400 ILE B N 1
ATOM 6400 C CA . ILE B 1 400 ? 11.165 66.443 29.827 1.00 43.75 400 ILE B CA 1
ATOM 6401 C C . ILE B 1 400 ? 10.934 65.420 28.710 1.00 43.60 400 ILE B C 1
ATOM 6402 O O . ILE B 1 400 ? 9.928 65.533 27.983 1.00 42.66 400 ILE B O 1
ATOM 6407 N N . LYS B 1 401 ? 11.798 64.406 28.605 1.00 42.54 401 LYS B N 1
ATOM 6408 C CA . LYS B 1 401 ? 11.640 63.388 27.548 1.00 45.40 401 LYS B CA 1
ATOM 6409 C C . LYS B 1 401 ? 10.359 62.551 27.766 1.00 46.24 401 LYS B C 1
ATOM 6410 O O . LYS B 1 401 ? 9.626 62.212 26.833 1.00 41.94 401 LYS B O 1
ATOM 6416 N N . SER B 1 402 ? 10.143 62.214 29.033 1.00 43.51 402 SER B N 1
ATOM 6417 C CA . SER B 1 402 ? 8.971 61.530 29.491 1.00 45.15 402 SER B CA 1
ATOM 6418 C C . SER B 1 402 ? 7.713 62.394 29.251 1.00 46.60 402 SER B C 1
ATOM 6419 O O . SER B 1 402 ? 6.738 61.860 28.746 1.00 47.76 402 SER B O 1
ATOM 6422 N N . ALA B 1 403 ? 7.729 63.694 29.465 1.00 43.90 403 ALA B N 1
ATOM 6423 C CA . ALA B 1 403 ? 6.610 64.558 29.171 1.00 42.90 403 ALA B CA 1
ATOM 6424 C C . ALA B 1 403 ? 6.358 64.675 27.649 1.00 45.58 403 ALA B C 1
ATOM 6425 O O . ALA B 1 403 ? 5.255 64.910 27.258 1.00 44.25 403 ALA B O 1
ATOM 6427 N N . LEU B 1 404 ? 7.343 64.421 26.797 1.00 46.34 404 LEU B N 1
ATOM 6428 C CA . LEU B 1 404 ? 7.157 64.471 25.341 1.00 47.58 404 LEU B CA 1
ATOM 6429 C C . LEU B 1 404 ? 6.423 63.190 24.856 1.00 50.51 404 LEU B C 1
ATOM 6430 O O . LEU B 1 404 ? 5.766 63.192 23.832 1.00 48.55 404 LEU B O 1
ATOM 6435 N N . GLY B 1 405 ? 6.582 62.110 25.625 1.00 49.03 405 GLY B N 1
ATOM 6436 C CA . GLY B 1 405 ? 5.963 60.851 25.356 1.00 47.60 405 GLY B CA 1
ATOM 6437 C C . GLY B 1 405 ? 6.979 59.971 24.641 1.00 49.60 405 GLY B C 1
ATOM 6438 O O . GLY B 1 405 ? 6.669 58.856 24.303 1.00 48.58 405 GLY B O 1
ATOM 6439 N N . THR B 1 406 ? 8.256 60.412 24.529 1.00 47.88 406 THR B N 1
ATOM 6440 C CA . THR B 1 406 ? 9.199 59.616 23.768 1.00 46.82 406 THR B CA 1
ATOM 6441 C C . THR B 1 406 ? 10.421 59.063 24.488 1.00 47.58 406 THR B C 1
ATOM 6442 O O . THR B 1 406 ? 11.349 58.609 23.804 1.00 45.53 406 THR B O 1
ATOM 6446 N N . LEU B 1 407 ? 10.430 59.017 25.824 1.00 45.32 407 LEU B N 1
ATOM 6447 C CA . LEU B 1 407 ? 11.609 58.505 26.523 1.00 44.23 407 LEU B CA 1
ATOM 6448 C C . LEU B 1 407 ? 11.835 57.058 26.124 1.00 44.78 407 LEU B C 1
ATOM 6449 O O . LEU B 1 407 ? 10.911 56.265 26.293 1.00 45.08 407 LEU B O 1
ATOM 6454 N N . ASN B 1 408 ? 13.008 56.683 25.691 1.00 44.63 408 ASN B N 1
ATOM 6455 C CA . ASN B 1 408 ? 13.195 55.329 25.204 1.00 49.37 408 ASN B CA 1
ATOM 6456 C C . ASN B 1 408 ? 14.599 54.823 25.493 1.00 51.33 408 ASN B C 1
ATOM 6457 O O . ASN B 1 408 ? 15.393 55.534 26.071 1.00 49.54 408 ASN B O 1
ATOM 6462 N N . GLU B 1 409 ? 14.922 53.652 24.998 1.00 52.22 409 GLU B N 1
ATOM 6463 C CA . GLU B 1 409 ? 16.193 53.021 25.209 1.00 54.99 409 GLU B CA 1
ATOM 6464 C C . GLU B 1 409 ? 17.378 53.719 24.591 1.00 54.55 409 GLU B C 1
ATOM 6465 O O . GLU B 1 409 ? 18.433 53.650 25.197 1.00 54.44 409 GLU B O 1
ATOM 6471 N N . GLN B 1 410 ? 17.219 54.470 23.498 1.00 52.34 410 GLN B N 1
ATOM 6472 C CA . GLN B 1 410 ? 18.287 55.258 22.952 1.00 53.90 410 GLN B CA 1
ATOM 6473 C C . GLN B 1 410 ? 18.639 56.427 23.879 1.00 52.17 410 GLN B C 1
ATOM 6474 O O . GLN B 1 410 ? 19.789 56.787 23.947 1.00 49.00 410 GLN B O 1
ATOM 6480 N N . ASP B 1 411 ? 17.644 57.029 24.564 1.00 49.17 411 ASP B N 1
ATOM 6481 C CA . ASP B 1 411 ? 17.855 58.082 25.513 1.00 49.56 411 ASP B CA 1
ATOM 6482 C C . ASP B 1 411 ? 18.684 57.527 26.709 1.00 50.43 411 ASP B C 1
ATOM 6483 O O . ASP B 1 411 ? 19.626 58.164 27.198 1.00 46.92 411 ASP B O 1
ATOM 6488 N N . LEU B 1 412 ? 18.427 56.265 27.035 1.00 48.79 412 LEU B N 1
ATOM 6489 C CA . LEU B 1 412 ? 19.126 55.651 28.142 1.00 52.04 412 LEU B CA 1
ATOM 6490 C C . LEU B 1 412 ? 20.581 55.391 27.792 1.00 52.60 412 LEU B C 1
ATOM 6491 O O . LEU B 1 412 ? 21.488 55.507 28.607 1.00 50.63 412 LEU B O 1
ATOM 6496 N N . LEU B 1 413 ? 20.767 55.078 26.516 1.00 52.42 413 LEU B N 1
ATOM 6497 C CA . LEU B 1 413 ? 22.076 54.879 25.929 1.00 54.71 413 LEU B CA 1
ATOM 6498 C C . LEU B 1 413 ? 22.823 56.216 25.848 1.00 52.46 413 LEU B C 1
ATOM 6499 O O . LEU B 1 413 ? 24.010 56.240 26.070 1.00 53.03 413 LEU B O 1
ATOM 6504 N N . ALA B 1 414 ? 22.156 57.323 25.593 1.00 49.37 414 ALA B N 1
ATOM 6505 C CA . ALA B 1 414 ? 22.797 58.636 25.556 1.00 50.22 414 ALA B CA 1
ATOM 6506 C C . ALA B 1 414 ? 23.260 59.035 26.980 1.00 51.22 414 ALA B C 1
ATOM 6507 O O . ALA B 1 414 ? 24.402 59.426 27.190 1.00 52.74 414 ALA B O 1
ATOM 6509 N N . LEU B 1 415 ? 22.472 58.704 27.994 1.00 49.06 415 LEU B N 1
ATOM 6510 C CA . LEU B 1 415 ? 22.872 58.926 29.387 1.00 48.98 415 LEU B CA 1
ATOM 6511 C C . LEU B 1 415 ? 23.994 58.015 29.832 1.00 47.15 415 LEU B C 1
ATOM 6512 O O . LEU B 1 415 ? 24.916 58.467 30.501 1.00 44.82 415 LEU B O 1
ATOM 6517 N N . ASN B 1 416 ? 23.940 56.769 29.402 1.00 45.12 416 ASN B N 1
ATOM 6518 C CA . ASN B 1 416 ? 24.986 55.821 29.693 1.00 45.16 416 ASN B CA 1
ATOM 6519 C C . ASN B 1 416 ? 26.344 56.252 29.120 1.00 46.19 416 ASN B C 1
ATOM 6520 O O . ASN B 1 416 ? 27.352 55.971 29.754 1.00 43.99 416 ASN B O 1
ATOM 6525 N N . ASN B 1 417 ? 26.364 56.912 27.947 1.00 46.46 417 ASN B N 1
ATOM 6526 C CA . ASN B 1 417 ? 27.607 57.430 27.386 1.00 49.54 417 ASN B CA 1
ATOM 6527 C C . ASN B 1 417 ? 28.193 58.602 28.189 1.00 49.57 417 ASN B C 1
ATOM 6528 O O . ASN B 1 417 ? 29.347 58.910 28.019 1.00 50.92 417 ASN B O 1
ATOM 6533 N N . ALA B 1 418 ? 27.463 59.208 29.117 1.00 47.24 418 ALA B N 1
ATOM 6534 C CA . ALA B 1 418 ? 27.990 60.229 29.998 1.00 45.73 418 ALA B CA 1
ATOM 6535 C C . ALA B 1 418 ? 28.675 59.678 31.259 1.00 44.85 418 ALA B C 1
ATOM 6536 O O . ALA B 1 418 ? 29.227 60.427 32.053 1.00 42.11 418 ALA B O 1
ATOM 6538 N N . LEU B 1 419 ? 28.758 58.362 31.377 1.00 42.51 419 LEU B N 1
ATOM 6539 C CA . LEU B 1 419 ? 29.362 57.694 32.503 1.00 41.94 419 LEU B CA 1
ATOM 6540 C C . LEU B 1 419 ? 30.773 57.162 32.194 1.00 45.25 419 LEU B C 1
ATOM 6541 O O . LEU B 1 419 ? 31.146 56.973 31.055 1.00 44.86 419 LEU B O 1
ATOM 6546 N N . SER B 1 420 ? 31.571 56.902 33.222 1.00 45.93 420 SER B N 1
ATOM 6547 C CA . SER B 1 420 ? 32.893 56.349 32.983 1.00 48.92 420 SER B CA 1
ATOM 6548 C C . SER B 1 420 ? 33.312 55.408 34.083 1.00 50.13 420 SER B C 1
ATOM 6549 O O . SER B 1 420 ? 32.836 54.295 34.166 1.00 49.46 420 SER B O 1
ATOM 6552 N N . LYS B 1 421 ? 34.188 55.874 34.967 1.00 52.04 421 LYS B N 1
ATOM 6553 C CA . LYS B 1 421 ? 34.832 55.050 35.967 1.00 53.87 421 LYS B CA 1
ATOM 6554 C C . LYS B 1 421 ? 33.900 54.493 37.052 1.00 52.22 421 LYS B C 1
ATOM 6555 O O . LYS B 1 421 ? 32.973 55.136 37.509 1.00 50.04 421 LYS B O 1
ATOM 6561 N N . PRO B 1 422 ? 34.227 53.313 37.524 1.00 50.61 422 PRO B N 1
ATOM 6562 C CA . PRO B 1 422 ? 33.475 52.643 38.577 1.00 50.81 422 PRO B CA 1
ATOM 6563 C C . PRO B 1 422 ? 33.687 53.290 39.936 1.00 50.09 422 PRO B C 1
ATOM 6564 O O . PRO B 1 422 ? 34.790 53.717 40.293 1.00 50.84 422 PRO B O 1
ATOM 6568 N N . VAL B 1 423 ? 32.651 53.345 40.736 1.00 46.21 423 VAL B N 1
ATOM 6569 C CA . VAL B 1 423 ? 32.775 53.878 42.090 1.00 45.82 423 VAL B CA 1
ATOM 6570 C C . VAL B 1 423 ? 31.950 52.933 42.965 1.00 44.02 423 VAL B C 1
ATOM 6571 O O . VAL B 1 423 ? 30.927 52.390 42.576 1.00 40.98 423 VAL B O 1
ATOM 6575 N N . SER B 1 424 ? 32.333 52.812 44.199 1.00 41.02 424 SER B N 1
ATOM 6576 C CA . SER B 1 424 ? 31.793 51.783 45.075 1.00 40.92 424 SER B CA 1
ATOM 6577 C C . SER B 1 424 ? 30.517 52.299 45.745 1.00 42.45 424 SER B C 1
ATOM 6578 O O . SER B 1 424 ? 30.453 53.459 46.120 1.00 39.19 424 SER B O 1
ATOM 6581 N N . THR B 1 425 ? 29.483 51.458 45.837 1.00 39.67 425 THR B N 1
ATOM 6582 C CA . THR B 1 425 ? 28.278 51.848 46.537 1.00 43.26 425 THR B CA 1
ATOM 6583 C C . THR B 1 425 ? 28.364 51.531 48.031 1.00 46.09 425 THR B C 1
ATOM 6584 O O . THR B 1 425 ? 27.431 51.823 48.794 1.00 43.44 425 THR B O 1
ATOM 6588 N N . ASN B 1 426 ? 29.493 50.993 48.483 1.00 49.79 426 ASN B N 1
ATOM 6589 C CA . ASN B 1 426 ? 29.705 50.708 49.897 1.00 55.19 426 ASN B CA 1
ATOM 6590 C C . ASN B 1 426 ? 31.169 50.889 50.278 1.00 58.42 426 ASN B C 1
ATOM 6591 O O . ASN B 1 426 ? 31.863 49.905 50.437 1.00 60.21 426 ASN B O 1
ATOM 6596 N N . PRO B 1 427 ? 31.677 52.101 50.295 1.00 60.91 427 PRO B N 1
ATOM 6597 C CA . PRO B 1 427 ? 33.095 52.328 50.569 1.00 64.14 427 PRO B CA 1
ATOM 6598 C C . PRO B 1 427 ? 33.422 52.406 52.059 1.00 68.11 427 PRO B C 1
ATOM 6599 O O . PRO B 1 427 ? 32.518 52.395 52.895 1.00 65.88 427 PRO B O 1
ATOM 6603 N N . GLU B 1 428 ? 34.701 52.484 52.414 1.00 72.10 428 GLU B N 1
ATOM 6604 C CA . GLU B 1 428 ? 35.033 52.905 53.769 1.00 77.81 428 GLU B CA 1
ATOM 6605 C C . GLU B 1 428 ? 36.121 53.952 53.648 1.00 81.83 428 GLU B C 1
ATOM 6606 O O . GLU B 1 428 ? 35.641 55.112 53.466 1.00 83.86 428 GLU B O 1
ATOM 6613 N N . GLU C 1 1 ? -1.618 57.838 80.171 1.00 54.63 1 GLU C N 1
ATOM 6614 C CA . GLU C 1 1 ? -0.378 58.609 80.499 1.00 53.17 1 GLU C CA 1
ATOM 6615 C C . GLU C 1 1 ? 0.865 57.831 80.131 1.00 49.63 1 GLU C C 1
ATOM 6616 O O . GLU C 1 1 ? 1.624 58.487 79.435 1.00 46.10 1 GLU C O 1
ATOM 6622 N N . ASN C 1 2 ? 1.029 56.535 80.397 1.00 43.80 2 ASN C N 1
ATOM 6623 C CA . ASN C 1 2 ? 2.165 55.828 79.823 1.00 41.17 2 ASN C CA 1
ATOM 6624 C C . ASN C 1 2 ? 1.757 55.145 78.495 1.00 42.60 2 ASN C C 1
ATOM 6625 O O . ASN C 1 2 ? 0.586 55.136 78.138 1.00 43.02 2 ASN C O 1
ATOM 6630 N N . LEU C 1 3 ? 2.692 54.571 77.742 1.00 40.71 3 LEU C N 1
ATOM 6631 C CA . LEU C 1 3 ? 2.391 54.015 76.443 1.00 40.97 3 LEU C CA 1
ATOM 6632 C C . LEU C 1 3 ? 1.407 52.830 76.466 1.00 45.80 3 LEU C C 1
ATOM 6633 O O . LEU C 1 3 ? 0.507 52.765 75.623 1.00 43.52 3 LEU C O 1
ATOM 6646 N N . GLN C 1 5 ? -1.093 52.323 78.631 1.00 47.20 5 GLN C N 1
ATOM 6647 C CA . GLN C 1 5 ? -2.385 52.919 78.828 1.00 46.60 5 GLN C CA 1
ATOM 6648 C C . GLN C 1 5 ? -2.874 53.677 77.635 1.00 49.50 5 GLN C C 1
ATOM 6649 O O . GLN C 1 5 ? -4.080 53.599 77.369 1.00 50.80 5 GLN C O 1
ATOM 6655 N N . VAL C 1 6 ? -2.035 54.442 76.909 1.00 46.71 6 VAL C N 1
ATOM 6656 C CA . VAL C 1 6 ? -2.537 55.125 75.720 1.00 43.69 6 VAL C CA 1
ATOM 6657 C C . VAL C 1 6 ? -3.066 54.052 74.719 1.00 45.97 6 VAL C C 1
ATOM 6658 O O . VAL C 1 6 ? -4.137 54.222 74.137 1.00 44.77 6 VAL C O 1
ATOM 6662 N N . TYR C 1 7 ? -2.277 52.991 74.504 1.00 42.53 7 TYR C N 1
ATOM 6663 C CA . TYR C 1 7 ? -2.591 52.001 73.517 1.00 45.82 7 TYR C CA 1
ATOM 6664 C C . TYR C 1 7 ? -3.893 51.222 73.856 1.00 50.20 7 TYR C C 1
ATOM 6665 O O . TYR C 1 7 ? -4.777 51.090 73.011 1.00 48.76 7 TYR C O 1
ATOM 6674 N N . GLN C 1 8 ? -4.069 50.862 75.118 1.00 51.86 8 GLN C N 1
ATOM 6675 C CA . GLN C 1 8 ? -5.321 50.268 75.564 1.00 56.05 8 GLN C CA 1
ATOM 6676 C C . GLN C 1 8 ? -6.486 51.185 75.276 1.00 56.43 8 GLN C C 1
ATOM 6677 O O . GLN C 1 8 ? -7.477 50.704 74.744 1.00 58.10 8 GLN C O 1
ATOM 6683 N N . GLN C 1 9 ? -6.393 52.471 75.552 1.00 55.68 9 GLN C N 1
ATOM 6684 C CA . GLN C 1 9 ? -7.429 53.400 75.172 1.00 55.70 9 GLN C CA 1
ATOM 6685 C C . GLN C 1 9 ? -7.552 53.450 73.664 1.00 55.17 9 GLN C C 1
ATOM 6686 O O . GLN C 1 9 ? -8.681 53.523 73.184 1.00 57.61 9 GLN C O 1
ATOM 6692 N N . ALA C 1 10 ? -6.466 53.358 72.883 1.00 52.24 10 ALA C N 1
ATOM 6693 C CA . ALA C 1 10 ? -6.647 53.422 71.426 1.00 51.80 10 ALA C CA 1
ATOM 6694 C C . ALA C 1 10 ? -7.326 52.147 70.871 1.00 52.58 10 ALA C C 1
ATOM 6695 O O . ALA C 1 10 ? -8.154 52.207 70.004 1.00 51.98 10 ALA C O 1
ATOM 6697 N N . ARG C 1 11 ? -6.937 50.983 71.375 1.00 51.73 11 ARG C N 1
ATOM 6698 C CA . ARG C 1 11 ? -7.424 49.735 70.867 1.00 54.11 11 ARG C CA 1
ATOM 6699 C C . ARG C 1 11 ? -8.937 49.514 71.035 1.00 56.30 11 ARG C C 1
ATOM 6700 O O . ARG C 1 11 ? -9.571 48.932 70.140 1.00 56.27 11 ARG C O 1
ATOM 6708 N N . LEU C 1 12 ? -9.548 49.995 72.117 1.00 57.32 12 LEU C N 1
ATOM 6709 C CA . LEU C 1 12 ? -10.995 49.845 72.217 1.00 58.04 12 LEU C CA 1
ATOM 6710 C C . LEU C 1 12 ? -11.761 50.770 71.320 1.00 57.09 12 LEU C C 1
ATOM 6711 O O . LEU C 1 12 ? -12.762 50.311 70.777 1.00 57.38 12 LEU C O 1
ATOM 6716 N N . SER C 1 13 ? -11.322 52.011 71.108 1.00 53.56 13 SER C N 1
ATOM 6717 C CA . SER C 1 13 ? -12.106 52.901 70.305 1.00 50.64 13 SER C CA 1
ATOM 6718 C C . SER C 1 13 ? -11.627 53.251 68.935 1.00 47.33 13 SER C C 1
ATOM 6719 O O . SER C 1 13 ? -12.318 54.042 68.323 1.00 45.54 13 SER C O 1
ATOM 6722 N N . ASN C 1 14 ? -10.450 52.820 68.452 1.00 45.66 14 ASN C N 1
ATOM 6723 C CA . ASN C 1 14 ? -10.004 53.314 67.141 1.00 43.77 14 ASN C CA 1
ATOM 6724 C C . ASN C 1 14 ? -11.002 52.901 66.044 1.00 45.26 14 ASN C C 1
ATOM 6725 O O . ASN C 1 14 ? -11.216 51.710 65.799 1.00 44.88 14 ASN C O 1
ATOM 6730 N N . PRO C 1 15 ? -11.552 53.865 65.340 1.00 45.64 15 PRO C N 1
ATOM 6731 C CA . PRO C 1 15 ? -12.543 53.611 64.302 1.00 45.86 15 PRO C CA 1
ATOM 6732 C C . PRO C 1 15 ? -11.968 52.968 63.043 1.00 48.71 15 PRO C C 1
ATOM 6733 O O . PRO C 1 15 ? -12.688 52.234 62.336 1.00 48.51 15 PRO C O 1
ATOM 6737 N N . GLU C 1 16 ? -10.691 53.223 62.725 1.00 47.11 16 GLU C N 1
ATOM 6738 C CA . GLU C 1 16 ? -10.062 52.635 61.536 1.00 46.32 16 GLU C CA 1
ATOM 6739 C C . GLU C 1 16 ? -9.938 51.142 61.734 1.00 47.30 16 GLU C C 1
ATOM 6740 O O . GLU C 1 16 ? -10.151 50.378 60.796 1.00 46.69 16 GLU C O 1
ATOM 6746 N N . LEU C 1 17 ? -9.540 50.712 62.939 1.00 44.91 17 LEU C N 1
ATOM 6747 C CA . LEU C 1 17 ? -9.439 49.285 63.192 1.00 45.32 17 LEU C CA 1
ATOM 6748 C C . LEU C 1 17 ? -10.852 48.643 63.248 1.00 48.16 17 LEU C C 1
ATOM 6749 O O . LEU C 1 17 ? -11.001 47.485 62.902 1.00 47.85 17 LEU C O 1
ATOM 6754 N N . ARG C 1 18 ? -11.751 49.270 63.978 1.00 47.56 18 ARG C N 1
ATOM 6755 C CA . ARG C 1 18 ? -13.123 48.792 64.117 1.00 50.21 18 ARG C CA 1
ATOM 6756 C C . ARG C 1 18 ? -13.822 48.685 62.770 1.00 50.34 18 ARG C C 1
ATOM 6757 O O . ARG C 1 18 ? -14.497 47.698 62.566 1.00 53.10 18 ARG C O 1
ATOM 6765 N N . LYS C 1 19 ? -13.598 49.608 61.835 1.00 49.50 19 LYS C N 1
ATOM 6766 C CA . LYS C 1 19 ? -14.098 49.455 60.473 1.00 49.21 19 LYS C CA 1
ATOM 6767 C C . LYS C 1 19 ? -13.496 48.205 59.852 1.00 50.90 19 LYS C C 1
ATOM 6768 O O . LYS C 1 19 ? -14.192 47.443 59.145 1.00 50.53 19 LYS C O 1
ATOM 6774 N N . SER C 1 20 ? -12.206 47.947 60.107 1.00 46.45 20 SER C N 1
ATOM 6775 C CA . SER C 1 20 ? -11.558 46.791 59.519 1.00 45.71 20 SER C CA 1
ATOM 6776 C C . SER C 1 20 ? -12.157 45.490 60.042 1.00 46.97 20 SER C C 1
ATOM 6777 O O . SER C 1 20 ? -12.155 44.450 59.360 1.00 45.70 20 SER C O 1
ATOM 6780 N N . ALA C 1 21 ? -12.528 45.490 61.305 1.00 45.41 21 ALA C N 1
ATOM 6781 C CA . ALA C 1 21 ? -13.126 44.331 61.958 1.00 46.31 21 ALA C CA 1
ATOM 6782 C C . ALA C 1 21 ? -14.527 44.040 61.343 1.00 48.19 21 ALA C C 1
ATOM 6783 O O . ALA C 1 21 ? -14.826 42.896 61.048 1.00 47.53 21 ALA C O 1
ATOM 6785 N N . ALA C 1 22 ? -15.283 45.085 61.053 1.00 46.40 22 ALA C N 1
ATOM 6786 C CA . ALA C 1 22 ? -16.556 45.001 60.382 1.00 46.43 22 ALA C CA 1
ATOM 6787 C C . ALA C 1 22 ? -16.387 44.418 58.961 1.00 48.15 22 ALA C C 1
ATOM 6788 O O . ALA C 1 22 ? -17.097 43.438 58.586 1.00 49.36 22 ALA C O 1
ATOM 6790 N N . ASP C 1 23 ? -15.507 44.972 58.142 1.00 45.09 23 ASP C N 1
ATOM 6791 C CA . ASP C 1 23 ? -15.186 44.371 56.855 1.00 45.79 23 ASP C CA 1
ATOM 6792 C C . ASP C 1 23 ? -14.878 42.875 57.003 1.00 48.58 23 ASP C C 1
ATOM 6793 O O . ASP C 1 23 ? -15.300 42.070 56.144 1.00 48.80 23 ASP C O 1
ATOM 6798 N N . ARG C 1 24 ? -14.070 42.489 57.996 1.00 47.36 24 ARG C N 1
ATOM 6799 C CA . ARG C 1 24 ? -13.726 41.066 58.123 1.00 48.73 24 ARG C CA 1
ATOM 6800 C C . ARG C 1 24 ? -14.984 40.213 58.425 1.00 50.19 24 ARG C C 1
ATOM 6801 O O . ARG C 1 24 ? -15.035 39.052 58.007 1.00 50.08 24 ARG C O 1
ATOM 6809 N N . ASP C 1 25 ? -15.839 40.689 59.341 1.00 48.04 25 ASP C N 1
ATOM 6810 C CA . ASP C 1 25 ? -17.051 40.072 59.775 1.00 48.88 25 ASP C CA 1
ATOM 6811 C C . ASP C 1 25 ? -18.033 39.916 58.593 1.00 50.97 25 ASP C C 1
ATOM 6812 O O . ASP C 1 25 ? -18.489 38.820 58.377 1.00 51.41 25 ASP C O 1
ATOM 6817 N N . ALA C 1 26 ? -18.187 40.943 57.761 1.00 48.24 26 ALA C N 1
ATOM 6818 C CA . ALA C 1 26 ? -18.994 40.851 56.561 1.00 48.05 26 ALA C CA 1
ATOM 6819 C C . ALA C 1 26 ? -18.467 39.734 55.664 1.00 50.51 26 ALA C C 1
ATOM 6820 O O . ALA C 1 26 ? -19.258 38.943 55.166 1.00 49.77 26 ALA C O 1
ATOM 6822 N N . ALA C 1 27 ? -17.160 39.643 55.470 1.00 48.87 27 ALA C N 1
ATOM 6823 C CA . ALA C 1 27 ? -16.556 38.665 54.590 1.00 48.29 27 ALA C CA 1
ATOM 6824 C C . ALA C 1 27 ? -16.768 37.248 55.102 1.00 51.07 27 ALA C C 1
ATOM 6825 O O . ALA C 1 27 ? -17.060 36.354 54.292 1.00 50.74 27 ALA C O 1
ATOM 6827 N N . PHE C 1 28 ? -16.610 37.021 56.397 1.00 48.44 28 PHE C N 1
ATOM 6828 C CA . PHE C 1 28 ? -16.863 35.736 56.975 1.00 50.06 28 PHE C CA 1
ATOM 6829 C C . PHE C 1 28 ? -18.341 35.354 56.826 1.00 52.53 28 PHE C C 1
ATOM 6830 O O . PHE C 1 28 ? -18.637 34.236 56.419 1.00 51.89 28 PHE C O 1
ATOM 6838 N N . GLU C 1 29 ? -19.243 36.290 57.117 1.00 51.50 29 GLU C N 1
ATOM 6839 C CA . GLU C 1 29 ? -20.667 36.124 57.042 1.00 52.70 29 GLU C CA 1
ATOM 6840 C C . GLU C 1 29 ? -21.134 35.802 55.621 1.00 55.21 29 GLU C C 1
ATOM 6841 O O . GLU C 1 29 ? -21.981 34.915 55.394 1.00 55.88 29 GLU C O 1
ATOM 6847 N N . LYS C 1 30 ? -20.448 36.406 54.641 1.00 51.79 30 LYS C N 1
ATOM 6848 C CA . LYS C 1 30 ? -20.698 36.163 53.245 1.00 49.76 30 LYS C CA 1
ATOM 6849 C C . LYS C 1 30 ? -20.471 34.713 52.836 1.00 50.30 30 LYS C C 1
ATOM 6850 O O . LYS C 1 30 ? -20.938 34.298 51.762 1.00 48.04 30 LYS C O 1
ATOM 6856 N N . ILE C 1 31 ? -19.730 33.944 53.630 1.00 49.86 31 ILE C N 1
ATOM 6857 C CA . ILE C 1 31 ? -19.553 32.526 53.346 1.00 50.81 31 ILE C CA 1
ATOM 6858 C C . ILE C 1 31 ? -20.937 31.841 53.378 1.00 53.95 31 ILE C C 1
ATOM 6859 O O . ILE C 1 31 ? -21.205 30.951 52.561 1.00 53.36 31 ILE C O 1
ATOM 6864 N N . ASN C 1 32 ? -21.808 32.257 54.302 1.00 53.16 32 ASN C N 1
ATOM 6865 C CA . ASN C 1 32 ? -23.162 31.730 54.388 1.00 53.15 32 ASN C CA 1
ATOM 6866 C C . ASN C 1 32 ? -23.905 32.081 53.107 1.00 55.30 32 ASN C C 1
ATOM 6867 O O . ASN C 1 32 ? -24.412 31.162 52.470 1.00 56.15 32 ASN C O 1
ATOM 6872 N N . GLU C 1 33 ? -23.807 33.332 52.609 1.00 53.29 33 GLU C N 1
ATOM 6873 C CA . GLU C 1 33 ? -24.444 33.609 51.332 1.00 52.10 33 GLU C CA 1
ATOM 6874 C C . GLU C 1 33 ? -23.865 32.782 50.173 1.00 54.18 33 GLU C C 1
ATOM 6875 O O . GLU C 1 33 ? -24.646 32.242 49.365 1.00 54.50 33 GLU C O 1
ATOM 6881 N N . ALA C 1 34 ? -22.563 32.580 50.076 1.00 51.60 34 ALA C N 1
ATOM 6882 C CA . ALA C 1 34 ? -22.000 31.802 48.983 1.00 51.48 34 ALA C CA 1
ATOM 6883 C C . ALA C 1 34 ? -22.419 30.322 49.005 1.00 52.80 34 ALA C C 1
ATOM 6884 O O . ALA C 1 34 ? -22.198 29.611 48.016 1.00 50.31 34 ALA C O 1
ATOM 6886 N N . ARG C 1 35 ? -22.639 29.774 50.201 1.00 52.98 35 ARG C N 1
ATOM 6887 C CA . ARG C 1 35 ? -23.047 28.381 50.385 1.00 54.98 35 ARG C CA 1
ATOM 6888 C C . ARG C 1 35 ? -24.535 28.136 49.987 1.00 57.25 35 ARG C C 1
ATOM 6889 O O . ARG C 1 35 ? -24.944 27.065 49.647 1.00 57.28 35 ARG C O 1
ATOM 6897 N N . SER C 1 36 ? -25.329 29.179 50.066 1.00 56.34 36 SER C N 1
ATOM 6898 C CA . SER C 1 36 ? -26.746 29.192 49.890 1.00 58.09 36 SER C CA 1
ATOM 6899 C C . SER C 1 36 ? -27.324 28.601 48.609 1.00 59.86 36 SER C C 1
ATOM 6900 O O . SER C 1 36 ? -28.276 27.832 48.706 1.00 61.59 36 SER C O 1
ATOM 6903 N N . PRO C 1 37 ? -26.642 28.682 47.474 1.00 59.51 37 PRO C N 1
ATOM 6904 C CA . PRO C 1 37 ? -27.147 28.079 46.251 1.00 58.95 37 PRO C CA 1
ATOM 6905 C C . PRO C 1 37 ? -27.072 26.560 46.249 1.00 60.45 37 PRO C C 1
ATOM 6906 O O . PRO C 1 37 ? -27.656 25.927 45.366 1.00 59.59 37 PRO C O 1
ATOM 6910 N N . LEU C 1 38 ? -26.323 25.995 47.174 1.00 59.11 38 LEU C N 1
ATOM 6911 C CA . LEU C 1 38 ? -26.061 24.589 47.325 1.00 59.30 38 LEU C CA 1
ATOM 6912 C C . LEU C 1 38 ? -27.121 23.886 48.192 1.00 60.70 38 LEU C C 1
ATOM 6913 O O . LEU C 1 38 ? -27.109 22.669 48.361 1.00 60.11 38 LEU C O 1
ATOM 6918 N N . LEU C 1 39 ? -27.963 24.672 48.804 1.00 60.00 39 LEU C N 1
ATOM 6919 C CA . LEU C 1 39 ? -29.020 24.242 49.705 1.00 60.92 39 LEU C CA 1
ATOM 6920 C C . LEU C 1 39 ? -30.362 24.363 48.991 1.00 61.27 39 LEU C C 1
ATOM 6921 O O . LEU C 1 39 ? -30.464 25.025 47.967 1.00 59.66 39 LEU C O 1
ATOM 6926 N N . PRO C 1 40 ? -31.396 23.741 49.546 1.00 61.51 40 PRO C N 1
ATOM 6927 C CA . PRO C 1 40 ? -32.714 23.770 48.932 1.00 60.75 40 PRO C CA 1
ATOM 6928 C C . PRO C 1 40 ? -33.196 25.191 48.712 1.00 59.92 40 PRO C C 1
ATOM 6929 O O . PRO C 1 40 ? -33.082 25.994 49.625 1.00 60.37 40 PRO C O 1
ATOM 6933 N N . GLN C 1 41 ? -33.779 25.472 47.547 1.00 58.66 41 GLN C N 1
ATOM 6934 C CA . GLN C 1 41 ? -34.484 26.729 47.280 1.00 58.50 41 GLN C CA 1
ATOM 6935 C C . GLN C 1 41 ? -35.983 26.352 47.183 1.00 61.63 41 GLN C C 1
ATOM 6936 O O . GLN C 1 41 ? -36.328 25.391 46.496 1.00 61.19 41 GLN C O 1
ATOM 6942 N N . LEU C 1 42 ? -36.852 27.081 47.861 1.00 62.17 42 LEU C N 1
ATOM 6943 C CA . LEU C 1 42 ? -38.267 26.737 47.944 1.00 63.43 42 LEU C CA 1
ATOM 6944 C C . LEU C 1 42 ? -39.083 28.003 47.829 1.00 64.74 42 LEU C C 1
ATOM 6945 O O . LEU C 1 42 ? -38.862 28.878 48.614 1.00 64.16 42 LEU C O 1
ATOM 6950 N N . GLY C 1 43 ? -40.036 28.097 46.894 1.00 65.23 43 GLY C N 1
ATOM 6951 C CA . GLY C 1 43 ? -40.867 29.290 46.785 1.00 65.31 43 GLY C CA 1
ATOM 6952 C C . GLY C 1 43 ? -42.336 28.938 46.505 1.00 68.05 43 GLY C C 1
ATOM 6953 O O . GLY C 1 43 ? -42.684 27.855 46.038 1.00 67.73 43 GLY C O 1
ATOM 6954 N N . LEU C 1 44 ? -43.212 29.895 46.799 1.00 68.04 44 LEU C N 1
ATOM 6955 C CA . LEU C 1 44 ? -44.636 29.778 46.612 1.00 68.24 44 LEU C CA 1
ATOM 6956 C C . LEU C 1 44 ? -45.049 30.768 45.548 1.00 69.88 44 LEU C C 1
ATOM 6957 O O . LEU C 1 44 ? -44.768 31.950 45.699 1.00 70.58 44 LEU C O 1
ATOM 6962 N N . GLY C 1 45 ? -45.749 30.293 44.532 1.00 69.42 45 GLY C N 1
ATOM 6963 C CA . GLY C 1 45 ? -46.293 31.139 43.497 1.00 70.56 45 GLY C CA 1
ATOM 6964 C C . GLY C 1 45 ? -47.820 30.928 43.453 1.00 73.14 45 GLY C C 1
ATOM 6965 O O . GLY C 1 45 ? -48.364 29.966 44.025 1.00 73.10 45 GLY C O 1
ATOM 6966 N N . ALA C 1 46 ? -48.495 31.843 42.801 1.00 72.25 46 ALA C N 1
ATOM 6967 C CA . ALA C 1 46 ? -49.938 31.810 42.722 1.00 73.31 46 ALA C CA 1
ATOM 6968 C C . ALA C 1 46 ? -50.384 32.915 41.780 1.00 75.84 46 ALA C C 1
ATOM 6969 O O . ALA C 1 46 ? -49.806 34.006 41.819 1.00 74.45 46 ALA C O 1
ATOM 6971 N N . ASP C 1 47 ? -51.295 32.591 40.848 1.00 76.44 47 ASP C N 1
ATOM 6972 C CA . ASP C 1 47 ? -51.792 33.629 39.972 1.00 77.99 47 ASP C CA 1
ATOM 6973 C C . ASP C 1 47 ? -53.235 33.441 39.511 1.00 78.99 47 ASP C C 1
ATOM 6974 O O . ASP C 1 47 ? -53.895 32.431 39.786 1.00 78.55 47 ASP C O 1
ATOM 6979 N N . TYR C 1 48 ? -53.706 34.490 38.849 1.00 77.49 48 TYR C N 1
ATOM 6980 C CA . TYR C 1 48 ? -55.014 34.525 38.241 1.00 78.27 48 TYR C CA 1
ATOM 6981 C C . TYR C 1 48 ? -54.856 35.116 36.840 1.00 78.85 48 TYR C C 1
ATOM 6982 O O . TYR C 1 48 ? -54.200 36.159 36.712 1.00 78.95 48 TYR C O 1
ATOM 6991 N N . THR C 1 49 ? -55.487 34.513 35.831 1.00 77.08 49 THR C N 1
ATOM 6992 C CA . THR C 1 49 ? -55.426 35.073 34.490 1.00 76.26 49 THR C CA 1
ATOM 6993 C C . THR C 1 49 ? -56.801 35.097 33.822 1.00 77.55 49 THR C C 1
ATOM 6994 O O . THR C 1 49 ? -57.520 34.087 33.824 1.00 76.94 49 THR C O 1
ATOM 6998 N N . TYR C 1 50 ? -57.084 36.196 33.124 1.00 76.19 50 TYR C N 1
ATOM 6999 C CA . TYR C 1 50 ? -58.290 36.284 32.340 1.00 76.04 50 TYR C CA 1
ATOM 7000 C C . TYR C 1 50 ? -57.913 36.357 30.856 1.00 76.83 50 TYR C C 1
ATOM 7001 O O . TYR C 1 50 ? -57.036 37.150 30.484 1.00 76.38 50 TYR C O 1
ATOM 7010 N N . SER C 1 51 ? -58.534 35.513 30.019 1.00 74.78 51 SER C N 1
ATOM 7011 C CA . SER C 1 51 ? -58.260 35.569 28.588 1.00 73.48 51 SER C CA 1
ATOM 7012 C C . SER C 1 51 ? -59.531 35.909 27.804 1.00 73.41 51 SER C C 1
ATOM 7013 O O . SER C 1 51 ? -60.644 35.719 28.268 1.00 73.32 51 SER C O 1
ATOM 7016 N N . ASN C 1 52 ? -59.356 36.438 26.605 1.00 72.05 52 ASN C N 1
ATOM 7017 C CA . ASN C 1 52 ? -60.488 36.832 25.774 1.00 71.89 52 ASN C CA 1
ATOM 7018 C C . ASN C 1 52 ? -60.139 36.560 24.313 1.00 71.49 52 ASN C C 1
ATOM 7019 O O . ASN C 1 52 ? -59.242 37.206 23.760 1.00 70.45 52 ASN C O 1
ATOM 7024 N N . GLY C 1 53 ? -60.626 35.414 23.797 1.00 68.13 53 GLY C N 1
ATOM 7025 C CA . GLY C 1 53 ? -60.244 34.959 22.479 1.00 65.22 53 GLY C CA 1
ATOM 7026 C C . GLY C 1 53 ? -60.715 35.913 21.402 1.00 66.84 53 GLY C C 1
ATOM 7027 O O . GLY C 1 53 ? -61.585 36.748 21.611 1.00 66.94 53 GLY C O 1
ATOM 7028 N N . TYR C 1 54 ? -60.155 35.791 20.220 1.00 67.12 54 TYR C N 1
ATOM 7029 C CA . TYR C 1 54 ? -60.604 36.602 19.090 1.00 69.51 54 TYR C CA 1
ATOM 7030 C C . TYR C 1 54 ? -60.014 36.009 17.830 1.00 70.49 54 TYR C C 1
ATOM 7031 O O . TYR C 1 54 ? -59.229 35.069 17.932 1.00 68.20 54 TYR C O 1
ATOM 7040 N N . ARG C 1 55 ? -60.512 36.455 16.687 1.00 73.53 55 ARG C N 1
ATOM 7041 C CA . ARG C 1 55 ? -60.035 35.967 15.412 1.00 76.19 55 ARG C CA 1
ATOM 7042 C C . ARG C 1 55 ? -59.832 34.459 15.405 1.00 78.42 55 ARG C C 1
ATOM 7043 O O . ARG C 1 55 ? -58.709 34.002 15.623 1.00 79.44 55 ARG C O 1
ATOM 7051 N N . ASP C 1 56 ? -60.892 33.686 15.198 1.00 77.16 56 ASP C N 1
ATOM 7052 C CA . ASP C 1 56 ? -60.809 32.217 15.051 1.00 77.60 56 ASP C CA 1
ATOM 7053 C C . ASP C 1 56 ? -60.777 31.500 16.387 1.00 77.62 56 ASP C C 1
ATOM 7054 O O . ASP C 1 56 ? -60.541 30.305 16.475 1.00 77.20 56 ASP C O 1
ATOM 7059 N N . ALA C 1 57 ? -61.059 32.244 17.441 1.00 76.24 57 ALA C N 1
ATOM 7060 C CA . ALA C 1 57 ? -61.263 31.705 18.788 1.00 74.72 57 ALA C CA 1
ATOM 7061 C C . ALA C 1 57 ? -62.068 32.770 19.532 1.00 74.24 57 ALA C C 1
ATOM 7062 O O . ALA C 1 57 ? -62.167 32.815 20.746 1.00 70.90 57 ALA C O 1
ATOM 7064 N N . ASN C 1 58 ? -62.699 33.622 18.713 1.00 74.60 58 ASN C N 1
ATOM 7065 C CA . ASN C 1 58 ? -63.657 34.555 19.267 1.00 76.65 58 ASN C CA 1
ATOM 7066 C C . ASN C 1 58 ? -64.779 33.635 19.828 1.00 77.55 58 ASN C C 1
ATOM 7067 O O . ASN C 1 58 ? -64.949 32.519 19.339 1.00 76.52 58 ASN C O 1
ATOM 7072 N N . GLY C 1 59 ? -65.341 33.988 20.973 1.00 78.03 59 GLY C N 1
ATOM 7073 C CA . GLY C 1 59 ? -66.320 33.159 21.637 1.00 79.08 59 GLY C CA 1
ATOM 7074 C C . GLY C 1 59 ? -65.757 32.253 22.728 1.00 81.04 59 GLY C C 1
ATOM 7075 O O . GLY C 1 59 ? -66.545 31.633 23.455 1.00 80.83 59 GLY C O 1
ATOM 7076 N N . ILE C 1 60 ? -64.424 32.141 22.872 1.00 80.65 60 ILE C N 1
ATOM 7077 C CA . ILE C 1 60 ? -63.892 31.315 23.955 1.00 80.49 60 ILE C CA 1
ATOM 7078 C C . ILE C 1 60 ? -63.059 32.154 24.913 1.00 80.61 60 ILE C C 1
ATOM 7079 O O . ILE C 1 60 ? -62.105 32.814 24.536 1.00 80.35 60 ILE C O 1
ATOM 7084 N N . ASN C 1 61 ? -63.585 32.280 26.125 1.00 79.38 61 ASN C N 1
ATOM 7085 C CA . ASN C 1 61 ? -62.968 33.071 27.180 1.00 78.35 61 ASN C CA 1
ATOM 7086 C C . ASN C 1 61 ? -62.728 32.173 28.385 1.00 79.16 61 ASN C C 1
ATOM 7087 O O . ASN C 1 61 ? -63.168 31.021 28.395 1.00 78.50 61 ASN C O 1
ATOM 7092 N N . SER C 1 62 ? -61.924 32.674 29.316 1.00 79.11 62 SER C N 1
ATOM 7093 C CA . SER C 1 62 ? -61.571 31.887 30.468 1.00 79.71 62 SER C CA 1
ATOM 7094 C C . SER C 1 62 ? -60.916 32.731 31.536 1.00 81.29 62 SER C C 1
ATOM 7095 O O . SER C 1 62 ? -60.378 33.824 31.260 1.00 81.41 62 SER C O 1
ATOM 7098 N N . ASN C 1 63 ? -61.000 32.232 32.768 1.00 80.37 63 ASN C N 1
ATOM 7099 C CA . ASN C 1 63 ? -60.172 32.790 33.805 1.00 80.82 63 ASN C CA 1
ATOM 7100 C C . ASN C 1 63 ? -59.686 31.658 34.690 1.00 81.75 63 ASN C C 1
ATOM 7101 O O . ASN C 1 63 ? -60.446 30.759 35.085 1.00 82.06 63 ASN C O 1
ATOM 7106 N N . ALA C 1 64 ? -58.350 31.627 34.767 1.00 79.26 64 ALA C N 1
ATOM 7107 C CA . ALA C 1 64 ? -57.629 30.604 35.475 1.00 77.96 64 ALA C CA 1
ATOM 7108 C C . ALA C 1 64 ? -57.020 31.169 36.756 1.00 78.35 64 ALA C C 1
ATOM 7109 O O . ALA C 1 64 ? -56.892 32.371 36.977 1.00 77.44 64 ALA C O 1
ATOM 7111 N N . THR C 1 65 ? -56.720 30.246 37.639 1.00 77.21 65 THR C N 1
ATOM 7112 C CA . THR C 1 65 ? -56.167 30.504 38.950 1.00 76.46 65 THR C CA 1
ATOM 7113 C C . THR C 1 65 ? -55.200 29.359 39.132 1.00 77.75 65 THR C C 1
ATOM 7114 O O . THR C 1 65 ? -55.509 28.253 38.698 1.00 78.16 65 THR C O 1
ATOM 7118 N N . SER C 1 66 ? -54.013 29.643 39.646 1.00 75.72 66 SER C N 1
ATOM 7119 C CA . SER C 1 66 ? -53.056 28.565 39.901 1.00 74.80 66 SER C CA 1
ATOM 7120 C C . SER C 1 66 ? -52.248 28.972 41.122 1.00 74.33 66 SER C C 1
ATOM 7121 O O . SER C 1 66 ? -52.282 30.140 41.533 1.00 73.47 66 SER C O 1
ATOM 7124 N N . ALA C 1 67 ? -51.597 27.991 41.723 1.00 72.30 67 ALA C N 1
ATOM 7125 C CA . ALA C 1 67 ? -50.812 28.230 42.913 1.00 71.34 67 ALA C CA 1
ATOM 7126 C C . ALA C 1 67 ? -49.984 26.981 43.137 1.00 72.34 67 ALA C C 1
ATOM 7127 O O . ALA C 1 67 ? -50.511 25.882 42.963 1.00 71.10 67 ALA C O 1
ATOM 7129 N N . SER C 1 68 ? -48.680 27.164 43.401 1.00 71.51 68 SER C N 1
ATOM 7130 C CA . SER C 1 68 ? -47.807 26.024 43.658 1.00 71.02 68 SER C CA 1
ATOM 7131 C C . SER C 1 68 ? -46.624 26.338 44.582 1.00 72.15 68 SER C C 1
ATOM 7132 O O . SER C 1 68 ? -46.244 27.480 44.767 1.00 72.28 68 SER C O 1
ATOM 7135 N N . LEU C 1 69 ? -46.089 25.277 45.185 1.00 71.12 69 LEU C N 1
ATOM 7136 C CA . LEU C 1 69 ? -44.880 25.284 45.956 1.00 71.33 69 LEU C CA 1
ATOM 7137 C C . LEU C 1 69 ? -43.831 24.719 44.996 1.00 71.98 69 LEU C C 1
ATOM 7138 O O . LEU C 1 69 ? -44.104 23.672 44.384 1.00 71.07 69 LEU C O 1
ATOM 7143 N N . GLN C 1 70 ? -42.719 25.436 44.775 1.00 70.52 70 GLN C N 1
ATOM 7144 C CA . GLN C 1 70 ? -41.653 24.917 43.918 1.00 69.60 70 GLN C CA 1
ATOM 7145 C C . GLN C 1 70 ? -40.364 24.792 44.727 1.00 69.61 70 GLN C C 1
ATOM 7146 O O . GLN C 1 70 ? -40.127 25.572 45.644 1.00 69.90 70 GLN C O 1
ATOM 7152 N N . LEU C 1 71 ? -39.578 23.770 44.432 1.00 68.06 71 LEU C N 1
ATOM 7153 C CA . LEU C 1 71 ? -38.351 23.495 45.138 1.00 68.20 71 LEU C CA 1
ATOM 7154 C C . LEU C 1 71 ? -37.251 23.121 44.168 1.00 68.50 71 LEU C C 1
ATOM 7155 O O . LEU C 1 71 ? -37.505 22.328 43.251 1.00 67.53 71 LEU C O 1
ATOM 7160 N N . THR C 1 72 ? -36.070 23.768 44.313 1.00 67.00 72 THR C N 1
ATOM 7161 C CA . THR C 1 72 ? -34.932 23.416 43.465 1.00 65.74 72 THR C CA 1
ATOM 7162 C C . THR C 1 72 ? -33.793 22.990 44.381 1.00 65.12 72 THR C C 1
ATOM 7163 O O . THR C 1 72 ? -33.659 23.482 45.514 1.00 65.07 72 THR C O 1
ATOM 7167 N N . GLN C 1 73 ? -32.987 22.084 43.881 1.00 63.19 73 GLN C N 1
ATOM 7168 C CA . GLN C 1 73 ? -31.877 21.565 44.668 1.00 62.85 73 GLN C CA 1
ATOM 7169 C C . GLN C 1 73 ? -30.792 21.133 43.695 1.00 63.30 73 GLN C C 1
ATOM 7170 O O . GLN C 1 73 ? -31.063 20.476 42.680 1.00 62.15 73 GLN C O 1
ATOM 7176 N N . SER C 1 74 ? -29.595 21.676 43.925 1.00 61.65 74 SER C N 1
ATOM 7177 C CA . SER C 1 74 ? -28.450 21.424 43.088 1.00 59.94 74 SER C CA 1
ATOM 7178 C C . SER C 1 74 ? -27.920 20.041 43.440 1.00 60.21 74 SER C C 1
ATOM 7179 O O . SER C 1 74 ? -27.871 19.642 44.619 1.00 59.55 74 SER C O 1
ATOM 7182 N N . ILE C 1 75 ? -27.569 19.295 42.415 1.00 59.22 75 ILE C N 1
ATOM 7183 C CA . ILE C 1 75 ? -27.081 17.952 42.611 1.00 60.37 75 ILE C CA 1
ATOM 7184 C C . ILE C 1 75 ? -25.631 17.956 42.215 1.00 59.45 75 ILE C C 1
ATOM 7185 O O . ILE C 1 75 ? -24.796 17.425 42.940 1.00 59.69 75 ILE C O 1
ATOM 7190 N N . PHE C 1 76 ? -25.370 18.456 41.010 1.00 60.13 76 PHE C N 1
ATOM 7191 C CA . PHE C 1 76 ? -23.994 18.532 40.530 1.00 61.19 76 PHE C CA 1
ATOM 7192 C C . PHE C 1 76 ? -23.796 19.879 39.871 1.00 62.63 76 PHE C C 1
ATOM 7193 O O . PHE C 1 76 ? -24.505 20.169 38.896 1.00 62.26 76 PHE C O 1
ATOM 7201 N N . ASP C 1 77 ? -22.948 20.736 40.468 1.00 60.50 77 ASP C N 1
ATOM 7202 C CA . ASP C 1 77 ? -22.692 22.054 39.861 1.00 60.63 77 ASP C CA 1
ATOM 7203 C C . ASP C 1 77 ? -21.362 22.577 40.434 1.00 61.28 77 ASP C C 1
ATOM 7204 O O . ASP C 1 77 ? -21.324 23.153 41.511 1.00 57.57 77 ASP C O 1
ATOM 7217 N N . SER C 1 79 ? -19.378 24.933 39.582 1.00 61.08 79 SER C N 1
ATOM 7218 C CA . SER C 1 79 ? -19.413 26.363 39.723 1.00 60.40 79 SER C CA 1
ATOM 7219 C C . SER C 1 79 ? -19.992 26.795 41.049 1.00 61.21 79 SER C C 1
ATOM 7220 O O . SER C 1 79 ? -19.475 27.800 41.564 1.00 60.97 79 SER C O 1
ATOM 7223 N N . LYS C 1 80 ? -20.940 26.060 41.650 1.00 58.88 80 LYS C N 1
ATOM 7224 C CA . LYS C 1 80 ? -21.486 26.494 42.925 1.00 59.21 80 LYS C CA 1
ATOM 7225 C C . LYS C 1 80 ? -20.533 26.141 44.062 1.00 58.57 80 LYS C C 1
ATOM 7226 O O . LYS C 1 80 ? -20.432 26.881 45.025 1.00 58.32 80 LYS C O 1
ATOM 7232 N N . TRP C 1 81 ? -19.831 25.035 43.962 1.00 56.74 81 TRP C N 1
ATOM 7233 C CA . TRP C 1 81 ? -18.870 24.671 44.993 1.00 57.08 81 TRP C CA 1
ATOM 7234 C C . TRP C 1 81 ? -17.687 25.661 44.932 1.00 56.90 81 TRP C C 1
ATOM 7235 O O . TRP C 1 81 ? -17.101 26.052 45.953 1.00 55.68 81 TRP C O 1
ATOM 7246 N N . ARG C 1 82 ? -17.297 25.990 43.711 1.00 54.37 82 ARG C N 1
ATOM 7247 C CA . ARG C 1 82 ? -16.197 26.890 43.445 1.00 54.81 82 ARG C CA 1
ATOM 7248 C C . ARG C 1 82 ? -16.431 28.282 44.060 1.00 55.01 82 ARG C C 1
ATOM 7249 O O . ARG C 1 82 ? -15.575 28.763 44.762 1.00 55.78 82 ARG C O 1
ATOM 7257 N N . ALA C 1 83 ? -17.612 28.871 43.864 1.00 52.61 83 ALA C N 1
ATOM 7258 C CA . ALA C 1 83 ? -17.988 30.130 44.455 1.00 52.16 83 ALA C CA 1
ATOM 7259 C C . ALA C 1 83 ? -17.936 30.086 45.975 1.00 53.25 83 ALA C C 1
ATOM 7260 O O . ALA C 1 83 ? -17.673 31.145 46.575 1.00 53.01 83 ALA C O 1
ATOM 7262 N N . LEU C 1 84 ? -18.277 28.935 46.579 1.00 50.12 84 LEU C N 1
ATOM 7263 C CA . LEU C 1 84 ? -18.130 28.789 47.997 1.00 50.49 84 LEU C CA 1
ATOM 7264 C C . LEU C 1 84 ? -16.635 28.854 48.400 1.00 52.20 84 LEU C C 1
ATOM 7265 O O . LEU C 1 84 ? -16.314 29.567 49.320 1.00 50.19 84 LEU C O 1
ATOM 7270 N N . THR C 1 85 ? -15.762 28.077 47.739 1.00 50.68 85 THR C N 1
ATOM 7271 C CA . THR C 1 85 ? -14.369 28.043 48.066 1.00 53.02 85 THR C CA 1
ATOM 7272 C C . THR C 1 85 ? -13.680 29.387 47.811 1.00 52.52 85 THR C C 1
ATOM 7273 O O . THR C 1 85 ? -13.038 29.906 48.742 1.00 50.95 85 THR C O 1
ATOM 7277 N N . LEU C 1 86 ? -14.062 30.070 46.728 1.00 51.56 86 LEU C N 1
ATOM 7278 C CA . LEU C 1 86 ? -13.632 31.446 46.499 1.00 52.18 86 LEU C CA 1
ATOM 7279 C C . LEU C 1 86 ? -14.041 32.381 47.626 1.00 53.01 86 LEU C C 1
ATOM 7280 O O . LEU C 1 86 ? -13.228 33.225 48.021 1.00 52.88 86 LEU C O 1
ATOM 7285 N N . GLN C 1 87 ? -15.273 32.281 48.151 1.00 50.04 87 GLN C N 1
ATOM 7286 C CA . GLN C 1 87 ? -15.640 33.184 49.241 1.00 49.86 87 GLN C CA 1
ATOM 7287 C C . GLN C 1 87 ? -14.855 32.830 50.508 1.00 51.74 87 GLN C C 1
ATOM 7288 O O . GLN C 1 87 ? -14.493 33.748 51.269 1.00 49.92 87 GLN C O 1
ATOM 7294 N N . GLU C 1 88 ? -14.608 31.535 50.749 1.00 49.71 88 GLU C N 1
ATOM 7295 C CA . GLU C 1 88 ? -13.829 31.163 51.907 1.00 50.42 88 GLU C CA 1
ATOM 7296 C C . GLU C 1 88 ? -12.420 31.803 51.831 1.00 50.95 88 GLU C C 1
ATOM 7297 O O . GLU C 1 88 ? -11.835 32.167 52.858 1.00 50.64 88 GLU C O 1
ATOM 7303 N N . LYS C 1 89 ? -11.820 31.773 50.644 1.00 48.61 89 LYS C N 1
ATOM 7304 C CA . LYS C 1 89 ? -10.520 32.333 50.382 1.00 49.80 89 LYS C CA 1
ATOM 7305 C C . LYS C 1 89 ? -10.522 33.854 50.565 1.00 50.52 89 LYS C C 1
ATOM 7306 O O . LYS C 1 89 ? -9.579 34.385 51.159 1.00 47.86 89 LYS C O 1
ATOM 7312 N N . ALA C 1 90 ? -11.605 34.517 50.145 1.00 48.10 90 ALA C N 1
ATOM 7313 C CA . ALA C 1 90 ? -11.737 35.938 50.338 1.00 48.27 90 ALA C CA 1
ATOM 7314 C C . ALA C 1 90 ? -11.846 36.268 51.833 1.00 50.41 90 ALA C C 1
ATOM 7315 O O . ALA C 1 90 ? -11.408 37.348 52.260 1.00 48.57 90 ALA C O 1
ATOM 7317 N N . ALA C 1 91 ? -12.478 35.361 52.600 1.00 47.66 91 ALA C N 1
ATOM 7318 C CA . ALA C 1 91 ? -12.570 35.545 54.033 1.00 47.66 91 ALA C CA 1
ATOM 7319 C C . ALA C 1 91 ? -11.163 35.429 54.646 1.00 48.58 91 ALA C C 1
ATOM 7320 O O . ALA C 1 91 ? -10.851 36.182 55.545 1.00 48.76 91 ALA C O 1
ATOM 7322 N N . GLY C 1 92 ? -10.362 34.490 54.171 1.00 47.26 92 GLY C N 1
ATOM 7323 C CA . GLY C 1 92 ? -9.024 34.245 54.626 1.00 46.97 92 GLY C CA 1
ATOM 7324 C C . GLY C 1 92 ? -8.162 35.492 54.364 1.00 49.96 92 GLY C C 1
ATOM 7325 O O . GLY C 1 92 ? -7.394 35.896 55.238 1.00 50.21 92 GLY C O 1
ATOM 7326 N N . ILE C 1 93 ? -8.308 36.103 53.178 1.00 48.60 93 ILE C N 1
ATOM 7327 C CA . ILE C 1 93 ? -7.562 37.297 52.823 1.00 47.82 93 ILE C CA 1
ATOM 7328 C C . ILE C 1 93 ? -7.936 38.460 53.730 1.00 50.78 93 ILE C C 1
ATOM 7329 O O . ILE C 1 93 ? -7.056 39.149 54.266 1.00 49.98 93 ILE C O 1
ATOM 7334 N N . GLN C 1 94 ? -9.211 38.661 53.970 1.00 49.22 94 GLN C N 1
ATOM 7335 C CA . GLN C 1 94 ? -9.704 39.716 54.811 1.00 49.84 94 GLN C CA 1
ATOM 7336 C C . GLN C 1 94 ? -9.232 39.578 56.263 1.00 50.41 94 GLN C C 1
ATOM 7337 O O . GLN C 1 94 ? -9.124 40.558 56.981 1.00 48.81 94 GLN C O 1
ATOM 7343 N N . ASP C 1 95 ? -9.086 38.367 56.738 1.00 49.68 95 ASP C N 1
ATOM 7344 C CA . ASP C 1 95 ? -8.610 38.074 58.064 1.00 50.57 95 ASP C CA 1
ATOM 7345 C C . ASP C 1 95 ? -7.135 38.551 58.219 1.00 50.74 95 ASP C C 1
ATOM 7346 O O . ASP C 1 95 ? -6.787 39.176 59.195 1.00 48.11 95 ASP C O 1
ATOM 7351 N N . VAL C 1 96 ? -6.283 38.265 57.226 1.00 47.98 96 VAL C N 1
ATOM 7352 C CA . VAL C 1 96 ? -4.919 38.732 57.193 1.00 48.07 96 VAL C CA 1
ATOM 7353 C C . VAL C 1 96 ? -4.883 40.240 57.105 1.00 50.12 96 VAL C C 1
ATOM 7354 O O . VAL C 1 96 ? -4.051 40.863 57.800 1.00 50.09 96 VAL C O 1
ATOM 7358 N N . THR C 1 97 ? -5.821 40.853 56.346 1.00 48.57 97 THR C N 1
ATOM 7359 C CA . THR C 1 97 ? -5.829 42.298 56.297 1.00 48.22 97 THR C CA 1
ATOM 7360 C C . THR C 1 97 ? -6.204 42.884 57.653 1.00 49.22 97 THR C C 1
ATOM 7361 O O . THR C 1 97 ? -5.501 43.813 58.108 1.00 48.66 97 THR C O 1
ATOM 7365 N N . TYR C 1 98 ? -6.991 42.165 58.444 1.00 45.28 98 TYR C N 1
ATOM 7366 C CA . TYR C 1 98 ? -7.373 42.606 59.772 1.00 45.97 98 TYR C CA 1
ATOM 7367 C C . TYR C 1 98 ? -6.178 42.526 60.745 1.00 47.44 98 TYR C C 1
ATOM 7368 O O . TYR C 1 98 ? -5.985 43.399 61.591 1.00 46.69 98 TYR C O 1
ATOM 7377 N N . GLN C 1 99 ? -5.428 41.447 60.619 1.00 46.38 99 GLN C N 1
ATOM 7378 C CA . GLN C 1 99 ? -4.201 41.210 61.337 1.00 48.51 99 GLN C CA 1
ATOM 7379 C C . GLN C 1 99 ? -3.140 42.278 61.013 1.00 47.34 99 GLN C C 1
ATOM 7380 O O . GLN C 1 99 ? -2.441 42.714 61.929 1.00 47.51 99 GLN C O 1
ATOM 7386 N N . THR C 1 100 ? -3.027 42.650 59.758 1.00 43.85 100 THR C N 1
ATOM 7387 C CA . THR C 1 100 ? -2.217 43.752 59.311 1.00 45.86 100 THR C CA 1
ATOM 7388 C C . THR C 1 100 ? -2.644 45.046 59.997 1.00 47.45 100 THR C C 1
ATOM 7389 O O . THR C 1 100 ? -1.797 45.735 60.575 1.00 47.67 100 THR C O 1
ATOM 7393 N N . ASP C 1 101 ? -3.929 45.356 60.018 1.00 44.69 101 ASP C N 1
ATOM 7394 C CA . ASP C 1 101 ? -4.449 46.604 60.578 1.00 44.49 101 ASP C CA 1
ATOM 7395 C C . ASP C 1 101 ? -4.265 46.679 62.098 1.00 45.22 101 ASP C C 1
ATOM 7396 O O . ASP C 1 101 ? -4.163 47.771 62.660 1.00 44.79 101 ASP C O 1
ATOM 7401 N N . GLN C 1 102 ? -4.312 45.527 62.750 1.00 42.09 102 GLN C N 1
ATOM 7402 C CA . GLN C 1 102 ? -4.144 45.434 64.187 1.00 44.45 102 GLN C CA 1
ATOM 7403 C C . GLN C 1 102 ? -2.682 45.799 64.529 1.00 45.06 102 GLN C C 1
ATOM 7404 O O . GLN C 1 102 ? -2.465 46.498 65.470 1.00 44.61 102 GLN C O 1
ATOM 7410 N N . GLN C 1 103 ? -1.755 45.364 63.699 1.00 44.34 103 GLN C N 1
ATOM 7411 C CA . GLN C 1 103 ? -0.353 45.694 63.843 1.00 45.33 103 GLN C CA 1
ATOM 7412 C C . GLN C 1 103 ? -0.125 47.158 63.524 1.00 47.51 103 GLN C C 1
ATOM 7413 O O . GLN C 1 103 ? 0.578 47.823 64.294 1.00 48.57 103 GLN C O 1
ATOM 7419 N N . THR C 1 104 ? -0.815 47.726 62.551 1.00 44.57 104 THR C N 1
ATOM 7420 C CA . THR C 1 104 ? -0.681 49.130 62.192 1.00 42.89 104 THR C CA 1
ATOM 7421 C C . THR C 1 104 ? -1.096 50.002 63.348 1.00 43.77 104 THR C C 1
ATOM 7422 O O . THR C 1 104 ? -0.521 51.074 63.520 1.00 44.39 104 THR C O 1
ATOM 7426 N N . LEU C 1 105 ? -2.144 49.645 64.085 1.00 41.40 105 LEU C N 1
ATOM 7427 C CA . LEU C 1 105 ? -2.575 50.508 65.188 1.00 41.36 105 LEU C CA 1
ATOM 7428 C C . LEU C 1 105 ? -1.514 50.580 66.322 1.00 42.27 105 LEU C C 1
ATOM 7429 O O . LEU C 1 105 ? -1.398 51.611 66.972 1.00 40.92 105 LEU C O 1
ATOM 7434 N N . ILE C 1 106 ? -0.829 49.499 66.572 1.00 39.99 106 ILE C N 1
ATOM 7435 C CA . ILE C 1 106 ? 0.265 49.409 67.527 1.00 40.97 106 ILE C CA 1
ATOM 7436 C C . ILE C 1 106 ? 1.420 50.275 67.061 1.00 41.56 106 ILE C C 1
ATOM 7437 O O . ILE C 1 106 ? 1.835 51.176 67.820 1.00 39.14 106 ILE C O 1
ATOM 7442 N N . LEU C 1 107 ? 1.713 50.168 65.756 1.00 40.07 107 LEU C N 1
ATOM 7443 C CA . LEU C 1 107 ? 2.781 50.969 65.176 1.00 40.53 107 LEU C CA 1
ATOM 7444 C C . LEU C 1 107 ? 2.438 52.442 65.189 1.00 40.68 107 LEU C C 1
ATOM 7445 O O . LEU C 1 107 ? 3.251 53.296 65.650 1.00 40.59 107 LEU C O 1
ATOM 7450 N N . ASN C 1 108 ? 1.232 52.799 64.726 1.00 37.30 108 ASN C N 1
ATOM 7451 C CA . ASN C 1 108 ? 0.876 54.204 64.671 1.00 39.21 108 ASN C CA 1
ATOM 7452 C C . ASN C 1 108 ? 0.787 54.802 66.073 1.00 38.25 108 ASN C C 1
ATOM 7453 O O . ASN C 1 108 ? 1.002 55.995 66.204 1.00 37.64 108 ASN C O 1
ATOM 7458 N N . THR C 1 109 ? 0.217 54.025 67.007 1.00 36.04 109 THR C N 1
ATOM 7459 C CA . THR C 1 109 ? 0.029 54.531 68.365 1.00 36.39 109 THR C CA 1
ATOM 7460 C C . THR C 1 109 ? 1.392 54.795 69.045 1.00 36.85 109 THR C C 1
ATOM 7461 O O . THR C 1 109 ? 1.587 55.874 69.594 1.00 34.63 109 THR C O 1
ATOM 7465 N N . ALA C 1 110 ? 2.290 53.834 68.995 1.00 36.25 110 ALA C N 1
ATOM 7466 C CA . ALA C 1 110 ? 3.637 53.996 69.556 1.00 37.18 110 ALA C CA 1
ATOM 7467 C C . ALA C 1 110 ? 4.438 55.089 68.851 1.00 38.47 110 ALA C C 1
ATOM 7468 O O . ALA C 1 110 ? 5.007 55.955 69.558 1.00 38.47 110 ALA C O 1
ATOM 7470 N N . THR C 1 111 ? 4.402 55.133 67.509 1.00 36.15 111 THR C N 1
ATOM 7471 C CA . THR C 1 111 ? 4.968 56.264 66.759 1.00 35.70 111 THR C CA 1
ATOM 7472 C C . THR C 1 111 ? 4.361 57.552 67.197 1.00 38.03 111 THR C C 1
ATOM 7473 O O . THR C 1 111 ? 5.141 58.498 67.460 1.00 39.33 111 THR C O 1
ATOM 7477 N N . ALA C 1 112 ? 3.050 57.721 67.298 1.00 34.64 112 ALA C N 1
ATOM 7478 C CA . ALA C 1 112 ? 2.563 59.072 67.661 1.00 33.95 112 ALA C CA 1
ATOM 7479 C C . ALA C 1 112 ? 2.944 59.484 69.105 1.00 35.18 112 ALA C C 1
ATOM 7480 O O . ALA C 1 112 ? 3.073 60.668 69.483 1.00 34.37 112 ALA C O 1
ATOM 7482 N N . TYR C 1 113 ? 3.005 58.522 69.966 1.00 32.50 113 TYR C N 1
ATOM 7483 C CA . TYR C 1 113 ? 3.335 58.762 71.376 1.00 35.11 113 TYR C CA 1
ATOM 7484 C C . TYR C 1 113 ? 4.771 59.326 71.423 1.00 35.87 113 TYR C C 1
ATOM 7485 O O . TYR C 1 113 ? 5.000 60.336 72.052 1.00 36.60 113 TYR C O 1
ATOM 7494 N N . PHE C 1 114 ? 5.733 58.685 70.740 1.00 36.04 114 PHE C N 1
ATOM 7495 C CA . PHE C 1 114 ? 7.133 59.137 70.676 1.00 36.29 114 PHE C CA 1
ATOM 7496 C C . PHE C 1 114 ? 7.287 60.439 69.921 1.00 37.77 114 PHE C C 1
ATOM 7497 O O . PHE C 1 114 ? 8.084 61.310 70.361 1.00 37.22 114 PHE C O 1
ATOM 7505 N N . ASN C 1 115 ? 6.391 60.728 68.945 1.00 34.80 115 ASN C N 1
ATOM 7506 C CA . ASN C 1 115 ? 6.375 62.038 68.314 1.00 34.49 115 ASN C CA 1
ATOM 7507 C C . ASN C 1 115 ? 6.005 63.125 69.301 1.00 35.35 115 ASN C C 1
ATOM 7508 O O . ASN C 1 115 ? 6.500 64.262 69.178 1.00 35.42 115 ASN C O 1
ATOM 7513 N N . VAL C 1 116 ? 5.132 62.823 70.257 1.00 34.18 116 VAL C N 1
ATOM 7514 C CA . VAL C 1 116 ? 4.793 63.878 71.244 1.00 32.42 116 VAL C CA 1
ATOM 7515 C C . VAL C 1 116 ? 6.029 64.073 72.188 1.00 33.55 116 VAL C C 1
ATOM 7516 O O . VAL C 1 116 ? 6.371 65.147 72.537 1.00 33.29 116 VAL C O 1
ATOM 7520 N N . LEU C 1 117 ? 6.641 63.008 72.610 1.00 32.57 117 LEU C N 1
ATOM 7521 C CA . LEU C 1 117 ? 7.789 63.078 73.514 1.00 34.80 117 LEU C CA 1
ATOM 7522 C C . LEU C 1 117 ? 8.960 63.819 72.843 1.00 36.32 117 LEU C C 1
ATOM 7523 O O . LEU C 1 117 ? 9.608 64.679 73.462 1.00 33.82 117 LEU C O 1
ATOM 7528 N N . ASN C 1 118 ? 9.167 63.525 71.540 1.00 34.88 118 ASN C N 1
ATOM 7529 C CA . ASN C 1 118 ? 10.218 64.229 70.753 1.00 33.08 118 ASN C CA 1
ATOM 7530 C C . ASN C 1 118 ? 9.912 65.695 70.677 1.00 34.31 118 ASN C C 1
ATOM 7531 O O . ASN C 1 118 ? 10.745 66.594 70.949 1.00 33.47 118 ASN C O 1
ATOM 7536 N N . ALA C 1 119 ? 8.643 66.044 70.394 1.00 32.68 119 ALA C N 1
ATOM 7537 C CA . ALA C 1 119 ? 8.313 67.492 70.284 1.00 32.05 119 ALA C CA 1
ATOM 7538 C C . ALA C 1 119 ? 8.377 68.170 71.650 1.00 32.29 119 ALA C C 1
ATOM 7539 O O . ALA C 1 119 ? 8.679 69.379 71.774 1.00 33.39 119 ALA C O 1
ATOM 7541 N N . ILE C 1 120 ? 8.133 67.431 72.738 1.00 32.63 120 ILE C N 1
ATOM 7542 C CA . ILE C 1 120 ? 8.297 68.017 74.078 1.00 32.04 120 ILE C CA 1
ATOM 7543 C C . ILE C 1 120 ? 9.796 68.409 74.277 1.00 33.94 120 ILE C C 1
ATOM 7544 O O . ILE C 1 120 ? 10.139 69.519 74.695 1.00 33.72 120 ILE C O 1
ATOM 7549 N N . ASP C 1 121 ? 10.685 67.474 73.976 1.00 32.09 121 ASP C N 1
ATOM 7550 C CA . ASP C 1 121 ? 12.147 67.672 74.048 1.00 32.63 121 ASP C CA 1
ATOM 7551 C C . ASP C 1 121 ? 12.603 68.810 73.164 1.00 33.40 121 ASP C C 1
ATOM 7552 O O . ASP C 1 121 ? 13.379 69.674 73.646 1.00 35.15 121 ASP C O 1
ATOM 7557 N N . VAL C 1 122 ? 12.182 68.873 71.896 1.00 31.55 122 VAL C N 1
ATOM 7558 C CA . VAL C 1 122 ? 12.582 70.054 71.076 1.00 31.45 122 VAL C CA 1
ATOM 7559 C C . VAL C 1 122 ? 12.236 71.362 71.771 1.00 33.74 122 VAL C C 1
ATOM 7560 O O . VAL C 1 122 ? 12.990 72.388 71.696 1.00 32.55 122 VAL C O 1
ATOM 7564 N N . LEU C 1 123 ? 10.977 71.443 72.245 1.00 30.93 123 LEU C N 1
ATOM 7565 C CA . LEU C 1 123 ? 10.490 72.679 72.879 1.00 29.88 123 LEU C CA 1
ATOM 7566 C C . LEU C 1 123 ? 11.270 72.978 74.180 1.00 32.82 123 LEU C C 1
ATOM 7567 O O . LEU C 1 123 ? 11.631 74.118 74.469 1.00 32.01 123 LEU C O 1
ATOM 7572 N N . SER C 1 124 ? 11.516 71.991 74.973 1.00 29.56 124 SER C N 1
ATOM 7573 C CA . SER C 1 124 ? 12.293 72.172 76.203 1.00 32.90 124 SER C CA 1
ATOM 7574 C C . SER C 1 124 ? 13.760 72.549 75.941 1.00 35.11 124 SER C C 1
ATOM 7575 O O . SER C 1 124 ? 14.301 73.444 76.591 1.00 34.95 124 SER C O 1
ATOM 7578 N N . TYR C 1 125 ? 14.404 72.027 74.861 1.00 34.18 125 TYR C N 1
ATOM 7579 C CA . TYR C 1 125 ? 15.752 72.464 74.498 1.00 32.65 125 TYR C CA 1
ATOM 7580 C C . TYR C 1 125 ? 15.736 73.846 73.896 1.00 33.07 125 TYR C C 1
ATOM 7581 O O . TYR C 1 125 ? 16.644 74.649 74.131 1.00 33.09 125 TYR C O 1
ATOM 7590 N N . THR C 1 126 ? 14.687 74.156 73.129 1.00 31.22 126 THR C N 1
ATOM 7591 C CA . THR C 1 126 ? 14.532 75.514 72.586 1.00 29.95 126 THR C CA 1
ATOM 7592 C C . THR C 1 126 ? 14.394 76.517 73.687 1.00 32.19 126 THR C C 1
ATOM 7593 O O . THR C 1 126 ? 14.986 77.641 73.566 1.00 32.89 126 THR C O 1
ATOM 7597 N N . GLN C 1 127 ? 13.633 76.178 74.735 1.00 29.75 127 GLN C N 1
ATOM 7598 C CA . GLN C 1 127 ? 13.504 77.086 75.875 1.00 33.09 127 GLN C CA 1
ATOM 7599 C C . GLN C 1 127 ? 14.805 77.174 76.655 1.00 32.21 127 GLN C C 1
ATOM 7600 O O . GLN C 1 127 ? 15.092 78.241 77.147 1.00 35.12 127 GLN C O 1
ATOM 7606 N N . ALA C 1 128 ? 15.545 76.076 76.824 1.00 31.56 128 ALA C N 1
ATOM 7607 C CA . ALA C 1 128 ? 16.826 76.094 77.522 1.00 31.84 128 ALA C CA 1
ATOM 7608 C C . ALA C 1 128 ? 17.826 76.939 76.741 1.00 32.88 128 ALA C C 1
ATOM 7609 O O . ALA C 1 128 ? 18.492 77.825 77.297 1.00 34.57 128 ALA C O 1
ATOM 7611 N N . GLN C 1 129 ? 17.764 76.887 75.426 1.00 32.37 129 GLN C N 1
ATOM 7612 C CA . GLN C 1 129 ? 18.645 77.755 74.593 1.00 30.46 129 GLN C CA 1
ATOM 7613 C C . GLN C 1 129 ? 18.240 79.215 74.693 1.00 29.64 129 GLN C C 1
ATOM 7614 O O . GLN C 1 129 ? 19.050 80.128 74.742 1.00 29.57 129 GLN C O 1
ATOM 7620 N N . LYS C 1 130 ? 16.946 79.501 74.701 1.00 30.34 130 LYS C N 1
ATOM 7621 C CA . LYS C 1 130 ? 16.425 80.866 74.891 1.00 32.84 130 LYS C CA 1
ATOM 7622 C C . LYS C 1 130 ? 16.930 81.477 76.218 1.00 31.99 130 LYS C C 1
ATOM 7623 O O . LYS C 1 130 ? 17.363 82.601 76.194 1.00 29.27 130 LYS C O 1
ATOM 7629 N N . GLU C 1 131 ? 16.826 80.740 77.290 1.00 31.99 131 GLU C N 1
ATOM 7630 C CA . GLU C 1 131 ? 17.315 81.148 78.595 1.00 35.52 131 GLU C CA 1
ATOM 7631 C C . GLU C 1 131 ? 18.832 81.373 78.651 1.00 33.87 131 GLU C C 1
ATOM 7632 O O . GLU C 1 131 ? 19.242 82.390 79.122 1.00 35.64 131 GLU C O 1
ATOM 7638 N N . ALA C 1 132 ? 19.658 80.491 77.998 1.00 30.93 132 ALA C N 1
ATOM 7639 C CA . ALA C 1 132 ? 21.087 80.705 77.926 1.00 30.53 132 ALA C CA 1
ATOM 7640 C C . ALA C 1 132 ? 21.368 81.973 77.174 1.00 30.52 132 ALA C C 1
ATOM 7641 O O . ALA C 1 132 ? 22.217 82.761 77.597 1.00 29.66 132 ALA C O 1
ATOM 7643 N N . ILE C 1 133 ? 20.692 82.226 76.058 1.00 30.34 133 ILE C N 1
ATOM 7644 C CA . ILE C 1 133 ? 20.950 83.504 75.340 1.00 30.08 133 ILE C CA 1
ATOM 7645 C C . ILE C 1 133 ? 20.340 84.705 76.051 1.00 33.58 133 ILE C C 1
ATOM 7646 O O . ILE C 1 133 ? 20.990 85.765 76.081 1.00 35.97 133 ILE C O 1
ATOM 7651 N N . TYR C 1 134 ? 19.245 84.508 76.793 1.00 33.55 134 TYR C N 1
ATOM 7652 C CA . TYR C 1 134 ? 18.794 85.609 77.634 1.00 34.26 134 TYR C CA 1
ATOM 7653 C C . TYR C 1 134 ? 19.898 85.892 78.665 1.00 33.49 134 TYR C C 1
ATOM 7654 O O . TYR C 1 134 ? 20.271 87.057 78.808 1.00 33.48 134 TYR C O 1
ATOM 7663 N N . ARG C 1 135 ? 20.476 84.883 79.355 1.00 33.06 135 ARG C N 1
ATOM 7664 C CA . ARG C 1 135 ? 21.537 85.288 80.330 1.00 33.58 135 ARG C CA 1
ATOM 7665 C C . ARG C 1 135 ? 22.684 86.048 79.686 1.00 35.52 135 ARG C C 1
ATOM 7666 O O . ARG C 1 135 ? 23.271 86.986 80.311 1.00 35.61 135 ARG C O 1
ATOM 7674 N N . GLN C 1 136 ? 23.084 85.663 78.434 1.00 34.94 136 GLN C N 1
ATOM 7675 C CA . GLN C 1 136 ? 24.140 86.402 77.746 1.00 34.23 136 GLN C CA 1
ATOM 7676 C C . GLN C 1 136 ? 23.720 87.837 77.484 1.00 33.28 136 GLN C C 1
ATOM 7677 O O . GLN C 1 136 ? 24.518 88.825 77.587 1.00 34.41 136 GLN C O 1
ATOM 7683 N N . LEU C 1 137 ? 22.530 88.015 76.985 1.00 32.40 137 LEU C N 1
ATOM 7684 C CA . LEU C 1 137 ? 22.000 89.384 76.734 1.00 33.98 137 LEU C CA 1
ATOM 7685 C C . LEU C 1 137 ? 21.876 90.212 78.028 1.00 32.30 137 LEU C C 1
ATOM 7686 O O . LEU C 1 137 ? 22.372 91.334 78.047 1.00 36.97 137 LEU C O 1
ATOM 7691 N N . ASP C 1 138 ? 21.465 89.610 79.125 1.00 35.42 138 ASP C N 1
ATOM 7692 C CA . ASP C 1 138 ? 21.372 90.323 80.434 1.00 34.01 138 ASP C CA 1
ATOM 7693 C C . ASP C 1 138 ? 22.730 90.725 80.971 1.00 34.89 138 ASP C C 1
ATOM 7694 O O . ASP C 1 138 ? 22.997 91.923 81.161 1.00 33.61 138 ASP C O 1
ATOM 7699 N N . GLN C 1 139 ? 23.679 89.789 80.970 1.00 35.38 139 GLN C N 1
ATOM 7700 C CA . GLN C 1 139 ? 25.034 89.996 81.499 1.00 36.29 139 GLN C CA 1
ATOM 7701 C C . GLN C 1 139 ? 25.836 90.942 80.635 1.00 35.39 139 GLN C C 1
ATOM 7702 O O . GLN C 1 139 ? 26.530 91.838 81.108 1.00 35.20 139 GLN C O 1
ATOM 7708 N N . THR C 1 140 ? 25.505 91.020 79.356 1.00 31.16 140 THR C N 1
ATOM 7709 C CA . THR C 1 140 ? 26.144 91.992 78.510 1.00 31.34 140 THR C CA 1
ATOM 7710 C C . THR C 1 140 ? 25.574 93.378 78.662 1.00 29.64 140 THR C C 1
ATOM 7711 O O . THR C 1 140 ? 26.264 94.407 78.462 1.00 32.83 140 THR C O 1
ATOM 7715 N N . THR C 1 141 ? 24.273 93.466 78.798 1.00 29.14 141 THR C N 1
ATOM 7716 C CA . THR C 1 141 ? 23.615 94.778 79.081 1.00 30.74 141 THR C CA 1
ATOM 7717 C C . THR C 1 141 ? 24.110 95.369 80.405 1.00 30.43 141 THR C C 1
ATOM 7718 O O . THR C 1 141 ? 24.359 96.571 80.408 1.00 33.54 141 THR C O 1
ATOM 7722 N N . GLN C 1 142 ? 24.401 94.597 81.424 1.00 31.11 142 GLN C N 1
ATOM 7723 C CA . GLN C 1 142 ? 24.962 95.094 82.732 1.00 32.27 142 GLN C CA 1
ATOM 7724 C C . GLN C 1 142 ? 26.396 95.495 82.555 1.00 35.49 142 GLN C C 1
ATOM 7725 O O . GLN C 1 142 ? 26.851 96.438 83.268 1.00 39.09 142 GLN C O 1
ATOM 7731 N N . ARG C 1 143 ? 27.194 94.772 81.695 1.00 34.53 143 ARG C N 1
ATOM 7732 C CA . ARG C 1 143 ? 28.611 95.159 81.518 1.00 31.46 143 ARG C CA 1
ATOM 7733 C C . ARG C 1 143 ? 28.579 96.404 80.661 1.00 32.75 143 ARG C C 1
ATOM 7734 O O . ARG C 1 143 ? 29.346 97.399 80.798 1.00 36.21 143 ARG C O 1
ATOM 7742 N N . PHE C 1 144 ? 27.605 96.539 79.796 1.00 32.52 144 PHE C N 1
ATOM 7743 C CA . PHE C 1 144 ? 27.584 97.748 78.950 1.00 31.60 144 PHE C CA 1
ATOM 7744 C C . PHE C 1 144 ? 27.397 98.999 79.846 1.00 35.38 144 PHE C C 1
ATOM 7745 O O . PHE C 1 144 ? 27.887 100.109 79.568 1.00 38.52 144 PHE C O 1
ATOM 7753 N N . ASN C 1 145 ? 26.311 99.023 80.615 1.00 36.88 145 ASN C N 1
ATOM 7754 C CA . ASN C 1 145 ? 26.096 100.059 81.655 1.00 35.49 145 ASN C CA 1
ATOM 7755 C C . ASN C 1 145 ? 27.318 100.265 82.519 1.00 37.66 145 ASN C C 1
ATOM 7756 O O . ASN C 1 145 ? 27.606 101.412 82.753 1.00 43.41 145 ASN C O 1
ATOM 7761 N N . VAL C 1 146 ? 28.125 99.319 82.914 1.00 40.04 146 VAL C N 1
ATOM 7762 C CA . VAL C 1 146 ? 29.334 99.593 83.749 1.00 40.18 146 VAL C CA 1
ATOM 7763 C C . VAL C 1 146 ? 30.574 99.875 82.951 1.00 42.64 146 VAL C C 1
ATOM 7764 O O . VAL C 1 146 ? 31.603 100.134 83.572 1.00 45.54 146 VAL C O 1
ATOM 7768 N N . GLY C 1 147 ? 30.462 99.984 81.587 1.00 42.16 147 GLY C N 1
ATOM 7769 C CA . GLY C 1 147 ? 31.582 100.350 80.730 1.00 38.39 147 GLY C CA 1
ATOM 7770 C C . GLY C 1 147 ? 32.517 99.217 80.404 1.00 39.96 147 GLY C C 1
ATOM 7771 O O . GLY C 1 147 ? 33.582 99.538 79.864 1.00 43.36 147 GLY C O 1
ATOM 7772 N N . LEU C 1 148 ? 32.196 97.949 80.710 1.00 39.20 148 LEU C N 1
ATOM 7773 C CA . LEU C 1 148 ? 33.193 96.942 80.412 1.00 38.85 148 LEU C CA 1
ATOM 7774 C C . LEU C 1 148 ? 33.073 96.445 78.984 1.00 39.54 148 LEU C C 1
ATOM 7775 O O . LEU C 1 148 ? 34.003 95.807 78.531 1.00 43.38 148 LEU C O 1
ATOM 7780 N N . VAL C 1 149 ? 31.993 96.738 78.232 1.00 36.57 149 VAL C N 1
ATOM 7781 C CA . VAL C 1 149 ? 31.906 96.100 76.851 1.00 35.62 149 VAL C CA 1
ATOM 7782 C C . VAL C 1 149 ? 31.238 97.118 75.993 1.00 36.88 149 VAL C C 1
ATOM 7783 O O . VAL C 1 149 ? 30.495 97.961 76.487 1.00 36.41 149 VAL C O 1
ATOM 7787 N N . ALA C 1 150 ? 31.443 97.125 74.663 1.00 33.72 150 ALA C N 1
ATOM 7788 C CA . ALA C 1 150 ? 30.750 98.055 73.804 1.00 33.40 150 ALA C CA 1
ATOM 7789 C C . ALA C 1 150 ? 29.269 97.700 73.601 1.00 34.46 150 ALA C C 1
ATOM 7790 O O . ALA C 1 150 ? 28.807 96.550 73.849 1.00 34.72 150 ALA C O 1
ATOM 7792 N N . ILE C 1 151 ? 28.521 98.653 73.036 1.00 30.70 151 ILE C N 1
ATOM 7793 C CA . ILE C 1 151 ? 27.068 98.412 72.789 1.00 31.66 151 ILE C CA 1
ATOM 7794 C C . ILE C 1 151 ? 26.827 97.424 71.662 1.00 29.60 151 ILE C C 1
ATOM 7795 O O . ILE C 1 151 ? 25.782 96.793 71.539 1.00 27.91 151 ILE C O 1
ATOM 7800 N N . THR C 1 152 ? 27.855 97.256 70.811 1.00 30.09 152 THR C N 1
ATOM 7801 C CA . THR C 1 152 ? 27.780 96.241 69.752 1.00 28.48 152 THR C CA 1
ATOM 7802 C C . THR C 1 152 ? 27.606 94.851 70.256 1.00 27.92 152 THR C C 1
ATOM 7803 O O . THR C 1 152 ? 26.751 94.145 69.635 1.00 28.46 152 THR C O 1
ATOM 7807 N N . ASP C 1 153 ? 28.093 94.490 71.442 1.00 26.31 153 ASP C N 1
ATOM 7808 C CA . ASP C 1 153 ? 27.824 93.194 72.026 1.00 26.63 153 ASP C CA 1
ATOM 7809 C C . ASP C 1 153 ? 26.366 93.029 72.401 1.00 29.68 153 ASP C C 1
ATOM 7810 O O . ASP C 1 153 ? 25.821 91.943 72.231 1.00 31.07 153 ASP C O 1
ATOM 7815 N N . VAL C 1 154 ? 25.728 94.083 72.952 1.00 28.69 154 VAL C N 1
ATOM 7816 C CA . VAL C 1 154 ? 24.296 93.975 73.348 1.00 26.68 154 VAL C CA 1
ATOM 7817 C C . VAL C 1 154 ? 23.491 93.790 72.078 1.00 26.55 154 VAL C C 1
ATOM 7818 O O . VAL C 1 154 ? 22.583 93.025 72.008 1.00 32.03 154 VAL C O 1
ATOM 7822 N N . GLN C 1 155 ? 23.727 94.588 71.065 1.00 25.00 155 GLN C N 1
ATOM 7823 C CA . GLN C 1 155 ? 22.949 94.478 69.824 1.00 27.10 155 GLN C CA 1
ATOM 7824 C C . GLN C 1 155 ? 23.095 93.126 69.151 1.00 29.39 155 GLN C C 1
ATOM 7825 O O . GLN C 1 155 ? 22.108 92.581 68.613 1.00 28.88 155 GLN C O 1
ATOM 7831 N N . ASN C 1 156 ? 24.341 92.529 69.167 1.00 28.68 156 ASN C N 1
ATOM 7832 C CA . ASN C 1 156 ? 24.418 91.180 68.547 1.00 25.73 156 ASN C CA 1
ATOM 7833 C C . ASN C 1 156 ? 23.709 90.165 69.376 1.00 26.24 156 ASN C C 1
ATOM 7834 O O . ASN C 1 156 ? 23.052 89.258 68.860 1.00 27.61 156 ASN C O 1
ATOM 7839 N N . ALA C 1 157 ? 23.839 90.239 70.729 1.00 25.83 157 ALA C N 1
ATOM 7840 C CA . ALA C 1 157 ? 23.081 89.290 71.558 1.00 25.32 157 ALA C CA 1
ATOM 7841 C C . ALA C 1 157 ? 21.566 89.364 71.386 1.00 27.11 157 ALA C C 1
ATOM 7842 O O . ALA C 1 157 ? 20.910 88.330 71.373 1.00 29.29 157 ALA C O 1
ATOM 7844 N N . ARG C 1 158 ? 21.013 90.550 71.202 1.00 27.16 158 ARG C N 1
ATOM 7845 C CA . ARG C 1 158 ? 19.559 90.750 71.134 1.00 27.54 158 ARG C CA 1
ATOM 7846 C C . ARG C 1 158 ? 19.043 90.229 69.834 1.00 28.32 158 ARG C C 1
ATOM 7847 O O . ARG C 1 158 ? 18.008 89.597 69.744 1.00 29.86 158 ARG C O 1
ATOM 7855 N N . ALA C 1 159 ? 19.848 90.397 68.748 1.00 27.81 159 ALA C N 1
ATOM 7856 C CA . ALA C 1 159 ? 19.364 89.845 67.463 1.00 27.30 159 ALA C CA 1
ATOM 7857 C C . ALA C 1 159 ? 19.247 88.339 67.536 1.00 27.77 159 ALA C C 1
ATOM 7858 O O . ALA C 1 159 ? 18.334 87.666 66.979 1.00 33.09 159 ALA C O 1
ATOM 7860 N N . GLN C 1 160 ? 20.231 87.714 68.139 1.00 27.78 160 GLN C N 1
ATOM 7861 C CA . GLN C 1 160 ? 20.211 86.262 68.362 1.00 30.53 160 GLN C CA 1
ATOM 7862 C C . GLN C 1 160 ? 19.106 85.821 69.276 1.00 28.97 160 GLN C C 1
ATOM 7863 O O . GLN C 1 160 ? 18.545 84.756 69.049 1.00 29.39 160 GLN C O 1
ATOM 7869 N N . TYR C 1 161 ? 18.912 86.473 70.422 1.00 28.28 161 TYR C N 1
ATOM 7870 C CA . TYR C 1 161 ? 17.761 86.132 71.302 1.00 27.66 161 TYR C CA 1
ATOM 7871 C C . TYR C 1 161 ? 16.458 86.127 70.476 1.00 29.06 161 TYR C C 1
ATOM 7872 O O . TYR C 1 161 ? 15.677 85.194 70.583 1.00 30.44 161 TYR C O 1
ATOM 7881 N N . ASP C 1 162 ? 16.224 87.128 69.663 1.00 27.90 162 ASP C N 1
ATOM 7882 C CA . ASP C 1 162 ? 15.003 87.245 68.875 1.00 32.02 162 ASP C CA 1
ATOM 7883 C C . ASP C 1 162 ? 14.802 86.118 67.912 1.00 32.26 162 ASP C C 1
ATOM 7884 O O . ASP C 1 162 ? 13.702 85.657 67.687 1.00 31.81 162 ASP C O 1
ATOM 7889 N N . THR C 1 163 ? 15.906 85.609 67.297 1.00 31.69 163 THR C N 1
ATOM 7890 C CA . THR C 1 163 ? 15.808 84.447 66.464 1.00 31.15 163 THR C CA 1
ATOM 7891 C C . THR C 1 163 ? 15.367 83.237 67.292 1.00 32.85 163 THR C C 1
ATOM 7892 O O . THR C 1 163 ? 14.470 82.506 66.866 1.00 32.04 163 THR C O 1
ATOM 7896 N N . VAL C 1 164 ? 15.833 83.037 68.510 1.00 29.91 164 VAL C N 1
ATOM 7897 C CA . VAL C 1 164 ? 15.314 81.890 69.297 1.00 31.41 164 VAL C CA 1
ATOM 7898 C C . VAL C 1 164 ? 13.893 82.101 69.802 1.00 33.50 164 VAL C C 1
ATOM 7899 O O . VAL C 1 164 ? 13.168 81.049 69.927 1.00 32.53 164 VAL C O 1
ATOM 7903 N N . LEU C 1 165 ? 13.458 83.362 69.979 1.00 30.71 165 LEU C N 1
ATOM 7904 C CA . LEU C 1 165 ? 12.040 83.583 70.352 1.00 30.57 165 LEU C CA 1
ATOM 7905 C C . LEU C 1 165 ? 11.192 83.067 69.187 1.00 33.15 165 LEU C C 1
ATOM 7906 O O . LEU C 1 165 ? 10.143 82.459 69.398 1.00 32.51 165 LEU C O 1
ATOM 7911 N N . ALA C 1 166 ? 11.590 83.365 67.938 1.00 28.93 166 ALA C N 1
ATOM 7912 C CA . ALA C 1 166 ? 10.749 82.938 66.818 1.00 31.32 166 ALA C CA 1
ATOM 7913 C C . ALA C 1 166 ? 10.762 81.440 66.736 1.00 32.64 166 ALA C C 1
ATOM 7914 O O . ALA C 1 166 ? 9.791 80.815 66.307 1.00 34.68 166 ALA C O 1
ATOM 7916 N N . ASN C 1 167 ? 11.930 80.782 67.044 1.00 32.46 167 ASN C N 1
ATOM 7917 C CA . ASN C 1 167 ? 11.982 79.330 67.016 1.00 32.11 167 ASN C CA 1
ATOM 7918 C C . ASN C 1 167 ? 11.060 78.700 68.048 1.00 33.86 167 ASN C C 1
ATOM 7919 O O . ASN C 1 167 ? 10.571 77.581 67.822 1.00 34.24 167 ASN C O 1
ATOM 7924 N N . GLU C 1 168 ? 10.941 79.287 69.232 1.00 31.83 168 GLU C N 1
ATOM 7925 C CA . GLU C 1 168 ? 10.082 78.744 70.265 1.00 33.49 168 GLU C CA 1
ATOM 7926 C C . GLU C 1 168 ? 8.615 78.694 69.803 1.00 33.51 168 GLU C C 1
ATOM 7927 O O . GLU C 1 168 ? 7.886 77.720 70.042 1.00 33.29 168 GLU C O 1
ATOM 7933 N N . LEU C 1 169 ? 8.162 79.715 69.092 1.00 35.55 169 LEU C N 1
ATOM 7934 C CA . LEU C 1 169 ? 6.752 79.727 68.616 1.00 36.05 169 LEU C CA 1
ATOM 7935 C C . LEU C 1 169 ? 6.531 78.482 67.788 1.00 35.75 169 LEU C C 1
ATOM 7936 O O . LEU C 1 169 ? 5.616 77.681 67.981 1.00 37.68 169 LEU C O 1
ATOM 7941 N N . THR C 1 170 ? 7.413 78.262 66.814 1.00 37.16 170 THR C N 1
ATOM 7942 C CA . THR C 1 170 ? 7.265 77.075 65.996 1.00 34.98 170 THR C CA 1
ATOM 7943 C C . THR C 1 170 ? 7.499 75.782 66.722 1.00 36.52 170 THR C C 1
ATOM 7944 O O . THR C 1 170 ? 6.710 74.823 66.535 1.00 39.00 170 THR C O 1
ATOM 7948 N N . ALA C 1 171 ? 8.449 75.679 67.671 1.00 34.01 171 ALA C N 1
ATOM 7949 C CA . ALA C 1 171 ? 8.574 74.432 68.457 1.00 32.54 171 ALA C CA 1
ATOM 7950 C C . ALA C 1 171 ? 7.262 74.158 69.256 1.00 35.93 171 ALA C C 1
ATOM 7951 O O . ALA C 1 171 ? 6.905 73.006 69.503 1.00 33.63 171 ALA C O 1
ATOM 7953 N N . ARG C 1 172 ? 6.659 75.181 69.796 1.00 36.41 172 ARG C N 1
ATOM 7954 C CA . ARG C 1 172 ? 5.394 75.079 70.569 1.00 39.10 172 ARG C CA 1
ATOM 7955 C C . ARG C 1 172 ? 4.217 74.680 69.663 1.00 38.78 172 ARG C C 1
ATOM 7956 O O . ARG C 1 172 ? 3.522 73.773 69.995 1.00 40.12 172 ARG C O 1
ATOM 7964 N N . ASN C 1 173 ? 4.194 75.110 68.430 1.00 37.63 173 ASN C N 1
ATOM 7965 C CA . ASN C 1 173 ? 3.144 74.752 67.492 1.00 39.22 173 ASN C CA 1
ATOM 7966 C C . ASN C 1 173 ? 3.303 73.319 67.037 1.00 39.11 173 ASN C C 1
ATOM 7967 O O . ASN C 1 173 ? 2.322 72.599 66.899 1.00 40.50 173 ASN C O 1
ATOM 7972 N N . ASN C 1 174 ? 4.558 72.844 66.878 1.00 38.42 174 ASN C N 1
ATOM 7973 C CA . ASN C 1 174 ? 4.795 71.466 66.490 1.00 35.57 174 ASN C CA 1
ATOM 7974 C C . ASN C 1 174 ? 4.351 70.558 67.615 1.00 37.06 174 ASN C C 1
ATOM 7975 O O . ASN C 1 174 ? 3.897 69.425 67.331 1.00 38.52 174 ASN C O 1
ATOM 7980 N N . LEU C 1 175 ? 4.583 70.942 68.873 1.00 35.41 175 LEU C N 1
ATOM 7981 C CA . LEU C 1 175 ? 4.100 70.132 69.989 1.00 36.10 175 LEU C CA 1
ATOM 7982 C C . LEU C 1 175 ? 2.554 70.168 70.021 1.00 38.52 175 LEU C C 1
ATOM 7983 O O . LEU C 1 175 ? 1.947 69.123 70.257 1.00 37.79 175 LEU C O 1
ATOM 7988 N N . ASP C 1 176 ? 1.891 71.328 69.825 1.00 36.78 176 ASP C N 1
ATOM 7989 C CA . ASP C 1 176 ? 0.416 71.263 69.853 1.00 39.58 176 ASP C CA 1
ATOM 7990 C C . ASP C 1 176 ? -0.104 70.340 68.748 1.00 40.39 176 ASP C C 1
ATOM 7991 O O . ASP C 1 176 ? -1.019 69.501 68.999 1.00 40.28 176 ASP C O 1
ATOM 7996 N N . ASN C 1 177 ? 0.506 70.451 67.553 1.00 39.46 177 ASN C N 1
ATOM 7997 C CA . ASN C 1 177 ? 0.031 69.607 66.459 1.00 38.51 177 ASN C CA 1
ATOM 7998 C C . ASN C 1 177 ? 0.347 68.148 66.613 1.00 40.35 177 ASN C C 1
ATOM 7999 O O . ASN C 1 177 ? -0.457 67.324 66.144 1.00 40.73 177 ASN C O 1
ATOM 8004 N N . ALA C 1 178 ? 1.419 67.732 67.331 1.00 35.73 178 ALA C N 1
ATOM 8005 C CA . ALA C 1 178 ? 1.635 66.304 67.547 1.00 35.55 178 ALA C CA 1
ATOM 8006 C C . ALA C 1 178 ? 0.628 65.762 68.575 1.00 36.33 178 ALA C C 1
ATOM 8007 O O . ALA C 1 178 ? 0.313 64.571 68.609 1.00 36.10 178 ALA C O 1
ATOM 8009 N N . VAL C 1 179 ? 0.227 66.582 69.519 1.00 35.17 179 VAL C N 1
ATOM 8010 C CA . VAL C 1 179 ? -0.771 66.229 70.497 1.00 36.56 179 VAL C CA 1
ATOM 8011 C C . VAL C 1 179 ? -2.144 65.967 69.785 1.00 38.11 179 VAL C C 1
ATOM 8012 O O . VAL C 1 179 ? -2.823 64.995 70.127 1.00 38.73 179 VAL C O 1
ATOM 8016 N N . GLU C 1 180 ? -2.462 66.681 68.755 1.00 38.14 180 GLU C N 1
ATOM 8017 C CA . GLU C 1 180 ? -3.690 66.512 67.968 1.00 40.07 180 GLU C CA 1
ATOM 8018 C C . GLU C 1 180 ? -3.571 65.273 67.094 1.00 41.60 180 GLU C C 1
ATOM 8019 O O . GLU C 1 180 ? -4.484 64.427 67.085 1.00 43.07 180 GLU C O 1
ATOM 8025 N N . GLN C 1 181 ? -2.347 64.964 66.600 1.00 40.80 181 GLN C N 1
ATOM 8026 C CA . GLN C 1 181 ? -2.183 63.703 65.877 1.00 39.20 181 GLN C CA 1
ATOM 8027 C C . GLN C 1 181 ? -2.481 62.587 66.833 1.00 40.85 181 GLN C C 1
ATOM 8028 O O . GLN C 1 181 ? -3.141 61.583 66.496 1.00 40.34 181 GLN C O 1
ATOM 8034 N N . LEU C 1 182 ? -1.920 62.669 68.052 1.00 36.70 182 LEU C N 1
ATOM 8035 C CA . LEU C 1 182 ? -2.157 61.589 68.977 1.00 38.59 182 LEU C CA 1
ATOM 8036 C C . LEU C 1 182 ? -3.668 61.507 69.341 1.00 40.68 182 LEU C C 1
ATOM 8037 O O . LEU C 1 182 ? -4.136 60.362 69.605 1.00 39.37 182 LEU C O 1
ATOM 8042 N N . ARG C 1 183 ? -4.365 62.641 69.487 1.00 39.11 183 ARG C N 1
ATOM 8043 C CA . ARG C 1 183 ? -5.770 62.583 69.839 1.00 41.23 183 ARG C CA 1
ATOM 8044 C C . ARG C 1 183 ? -6.597 61.895 68.719 1.00 41.59 183 ARG C C 1
ATOM 8045 O O . ARG C 1 183 ? -7.505 61.098 69.031 1.00 43.75 183 ARG C O 1
ATOM 8053 N N . GLN C 1 184 ? -6.233 62.121 67.469 1.00 40.31 184 GLN C N 1
ATOM 8054 C CA . GLN C 1 184 ? -6.864 61.487 66.338 1.00 41.17 184 GLN C CA 1
ATOM 8055 C C . GLN C 1 184 ? -6.803 59.972 66.411 1.00 44.38 184 GLN C C 1
ATOM 8056 O O . GLN C 1 184 ? -7.834 59.308 66.153 1.00 44.62 184 GLN C O 1
ATOM 8062 N N . ILE C 1 185 ? -5.706 59.395 66.853 1.00 42.68 185 ILE C N 1
ATOM 8063 C CA . ILE C 1 185 ? -5.564 57.940 66.809 1.00 44.10 185 ILE C CA 1
ATOM 8064 C C . ILE C 1 185 ? -6.231 57.233 67.965 1.00 46.03 185 ILE C C 1
ATOM 8065 O O . ILE C 1 185 ? -6.627 56.032 67.980 1.00 46.03 185 ILE C O 1
ATOM 8070 N N . THR C 1 186 ? -6.125 57.911 69.070 1.00 42.81 186 THR C N 1
ATOM 8071 C CA . THR C 1 186 ? -6.434 57.434 70.381 1.00 43.50 186 THR C CA 1
ATOM 8072 C C . THR C 1 186 ? -7.830 57.829 70.912 1.00 43.66 186 THR C C 1
ATOM 8073 O O . THR C 1 186 ? -8.369 57.149 71.777 1.00 43.34 186 THR C O 1
ATOM 8077 N N . GLY C 1 187 ? -8.363 58.929 70.452 1.00 42.71 187 GLY C N 1
ATOM 8078 C CA . GLY C 1 187 ? -9.624 59.505 70.891 1.00 45.51 187 GLY C CA 1
ATOM 8079 C C . GLY C 1 187 ? -9.480 60.502 72.043 1.00 48.55 187 GLY C C 1
ATOM 8080 O O . GLY C 1 187 ? -10.378 61.314 72.326 1.00 48.10 187 GLY C O 1
ATOM 8081 N N . ASN C 1 188 ? -8.319 60.477 72.727 1.00 47.87 188 ASN C N 1
ATOM 8082 C CA . ASN C 1 188 ? -8.118 61.321 73.901 1.00 48.45 188 ASN C CA 1
ATOM 8083 C C . ASN C 1 188 ? -7.044 62.396 73.867 1.00 50.89 188 ASN C C 1
ATOM 8084 O O . ASN C 1 188 ? -6.050 62.313 73.135 1.00 48.74 188 ASN C O 1
ATOM 8089 N N . TYR C 1 189 ? -7.189 63.314 74.814 1.00 51.64 189 TYR C N 1
ATOM 8090 C CA . TYR C 1 189 ? -6.234 64.416 74.982 1.00 53.26 189 TYR C CA 1
ATOM 8091 C C . TYR C 1 189 ? -5.437 64.083 76.232 1.00 53.29 189 TYR C C 1
ATOM 8092 O O . TYR C 1 189 ? -5.995 63.647 77.237 1.00 53.44 189 TYR C O 1
ATOM 8101 N N . TYR C 1 190 ? -4.119 64.020 76.117 1.00 52.60 190 TYR C N 1
ATOM 8102 C CA . TYR C 1 190 ? -3.291 63.684 77.279 1.00 51.56 190 TYR C CA 1
ATOM 8103 C C . TYR C 1 190 ? -2.482 64.931 77.654 1.00 53.29 190 TYR C C 1
ATOM 8104 O O . TYR C 1 190 ? -1.697 65.435 76.856 1.00 54.62 190 TYR C O 1
ATOM 8113 N N . PRO C 1 191 ? -2.613 65.347 78.899 1.00 51.78 191 PRO C N 1
ATOM 8114 C CA . PRO C 1 191 ? -1.987 66.548 79.417 1.00 51.22 191 PRO C CA 1
ATOM 8115 C C . PRO C 1 191 ? -0.627 66.173 79.973 1.00 50.46 191 PRO C C 1
ATOM 8116 O O . PRO C 1 191 ? 0.246 67.030 80.106 1.00 50.05 191 PRO C O 1
ATOM 8120 N N . GLU C 1 192 ? -0.422 64.883 80.204 1.00 49.05 192 GLU C N 1
ATOM 8121 C CA . GLU C 1 192 ? 0.904 64.396 80.438 1.00 49.73 192 GLU C CA 1
ATOM 8122 C C . GLU C 1 192 ? 1.137 62.945 80.016 1.00 46.13 192 GLU C C 1
ATOM 8123 O O . GLU C 1 192 ? 0.259 62.077 80.036 1.00 45.91 192 GLU C O 1
ATOM 8129 N N . LEU C 1 193 ? 2.353 62.646 79.614 1.00 41.89 193 LEU C N 1
ATOM 8130 C CA . LEU C 1 193 ? 2.754 61.290 79.181 1.00 40.44 193 LEU C CA 1
ATOM 8131 C C . LEU C 1 193 ? 3.945 60.843 80.005 1.00 40.32 193 LEU C C 1
ATOM 8132 O O . LEU C 1 193 ? 4.708 61.722 80.468 1.00 41.73 193 LEU C O 1
ATOM 8137 N N . ALA C 1 194 ? 4.217 59.547 80.077 1.00 38.52 194 ALA C N 1
ATOM 8138 C CA . ALA C 1 194 ? 5.449 59.048 80.674 1.00 39.45 194 ALA C CA 1
ATOM 8139 C C . ALA C 1 194 ? 6.607 59.252 79.667 1.00 42.48 194 ALA C C 1
ATOM 8140 O O . ALA C 1 194 ? 6.491 58.821 78.505 1.00 38.74 194 ALA C O 1
ATOM 8142 N N . ALA C 1 195 ? 7.710 59.857 80.125 1.00 40.17 195 ALA C N 1
ATOM 8143 C CA . ALA C 1 195 ? 8.843 60.213 79.322 1.00 38.83 195 ALA C CA 1
ATOM 8144 C C . ALA C 1 195 ? 9.821 59.069 79.160 1.00 38.92 195 ALA C C 1
ATOM 8145 O O . ALA C 1 195 ? 9.834 58.096 79.947 1.00 37.55 195 ALA C O 1
ATOM 8147 N N . LEU C 1 196 ? 10.669 59.207 78.157 1.00 36.40 196 LEU C N 1
ATOM 8148 C CA . LEU C 1 196 ? 11.688 58.201 77.920 1.00 37.15 196 LEU C CA 1
ATOM 8149 C C . LEU C 1 196 ? 12.658 58.295 79.104 1.00 38.88 196 LEU C C 1
ATOM 8150 O O . LEU C 1 196 ? 13.099 59.395 79.471 1.00 36.61 196 LEU C O 1
ATOM 8155 N N . ASN C 1 197 ? 13.065 57.155 79.599 1.00 38.46 197 ASN C N 1
ATOM 8156 C CA . ASN C 1 197 ? 14.022 57.155 80.700 1.00 40.42 197 ASN C CA 1
ATOM 8157 C C . ASN C 1 197 ? 15.418 57.238 80.070 1.00 38.76 197 ASN C C 1
ATOM 8158 O O . ASN C 1 197 ? 15.866 56.200 79.593 1.00 35.98 197 ASN C O 1
ATOM 8163 N N . VAL C 1 198 ? 16.019 58.406 79.974 1.00 39.24 198 VAL C N 1
ATOM 8164 C CA . VAL C 1 198 ? 17.350 58.512 79.340 1.00 41.30 198 VAL C CA 1
ATOM 8165 C C . VAL C 1 198 ? 18.498 58.122 80.267 1.00 43.52 198 VAL C C 1
ATOM 8166 O O . VAL C 1 198 ? 19.609 57.867 79.835 1.00 38.32 198 VAL C O 1
ATOM 8170 N N . GLU C 1 199 ? 18.236 58.093 81.589 1.00 44.86 199 GLU C N 1
ATOM 8171 C CA . GLU C 1 199 ? 19.305 57.664 82.511 1.00 48.85 199 GLU C CA 1
ATOM 8172 C C . GLU C 1 199 ? 19.583 56.185 82.303 1.00 48.88 199 GLU C C 1
ATOM 8173 O O . GLU C 1 199 ? 20.721 55.748 82.341 1.00 48.70 199 GLU C O 1
ATOM 8179 N N . ASN C 1 200 ? 18.541 55.417 82.043 1.00 48.91 200 ASN C N 1
ATOM 8180 C CA . ASN C 1 200 ? 18.609 54.005 81.794 1.00 51.26 200 ASN C CA 1
ATOM 8181 C C . ASN C 1 200 ? 18.610 53.562 80.354 1.00 50.43 200 ASN C C 1
ATOM 8182 O O . ASN C 1 200 ? 18.753 52.369 80.061 1.00 47.90 200 ASN C O 1
ATOM 8187 N N . PHE C 1 201 ? 18.541 54.502 79.445 1.00 46.08 201 PHE C N 1
ATOM 8188 C CA . PHE C 1 201 ? 18.595 54.190 78.011 1.00 44.74 201 PHE C CA 1
ATOM 8189 C C . PHE C 1 201 ? 19.875 53.511 77.512 1.00 45.99 201 PHE C C 1
ATOM 8190 O O . PHE C 1 201 ? 20.985 53.959 77.764 1.00 44.69 201 PHE C O 1
ATOM 8198 N N . LYS C 1 202 ? 19.745 52.457 76.772 1.00 44.38 202 LYS C N 1
ATOM 8199 C CA . LYS C 1 202 ? 20.769 51.657 76.120 1.00 46.73 202 LYS C CA 1
ATOM 8200 C C . LYS C 1 202 ? 20.264 51.278 74.710 1.00 44.97 202 LYS C C 1
ATOM 8201 O O . LYS C 1 202 ? 19.066 51.160 74.516 1.00 44.15 202 LYS C O 1
ATOM 8207 N N . THR C 1 203 ? 21.193 50.948 73.809 1.00 41.67 203 THR C N 1
ATOM 8208 C CA . THR C 1 203 ? 20.847 50.441 72.510 1.00 40.89 203 THR C CA 1
ATOM 8209 C C . THR C 1 203 ? 21.388 49.027 72.413 1.00 42.97 203 THR C C 1
ATOM 8210 O O . THR C 1 203 ? 22.350 48.634 73.121 1.00 41.00 203 THR C O 1
ATOM 8214 N N . ASP C 1 204 ? 20.760 48.238 71.572 1.00 42.66 204 ASP C N 1
ATOM 8215 C CA . ASP C 1 204 ? 21.168 46.870 71.316 1.00 44.14 204 ASP C CA 1
ATOM 8216 C C . ASP C 1 204 ? 21.330 46.666 69.817 1.00 43.57 204 ASP C C 1
ATOM 8217 O O . ASP C 1 204 ? 20.470 47.092 69.054 1.00 40.43 204 ASP C O 1
ATOM 8222 N N . LYS C 1 205 ? 22.376 45.959 69.432 1.00 43.83 205 LYS C N 1
ATOM 8223 C CA . LYS C 1 205 ? 22.561 45.705 68.025 1.00 46.26 205 LYS C CA 1
ATOM 8224 C C . LYS C 1 205 ? 21.469 44.768 67.537 1.00 45.17 205 LYS C C 1
ATOM 8225 O O . LYS C 1 205 ? 21.046 43.867 68.248 1.00 43.33 205 LYS C O 1
ATOM 8231 N N . PRO C 1 206 ? 20.952 45.030 66.351 1.00 44.01 206 PRO C N 1
ATOM 8232 C CA . PRO C 1 206 ? 19.948 44.139 65.779 1.00 43.25 206 PRO C CA 1
ATOM 8233 C C . PRO C 1 206 ? 20.544 42.785 65.394 1.00 45.66 206 PRO C C 1
ATOM 8234 O O . PRO C 1 206 ? 21.750 42.619 65.155 1.00 43.37 206 PRO C O 1
ATOM 8238 N N . GLN C 1 207 ? 19.675 41.779 65.323 1.00 46.30 207 GLN C N 1
ATOM 8239 C CA . GLN C 1 207 ? 20.052 40.481 64.764 1.00 47.35 207 GLN C CA 1
ATOM 8240 C C . GLN C 1 207 ? 20.612 40.699 63.356 1.00 45.05 207 GLN C C 1
ATOM 8241 O O . GLN C 1 207 ? 20.260 41.669 62.688 1.00 43.13 207 GLN C O 1
ATOM 8247 N N . PRO C 1 208 ? 21.411 39.769 62.878 1.00 43.03 208 PRO C N 1
ATOM 8248 C CA . PRO C 1 208 ? 21.932 39.818 61.528 1.00 43.14 208 PRO C CA 1
ATOM 8249 C C . PRO C 1 208 ? 20.808 39.961 60.485 1.00 44.61 208 PRO C C 1
ATOM 8250 O O . PRO C 1 208 ? 19.694 39.420 60.653 1.00 43.26 208 PRO C O 1
ATOM 8254 N N . VAL C 1 209 ? 21.035 40.808 59.491 1.00 43.22 209 VAL C N 1
ATOM 8255 C CA . VAL C 1 209 ? 20.029 41.072 58.486 1.00 44.09 209 VAL C CA 1
ATOM 8256 C C . VAL C 1 209 ? 19.495 39.815 57.723 1.00 43.82 209 VAL C C 1
ATOM 8257 O O . VAL C 1 209 ? 18.313 39.783 57.464 1.00 40.84 209 VAL C O 1
ATOM 8261 N N . ASN C 1 210 ? 20.288 38.830 57.434 1.00 45.62 210 ASN C N 1
ATOM 8262 C CA . ASN C 1 210 ? 19.883 37.560 56.819 1.00 47.01 210 ASN C CA 1
ATOM 8263 C C . ASN C 1 210 ? 18.900 36.824 57.689 1.00 46.28 210 ASN C C 1
ATOM 8264 O O . ASN C 1 210 ? 17.933 36.262 57.157 1.00 49.48 210 ASN C O 1
ATOM 8269 N N . ALA C 1 211 ? 19.094 36.838 59.000 1.00 44.52 211 ALA C N 1
ATOM 8270 C CA . ALA C 1 211 ? 18.127 36.266 59.945 1.00 44.89 211 ALA C CA 1
ATOM 8271 C C . ALA C 1 211 ? 16.818 37.036 60.003 1.00 46.33 211 ALA C C 1
ATOM 8272 O O . ALA C 1 211 ? 15.724 36.414 59.993 1.00 45.25 211 ALA C O 1
ATOM 8274 N N . LEU C 1 212 ? 16.881 38.395 60.007 1.00 43.11 212 LEU C N 1
ATOM 8275 C CA . LEU C 1 212 ? 15.639 39.176 59.967 1.00 41.50 212 LEU C CA 1
ATOM 8276 C C . LEU C 1 212 ? 14.877 38.904 58.660 1.00 40.86 212 LEU C C 1
ATOM 8277 O O . LEU C 1 212 ? 13.656 38.848 58.702 1.00 40.40 212 LEU C O 1
ATOM 8282 N N . LEU C 1 213 ? 15.582 38.800 57.537 1.00 40.10 213 LEU C N 1
ATOM 8283 C CA . LEU C 1 213 ? 15.004 38.564 56.234 1.00 44.55 213 LEU C CA 1
ATOM 8284 C C . LEU C 1 213 ? 14.249 37.199 56.156 1.00 46.87 213 LEU C C 1
ATOM 8285 O O . LEU C 1 213 ? 13.130 37.137 55.670 1.00 44.14 213 LEU C O 1
ATOM 8290 N N . LYS C 1 214 ? 14.870 36.146 56.692 1.00 48.30 214 LYS C N 1
ATOM 8291 C CA . LYS C 1 214 ? 14.318 34.814 56.794 1.00 50.47 214 LYS C CA 1
ATOM 8292 C C . LYS C 1 214 ? 13.027 34.840 57.609 1.00 49.34 214 LYS C C 1
ATOM 8293 O O . LYS C 1 214 ? 12.005 34.334 57.191 1.00 50.06 214 LYS C O 1
ATOM 8299 N N . GLU C 1 215 ? 13.064 35.430 58.773 1.00 47.81 215 GLU C N 1
ATOM 8300 C CA . GLU C 1 215 ? 11.877 35.562 59.601 1.00 47.77 215 GLU C CA 1
ATOM 8301 C C . GLU C 1 215 ? 10.764 36.383 58.927 1.00 48.80 215 GLU C C 1
ATOM 8302 O O . GLU C 1 215 ? 9.592 36.012 59.024 1.00 46.32 215 GLU C O 1
ATOM 8308 N N . ALA C 1 216 ? 11.078 37.500 58.251 1.00 45.35 216 ALA C N 1
ATOM 8309 C CA . ALA C 1 216 ? 10.101 38.262 57.490 1.00 45.59 216 ALA C CA 1
ATOM 8310 C C . ALA C 1 216 ? 9.456 37.435 56.345 1.00 45.07 216 ALA C C 1
ATOM 8311 O O . ALA C 1 216 ? 8.278 37.550 56.103 1.00 41.59 216 ALA C O 1
ATOM 8313 N N . GLU C 1 217 ? 10.234 36.635 55.658 1.00 47.23 217 GLU C N 1
ATOM 8314 C CA . GLU C 1 217 ? 9.750 35.795 54.578 1.00 52.76 217 GLU C CA 1
ATOM 8315 C C . GLU C 1 217 ? 8.702 34.790 55.109 1.00 52.46 217 GLU C C 1
ATOM 8316 O O . GLU C 1 217 ? 7.661 34.585 54.483 1.00 51.26 217 GLU C O 1
ATOM 8322 N N . LYS C 1 218 ? 8.900 34.332 56.343 1.00 50.46 218 LYS C N 1
ATOM 8323 C CA . LYS C 1 218 ? 8.021 33.371 56.982 1.00 51.59 218 LYS C CA 1
ATOM 8324 C C . LYS C 1 218 ? 6.791 34.038 57.585 1.00 50.92 218 LYS C C 1
ATOM 8325 O O . LYS C 1 218 ? 5.724 33.413 57.647 1.00 50.76 218 LYS C O 1
ATOM 8331 N N . ARG C 1 219 ? 6.902 35.295 58.036 1.00 46.81 219 ARG C N 1
ATOM 8332 C CA . ARG C 1 219 ? 5.805 35.866 58.787 1.00 45.48 219 ARG C CA 1
ATOM 8333 C C . ARG C 1 219 ? 5.287 37.199 58.333 1.00 44.59 219 ARG C C 1
ATOM 8334 O O . ARG C 1 219 ? 4.299 37.651 58.888 1.00 42.88 219 ARG C O 1
ATOM 8342 N N . ASN C 1 220 ? 5.945 37.897 57.422 1.00 42.92 220 ASN C N 1
ATOM 8343 C CA . ASN C 1 220 ? 5.420 39.223 57.074 1.00 43.81 220 ASN C CA 1
ATOM 8344 C C . ASN C 1 220 ? 3.955 39.084 56.593 1.00 45.68 220 ASN C C 1
ATOM 8345 O O . ASN C 1 220 ? 3.677 38.230 55.773 1.00 43.68 220 ASN C O 1
ATOM 8350 N N . LEU C 1 221 ? 3.043 39.889 57.113 1.00 45.43 221 LEU C N 1
ATOM 8351 C CA . LEU C 1 221 ? 1.629 39.831 56.814 1.00 46.24 221 LEU C CA 1
ATOM 8352 C C . LEU C 1 221 ? 1.294 40.228 55.397 1.00 49.03 221 LEU C C 1
ATOM 8353 O O . LEU C 1 221 ? 0.396 39.618 54.825 1.00 48.91 221 LEU C O 1
ATOM 8358 N N . SER C 1 222 ? 1.989 41.222 54.818 1.00 46.83 222 SER C N 1
ATOM 8359 C CA . SER C 1 222 ? 1.789 41.596 53.440 1.00 48.09 222 SER C CA 1
ATOM 8360 C C . SER C 1 222 ? 2.125 40.445 52.515 1.00 48.12 222 SER C C 1
ATOM 8361 O O . SER C 1 222 ? 1.497 40.294 51.476 1.00 48.33 222 SER C O 1
ATOM 8364 N N . LEU C 1 223 ? 3.218 39.758 52.782 1.00 47.14 223 LEU C N 1
ATOM 8365 C CA . LEU C 1 223 ? 3.576 38.716 51.871 1.00 50.25 223 LEU C CA 1
ATOM 8366 C C . LEU C 1 223 ? 2.730 37.440 52.096 1.00 49.23 223 LEU C C 1
ATOM 8367 O O . LEU C 1 223 ? 2.403 36.789 51.120 1.00 47.69 223 LEU C O 1
ATOM 8372 N N . LEU C 1 224 ? 2.186 37.198 53.270 1.00 47.42 224 LEU C N 1
ATOM 8373 C CA . LEU C 1 224 ? 1.208 36.126 53.474 1.00 49.30 224 LEU C CA 1
ATOM 8374 C C . LEU C 1 224 ? -0.033 36.481 52.602 1.00 51.34 224 LEU C C 1
ATOM 8375 O O . LEU C 1 224 ? -0.394 35.737 51.686 1.00 50.23 224 LEU C O 1
ATOM 8380 N N . GLN C 1 225 ? -0.547 37.695 52.760 1.00 48.96 225 GLN C N 1
ATOM 8381 C CA . GLN C 1 225 ? -1.635 38.168 51.938 1.00 50.87 225 GLN C CA 1
ATOM 8382 C C . GLN C 1 225 ? -1.390 38.073 50.426 1.00 50.93 225 GLN C C 1
ATOM 8383 O O . GLN C 1 225 ? -2.308 37.650 49.693 1.00 49.98 225 GLN C O 1
ATOM 8389 N N . ALA C 1 226 ? -0.202 38.422 49.935 1.00 47.64 226 ALA C N 1
ATOM 8390 C CA . ALA C 1 226 ? 0.089 38.258 48.518 1.00 46.45 226 ALA C CA 1
ATOM 8391 C C . ALA C 1 226 ? 0.056 36.770 48.114 1.00 47.25 226 ALA C C 1
ATOM 8392 O O . ALA C 1 226 ? -0.199 36.455 46.938 1.00 45.50 226 ALA C O 1
ATOM 8394 N N . ARG C 1 227 ? 0.531 35.896 48.991 1.00 45.84 227 ARG C N 1
ATOM 8395 C CA . ARG C 1 227 ? 0.486 34.460 48.737 1.00 48.58 227 ARG C CA 1
ATOM 8396 C C . ARG C 1 227 ? -0.972 33.971 48.649 1.00 47.90 227 ARG C C 1
ATOM 8397 O O . ARG C 1 227 ? -1.299 33.229 47.731 1.00 48.38 227 ARG C O 1
ATOM 8405 N N . LEU C 1 228 ? -1.832 34.412 49.550 1.00 47.40 228 LEU C N 1
ATOM 8406 C CA . LEU C 1 228 ? -3.251 34.058 49.524 1.00 48.27 228 LEU C CA 1
ATOM 8407 C C . LEU C 1 228 ? -3.933 34.640 48.280 1.00 50.40 228 LEU C C 1
ATOM 8408 O O . LEU C 1 228 ? -4.741 33.964 47.691 1.00 50.07 228 LEU C O 1
ATOM 8413 N N . SER C 1 229 ? -3.583 35.860 47.856 1.00 47.83 229 SER C N 1
ATOM 8414 C CA . SER C 1 229 ? -4.069 36.394 46.616 1.00 47.63 229 SER C CA 1
ATOM 8415 C C . SER C 1 229 ? -3.622 35.604 45.400 1.00 46.91 229 SER C C 1
ATOM 8416 O O . SER C 1 229 ? -4.365 35.571 44.448 1.00 46.66 229 SER C O 1
ATOM 8419 N N . GLN C 1 230 ? -2.389 35.087 45.363 1.00 45.73 230 GLN C N 1
ATOM 8420 C CA . GLN C 1 230 ? -1.939 34.279 44.241 1.00 45.74 230 GLN C CA 1
ATOM 8421 C C . GLN C 1 230 ? -2.764 32.949 44.235 1.00 48.36 230 GLN C C 1
ATOM 8422 O O . GLN C 1 230 ? -3.202 32.480 43.176 1.00 45.06 230 GLN C O 1
ATOM 8428 N N . ASP C 1 231 ? -2.999 32.381 45.422 1.00 47.76 231 ASP C N 1
ATOM 8429 C CA . ASP C 1 231 ? -3.805 31.164 45.544 1.00 51.73 231 ASP C CA 1
ATOM 8430 C C . ASP C 1 231 ? -5.242 31.387 45.030 1.00 53.01 231 ASP C C 1
ATOM 8431 O O . ASP C 1 231 ? -5.786 30.572 44.345 1.00 54.91 231 ASP C O 1
ATOM 8436 N N . LEU C 1 232 ? -5.849 32.509 45.377 1.00 51.16 232 LEU C N 1
ATOM 8437 C CA . LEU C 1 232 ? -7.164 32.925 44.960 1.00 51.73 232 LEU C CA 1
ATOM 8438 C C . LEU C 1 232 ? -7.218 33.052 43.423 1.00 53.27 232 LEU C C 1
ATOM 8439 O O . LEU C 1 232 ? -8.155 32.539 42.792 1.00 51.19 232 LEU C O 1
ATOM 8444 N N . ALA C 1 233 ? -6.164 33.633 42.835 1.00 49.42 233 ALA C N 1
ATOM 8445 C CA . ALA C 1 233 ? -6.082 33.726 41.398 1.00 49.36 233 ALA C CA 1
ATOM 8446 C C . ALA C 1 233 ? -6.021 32.319 40.759 1.00 50.06 233 ALA C C 1
ATOM 8447 O O . ALA C 1 233 ? -6.517 32.107 39.668 1.00 47.26 233 ALA C O 1
ATOM 8449 N N . ARG C 1 234 ? -5.366 31.383 41.412 1.00 50.38 234 ARG C N 1
ATOM 8450 C CA . ARG C 1 234 ? -5.302 30.009 40.967 1.00 52.91 234 ARG C CA 1
ATOM 8451 C C . ARG C 1 234 ? -6.706 29.350 40.968 1.00 52.91 234 ARG C C 1
ATOM 8452 O O . ARG C 1 234 ? -7.079 28.646 40.038 1.00 51.24 234 ARG C O 1
ATOM 8460 N N . GLU C 1 235 ? -7.445 29.586 42.045 1.00 51.65 235 GLU C N 1
ATOM 8461 C CA . GLU C 1 235 ? -8.799 29.126 42.188 1.00 53.20 235 GLU C CA 1
ATOM 8462 C C . GLU C 1 235 ? -9.706 29.738 41.116 1.00 54.34 235 GLU C C 1
ATOM 8463 O O . GLU C 1 235 ? -10.590 29.051 40.669 1.00 54.44 235 GLU C O 1
ATOM 8469 N N . GLN C 1 236 ? -9.457 30.970 40.667 1.00 51.11 236 GLN C N 1
ATOM 8470 C CA . GLN C 1 236 ? -10.250 31.645 39.653 1.00 49.44 236 GLN C CA 1
ATOM 8471 C C . GLN C 1 236 ? -10.030 31.076 38.253 1.00 49.33 236 GLN C C 1
ATOM 8472 O O . GLN C 1 236 ? -10.892 31.229 37.374 1.00 47.63 236 GLN C O 1
ATOM 8478 N N . ILE C 1 237 ? -8.912 30.401 38.050 1.00 48.34 237 ILE C N 1
ATOM 8479 C CA . ILE C 1 237 ? -8.680 29.740 36.774 1.00 49.16 237 ILE C CA 1
ATOM 8480 C C . ILE C 1 237 ? -9.623 28.514 36.772 1.00 51.40 237 ILE C C 1
ATOM 8481 O O . ILE C 1 237 ? -10.362 28.305 35.817 1.00 50.61 237 ILE C O 1
ATOM 8486 N N . ARG C 1 238 ? -9.646 27.767 37.876 1.00 51.54 238 ARG C N 1
ATOM 8487 C CA . ARG C 1 238 ? -10.522 26.596 37.993 1.00 52.57 238 ARG C CA 1
ATOM 8488 C C . ARG C 1 238 ? -11.969 26.995 37.784 1.00 54.98 238 ARG C C 1
ATOM 8489 O O . ARG C 1 238 ? -12.681 26.399 36.957 1.00 54.92 238 ARG C O 1
ATOM 8497 N N . GLN C 1 239 ? -12.378 28.096 38.429 1.00 53.62 239 GLN C N 1
ATOM 8498 C CA . GLN C 1 239 ? -13.729 28.604 38.251 1.00 53.97 239 GLN C CA 1
ATOM 8499 C C . GLN C 1 239 ? -14.005 28.828 36.761 1.00 55.15 239 GLN C C 1
ATOM 8500 O O . GLN C 1 239 ? -15.112 28.562 36.309 1.00 55.09 239 GLN C O 1
ATOM 8506 N N . ALA C 1 240 ? -13.047 29.429 36.041 1.00 52.34 240 ALA C N 1
ATOM 8507 C CA . ALA C 1 240 ? -13.255 29.669 34.634 1.00 53.96 240 ALA C CA 1
ATOM 8508 C C . ALA C 1 240 ? -13.420 28.315 33.898 1.00 54.44 240 ALA C C 1
ATOM 8509 O O . ALA C 1 240 ? -14.256 28.176 33.055 1.00 53.75 240 ALA C O 1
ATOM 8511 N N . GLN C 1 241 ? -12.604 27.343 34.228 1.00 53.91 241 GLN C N 1
ATOM 8512 C CA . GLN C 1 241 ? -12.615 26.004 33.684 1.00 55.57 241 GLN C CA 1
ATOM 8513 C C . GLN C 1 241 ? -13.908 25.245 33.936 1.00 57.18 241 GLN C C 1
ATOM 8514 O O . GLN C 1 241 ? -14.364 24.556 33.030 1.00 57.48 241 GLN C O 1
ATOM 8520 N N . ASP C 1 242 ? -14.612 25.551 35.022 1.00 56.72 242 ASP C N 1
ATOM 8521 C CA . ASP C 1 242 ? -15.884 24.999 35.360 1.00 57.21 242 ASP C CA 1
ATOM 8522 C C . ASP C 1 242 ? -16.968 25.287 34.307 1.00 59.62 242 ASP C C 1
ATOM 8523 O O . ASP C 1 242 ? -17.937 24.522 34.270 1.00 60.36 242 ASP C O 1
ATOM 8528 N N . GLY C 1 243 ? -16.829 26.300 33.453 1.00 58.57 243 GLY C N 1
ATOM 8529 C CA . GLY C 1 243 ? -17.814 26.666 32.453 1.00 59.09 243 GLY C CA 1
ATOM 8530 C C . GLY C 1 243 ? -17.969 25.645 31.312 1.00 61.34 243 GLY C C 1
ATOM 8531 O O . GLY C 1 243 ? -18.820 25.789 30.446 1.00 58.72 243 GLY C O 1
ATOM 8532 N N . HIS C 1 244 ? -17.106 24.630 31.302 1.00 61.42 244 HIS C N 1
ATOM 8533 C CA . HIS C 1 244 ? -17.151 23.553 30.332 1.00 62.44 244 HIS C CA 1
ATOM 8534 C C . HIS C 1 244 ? -18.009 22.388 30.837 1.00 63.45 244 HIS C C 1
ATOM 8535 O O . HIS C 1 244 ? -18.351 21.521 30.042 1.00 64.26 244 HIS C O 1
ATOM 8542 N N . LEU C 1 245 ? -18.156 22.269 32.153 1.00 62.01 245 LEU C N 1
ATOM 8543 C CA . LEU C 1 245 ? -18.803 21.133 32.760 1.00 61.88 245 LEU C CA 1
ATOM 8544 C C . LEU C 1 245 ? -20.334 21.147 32.703 1.00 63.00 245 LEU C C 1
ATOM 8545 O O . LEU C 1 245 ? -20.989 22.197 32.599 1.00 63.64 245 LEU C O 1
ATOM 8550 N N . PRO C 1 246 ? -20.936 19.965 32.771 1.00 61.16 246 PRO C N 1
ATOM 8551 C CA . PRO C 1 246 ? -22.367 19.832 32.815 1.00 61.26 246 PRO C CA 1
ATOM 8552 C C . PRO C 1 246 ? -22.890 20.027 34.238 1.00 62.27 246 PRO C C 1
ATOM 8553 O O . PRO C 1 246 ? -22.188 19.820 35.248 1.00 59.65 246 PRO C O 1
ATOM 8557 N N . THR C 1 247 ? -24.160 20.389 34.287 1.00 62.82 247 THR C N 1
ATOM 8558 C CA . THR C 1 247 ? -24.877 20.572 35.535 1.00 63.43 247 THR C CA 1
ATOM 8559 C C . THR C 1 247 ? -26.021 19.540 35.632 1.00 65.52 247 THR C C 1
ATOM 8560 O O . THR C 1 247 ? -26.642 19.164 34.611 1.00 64.72 247 THR C O 1
ATOM 8564 N N . LEU C 1 248 ? -26.359 19.174 36.866 1.00 65.39 248 LEU C N 1
ATOM 8565 C CA . LEU C 1 248 ? -27.452 18.284 37.175 1.00 66.22 248 LEU C CA 1
ATOM 8566 C C . LEU C 1 248 ? -28.261 18.825 38.350 1.00 67.65 248 LEU C C 1
ATOM 8567 O O . LEU C 1 248 ? -27.770 18.880 39.483 1.00 68.86 248 LEU C O 1
ATOM 8572 N N . ASP C 1 249 ? -29.497 19.244 38.079 1.00 66.32 249 ASP C N 1
ATOM 8573 C CA . ASP C 1 249 ? -30.402 19.776 39.073 1.00 66.48 249 ASP C CA 1
ATOM 8574 C C . ASP C 1 249 ? -31.640 18.908 39.319 1.00 69.05 249 ASP C C 1
ATOM 8575 O O . ASP C 1 249 ? -32.007 18.044 38.524 1.00 68.24 249 ASP C O 1
ATOM 8580 N N . LEU C 1 250 ? -32.264 19.135 40.470 1.00 69.13 250 LEU C N 1
ATOM 8581 C CA . LEU C 1 250 ? -33.466 18.453 40.882 1.00 70.24 250 LEU C CA 1
ATOM 8582 C C . LEU C 1 250 ? -34.547 19.519 41.030 1.00 71.58 250 LEU C C 1
ATOM 8583 O O . LEU C 1 250 ? -34.288 20.580 41.551 1.00 71.77 250 LEU C O 1
ATOM 8588 N N . THR C 1 251 ? -35.738 19.224 40.546 1.00 71.78 251 THR C N 1
ATOM 8589 C CA . THR C 1 251 ? -36.912 20.079 40.675 1.00 72.01 251 THR C CA 1
ATOM 8590 C C . THR C 1 251 ? -38.044 19.245 41.301 1.00 72.94 251 THR C C 1
ATOM 8591 O O . THR C 1 251 ? -38.100 18.007 41.159 1.00 72.00 251 THR C O 1
ATOM 8595 N N . ALA C 1 252 ? -38.914 19.922 42.037 1.00 71.24 252 ALA C N 1
ATOM 8596 C CA . ALA C 1 252 ? -40.042 19.254 42.661 1.00 70.69 252 ALA C CA 1
ATOM 8597 C C . ALA C 1 252 ? -41.076 20.345 42.885 1.00 72.09 252 ALA C C 1
ATOM 8598 O O . ALA C 1 252 ? -40.720 21.510 42.941 1.00 71.20 252 ALA C O 1
ATOM 8600 N N . SER C 1 253 ? -42.348 19.954 42.874 1.00 72.21 253 SER C N 1
ATOM 8601 C CA . SER C 1 253 ? -43.424 20.895 43.107 1.00 71.39 253 SER C CA 1
ATOM 8602 C C . SER C 1 253 ? -44.775 20.202 43.294 1.00 74.10 253 SER C C 1
ATOM 8603 O O . SER C 1 253 ? -44.999 19.044 42.941 1.00 73.87 253 SER C O 1
ATOM 8606 N N . THR C 1 254 ? -45.685 21.005 43.803 1.00 75.37 254 THR C N 1
ATOM 8607 C CA . THR C 1 254 ? -47.055 20.631 44.023 1.00 76.55 254 THR C CA 1
ATOM 8608 C C . THR C 1 254 ? -47.875 21.894 43.796 1.00 78.02 254 THR C C 1
ATOM 8609 O O . THR C 1 254 ? -47.565 22.954 44.330 1.00 77.32 254 THR C O 1
ATOM 8613 N N . GLY C 1 255 ? -48.796 21.789 42.852 1.00 78.07 255 GLY C N 1
ATOM 8614 C CA . GLY C 1 255 ? -49.640 22.913 42.486 1.00 78.72 255 GLY C CA 1
ATOM 8615 C C . GLY C 1 255 ? -51.041 22.444 42.065 1.00 79.99 255 GLY C C 1
ATOM 8616 O O . GLY C 1 255 ? -51.266 21.271 41.749 1.00 79.48 255 GLY C O 1
ATOM 8617 N N . ILE C 1 256 ? -51.984 23.378 42.141 1.00 78.97 256 ILE C N 1
ATOM 8618 C CA . ILE C 1 256 ? -53.348 23.155 41.724 1.00 79.47 256 ILE C CA 1
ATOM 8619 C C . ILE C 1 256 ? -53.682 24.291 40.760 1.00 80.70 256 ILE C C 1
ATOM 8620 O O . ILE C 1 256 ? -52.973 25.294 40.748 1.00 79.88 256 ILE C O 1
ATOM 8625 N N . SER C 1 257 ? -54.698 24.099 39.924 1.00 79.94 257 SER C N 1
ATOM 8626 C CA . SER C 1 257 ? -55.165 25.096 38.984 1.00 79.23 257 SER C CA 1
ATOM 8627 C C . SER C 1 257 ? -56.618 24.805 38.608 1.00 80.68 257 SER C C 1
ATOM 8628 O O . SER C 1 257 ? -57.073 23.659 38.495 1.00 80.36 257 SER C O 1
ATOM 8631 N N . ASP C 1 258 ? -57.373 25.895 38.487 1.00 79.85 258 ASP C N 1
ATOM 8632 C CA . ASP C 1 258 ? -58.775 25.790 38.153 1.00 79.69 258 ASP C CA 1
ATOM 8633 C C . ASP C 1 258 ? -58.980 25.956 36.654 1.00 80.56 258 ASP C C 1
ATOM 8634 O O . ASP C 1 258 ? -58.442 25.148 35.875 1.00 80.32 258 ASP C O 1
ATOM 8639 N N . THR C 1 259 ? -59.666 26.957 36.182 1.00 80.21 259 THR C N 1
ATOM 8640 C CA . THR C 1 259 ? -59.990 27.223 34.787 1.00 79.58 259 THR C CA 1
ATOM 8641 C C . THR C 1 259 ? -61.468 26.893 34.490 1.00 80.51 259 THR C C 1
ATOM 8642 O O . THR C 1 259 ? -61.943 25.744 34.514 1.00 80.73 259 THR C O 1
ATOM 8646 N N . SER C 1 260 ? -62.164 27.961 34.170 1.00 79.31 260 SER C N 1
ATOM 8647 C CA . SER C 1 260 ? -63.571 27.885 33.817 1.00 79.63 260 SER C CA 1
ATOM 8648 C C . SER C 1 260 ? -63.688 28.619 32.488 1.00 80.96 260 SER C C 1
ATOM 8649 O O . SER C 1 260 ? -63.041 29.693 32.365 1.00 80.87 260 SER C O 1
ATOM 8652 N N . TYR C 1 261 ? -64.294 28.009 31.456 1.00 78.84 261 TYR C N 1
ATOM 8653 C CA . TYR C 1 261 ? -64.312 28.730 30.178 1.00 78.45 261 TYR C CA 1
ATOM 8654 C C . TYR C 1 261 ? -65.654 29.408 30.022 1.00 79.22 261 TYR C C 1
ATOM 8655 O O . TYR C 1 261 ? -66.480 29.295 30.943 1.00 79.42 261 TYR C O 1
ATOM 8664 N N . SER C 1 262 ? -65.881 30.139 28.929 1.00 79.04 262 SER C N 1
ATOM 8665 C CA . SER C 1 262 ? -67.176 30.791 28.780 1.00 80.25 262 SER C CA 1
ATOM 8666 C C . SER C 1 262 ? -67.301 31.604 27.503 1.00 81.86 262 SER C C 1
ATOM 8667 O O . SER C 1 262 ? -66.301 31.969 26.897 1.00 81.62 262 SER C O 1
ATOM 8670 N N . GLY C 1 263 ? -68.562 31.756 27.034 1.00 82.22 263 GLY C N 1
ATOM 8671 C CA . GLY C 1 263 ? -68.841 32.513 25.825 1.00 81.95 263 GLY C CA 1
ATOM 8672 C C . GLY C 1 263 ? -69.581 31.701 24.775 1.00 82.45 263 GLY C C 1
ATOM 8673 O O . GLY C 1 263 ? -69.740 30.494 24.924 1.00 82.38 263 GLY C O 1
ATOM 8674 N N . SER C 1 264 ? -69.852 32.345 23.634 1.00 81.97 264 SER C N 1
ATOM 8675 C CA . SER C 1 264 ? -70.523 31.720 22.508 1.00 81.77 264 SER C CA 1
ATOM 8676 C C . SER C 1 264 ? -70.056 30.317 22.183 1.00 81.78 264 SER C C 1
ATOM 8677 O O . SER C 1 264 ? -70.891 29.423 22.104 1.00 82.18 264 SER C O 1
ATOM 8680 N N . LYS C 1 265 ? -68.776 30.137 21.877 1.00 80.87 265 LYS C N 1
ATOM 8681 C CA . LYS C 1 265 ? -68.274 28.857 21.399 1.00 80.98 265 LYS C CA 1
ATOM 8682 C C . LYS C 1 265 ? -67.764 27.914 22.464 1.00 81.91 265 LYS C C 1
ATOM 8683 O O . LYS C 1 265 ? -66.923 27.048 22.157 1.00 82.68 265 LYS C O 1
ATOM 8689 N N . THR C 1 266 ? -68.255 28.013 23.702 1.00 81.21 266 THR C N 1
ATOM 8690 C CA . THR C 1 266 ? -67.717 27.091 24.700 1.00 81.94 266 THR C CA 1
ATOM 8691 C C . THR C 1 266 ? -68.107 25.653 24.386 1.00 83.84 266 THR C C 1
ATOM 8692 O O . THR C 1 266 ? -67.244 24.767 24.399 1.00 85.17 266 THR C O 1
ATOM 8696 N N . ARG C 1 267 ? -69.404 25.414 24.168 1.00 82.87 267 ARG C N 1
ATOM 8697 C CA . ARG C 1 267 ? -69.905 24.080 23.869 1.00 82.43 267 ARG C CA 1
ATOM 8698 C C . ARG C 1 267 ? -70.238 23.955 22.393 1.00 83.68 267 ARG C C 1
ATOM 8699 O O . ARG C 1 267 ? -69.599 24.602 21.557 1.00 84.31 267 ARG C O 1
ATOM 8707 N N . GLY C 1 268 ? -71.259 23.154 22.091 1.00 83.17 268 GLY C N 1
ATOM 8708 C CA . GLY C 1 268 ? -71.707 22.971 20.725 1.00 82.74 268 GLY C CA 1
ATOM 8709 C C . GLY C 1 268 ? -70.564 22.557 19.811 1.00 83.84 268 GLY C C 1
ATOM 8710 O O . GLY C 1 268 ? -69.900 23.410 19.210 1.00 85.23 268 GLY C O 1
ATOM 8711 N N . ALA C 1 269 ? -70.281 21.258 19.736 1.00 83.08 269 ALA C N 1
ATOM 8712 C CA . ALA C 1 269 ? -69.184 20.772 18.890 1.00 82.45 269 ALA C CA 1
ATOM 8713 C C . ALA C 1 269 ? -67.817 21.158 19.494 1.00 83.59 269 ALA C C 1
ATOM 8714 O O . ALA C 1 269 ? -66.812 21.345 18.800 1.00 83.46 269 ALA C O 1
ATOM 8716 N N . ALA C 1 270 ? -67.790 21.223 20.826 1.00 82.65 270 ALA C N 1
ATOM 8717 C CA . ALA C 1 270 ? -66.540 21.506 21.525 1.00 82.71 270 ALA C CA 1
ATOM 8718 C C . ALA C 1 270 ? -65.899 20.141 21.778 1.00 83.55 270 ALA C C 1
ATOM 8719 O O . ALA C 1 270 ? -64.857 19.817 21.207 1.00 85.30 270 ALA C O 1
ATOM 8721 N N . GLY C 1 271 ? -66.548 19.330 22.592 1.00 82.69 271 GLY C N 1
ATOM 8722 C CA . GLY C 1 271 ? -66.064 17.990 22.871 1.00 82.07 271 GLY C CA 1
ATOM 8723 C C . GLY C 1 271 ? -65.382 17.845 24.218 1.00 83.29 271 GLY C C 1
ATOM 8724 O O . GLY C 1 271 ? -64.311 17.244 24.300 1.00 83.82 271 GLY C O 1
ATOM 8725 N N . THR C 1 272 ? -65.960 18.377 25.302 1.00 82.56 272 THR C N 1
ATOM 8726 C CA . THR C 1 272 ? -65.343 18.224 26.633 1.00 82.24 272 THR C CA 1
ATOM 8727 C C . THR C 1 272 ? -64.151 19.141 26.897 1.00 82.70 272 THR C C 1
ATOM 8728 O O . THR C 1 272 ? -63.958 19.602 28.022 1.00 82.44 272 THR C O 1
ATOM 8732 N N . GLN C 1 273 ? -63.430 19.507 25.859 1.00 82.02 273 GLN C N 1
ATOM 8733 C CA . GLN C 1 273 ? -62.282 20.406 25.815 1.00 82.42 273 GLN C CA 1
ATOM 8734 C C . GLN C 1 273 ? -62.444 21.718 26.576 1.00 83.50 273 GLN C C 1
ATOM 8735 O O . GLN C 1 273 ? -61.455 22.234 27.137 1.00 84.42 273 GLN C O 1
ATOM 8741 N N . TYR C 1 274 ? -63.675 22.265 26.615 1.00 81.89 274 TYR C N 1
ATOM 8742 C CA . TYR C 1 274 ? -63.961 23.510 27.306 1.00 81.20 274 TYR C CA 1
ATOM 8743 C C . TYR C 1 274 ? -64.925 23.332 28.483 1.00 81.61 274 TYR C C 1
ATOM 8744 O O . TYR C 1 274 ? -65.813 24.173 28.741 1.00 79.87 274 TYR C O 1
ATOM 8753 N N . ASP C 1 275 ? -64.726 22.244 29.224 1.00 81.36 275 ASP C N 1
ATOM 8754 C CA . ASP C 1 275 ? -65.492 22.017 30.457 1.00 80.98 275 ASP C CA 1
ATOM 8755 C C . ASP C 1 275 ? -64.704 22.733 31.573 1.00 82.28 275 ASP C C 1
ATOM 8756 O O . ASP C 1 275 ? -64.039 23.727 31.265 1.00 82.43 275 ASP C O 1
ATOM 8761 N N . ASP C 1 276 ? -64.869 22.352 32.837 1.00 80.92 276 ASP C N 1
ATOM 8762 C CA . ASP C 1 276 ? -64.124 22.977 33.927 1.00 79.54 276 ASP C CA 1
ATOM 8763 C C . ASP C 1 276 ? -63.073 21.985 34.408 1.00 81.30 276 ASP C C 1
ATOM 8764 O O . ASP C 1 276 ? -63.410 20.802 34.599 1.00 81.31 276 ASP C O 1
ATOM 8769 N N . SER C 1 277 ? -61.823 22.430 34.582 1.00 81.09 277 SER C N 1
ATOM 8770 C CA . SER C 1 277 ? -60.799 21.482 35.044 1.00 81.22 277 SER C CA 1
ATOM 8771 C C . SER C 1 277 ? -60.281 21.928 36.392 1.00 81.64 277 SER C C 1
ATOM 8772 O O . SER C 1 277 ? -60.362 23.122 36.694 1.00 81.24 277 SER C O 1
ATOM 8775 N N . ASN C 1 278 ? -59.913 20.994 37.269 1.00 80.96 278 ASN C N 1
ATOM 8776 C CA . ASN C 1 278 ? -59.392 21.407 38.561 1.00 81.22 278 ASN C CA 1
ATOM 8777 C C . ASN C 1 278 ? -58.074 20.691 38.830 1.00 82.46 278 ASN C C 1
ATOM 8778 O O . ASN C 1 278 ? -57.909 20.160 39.917 1.00 83.43 278 ASN C O 1
ATOM 8791 N N . GLY C 1 280 ? -54.312 19.114 39.576 1.00 78.93 280 GLY C N 1
ATOM 8792 C CA . GLY C 1 280 ? -53.535 18.919 40.799 1.00 79.68 280 GLY C CA 1
ATOM 8793 C C . GLY C 1 280 ? -52.341 18.085 40.338 1.00 81.55 280 GLY C C 1
ATOM 8794 O O . GLY C 1 280 ? -52.517 17.104 39.594 1.00 81.14 280 GLY C O 1
ATOM 8795 N N . GLN C 1 281 ? -51.122 18.548 40.644 1.00 80.59 281 GLN C N 1
ATOM 8796 C CA . GLN C 1 281 ? -49.936 17.831 40.206 1.00 79.51 281 GLN C CA 1
ATOM 8797 C C . GLN C 1 281 ? -48.811 17.849 41.247 1.00 78.93 281 GLN C C 1
ATOM 8798 O O . GLN C 1 281 ? -48.583 18.831 41.916 1.00 78.79 281 GLN C O 1
ATOM 8804 N N . ASN C 1 282 ? -48.172 16.697 41.412 1.00 77.17 282 ASN C N 1
ATOM 8805 C CA . ASN C 1 282 ? -47.021 16.484 42.272 1.00 75.98 282 ASN C CA 1
ATOM 8806 C C . ASN C 1 282 ? -45.894 16.048 41.344 1.00 76.29 282 ASN C C 1
ATOM 8807 O O . ASN C 1 282 ? -46.089 15.105 40.556 1.00 74.88 282 ASN C O 1
ATOM 8812 N N . LYS C 1 283 ? -44.798 16.814 41.317 1.00 75.34 283 LYS C N 1
ATOM 8813 C CA . LYS C 1 283 ? -43.707 16.509 40.405 1.00 74.79 283 LYS C CA 1
ATOM 8814 C C . LYS C 1 283 ? -42.356 16.384 41.123 1.00 75.12 283 LYS C C 1
ATOM 8815 O O . LYS C 1 283 ? -42.154 16.835 42.232 1.00 75.77 283 LYS C O 1
ATOM 8821 N N . VAL C 1 284 ? -41.449 15.699 40.474 1.00 73.94 284 VAL C N 1
ATOM 8822 C CA . VAL C 1 284 ? -40.076 15.476 40.847 1.00 74.19 284 VAL C CA 1
ATOM 8823 C C . VAL C 1 284 ? -39.393 15.125 39.523 1.00 75.11 284 VAL C C 1
ATOM 8824 O O . VAL C 1 284 ? -39.810 14.196 38.816 1.00 74.45 284 VAL C O 1
ATOM 8828 N N . GLY C 1 285 ? -38.406 15.935 39.174 1.00 73.78 285 GLY C N 1
ATOM 8829 C CA . GLY C 1 285 ? -37.686 15.765 37.930 1.00 72.92 285 GLY C CA 1
ATOM 8830 C C . GLY C 1 285 ? -36.228 16.214 38.056 1.00 73.36 285 GLY C C 1
ATOM 8831 O O . GLY C 1 285 ? -35.883 17.011 38.933 1.00 73.66 285 GLY C O 1
ATOM 8832 N N . LEU C 1 286 ? -35.394 15.664 37.173 1.00 70.82 286 LEU C N 1
ATOM 8833 C CA . LEU C 1 286 ? -33.979 15.937 37.122 1.00 69.93 286 LEU C CA 1
ATOM 8834 C C . LEU C 1 286 ? -33.689 16.612 35.796 1.00 70.88 286 LEU C C 1
ATOM 8835 O O . LEU C 1 286 ? -34.191 16.188 34.758 1.00 69.96 286 LEU C O 1
ATOM 8840 N N . SER C 1 287 ? -32.856 17.639 35.840 1.00 70.24 287 SER C N 1
ATOM 8841 C CA . SER C 1 287 ? -32.535 18.429 34.659 1.00 68.84 287 SER C CA 1
ATOM 8842 C C . SER C 1 287 ? -31.030 18.438 34.423 1.00 68.26 287 SER C C 1
ATOM 8843 O O . SER C 1 287 ? -30.261 18.694 35.355 1.00 68.89 287 SER C O 1
ATOM 8846 N N . PHE C 1 288 ? -30.602 17.995 33.239 1.00 65.07 288 PHE C N 1
ATOM 8847 C CA . PHE C 1 288 ? -29.191 17.899 32.887 1.00 62.08 288 PHE C CA 1
ATOM 8848 C C . PHE C 1 288 ? -28.915 18.895 31.785 1.00 64.54 288 PHE C C 1
ATOM 8849 O O . PHE C 1 288 ? -29.784 19.191 30.945 1.00 63.26 288 PHE C O 1
ATOM 8857 N N . SER C 1 289 ? -27.736 19.525 31.887 1.00 64.44 289 SER C N 1
ATOM 8858 C CA . SER C 1 289 ? -27.396 20.594 30.960 1.00 63.89 289 SER C CA 1
ATOM 8859 C C . SER C 1 289 ? -25.901 20.571 30.702 1.00 64.40 289 SER C C 1
ATOM 8860 O O . SER C 1 289 ? -25.109 20.407 31.614 1.00 65.86 289 SER C O 1
ATOM 8863 N N . LEU C 1 290 ? -25.514 20.628 29.447 1.00 63.36 290 LEU C N 1
ATOM 8864 C CA . LEU C 1 290 ? -24.132 20.543 29.019 1.00 62.68 290 LEU C CA 1
ATOM 8865 C C . LEU C 1 290 ? -23.857 21.516 27.877 1.00 64.64 290 LEU C C 1
ATOM 8866 O O . LEU C 1 290 ? -24.309 21.336 26.755 1.00 62.69 290 LEU C O 1
ATOM 8871 N N . PRO C 1 291 ? -22.925 22.454 28.148 1.00 64.99 291 PRO C N 1
ATOM 8872 C CA . PRO C 1 291 ? -22.517 23.470 27.200 1.00 64.56 291 PRO C CA 1
ATOM 8873 C C . PRO C 1 291 ? -22.047 23.069 25.828 1.00 64.73 291 PRO C C 1
ATOM 8874 O O . PRO C 1 291 ? -22.695 23.542 24.877 1.00 66.68 291 PRO C O 1
ATOM 8878 N N . ILE C 1 292 ? -21.019 22.305 25.525 1.00 62.83 292 ILE C N 1
ATOM 8879 C CA . ILE C 1 292 ? -20.696 22.066 24.085 1.00 64.11 292 ILE C CA 1
ATOM 8880 C C . ILE C 1 292 ? -20.032 23.217 23.337 1.00 64.32 292 ILE C C 1
ATOM 8881 O O . ILE C 1 292 ? -18.937 22.965 22.804 1.00 63.73 292 ILE C O 1
ATOM 8886 N N . TYR C 1 293 ? -20.649 24.371 23.099 1.00 63.37 293 TYR C N 1
ATOM 8887 C CA . TYR C 1 293 ? -19.946 25.421 22.344 1.00 63.01 293 TYR C CA 1
ATOM 8888 C C . TYR C 1 293 ? -20.572 26.796 22.501 1.00 63.63 293 TYR C C 1
ATOM 8889 O O . TYR C 1 293 ? -21.727 27.011 22.148 1.00 61.76 293 TYR C O 1
ATOM 8898 N N . GLN C 1 294 ? -19.806 27.768 23.053 1.00 62.54 294 GLN C N 1
ATOM 8899 C CA . GLN C 1 294 ? -20.388 29.100 23.260 1.00 60.56 294 GLN C CA 1
ATOM 8900 C C . GLN C 1 294 ? -19.583 30.237 22.648 1.00 62.24 294 GLN C C 1
ATOM 8901 O O . GLN C 1 294 ? -19.235 31.238 23.295 1.00 61.50 294 GLN C O 1
ATOM 8907 N N . GLY C 1 295 ? -19.252 30.094 21.370 1.00 60.79 295 GLY C N 1
ATOM 8908 C CA . GLY C 1 295 ? -18.578 31.158 20.642 1.00 60.48 295 GLY C CA 1
ATOM 8909 C C . GLY C 1 295 ? -17.132 31.414 21.098 1.00 59.85 295 GLY C C 1
ATOM 8910 O O . GLY C 1 295 ? -16.509 32.367 20.649 1.00 59.67 295 GLY C O 1
ATOM 8911 N N . GLY C 1 296 ? -16.553 30.546 21.894 1.00 58.05 296 GLY C N 1
ATOM 8912 C CA . GLY C 1 296 ? -15.218 30.742 22.416 1.00 58.80 296 GLY C CA 1
ATOM 8913 C C . GLY C 1 296 ? -15.237 31.453 23.786 1.00 59.71 296 GLY C C 1
ATOM 8914 O O . GLY C 1 296 ? -14.170 31.666 24.356 1.00 59.26 296 GLY C O 1
ATOM 8923 N N . VAL C 1 298 ? -16.015 30.453 26.957 1.00 57.23 298 VAL C N 1
ATOM 8924 C CA . VAL C 1 298 ? -15.234 29.714 27.970 1.00 57.37 298 VAL C CA 1
ATOM 8925 C C . VAL C 1 298 ? -13.866 29.638 27.338 1.00 60.51 298 VAL C C 1
ATOM 8926 O O . VAL C 1 298 ? -13.826 30.066 26.192 1.00 64.22 298 VAL C O 1
ATOM 8930 N N . ASN C 1 299 ? -12.749 29.221 27.840 1.00 61.20 299 ASN C N 1
ATOM 8931 C CA . ASN C 1 299 ? -11.514 29.276 26.985 1.00 60.65 299 ASN C CA 1
ATOM 8932 C C . ASN C 1 299 ? -10.942 30.707 26.979 1.00 58.15 299 ASN C C 1
ATOM 8933 O O . ASN C 1 299 ? -9.750 30.820 27.212 1.00 56.53 299 ASN C O 1
ATOM 8938 N N . SER C 1 300 ? -11.701 31.722 26.537 1.00 54.41 300 SER C N 1
ATOM 8939 C CA . SER C 1 300 ? -11.265 33.087 26.611 1.00 53.81 300 SER C CA 1
ATOM 8940 C C . SER C 1 300 ? -11.266 33.503 28.089 1.00 54.14 300 SER C C 1
ATOM 8941 O O . SER C 1 300 ? -10.287 34.051 28.556 1.00 54.79 300 SER C O 1
ATOM 8944 N N . GLN C 1 301 ? -12.295 33.142 28.842 1.00 51.86 301 GLN C N 1
ATOM 8945 C CA . GLN C 1 301 ? -12.352 33.346 30.261 1.00 51.72 301 GLN C CA 1
ATOM 8946 C C . GLN C 1 301 ? -11.203 32.604 30.979 1.00 52.98 301 GLN C C 1
ATOM 8947 O O . GLN C 1 301 ? -10.626 33.163 31.899 1.00 52.02 301 GLN C O 1
ATOM 8953 N N . VAL C 1 302 ? -10.847 31.403 30.550 1.00 50.61 302 VAL C N 1
ATOM 8954 C CA . VAL C 1 302 ? -9.768 30.612 31.079 1.00 52.09 302 VAL C CA 1
ATOM 8955 C C . VAL C 1 302 ? -8.414 31.307 30.860 1.00 54.08 302 VAL C C 1
ATOM 8956 O O . VAL C 1 302 ? -7.591 31.426 31.798 1.00 52.09 302 VAL C O 1
ATOM 8960 N N . LYS C 1 303 ? -8.179 31.719 29.627 1.00 52.97 303 LYS C N 1
ATOM 8961 C CA . LYS C 1 303 ? -6.980 32.419 29.242 1.00 54.76 303 LYS C CA 1
ATOM 8962 C C . LYS C 1 303 ? -6.787 33.737 30.017 1.00 53.68 303 LYS C C 1
ATOM 8963 O O . LYS C 1 303 ? -5.706 33.932 30.543 1.00 52.58 303 LYS C O 1
ATOM 8969 N N . GLN C 1 304 ? -7.834 34.539 30.159 1.00 49.35 304 GLN C N 1
ATOM 8970 C CA . GLN C 1 304 ? -7.849 35.764 30.914 1.00 49.30 304 GLN C CA 1
ATOM 8971 C C . GLN C 1 304 ? -7.492 35.496 32.376 1.00 52.34 304 GLN C C 1
ATOM 8972 O O . GLN C 1 304 ? -6.524 36.084 32.895 1.00 50.31 304 GLN C O 1
ATOM 8978 N N . ALA C 1 305 ? -8.059 34.403 32.899 1.00 49.10 305 ALA C N 1
ATOM 8979 C CA . ALA C 1 305 ? -7.785 34.019 34.259 1.00 47.87 305 ALA C CA 1
ATOM 8980 C C . ALA C 1 305 ? -6.328 33.560 34.454 1.00 49.12 305 ALA C C 1
ATOM 8981 O O . ALA C 1 305 ? -5.784 33.769 35.551 1.00 47.53 305 ALA C O 1
ATOM 8983 N N . GLN C 1 306 ? -5.719 32.945 33.449 1.00 46.77 306 GLN C N 1
ATOM 8984 C CA . GLN C 1 306 ? -4.358 32.494 33.497 1.00 49.24 306 GLN C CA 1
ATOM 8985 C C . GLN C 1 306 ? -3.412 33.728 33.466 1.00 50.87 306 GLN C C 1
ATOM 8986 O O . GLN C 1 306 ? -2.514 33.766 34.272 1.00 49.71 306 GLN C O 1
ATOM 8992 N N . TYR C 1 307 ? -3.748 34.772 32.684 1.00 49.06 307 TYR C N 1
ATOM 8993 C CA . TYR C 1 307 ? -3.026 36.026 32.671 1.00 49.44 307 TYR C CA 1
ATOM 8994 C C . TYR C 1 307 ? -3.143 36.736 34.021 1.00 50.83 307 TYR C C 1
ATOM 8995 O O . TYR C 1 307 ? -2.157 37.245 34.534 1.00 48.82 307 TYR C O 1
ATOM 9004 N N . ASN C 1 308 ? -4.353 36.711 34.602 1.00 47.15 308 ASN C N 1
ATOM 9005 C CA . ASN C 1 308 ? -4.644 37.243 35.895 1.00 47.97 308 ASN C CA 1
ATOM 9006 C C . ASN C 1 308 ? -3.823 36.577 37.013 1.00 49.39 308 ASN C C 1
ATOM 9007 O O . ASN C 1 308 ? -3.398 37.277 37.930 1.00 47.78 308 ASN C O 1
ATOM 9012 N N . PHE C 1 309 ? -3.553 35.283 36.894 1.00 46.05 309 PHE C N 1
ATOM 9013 C CA . PHE C 1 309 ? -2.703 34.567 37.804 1.00 45.61 309 PHE C CA 1
ATOM 9014 C C . PHE C 1 309 ? -1.236 35.044 37.647 1.00 47.26 309 PHE C C 1
ATOM 9015 O O . PHE C 1 309 ? -0.481 34.962 38.626 1.00 45.51 309 PHE C O 1
ATOM 9023 N N . VAL C 1 310 ? -0.786 35.315 36.417 1.00 46.14 310 VAL C N 1
ATOM 9024 C CA . VAL C 1 310 ? 0.590 35.733 36.271 1.00 49.16 310 VAL C CA 1
ATOM 9025 C C . VAL C 1 310 ? 0.734 37.138 36.909 1.00 50.85 310 VAL C C 1
ATOM 9026 O O . VAL C 1 310 ? 1.639 37.347 37.712 1.00 50.18 310 VAL C O 1
ATOM 9030 N N . GLY C 1 311 ? -0.276 37.989 36.731 1.00 46.98 311 GLY C N 1
ATOM 9031 C CA . GLY C 1 311 ? -0.401 39.261 37.333 1.00 46.24 311 GLY C CA 1
ATOM 9032 C C . GLY C 1 311 ? -0.296 39.151 38.865 1.00 49.66 311 GLY C C 1
ATOM 9033 O O . GLY C 1 311 ? 0.431 39.943 39.484 1.00 47.01 311 GLY C O 1
ATOM 9034 N N . ALA C 1 312 ? -0.928 38.132 39.456 1.00 44.46 312 ALA C N 1
ATOM 9035 C CA . ALA C 1 312 ? -0.901 37.945 40.892 1.00 44.50 312 ALA C CA 1
ATOM 9036 C C . ALA C 1 312 ? 0.481 37.456 41.342 1.00 45.64 312 ALA C C 1
ATOM 9037 O O . ALA C 1 312 ? 0.924 37.756 42.431 1.00 42.76 312 ALA C O 1
ATOM 9039 N N . SER C 1 313 ? 1.115 36.677 40.490 1.00 46.49 313 SER C N 1
ATOM 9040 C CA . SER C 1 313 ? 2.447 36.153 40.690 1.00 49.22 313 SER C CA 1
ATOM 9041 C C . SER C 1 313 ? 3.493 37.294 40.658 1.00 50.64 313 SER C C 1
ATOM 9042 O O . SER C 1 313 ? 4.387 37.301 41.492 1.00 49.46 313 SER C O 1
ATOM 9045 N N . GLU C 1 314 ? 3.306 38.270 39.740 1.00 49.28 314 GLU C N 1
ATOM 9046 C CA . GLU C 1 314 ? 4.132 39.467 39.666 1.00 47.95 314 GLU C CA 1
ATOM 9047 C C . GLU C 1 314 ? 3.916 40.331 40.907 1.00 49.17 314 GLU C C 1
ATOM 9048 O O . GLU C 1 314 ? 4.911 40.673 41.556 1.00 48.37 314 GLU C O 1
ATOM 9054 N N . GLN C 1 315 ? 2.678 40.459 41.395 1.00 47.38 315 GLN C N 1
ATOM 9055 C CA . GLN C 1 315 ? 2.397 41.119 42.638 1.00 47.82 315 GLN C CA 1
ATOM 9056 C C . GLN C 1 315 ? 3.079 40.472 43.851 1.00 48.82 315 GLN C C 1
ATOM 9057 O O . GLN C 1 315 ? 3.382 41.186 44.830 1.00 48.38 315 GLN C O 1
ATOM 9063 N N . LEU C 1 316 ? 3.199 39.145 43.873 1.00 45.65 316 LEU C N 1
ATOM 9064 C CA . LEU C 1 316 ? 3.828 38.460 44.978 1.00 45.33 316 LEU C CA 1
ATOM 9065 C C . LEU C 1 316 ? 5.331 38.903 44.955 1.00 45.66 316 LEU C C 1
ATOM 9066 O O . LEU C 1 316 ? 5.913 39.006 46.013 1.00 43.01 316 LEU C O 1
ATOM 9071 N N . GLU C 1 317 ? 5.952 38.879 43.780 1.00 44.04 317 GLU C N 1
ATOM 9072 C CA . GLU C 1 317 ? 7.331 39.304 43.615 1.00 48.63 317 GLU C CA 1
ATOM 9073 C C . GLU C 1 317 ? 7.485 40.773 44.057 1.00 49.38 317 GLU C C 1
ATOM 9074 O O . GLU C 1 317 ? 8.433 41.128 44.720 1.00 51.16 317 GLU C O 1
ATOM 9080 N N . SER C 1 318 ? 6.514 41.615 43.739 1.00 47.43 318 SER C N 1
ATOM 9081 C CA . SER C 1 318 ? 6.496 42.987 44.189 1.00 46.68 318 SER C CA 1
ATOM 9082 C C . SER C 1 318 ? 6.455 43.034 45.721 1.00 48.13 318 SER C C 1
ATOM 9083 O O . SER C 1 318 ? 7.083 43.898 46.343 1.00 45.52 318 SER C O 1
ATOM 9086 N N . ALA C 1 319 ? 5.611 42.180 46.309 1.00 45.51 319 ALA C N 1
ATOM 9087 C CA . ALA C 1 319 ? 5.513 42.177 47.757 1.00 45.41 319 ALA C CA 1
ATOM 9088 C C . ALA C 1 319 ? 6.819 41.683 48.401 1.00 45.17 319 ALA C C 1
ATOM 9089 O O . ALA C 1 319 ? 7.201 42.207 49.447 1.00 43.57 319 ALA C O 1
ATOM 9091 N N . HIS C 1 320 ? 7.458 40.680 47.835 1.00 43.39 320 HIS C N 1
ATOM 9092 C CA . HIS C 1 320 ? 8.705 40.210 48.372 1.00 46.30 320 HIS C CA 1
ATOM 9093 C C . HIS C 1 320 ? 9.746 41.391 48.329 1.00 46.59 320 HIS C C 1
ATOM 9094 O O . HIS C 1 320 ? 10.461 41.629 49.303 1.00 44.28 320 HIS C O 1
ATOM 9101 N N . ARG C 1 321 ? 9.910 42.042 47.180 1.00 41.97 321 ARG C N 1
ATOM 9102 C CA . ARG C 1 321 ? 10.890 43.132 47.035 1.00 41.84 321 ARG C CA 1
ATOM 9103 C C . ARG C 1 321 ? 10.653 44.249 48.048 1.00 43.47 321 ARG C C 1
ATOM 9104 O O . ARG C 1 321 ? 11.585 44.790 48.667 1.00 43.04 321 ARG C O 1
ATOM 9112 N N . SER C 1 322 ? 9.394 44.509 48.317 1.00 41.86 322 SER C N 1
ATOM 9113 C CA . SER C 1 322 ? 8.966 45.457 49.296 1.00 43.36 322 SER C CA 1
ATOM 9114 C C . SER C 1 322 ? 9.313 45.009 50.720 1.00 45.99 322 SER C C 1
ATOM 9115 O O . SER C 1 322 ? 9.735 45.885 51.485 1.00 42.75 322 SER C O 1
ATOM 9118 N N . VAL C 1 323 ? 9.271 43.661 51.041 1.00 43.49 323 VAL C N 1
ATOM 9119 C CA . VAL C 1 323 ? 9.632 43.324 52.383 1.00 44.22 323 VAL C CA 1
ATOM 9120 C C . VAL C 1 323 ? 11.148 43.356 52.523 1.00 42.31 323 VAL C C 1
ATOM 9121 O O . VAL C 1 323 ? 11.596 43.750 53.565 1.00 39.58 323 VAL C O 1
ATOM 9125 N N . VAL C 1 324 ? 11.889 42.975 51.494 1.00 40.28 324 VAL C N 1
ATOM 9126 C CA . VAL C 1 324 ? 13.317 43.061 51.496 1.00 42.90 324 VAL C CA 1
ATOM 9127 C C . VAL C 1 324 ? 13.781 44.554 51.724 1.00 45.48 324 VAL C C 1
ATOM 9128 O O . VAL C 1 324 ? 14.611 44.846 52.554 1.00 41.07 324 VAL C O 1
ATOM 9132 N N . GLN C 1 325 ? 13.107 45.501 51.048 1.00 45.18 325 GLN C N 1
ATOM 9133 C CA . GLN C 1 325 ? 13.424 46.929 51.100 1.00 45.52 325 GLN C CA 1
ATOM 9134 C C . GLN C 1 325 ? 13.154 47.470 52.497 1.00 44.84 325 GLN C C 1
ATOM 9135 O O . GLN C 1 325 ? 14.020 48.094 53.087 1.00 40.30 325 GLN C O 1
ATOM 9141 N N . THR C 1 326 ? 11.990 47.144 53.047 1.00 41.32 326 THR C N 1
ATOM 9142 C CA . THR C 1 326 ? 11.607 47.484 54.390 1.00 41.68 326 THR C CA 1
ATOM 9143 C C . THR C 1 326 ? 12.475 46.868 55.494 1.00 41.02 326 THR C C 1
ATOM 9144 O O . THR C 1 326 ? 12.795 47.612 56.448 1.00 41.54 326 THR C O 1
ATOM 9148 N N . VAL C 1 327 ? 12.854 45.591 55.417 1.00 40.46 327 VAL C N 1
ATOM 9149 C CA . VAL C 1 327 ? 13.722 45.046 56.407 1.00 40.92 327 VAL C CA 1
ATOM 9150 C C . VAL C 1 327 ? 15.179 45.586 56.253 1.00 38.91 327 VAL C C 1
ATOM 9151 O O . VAL C 1 327 ? 15.791 45.806 57.247 1.00 35.04 327 VAL C O 1
ATOM 9155 N N . ARG C 1 328 ? 15.690 45.707 55.049 1.00 37.16 328 ARG C N 1
ATOM 9156 C CA . ARG C 1 328 ? 17.076 46.112 54.876 1.00 39.92 328 ARG C CA 1
ATOM 9157 C C . ARG C 1 328 ? 17.257 47.618 55.233 1.00 40.33 328 ARG C C 1
ATOM 9158 O O . ARG C 1 328 ? 18.138 47.997 55.973 1.00 39.20 328 ARG C O 1
ATOM 9166 N N . SER C 1 329 ? 16.285 48.432 54.880 1.00 36.92 329 SER C N 1
ATOM 9167 C CA . SER C 1 329 ? 16.341 49.832 55.201 1.00 38.87 329 SER C CA 1
ATOM 9168 C C . SER C 1 329 ? 16.068 50.036 56.694 1.00 40.82 329 SER C C 1
ATOM 9169 O O . SER C 1 329 ? 16.781 50.838 57.343 1.00 38.89 329 SER C O 1
ATOM 9172 N N . SER C 1 330 ? 15.181 49.238 57.288 1.00 36.77 330 SER C N 1
ATOM 9173 C CA . SER C 1 330 ? 15.003 49.369 58.751 1.00 38.21 330 SER C CA 1
ATOM 9174 C C . SER C 1 330 ? 16.275 48.935 59.505 1.00 36.58 330 SER C C 1
ATOM 9175 O O . SER C 1 330 ? 16.598 49.524 60.538 1.00 34.49 330 SER C O 1
ATOM 9178 N N . PHE C 1 331 ? 16.920 47.886 59.042 1.00 36.01 331 PHE C N 1
ATOM 9179 C CA . PHE C 1 331 ? 18.129 47.378 59.662 1.00 37.96 331 PHE C CA 1
ATOM 9180 C C . PHE C 1 331 ? 19.210 48.503 59.598 1.00 38.55 331 PHE C C 1
ATOM 9181 O O . PHE C 1 331 ? 19.914 48.751 60.564 1.00 36.65 331 PHE C O 1
ATOM 9189 N N . ASN C 1 332 ? 19.478 49.013 58.406 1.00 36.05 332 ASN C N 1
ATOM 9190 C CA . ASN C 1 332 ? 20.368 50.116 58.157 1.00 36.98 332 ASN C CA 1
ATOM 9191 C C . ASN C 1 332 ? 20.089 51.297 59.071 1.00 38.03 332 ASN C C 1
ATOM 9192 O O . ASN C 1 332 ? 20.991 51.827 59.710 1.00 36.37 332 ASN C O 1
ATOM 9197 N N . ASN C 1 333 ? 18.799 51.683 59.169 1.00 36.14 333 ASN C N 1
ATOM 9198 C CA . ASN C 1 333 ? 18.397 52.804 59.972 1.00 35.22 333 ASN C CA 1
ATOM 9199 C C . ASN C 1 333 ? 18.647 52.591 61.451 1.00 36.45 333 ASN C C 1
ATOM 9200 O O . ASN C 1 333 ? 18.946 53.555 62.127 1.00 34.22 333 ASN C O 1
ATOM 9205 N N . ILE C 1 334 ? 18.402 51.392 61.980 1.00 36.59 334 ILE C N 1
ATOM 9206 C CA . ILE C 1 334 ? 18.694 51.105 63.372 1.00 37.01 334 ILE C CA 1
ATOM 9207 C C . ILE C 1 334 ? 20.209 51.243 63.629 1.00 35.08 334 ILE C C 1
ATOM 9208 O O . ILE C 1 334 ? 20.566 51.797 64.643 1.00 33.61 334 ILE C O 1
ATOM 9213 N N . ASN C 1 335 ? 21.058 50.580 62.834 1.00 34.56 335 ASN C N 1
ATOM 9214 C CA . ASN C 1 335 ? 22.491 50.708 62.958 1.00 36.20 335 ASN C CA 1
ATOM 9215 C C . ASN C 1 335 ? 22.941 52.150 62.834 1.00 37.48 335 ASN C C 1
ATOM 9216 O O . ASN C 1 335 ? 23.822 52.576 63.612 1.00 36.26 335 ASN C O 1
ATOM 9221 N N . ALA C 1 336 ? 22.330 52.912 61.910 1.00 32.64 336 ALA C N 1
ATOM 9222 C CA . ALA C 1 336 ? 22.756 54.305 61.754 1.00 34.91 336 ALA C CA 1
ATOM 9223 C C . ALA C 1 336 ? 22.335 55.084 63.005 1.00 35.65 336 ALA C C 1
ATOM 9224 O O . ALA C 1 336 ? 23.039 55.986 63.449 1.00 31.81 336 ALA C O 1
ATOM 9226 N N . SER C 1 337 ? 21.136 54.781 63.542 1.00 32.51 337 SER C N 1
ATOM 9227 C CA . SER C 1 337 ? 20.661 55.508 64.717 1.00 33.66 337 SER C CA 1
ATOM 9228 C C . SER C 1 337 ? 21.619 55.291 65.908 1.00 34.13 337 SER C C 1
ATOM 9229 O O . SER C 1 337 ? 21.800 56.164 66.722 1.00 32.90 337 SER C O 1
ATOM 9232 N N . ILE C 1 338 ? 22.089 54.046 66.064 1.00 33.28 338 ILE C N 1
ATOM 9233 C CA . ILE C 1 338 ? 23.019 53.717 67.150 1.00 33.89 338 ILE C CA 1
ATOM 9234 C C . ILE C 1 338 ? 24.331 54.501 66.968 1.00 31.94 338 ILE C C 1
ATOM 9235 O O . ILE C 1 338 ? 24.863 55.072 67.904 1.00 30.71 338 ILE C O 1
ATOM 9240 N N . SER C 1 339 ? 24.838 54.583 65.738 1.00 31.83 339 SER C N 1
ATOM 9241 C CA . SER C 1 339 ? 26.028 55.356 65.435 1.00 33.27 339 SER C CA 1
ATOM 9242 C C . SER C 1 339 ? 25.781 56.823 65.671 1.00 32.21 339 SER C C 1
ATOM 9243 O O . SER C 1 339 ? 26.704 57.454 66.225 1.00 33.32 339 SER C O 1
ATOM 9246 N N . SER C 1 340 ? 24.596 57.327 65.311 1.00 30.80 340 SER C N 1
ATOM 9247 C CA . SER C 1 340 ? 24.218 58.715 65.540 1.00 32.21 340 SER C CA 1
ATOM 9248 C C . SER C 1 340 ? 24.164 59.046 67.039 1.00 31.80 340 SER C C 1
ATOM 9249 O O . SER C 1 340 ? 24.634 60.079 67.434 1.00 26.62 340 SER C O 1
ATOM 9252 N N . ILE C 1 341 ? 23.514 58.202 67.796 1.00 31.08 341 ILE C N 1
ATOM 9253 C CA . ILE C 1 341 ? 23.480 58.388 69.262 1.00 29.29 341 ILE C CA 1
ATOM 9254 C C . ILE C 1 341 ? 24.907 58.503 69.761 1.00 30.62 341 ILE C C 1
ATOM 9255 O O . ILE C 1 341 ? 25.168 59.441 70.480 1.00 33.26 341 ILE C O 1
ATOM 9260 N N . ASN C 1 342 ? 25.819 57.587 69.387 1.00 29.31 342 ASN C N 1
ATOM 9261 C CA . ASN C 1 342 ? 27.183 57.686 69.882 1.00 31.53 342 ASN C CA 1
ATOM 9262 C C . ASN C 1 342 ? 27.921 58.965 69.420 1.00 31.24 342 ASN C C 1
ATOM 9263 O O . ASN C 1 342 ? 28.544 59.678 70.225 1.00 28.69 342 ASN C O 1
ATOM 9268 N N . ALA C 1 343 ? 27.725 59.343 68.132 1.00 27.83 343 ALA C N 1
ATOM 9269 C CA . ALA C 1 343 ? 28.357 60.531 67.604 1.00 29.36 343 ALA C CA 1
ATOM 9270 C C . ALA C 1 343 ? 27.760 61.751 68.267 1.00 28.22 343 ALA C C 1
ATOM 9271 O O . ALA C 1 343 ? 28.539 62.611 68.610 1.00 30.67 343 ALA C O 1
ATOM 9273 N N . TYR C 1 344 ? 26.483 61.872 68.508 1.00 25.21 344 TYR C N 1
ATOM 9274 C CA . TYR C 1 344 ? 25.989 63.122 69.117 1.00 28.03 344 TYR C CA 1
ATOM 9275 C C . TYR C 1 344 ? 26.315 63.226 70.624 1.00 29.35 344 TYR C C 1
ATOM 9276 O O . TYR C 1 344 ? 26.532 64.330 71.055 1.00 28.04 344 TYR C O 1
ATOM 9285 N N . LYS C 1 345 ? 26.453 62.109 71.330 1.00 26.42 345 LYS C N 1
ATOM 9286 C CA . LYS C 1 345 ? 26.906 62.193 72.723 1.00 30.05 345 LYS C CA 1
ATOM 9287 C C . LYS C 1 345 ? 28.302 62.844 72.778 1.00 28.59 345 LYS C C 1
ATOM 9288 O O . LYS C 1 345 ? 28.562 63.670 73.599 1.00 27.66 345 LYS C O 1
ATOM 9294 N N . GLN C 1 346 ? 29.200 62.379 71.904 1.00 26.86 346 GLN C N 1
ATOM 9295 C CA . GLN C 1 346 ? 30.513 62.959 71.797 1.00 30.83 346 GLN C CA 1
ATOM 9296 C C . GLN C 1 346 ? 30.465 64.417 71.322 1.00 31.04 346 GLN C C 1
ATOM 9297 O O . GLN C 1 346 ? 31.198 65.280 71.917 1.00 29.00 346 GLN C O 1
ATOM 9303 N N . ALA C 1 347 ? 29.603 64.718 70.314 1.00 27.84 347 ALA C N 1
ATOM 9304 C CA . ALA C 1 347 ? 29.470 66.128 69.846 1.00 27.02 347 ALA C CA 1
ATOM 9305 C C . ALA C 1 347 ? 28.932 67.113 70.899 1.00 28.27 347 ALA C C 1
ATOM 9306 O O . ALA C 1 347 ? 29.362 68.283 70.961 1.00 27.70 347 ALA C O 1
ATOM 9308 N N . VAL C 1 348 ? 28.113 66.637 71.834 1.00 26.07 348 VAL C N 1
ATOM 9309 C CA . VAL C 1 348 ? 27.622 67.538 72.928 1.00 25.62 348 VAL C CA 1
ATOM 9310 C C . VAL C 1 348 ? 28.811 67.832 73.899 1.00 25.69 348 VAL C C 1
ATOM 9311 O O . VAL C 1 348 ? 29.009 68.925 74.298 1.00 25.09 348 VAL C O 1
ATOM 9315 N N . VAL C 1 349 ? 29.633 66.849 74.188 1.00 25.04 349 VAL C N 1
ATOM 9316 C CA . VAL C 1 349 ? 30.819 67.051 75.056 1.00 26.71 349 VAL C CA 1
ATOM 9317 C C . VAL C 1 349 ? 31.824 68.076 74.414 1.00 27.28 349 VAL C C 1
ATOM 9318 O O . VAL C 1 349 ? 32.175 69.095 74.968 1.00 26.01 349 VAL C O 1
ATOM 9322 N N . SER C 1 350 ? 32.137 67.888 73.147 1.00 25.83 350 SER C N 1
ATOM 9323 C CA . SER C 1 350 ? 33.005 68.827 72.446 1.00 25.86 350 SER C CA 1
ATOM 9324 C C . SER C 1 350 ? 32.375 70.157 72.192 1.00 25.38 350 SER C C 1
ATOM 9325 O O . SER C 1 350 ? 33.047 71.189 72.388 1.00 24.51 350 SER C O 1
ATOM 9328 N N . ALA C 1 351 ? 31.066 70.252 71.969 1.00 23.56 351 ALA C N 1
ATOM 9329 C CA . ALA C 1 351 ? 30.375 71.492 71.828 1.00 24.33 351 ALA C CA 1
ATOM 9330 C C . ALA C 1 351 ? 30.334 72.258 73.163 1.00 26.35 351 ALA C C 1
ATOM 9331 O O . ALA C 1 351 ? 30.561 73.506 73.174 1.00 24.59 351 ALA C O 1
ATOM 9333 N N . GLN C 1 352 ? 30.164 71.561 74.241 1.00 24.61 352 GLN C N 1
ATOM 9334 C CA . GLN C 1 352 ? 30.082 72.277 75.570 1.00 25.62 352 GLN C CA 1
ATOM 9335 C C . GLN C 1 352 ? 31.491 72.795 75.895 1.00 27.37 352 GLN C C 1
ATOM 9336 O O . GLN C 1 352 ? 31.728 73.934 76.309 1.00 28.12 352 GLN C O 1
ATOM 9342 N N . SER C 1 353 ? 32.476 71.965 75.619 1.00 23.85 353 SER C N 1
ATOM 9343 C CA . SER C 1 353 ? 33.851 72.356 75.901 1.00 28.35 353 SER C CA 1
ATOM 9344 C C . SER C 1 353 ? 34.352 73.469 74.946 1.00 28.80 353 SER C C 1
ATOM 9345 O O . SER C 1 353 ? 34.947 74.456 75.405 1.00 25.28 353 SER C O 1
ATOM 9348 N N . SER C 1 354 ? 33.798 73.562 73.725 1.00 24.74 354 SER C N 1
ATOM 9349 C CA . SER C 1 354 ? 34.071 74.674 72.821 1.00 24.18 354 SER C CA 1
ATOM 9350 C C . SER C 1 354 ? 33.347 75.940 73.266 1.00 25.13 354 SER C C 1
ATOM 9351 O O . SER C 1 354 ? 33.945 77.022 73.175 1.00 26.64 354 SER C O 1
ATOM 9354 N N . LEU C 1 3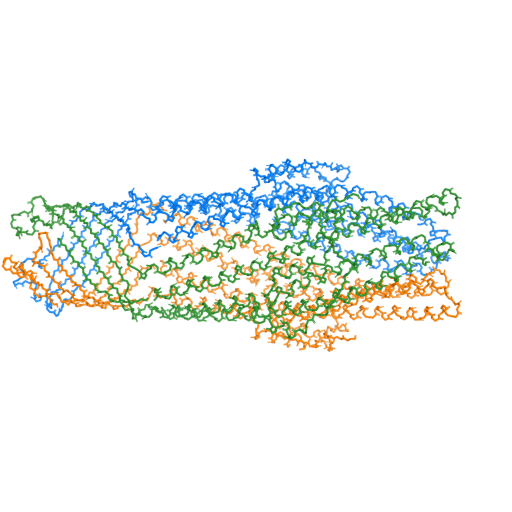55 ? 32.110 75.829 73.768 1.00 24.16 355 LEU C N 1
ATOM 9355 C CA . LEU C 1 355 ? 31.423 77.016 74.329 1.00 26.18 355 LEU C CA 1
ATOM 9356 C C . LEU C 1 355 ? 32.247 77.577 75.518 1.00 26.82 355 LEU C C 1
ATOM 9357 O O . LEU C 1 355 ? 32.425 78.795 75.621 1.00 23.74 355 LEU C O 1
ATOM 9362 N N . ASP C 1 356 ? 32.689 76.708 76.401 1.00 23.00 356 ASP C N 1
ATOM 9363 C CA . ASP C 1 356 ? 33.462 77.199 77.577 1.00 25.79 356 ASP C CA 1
ATOM 9364 C C . ASP C 1 356 ? 34.736 77.906 77.102 1.00 25.61 356 ASP C C 1
ATOM 9365 O O . ASP C 1 356 ? 35.063 78.924 77.570 1.00 26.23 356 ASP C O 1
ATOM 9370 N N . ALA C 1 357 ? 35.412 77.408 76.022 1.00 26.59 357 ALA C N 1
ATOM 9371 C CA . ALA C 1 357 ? 36.545 78.040 75.425 1.00 26.46 357 ALA C CA 1
ATOM 9372 C C . ALA C 1 357 ? 36.189 79.361 74.780 1.00 27.49 357 ALA C C 1
ATOM 9373 O O . ALA C 1 357 ? 36.989 80.264 74.838 1.00 26.40 357 ALA C O 1
ATOM 9383 N N . GLU C 1 359 ? 33.857 81.350 75.881 1.00 27.05 359 GLU C N 1
ATOM 9384 C CA . GLU C 1 359 ? 33.763 82.265 77.045 1.00 29.61 359 GLU C CA 1
ATOM 9385 C C . GLU C 1 359 ? 35.102 82.718 77.619 1.00 30.88 359 GLU C C 1
ATOM 9386 O O . GLU C 1 359 ? 35.290 83.920 77.853 1.00 29.07 359 GLU C O 1
ATOM 9392 N N . ALA C 1 360 ? 36.065 81.783 77.757 1.00 29.13 360 ALA C N 1
ATOM 9393 C CA . ALA C 1 360 ? 37.378 82.189 78.284 1.00 29.42 360 ALA C CA 1
ATOM 9394 C C . ALA C 1 360 ? 38.014 83.130 77.285 1.00 30.38 360 ALA C C 1
ATOM 9395 O O . ALA C 1 360 ? 38.629 84.092 77.642 1.00 32.65 360 ALA C O 1
ATOM 9397 N N . GLY C 1 361 ? 37.927 82.827 75.978 1.00 30.37 361 GLY C N 1
ATOM 9398 C CA . GLY C 1 361 ? 38.525 83.668 74.945 1.00 28.31 361 GLY C CA 1
ATOM 9399 C C . GLY C 1 361 ? 37.901 85.061 74.817 1.00 29.97 361 GLY C C 1
ATOM 9400 O O . GLY C 1 361 ? 38.636 86.031 74.635 1.00 28.28 361 GLY C O 1
ATOM 9401 N N . TYR C 1 362 ? 36.623 85.196 75.058 1.00 28.06 362 TYR C N 1
ATOM 9402 C CA . TYR C 1 362 ? 35.903 86.464 75.048 1.00 29.32 362 TYR C CA 1
ATOM 9403 C C . TYR C 1 362 ? 36.414 87.329 76.223 1.00 31.32 362 TYR C C 1
ATOM 9404 O O . TYR C 1 362 ? 36.584 88.509 76.057 1.00 28.59 362 TYR C O 1
ATOM 9413 N N . SER C 1 363 ? 36.650 86.726 77.388 1.00 29.49 363 SER C N 1
ATOM 9414 C CA . SER C 1 363 ? 37.064 87.511 78.530 1.00 33.21 363 SER C CA 1
ATOM 9415 C C . SER C 1 363 ? 38.512 88.000 78.341 1.00 36.20 363 SER C C 1
ATOM 9416 O O . SER C 1 363 ? 38.866 89.033 78.870 1.00 38.31 363 SER C O 1
ATOM 9419 N N . VAL C 1 364 ? 39.355 87.367 77.491 1.00 34.69 364 VAL C N 1
ATOM 9420 C CA . VAL C 1 364 ? 40.680 87.843 77.197 1.00 34.68 364 VAL C CA 1
ATOM 9421 C C . VAL C 1 364 ? 40.837 88.436 75.814 1.00 37.40 364 VAL C C 1
ATOM 9422 O O . VAL C 1 364 ? 41.958 88.800 75.449 1.00 36.05 364 VAL C O 1
ATOM 9426 N N . GLY C 1 365 ? 39.742 88.566 75.031 1.00 35.66 365 GLY C N 1
ATOM 9427 C CA . GLY C 1 365 ? 39.786 89.274 73.781 1.00 32.41 365 GLY C CA 1
ATOM 9428 C C . GLY C 1 365 ? 40.244 88.435 72.575 1.00 36.04 365 GLY C C 1
ATOM 9429 O O . GLY C 1 365 ? 40.413 89.029 71.502 1.00 35.50 365 GLY C O 1
ATOM 9430 N N . THR C 1 366 ? 40.223 87.095 72.633 1.00 31.57 366 THR C N 1
ATOM 9431 C CA . THR C 1 366 ? 40.613 86.362 71.383 1.00 32.94 366 THR C CA 1
ATOM 9432 C C . THR C 1 366 ? 39.340 85.793 70.705 1.00 31.71 366 THR C C 1
ATOM 9433 O O . THR C 1 366 ? 39.415 85.122 69.659 1.00 29.86 366 THR C O 1
ATOM 9437 N N . ARG C 1 367 ? 38.183 86.032 71.335 1.00 26.94 367 ARG C N 1
ATOM 9438 C CA . ARG C 1 367 ? 36.897 85.617 70.771 1.00 27.05 367 ARG C CA 1
ATOM 9439 C C . ARG C 1 367 ? 35.915 86.773 71.093 1.00 28.23 367 ARG C C 1
ATOM 9440 O O . ARG C 1 367 ? 36.208 87.501 71.989 1.00 26.30 367 ARG C O 1
ATOM 9448 N N . THR C 1 368 ? 34.773 86.847 70.395 1.00 27.39 368 THR C N 1
ATOM 9449 C CA . THR C 1 368 ? 33.829 87.919 70.631 1.00 27.02 368 THR C CA 1
ATOM 9450 C C . THR C 1 368 ? 32.587 87.339 71.242 1.00 27.60 368 THR C C 1
ATOM 9451 O O . THR C 1 368 ? 32.459 86.113 71.348 1.00 27.33 368 THR C O 1
ATOM 9455 N N . ILE C 1 369 ? 31.605 88.223 71.578 1.00 25.57 369 ILE C N 1
ATOM 9456 C CA . ILE C 1 369 ? 30.359 87.679 72.157 1.00 26.16 369 ILE C CA 1
ATOM 9457 C C . ILE C 1 369 ? 29.729 86.828 71.008 1.00 26.41 369 ILE C C 1
ATOM 9458 O O . ILE C 1 369 ? 28.980 85.846 71.192 1.00 26.69 369 ILE C O 1
ATOM 9463 N N . VAL C 1 370 ? 29.940 87.219 69.762 1.00 25.40 370 VAL C N 1
ATOM 9464 C CA . VAL C 1 370 ? 29.340 86.451 68.630 1.00 25.95 370 VAL C CA 1
ATOM 9465 C C . VAL C 1 370 ? 29.780 84.980 68.631 1.00 26.24 370 VAL C C 1
ATOM 9466 O O . VAL C 1 370 ? 28.951 84.112 68.383 1.00 22.80 370 VAL C O 1
ATOM 9470 N N . ASP C 1 371 ? 31.074 84.742 68.986 1.00 25.69 371 ASP C N 1
ATOM 9471 C CA . ASP C 1 371 ? 31.540 83.342 69.072 1.00 25.88 371 ASP C CA 1
ATOM 9472 C C . ASP C 1 371 ? 30.805 82.597 70.171 1.00 24.10 371 ASP C C 1
ATOM 9473 O O . ASP C 1 371 ? 30.515 81.427 70.102 1.00 27.69 371 ASP C O 1
ATOM 9478 N N . VAL C 1 372 ? 30.593 83.253 71.329 1.00 24.50 372 VAL C N 1
ATOM 9479 C CA . VAL C 1 372 ? 29.877 82.669 72.462 1.00 25.25 372 VAL C CA 1
ATOM 9480 C C . VAL C 1 372 ? 28.434 82.334 72.059 1.00 27.41 372 VAL C C 1
ATOM 9481 O O . VAL C 1 372 ? 27.952 81.234 72.341 1.00 26.67 372 VAL C O 1
ATOM 9485 N N . LEU C 1 373 ? 27.740 83.217 71.392 1.00 26.09 373 LEU C N 1
ATOM 9486 C CA . LEU C 1 373 ? 26.323 82.928 70.975 1.00 28.65 373 LEU C CA 1
ATOM 9487 C C . LEU C 1 373 ? 26.256 81.864 69.910 1.00 27.82 373 LEU C C 1
ATOM 9488 O O . LEU C 1 373 ? 25.440 80.969 70.017 1.00 31.44 373 LEU C O 1
ATOM 9493 N N . ASP C 1 374 ? 27.185 81.866 68.943 1.00 29.00 374 ASP C N 1
ATOM 9494 C CA . ASP C 1 374 ? 27.304 80.781 67.940 1.00 28.47 374 ASP C CA 1
ATOM 9495 C C . ASP C 1 374 ? 27.607 79.417 68.563 1.00 28.40 374 ASP C C 1
ATOM 9496 O O . ASP C 1 374 ? 26.975 78.437 68.207 1.00 26.09 374 ASP C O 1
ATOM 9501 N N . ALA C 1 375 ? 28.473 79.402 69.587 1.00 27.35 375 ALA C N 1
ATOM 9502 C CA . ALA C 1 375 ? 28.816 78.126 70.249 1.00 25.89 375 ALA C CA 1
ATOM 9503 C C . ALA C 1 375 ? 27.681 77.640 71.102 1.00 27.85 375 ALA C C 1
ATOM 9504 O O . ALA C 1 375 ? 27.511 76.435 71.289 1.00 29.15 375 ALA C O 1
ATOM 9506 N N . THR C 1 376 ? 26.849 78.576 71.564 1.00 28.49 376 THR C N 1
ATOM 9507 C CA . THR C 1 376 ? 25.612 78.191 72.256 1.00 29.40 376 THR C CA 1
ATOM 9508 C C . THR C 1 376 ? 24.649 77.529 71.274 1.00 31.59 376 THR C C 1
ATOM 9509 O O . THR C 1 376 ? 24.063 76.521 71.625 1.00 33.20 376 THR C O 1
ATOM 9513 N N . THR C 1 377 ? 24.556 78.038 70.030 1.00 29.78 377 THR C N 1
ATOM 9514 C CA . THR C 1 377 ? 23.649 77.424 69.058 1.00 31.54 377 THR C CA 1
ATOM 9515 C C . THR C 1 377 ? 24.187 76.068 68.708 1.00 30.37 377 THR C C 1
ATOM 9516 O O . THR C 1 377 ? 23.447 75.078 68.705 1.00 33.54 377 THR C O 1
ATOM 9520 N N . THR C 1 378 ? 25.502 75.941 68.485 1.00 30.04 378 THR C N 1
ATOM 9521 C CA . THR C 1 378 ? 26.075 74.604 68.209 1.00 28.67 378 THR C CA 1
ATOM 9522 C C . THR C 1 378 ? 25.741 73.574 69.292 1.00 28.44 378 THR C C 1
ATOM 9523 O O . THR C 1 378 ? 25.407 72.443 68.970 1.00 27.19 378 THR C O 1
ATOM 9527 N N . LEU C 1 379 ? 25.952 73.906 70.557 1.00 26.44 379 LEU C N 1
ATOM 9528 C CA . LEU C 1 379 ? 25.659 73.062 71.684 1.00 28.06 379 LEU C CA 1
ATOM 9529 C C . LEU C 1 379 ? 24.190 72.605 71.692 1.00 30.05 379 LEU C C 1
ATOM 9530 O O . LEU C 1 379 ? 23.966 71.407 71.782 1.00 29.01 379 LEU C O 1
ATOM 9535 N N . TYR C 1 380 ? 23.216 73.523 71.572 1.00 28.29 380 TYR C N 1
ATOM 9536 C CA . TYR C 1 380 ? 21.801 73.096 71.635 1.00 31.61 380 TYR C CA 1
ATOM 9537 C C . TYR C 1 380 ? 21.306 72.282 70.423 1.00 31.48 380 TYR C C 1
ATOM 9538 O O . TYR C 1 380 ? 20.619 71.293 70.563 1.00 33.10 380 TYR C O 1
ATOM 9547 N N . ASN C 1 381 ? 21.840 72.575 69.254 1.00 28.94 381 ASN C N 1
ATOM 9548 C CA . ASN C 1 381 ? 21.644 71.746 68.050 1.00 30.35 381 ASN C CA 1
ATOM 9549 C C . ASN C 1 381 ? 22.126 70.336 68.254 1.00 31.22 381 ASN C C 1
ATOM 9550 O O . ASN C 1 381 ? 21.454 69.369 67.876 1.00 28.62 381 ASN C O 1
ATOM 9555 N N . ALA C 1 382 ? 23.323 70.161 68.856 1.00 28.30 382 ALA C N 1
ATOM 9556 C CA . ALA C 1 382 ? 23.792 68.799 69.124 1.00 29.40 382 ALA C CA 1
ATOM 9557 C C . ALA C 1 382 ? 22.942 68.044 70.161 1.00 28.88 382 ALA C C 1
ATOM 9558 O O . ALA C 1 382 ? 22.795 66.828 70.068 1.00 28.62 382 ALA C O 1
ATOM 9560 N N . LYS C 1 383 ? 22.497 68.723 71.203 1.00 29.16 383 LYS C N 1
ATOM 9561 C CA . LYS C 1 383 ? 21.641 68.123 72.219 1.00 30.69 383 LYS C CA 1
ATOM 9562 C C . LYS C 1 383 ? 20.308 67.709 71.565 1.00 30.89 383 LYS C C 1
ATOM 9563 O O . LYS C 1 383 ? 19.828 66.641 71.869 1.00 32.01 383 LYS C O 1
ATOM 9569 N N . GLN C 1 384 ? 19.723 68.551 70.754 1.00 30.81 384 GLN C N 1
ATOM 9570 C CA . GLN C 1 384 ? 18.480 68.188 69.994 1.00 32.46 384 GLN C CA 1
ATOM 9571 C C . GLN C 1 384 ? 18.691 66.962 69.108 1.00 33.60 384 GLN C C 1
ATOM 9572 O O . GLN C 1 384 ? 17.871 65.988 69.095 1.00 34.82 384 GLN C O 1
ATOM 9578 N N . GLU C 1 385 ? 19.774 66.934 68.358 1.00 32.08 385 GLU C N 1
ATOM 9579 C CA . GLU C 1 385 ? 20.070 65.782 67.476 1.00 30.59 385 GLU C CA 1
ATOM 9580 C C . GLU C 1 385 ? 20.229 64.500 68.283 1.00 31.64 385 GLU C C 1
ATOM 9581 O O . GLU C 1 385 ? 19.812 63.402 67.845 1.00 29.25 385 GLU C O 1
ATOM 9587 N N . LEU C 1 386 ? 20.924 64.555 69.428 1.00 28.42 386 LEU C N 1
ATOM 9588 C CA . LEU C 1 386 ? 21.006 63.331 70.247 1.00 28.78 386 LEU C CA 1
ATOM 9589 C C . LEU C 1 386 ? 19.584 62.871 70.670 1.00 30.24 386 LEU C C 1
ATOM 9590 O O . LEU C 1 386 ? 19.307 61.672 70.654 1.00 28.80 386 LEU C O 1
ATOM 9595 N N . ALA C 1 387 ? 18.769 63.781 71.184 1.00 28.75 387 ALA C N 1
ATOM 9596 C CA . ALA C 1 387 ? 17.456 63.372 71.659 1.00 32.62 387 ALA C CA 1
ATOM 9597 C C . ALA C 1 387 ? 16.609 62.817 70.508 1.00 32.67 387 ALA C C 1
ATOM 9598 O O . ALA C 1 387 ? 16.057 61.721 70.619 1.00 32.27 387 ALA C O 1
ATOM 9600 N N . ASN C 1 388 ? 16.708 63.454 69.338 1.00 31.76 388 ASN C N 1
ATOM 9601 C CA . ASN C 1 388 ? 16.016 62.945 68.152 1.00 33.50 388 ASN C CA 1
ATOM 9602 C C . ASN C 1 388 ? 16.485 61.570 67.739 1.00 34.56 388 ASN C C 1
ATOM 9603 O O . ASN C 1 388 ? 15.653 60.742 67.272 1.00 33.97 388 ASN C O 1
ATOM 9608 N N . ALA C 1 389 ? 17.794 61.311 67.827 1.00 30.10 389 ALA C N 1
ATOM 9609 C CA . ALA C 1 389 ? 18.300 60.048 67.367 1.00 30.41 389 ALA C CA 1
ATOM 9610 C C . ALA C 1 389 ? 17.744 58.904 68.250 1.00 31.00 389 ALA C C 1
ATOM 9611 O O . ALA C 1 389 ? 17.632 57.806 67.761 1.00 29.25 389 ALA C O 1
ATOM 9613 N N . ARG C 1 390 ? 17.552 59.127 69.548 1.00 29.55 390 ARG C N 1
ATOM 9614 C CA . ARG C 1 390 ? 17.035 58.041 70.395 1.00 32.00 390 ARG C CA 1
ATOM 9615 C C . ARG C 1 390 ? 15.584 57.663 69.928 1.00 32.52 390 ARG C C 1
ATOM 9616 O O . ARG C 1 390 ? 15.250 56.504 69.944 1.00 33.59 390 ARG C O 1
ATOM 9624 N N . TYR C 1 391 ? 14.733 58.619 69.639 1.00 31.84 391 TYR C N 1
ATOM 9625 C CA . TYR C 1 391 ? 13.365 58.398 69.176 1.00 34.21 391 TYR C CA 1
ATOM 9626 C C . TYR C 1 391 ? 13.394 57.736 67.820 1.00 36.92 391 TYR C C 1
ATOM 9627 O O . TYR C 1 391 ? 12.678 56.741 67.626 1.00 36.50 391 TYR C O 1
ATOM 9636 N N . ASN C 1 392 ? 14.358 58.116 66.987 1.00 35.59 392 ASN C N 1
ATOM 9637 C CA . ASN C 1 392 ? 14.533 57.458 65.727 1.00 38.04 392 ASN C CA 1
ATOM 9638 C C . ASN C 1 392 ? 14.922 55.988 65.912 1.00 38.23 392 ASN C C 1
ATOM 9639 O O . ASN C 1 392 ? 14.404 55.127 65.206 1.00 35.66 392 ASN C O 1
ATOM 9644 N N . TYR C 1 393 ? 15.839 55.713 66.837 1.00 33.30 393 TYR C N 1
ATOM 9645 C CA . TYR C 1 393 ? 16.203 54.320 67.129 1.00 31.73 393 TYR C CA 1
ATOM 9646 C C . TYR C 1 393 ? 14.954 53.496 67.528 1.00 33.99 393 TYR C C 1
ATOM 9647 O O . TYR C 1 393 ? 14.811 52.354 67.120 1.00 34.07 393 TYR C O 1
ATOM 9656 N N . LEU C 1 394 ? 14.133 54.026 68.440 1.00 35.75 394 LEU C N 1
ATOM 9657 C CA . LEU C 1 394 ? 12.982 53.302 68.946 1.00 38.24 394 LEU C CA 1
ATOM 9658 C C . LEU C 1 394 ? 11.938 53.067 67.840 1.00 39.07 394 LEU C C 1
ATOM 9659 O O . LEU C 1 394 ? 11.418 51.960 67.749 1.00 38.84 394 LEU C O 1
ATOM 9664 N N . ILE C 1 395 ? 11.656 54.068 67.026 1.00 37.90 395 ILE C N 1
ATOM 9665 C CA . ILE C 1 395 ? 10.739 53.985 65.911 1.00 39.99 395 ILE C CA 1
ATOM 9666 C C . ILE C 1 395 ? 11.236 52.966 64.876 1.00 40.78 395 ILE C C 1
ATOM 9667 O O . ILE C 1 395 ? 10.432 52.143 64.359 1.00 38.40 395 ILE C O 1
ATOM 9672 N N . ASN C 1 396 ? 12.561 52.903 64.655 1.00 35.39 396 ASN C N 1
ATOM 9673 C CA . ASN C 1 396 ? 13.055 51.875 63.754 1.00 36.96 396 ASN C CA 1
ATOM 9674 C C . ASN C 1 396 ? 12.914 50.449 64.282 1.00 37.96 396 ASN C C 1
ATOM 9675 O O . ASN C 1 396 ? 12.839 49.493 63.501 1.00 32.39 396 ASN C O 1
ATOM 9680 N N . GLN C 1 397 ? 13.045 50.263 65.583 1.00 38.07 397 GLN C N 1
ATOM 9681 C CA . GLN C 1 397 ? 12.794 48.975 66.207 1.00 41.20 397 GLN C CA 1
ATOM 9682 C C . GLN C 1 397 ? 11.333 48.539 65.917 1.00 41.70 397 GLN C C 1
ATOM 9683 O O . GLN C 1 397 ? 11.085 47.389 65.639 1.00 42.35 397 GLN C O 1
ATOM 9689 N N . LEU C 1 398 ? 10.412 49.465 66.102 1.00 40.96 398 LEU C N 1
ATOM 9690 C CA . LEU C 1 398 ? 9.006 49.252 65.788 1.00 43.59 398 LEU C CA 1
ATOM 9691 C C . LEU C 1 398 ? 8.818 48.895 64.326 1.00 44.45 398 LEU C C 1
ATOM 9692 O O . LEU C 1 398 ? 8.216 47.848 63.996 1.00 44.72 398 LEU C O 1
ATOM 9697 N N . ASN C 1 399 ? 9.388 49.704 63.427 1.00 41.15 399 ASN C N 1
ATOM 9698 C CA . ASN C 1 399 ? 9.315 49.371 62.002 1.00 41.82 399 ASN C CA 1
ATOM 9699 C C . ASN C 1 399 ? 9.906 48.006 61.667 1.00 41.72 399 ASN C C 1
ATOM 9700 O O . ASN C 1 399 ? 9.443 47.366 60.727 1.00 41.71 399 ASN C O 1
ATOM 9705 N N . ILE C 1 400 ? 10.986 47.588 62.299 1.00 41.01 400 ILE C N 1
ATOM 9706 C CA . ILE C 1 400 ? 11.558 46.301 61.953 1.00 43.75 400 ILE C CA 1
ATOM 9707 C C . ILE C 1 400 ? 10.611 45.196 62.408 1.00 43.04 400 ILE C C 1
ATOM 9708 O O . ILE C 1 400 ? 10.439 44.233 61.710 1.00 40.99 400 ILE C O 1
ATOM 9713 N N . LYS C 1 401 ? 10.050 45.335 63.605 1.00 42.86 401 LYS C N 1
ATOM 9714 C CA . LYS C 1 401 ? 9.150 44.309 64.142 1.00 45.30 401 LYS C CA 1
ATOM 9715 C C . LYS C 1 401 ? 7.893 44.191 63.250 1.00 45.45 401 LYS C C 1
ATOM 9716 O O . LYS C 1 401 ? 7.439 43.102 62.985 1.00 44.51 401 LYS C O 1
ATOM 9722 N N . SER C 1 402 ? 7.401 45.300 62.770 1.00 43.48 402 SER C N 1
ATOM 9723 C CA . SER C 1 402 ? 6.307 45.347 61.842 1.00 45.59 402 SER C CA 1
ATOM 9724 C C . SER C 1 402 ? 6.670 44.728 60.505 1.00 46.77 402 SER C C 1
ATOM 9725 O O . SER C 1 402 ? 5.905 43.878 60.072 1.00 46.96 402 SER C O 1
ATOM 9728 N N . ALA C 1 403 ? 7.920 44.835 60.065 1.00 45.00 403 ALA C N 1
ATOM 9729 C CA . ALA C 1 403 ? 8.333 44.197 58.812 1.00 43.56 403 ALA C CA 1
ATOM 9730 C C . ALA C 1 403 ? 8.510 42.697 58.995 1.00 46.10 403 ALA C C 1
ATOM 9731 O O . ALA C 1 403 ? 8.463 41.985 58.000 1.00 45.62 403 ALA C O 1
ATOM 9733 N N . LEU C 1 404 ? 8.689 42.221 60.223 1.00 45.97 404 LEU C N 1
ATOM 9734 C CA . LEU C 1 404 ? 8.825 40.791 60.487 1.00 47.29 404 LEU C CA 1
ATOM 9735 C C . LEU C 1 404 ? 7.441 40.115 60.510 1.00 49.74 404 LEU C C 1
ATOM 9736 O O . LEU C 1 404 ? 7.342 38.885 60.373 1.00 49.68 404 LEU C O 1
ATOM 9741 N N . GLY C 1 405 ? 6.402 40.901 60.770 1.00 47.71 405 GLY C N 1
ATOM 9742 C CA . GLY C 1 405 ? 5.049 40.386 60.804 1.00 47.79 405 GLY C CA 1
ATOM 9743 C C . GLY C 1 405 ? 4.633 40.097 62.246 1.00 50.63 405 GLY C C 1
ATOM 9744 O O . GLY C 1 405 ? 3.488 39.689 62.519 1.00 48.99 405 GLY C O 1
ATOM 9745 N N . THR C 1 406 ? 5.531 40.424 63.224 1.00 48.24 406 THR C N 1
ATOM 9746 C CA . THR C 1 406 ? 5.229 40.044 64.589 1.00 46.77 406 THR C CA 1
ATOM 9747 C C . THR C 1 406 ? 5.073 41.148 65.593 1.00 47.44 406 THR C C 1
ATOM 9748 O O . THR C 1 406 ? 5.129 40.847 66.789 1.00 47.15 406 THR C O 1
ATOM 9752 N N . LEU C 1 407 ? 4.871 42.394 65.185 1.00 45.32 407 LEU C N 1
ATOM 9753 C CA . LEU C 1 407 ? 4.721 43.440 66.183 1.00 45.33 407 LEU C CA 1
ATOM 9754 C C . LEU C 1 407 ? 3.529 43.059 67.054 1.00 46.42 407 LEU C C 1
ATOM 9755 O O . LEU C 1 407 ? 2.414 42.990 66.502 1.00 45.22 407 LEU C O 1
ATOM 9760 N N . ASN C 1 408 ? 3.639 43.119 68.369 1.00 46.80 408 ASN C N 1
ATOM 9761 C CA . ASN C 1 408 ? 2.444 42.775 69.173 1.00 49.42 408 ASN C CA 1
ATOM 9762 C C . ASN C 1 408 ? 2.478 43.557 70.467 1.00 52.38 408 ASN C C 1
ATOM 9763 O O . ASN C 1 408 ? 3.405 44.344 70.729 1.00 49.73 408 ASN C O 1
ATOM 9768 N N . GLU C 1 409 ? 1.530 43.212 71.343 1.00 53.44 409 GLU C N 1
ATOM 9769 C CA . GLU C 1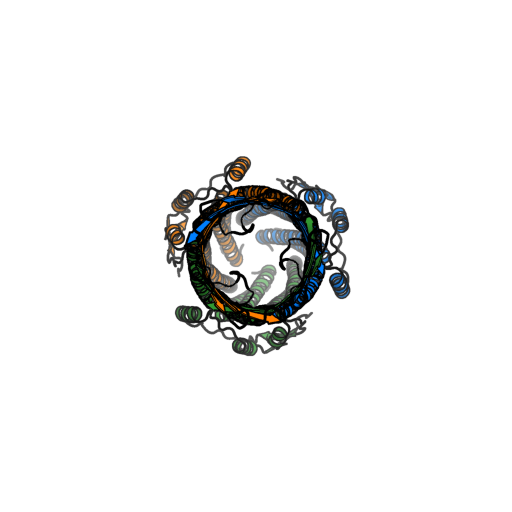 409 ? 1.355 43.926 72.595 1.00 55.23 409 GLU C CA 1
ATOM 9770 C C . GLU C 1 409 ? 2.462 43.689 73.616 1.00 54.62 409 GLU C C 1
ATOM 9771 O O . GLU C 1 409 ? 2.685 44.548 74.441 1.00 54.58 409 GLU C O 1
ATOM 9777 N N . GLN C 1 410 ? 3.222 42.608 73.507 1.00 53.38 410 GLN C N 1
ATOM 9778 C CA . GLN C 1 410 ? 4.377 42.399 74.356 1.00 54.76 410 GLN C CA 1
ATOM 9779 C C . GLN C 1 410 ? 5.529 43.315 73.913 1.00 53.19 410 GLN C C 1
ATOM 9780 O O . GLN C 1 410 ? 6.290 43.741 74.763 1.00 52.05 410 GLN C O 1
ATOM 9786 N N . ASP C 1 411 ? 5.655 43.629 72.619 1.00 49.96 411 ASP C N 1
ATOM 9787 C CA . ASP C 1 411 ? 6.610 44.602 72.156 1.00 49.68 411 ASP C CA 1
ATOM 9788 C C . ASP C 1 411 ? 6.300 45.987 72.721 1.00 50.04 411 ASP C C 1
ATOM 9789 O O . ASP C 1 411 ? 7.213 46.707 73.113 1.00 48.18 411 ASP C O 1
ATOM 9794 N N . LEU C 1 412 ? 5.040 46.328 72.837 1.00 48.92 412 LEU C N 1
ATOM 9795 C CA . LEU C 1 412 ? 4.611 47.606 73.355 1.00 51.81 412 LEU C CA 1
ATOM 9796 C C . LEU C 1 412 ? 4.958 47.748 74.827 1.00 53.57 412 LEU C C 1
ATOM 9797 O O . LEU C 1 412 ? 5.253 48.851 75.381 1.00 52.15 412 LEU C O 1
ATOM 9802 N N . LEU C 1 413 ? 4.843 46.611 75.486 1.00 52.98 413 LEU C N 1
ATOM 9803 C CA . LEU C 1 413 ? 5.135 46.515 76.899 1.00 54.83 413 LEU C CA 1
ATOM 9804 C C . LEU C 1 413 ? 6.642 46.642 77.116 1.00 53.39 413 LEU C C 1
ATOM 9805 O O . LEU C 1 413 ? 7.088 47.273 78.075 1.00 54.24 413 LEU C O 1
ATOM 9810 N N . ALA C 1 414 ? 7.440 46.069 76.223 1.00 50.07 414 ALA C N 1
ATOM 9811 C CA . ALA C 1 414 ? 8.875 46.243 76.323 1.00 50.87 414 ALA C CA 1
ATOM 9812 C C . ALA C 1 414 ? 9.228 47.723 76.093 1.00 51.51 414 ALA C C 1
ATOM 9813 O O . ALA C 1 414 ? 10.128 48.234 76.760 1.00 52.70 414 ALA C O 1
ATOM 9815 N N . LEU C 1 415 ? 8.510 48.421 75.216 1.00 49.41 415 LEU C N 1
ATOM 9816 C CA . LEU C 1 415 ? 8.782 49.837 75.004 1.00 48.31 415 LEU C CA 1
ATOM 9817 C C . LEU C 1 415 ? 8.352 50.642 76.241 1.00 48.00 415 LEU C C 1
ATOM 9818 O O . LEU C 1 415 ? 8.980 51.598 76.663 1.00 45.81 415 LEU C O 1
ATOM 9823 N N . ASN C 1 416 ? 7.191 50.289 76.762 1.00 46.10 416 ASN C N 1
ATOM 9824 C CA . ASN C 1 416 ? 6.614 50.966 77.926 1.00 45.58 416 ASN C CA 1
ATOM 9825 C C . ASN C 1 416 ? 7.554 50.827 79.136 1.00 45.97 416 ASN C C 1
ATOM 9826 O O . ASN C 1 416 ? 7.610 51.720 79.985 1.00 45.08 416 ASN C O 1
ATOM 9831 N N . ASN C 1 417 ? 8.332 49.760 79.218 1.00 45.90 417 ASN C N 1
ATOM 9832 C CA . ASN C 1 417 ? 9.322 49.653 80.292 1.00 49.82 417 ASN C CA 1
ATOM 9833 C C . ASN C 1 417 ? 10.553 50.563 80.121 1.00 51.81 417 ASN C C 1
ATOM 9834 O O . ASN C 1 417 ? 11.351 50.674 81.067 1.00 53.71 417 ASN C O 1
ATOM 9839 N N . ALA C 1 418 ? 10.668 51.310 79.027 1.00 48.23 418 ALA C N 1
ATOM 9840 C CA . ALA C 1 418 ? 11.759 52.222 78.807 1.00 46.04 418 ALA C CA 1
ATOM 9841 C C . ALA C 1 418 ? 11.302 53.604 79.213 1.00 44.87 418 ALA C C 1
ATOM 9842 O O . ALA C 1 418 ? 12.019 54.563 78.991 1.00 43.95 418 ALA C O 1
ATOM 9844 N N . LEU C 1 419 ? 10.085 53.695 79.754 1.00 42.36 419 LEU C N 1
ATOM 9845 C CA . LEU C 1 419 ? 9.492 54.974 80.148 1.00 42.33 419 LEU C CA 1
ATOM 9846 C C . LEU C 1 419 ? 9.607 55.177 81.654 1.00 45.90 419 LEU C C 1
ATOM 9847 O O . LEU C 1 419 ? 9.860 54.215 82.359 1.00 44.97 419 LEU C O 1
ATOM 9852 N N . SER C 1 420 ? 9.483 56.413 82.128 1.00 46.60 420 SER C N 1
ATOM 9853 C CA . SER C 1 420 ? 9.528 56.658 83.564 1.00 49.68 420 SER C CA 1
ATOM 9854 C C . SER C 1 420 ? 8.687 57.849 83.968 1.00 50.11 420 SER C C 1
ATOM 9855 O O . SER C 1 420 ? 7.498 57.728 83.935 1.00 50.50 420 SER C O 1
ATOM 9858 N N . LYS C 1 421 ? 9.289 58.998 84.265 1.00 51.79 421 LYS C N 1
ATOM 9859 C CA . LYS C 1 421 ? 8.622 60.177 84.721 1.00 54.20 421 LYS C CA 1
ATOM 9860 C C . LYS C 1 421 ? 7.672 60.880 83.748 1.00 53.41 421 LYS C C 1
ATOM 9861 O O . LYS C 1 421 ? 7.921 60.969 82.541 1.00 52.12 421 LYS C O 1
ATOM 9867 N N . PRO C 1 422 ? 6.634 61.489 84.321 1.00 50.68 422 PRO C N 1
ATOM 9868 C CA . PRO C 1 422 ? 5.677 62.215 83.539 1.00 51.70 422 PRO C CA 1
ATOM 9869 C C . PRO C 1 422 ? 6.233 63.537 83.095 1.00 50.52 422 PRO C C 1
ATOM 9870 O O . PRO C 1 422 ? 6.957 64.179 83.854 1.00 50.94 422 PRO C O 1
ATOM 9874 N N . VAL C 1 423 ? 5.870 63.968 81.900 1.00 46.75 423 VAL C N 1
ATOM 9875 C CA . VAL C 1 423 ? 6.212 65.323 81.459 1.00 46.31 423 VAL C CA 1
ATOM 9876 C C . VAL C 1 423 ? 4.901 65.825 80.852 1.00 44.02 423 VAL C C 1
ATOM 9877 O O . VAL C 1 423 ? 4.090 65.035 80.323 1.00 42.16 423 VAL C O 1
ATOM 9881 N N . SER C 1 424 ? 4.736 67.100 80.870 1.00 41.14 424 SER C N 1
ATOM 9882 C CA . SER C 1 424 ? 3.525 67.746 80.424 1.00 42.83 424 SER C CA 1
ATOM 9883 C C . SER C 1 424 ? 3.512 67.924 78.894 1.00 43.65 424 SER C C 1
ATOM 9884 O O . SER C 1 424 ? 4.539 68.345 78.363 1.00 43.67 424 SER C O 1
ATOM 9887 N N . THR C 1 425 ? 2.344 67.787 78.258 1.00 41.87 425 THR C N 1
ATOM 9888 C CA . THR C 1 425 ? 2.236 68.003 76.806 1.00 43.76 425 THR C CA 1
ATOM 9889 C C . THR C 1 425 ? 1.859 69.435 76.496 1.00 46.01 425 THR C C 1
ATOM 9890 O O . THR C 1 425 ? 1.772 69.831 75.342 1.00 44.85 425 THR C O 1
ATOM 9894 N N . ASN C 1 426 ? 1.613 70.233 77.528 1.00 50.09 426 ASN C N 1
ATOM 9895 C CA . ASN C 1 426 ? 1.340 71.649 77.373 1.00 55.18 426 ASN C CA 1
ATOM 9896 C C . ASN C 1 426 ? 1.975 72.426 78.525 1.00 59.87 426 ASN C C 1
ATOM 9897 O O . ASN C 1 426 ? 1.264 72.709 79.501 1.00 60.97 426 ASN C O 1
ATOM 9902 N N . PRO C 1 427 ? 3.251 72.715 78.467 1.00 61.22 427 PRO C N 1
ATOM 9903 C CA . PRO C 1 427 ? 3.923 73.443 79.549 1.00 64.26 427 PRO C CA 1
ATOM 9904 C C . PRO C 1 427 ? 3.947 74.935 79.319 1.00 68.16 427 PRO C C 1
ATOM 9905 O O . PRO C 1 427 ? 3.676 75.349 78.190 1.00 68.04 427 PRO C O 1
ATOM 9909 N N . GLU C 1 428 ? 4.421 75.751 80.273 1.00 72.31 428 GLU C N 1
ATOM 9910 C CA . GLU C 1 428 ? 4.842 77.114 79.920 1.00 77.80 428 GLU C CA 1
ATOM 9911 C C . GLU C 1 428 ? 6.180 77.452 80.593 1.00 81.66 428 GLU C C 1
ATOM 9912 O O . GLU C 1 428 ? 7.197 77.422 79.845 1.00 84.30 428 GLU C O 1
#

CATH classification: 1.20.1600.10

InterPro domains:
  IPR003423 Outer membrane efflux protein [PF02321] (28-210)
  IPR003423 Outer membrane efflux protein [PF02321] (234-428)
  IPR010130 Type I secretion outer membrane protein, TolC [TIGR01844] (21-443)
  IPR051906 Outer membrane protein TolC-like [PTHR30026] (5-438)
  IPR058622 Outer membrane channel protein TolC [NF007002] (1-462)

Organism: Escherichia coli (strain K12) (NCBI:txid83333)

Sequence (1269 aa):
ENLQVYQQARLSNPELRKSAADRDAAFEKINEARSPLLPQLGLGADYTYSNGYRDANGINSNATSASLQLTQSIFDSKWRALTLQEKAAGIQDVTYQTDQQTLILNTATAYFNVLNAIDVLSYTQAQKEAIYRQLDQTTQRFNVGLVAITDVQNARAQYDTVLANELTARNNLDNAVEQLRQITGNYYPELAALNVENFKTDKPQPVNALLKEAEKRNLSLLQARLSQDLAREQIRQAQDGHLPTLDLTASTGISDTSYSGSKTRGAAGTQYDDSNGQNKVGLSFSLPIYQGGVNSQVKQAQYNFVGASEQLESAHRSVVQTVRSSFNNINASISSINAYKQAVVSAQSSLDAEAGYSVGTRTIVDVLDATTTLYNAKQELANARYNYLINQLNIKSALGTLNEQDLLALNNALSKPVSTNPEENLQVYQQARLSNPELRKSAADRDAAFEKINEARSPLLPQLGLGADYTYSNGYRDANGINSNATSASLQLTQSIFDSKWRALTLQEKAAGIQDVTYQTDQQTLILNTATAYFNVLNAIDVLSYTQAQKEAIYRQLDQTTQRFNVGLVAITDVQNARAQYDTVLANELTARNNLDNAVEQLRQITGNYYPELAALNVENFKTDKPQPVNALLKEAEKRNLSLLQARLSQDLAREQIRQAQDGHLPTLDLTASTGISDTSYSGSKTRGAAGTQYDDSNGQNKVGLSFSLPIYQGGVNSQVKQAQYNFVGASEQLESAHRSVVQTVRSSFNNINASISSINAYKQAVVSAQSSLDAEAGYSVGTRTIVDVLDATTTLYNAKQELANARYNYLINQLNIKSALGTLNEQDLLALNNALSKPVSTNPEENLQVYQQARLSNPELRKSAADRDAAFEKINEARSPLLPQLGLGADYTYSNGYRDANGINSNATSASLQLTQSIFDSKWRALTLQEKAAGIQDVTYQTDQQTLILNTATAYFNVLNAIDVLSYTQAQKEAIYRQLDQTTQRFNVGLVAITDVQNARAQYDTVLANELTARNNLDNAVEQLRQITGNYYPELAALNVENFKTDKPQPVNALLKEAEKRNLSLLQARLSQDLAREQIRQAQDGHLPTLDLTASTGISDTSYSGSKTRGAAGTQYDDSNGQNKVGLSFSLPIYQGGVNSQVKQAQYNFVGASEQLESAHRSVVQTVRSSFNNINASISSINAYKQAVVSAQSSLDAEAGYSVGTRTIVDVLDATTTLYNAKQELANARYNYLINQLNIKSALGTLNEQDLLALNNALSKPVSTNPE

Solvent-accessible surface area: 57481 Å² total

Secondary structure (DSSP, 8-state):
----HHHHHHHH-HHHHHHHHHHHHHHHHHHHHHGGGS-EEEEEEEEEEEEE-SSSTT-EEEEEEEEEEEEEEEE--HHHHHHHHHHHHHHHHHHHHHHHHHHHHHHHHHHHHHHHHHHHHHHHHHHHHHHHHHHHHHHHHHHTTSS-HHHHHHHHHHHHHHHHHHHHHHHHHHHHHHHHHHHHS---SEEEEE-TTT----PPPPHHHHHHHHHHH-HHHHHHHHHHHHHHHHHHHHHGGGS-EEEEEEEEEEE--EEESTTSSSS--STTS----EEEEEEEEEEEEEE----HHHHHHHHHHHHHHHHHHHHHHHHHHHHHHHHHHHHHHHHHHHHHHHHHHHHHHHHH--HHHHTTSS-HHHHHHHHHHHHHHHHHHHHHHHHHHHHHHHHHHHHT---HHHHHHHHHTEEEEEESS--/----HHHHHHHH-HHHHHHHHHHHHHHHHHHHHHGGGS-EEEEEEEEEEEEE-SSSTT-EEEEEEEEEEEEEEEE--HHHHHHHHHHHHHHHHHHHHHHHHHHHHHHHHHHHHHHHHHHHHHHHHHHHHHHHHHHHHHHHHHHTTSS-HHHHHHHHHHHHHHHHHHHHHHHHHHHHHHHHHHHHS---SEEEEE-SSS----PPPPHHHHHHHHHHH-HHHHHHHHHHHHHHHHHHHHHGGGS-EEEEEEEEEEE--EEESGGGSSS--STTS----EEEEEEEEEEEEEE----HHHHHHHHHHHHHHHHHHHHHHHHHHHHHHHHHHHHHHHHHHHHHHHHHHHHHHHHH--HHHHTTSS-HHHHHHHHHHHHHHHHHHHHHHHHHHHHHHHHHHHHT---HHHHHHHHHTEEEEEESS--/----HHHHHHHH-HHHHHHHHHHHHHHHHHHHHHGGGS-EEEEEEEEEEEEE-SSSTT-EEEEEEEEEEEEEEEE--HHHHHHHHHHHHHHHHHHHHHHHHHHHHHHHHHHHHHHHHHHHHHHHHHHHHHHHHHHHHHHHHHHHTSS-HHHHHHHHHHHHHHHHHHHHHHHHHHHHHHHHHHHHS---SEEEEE-SSS----PPPPHHHHHHHHHHH-HHHHHHHHHHHHHHHHHHHHHGGGS-EEEEEEEEEEE--EEESTTSSSS--STTS----EEEEEEEEEEEEEE----HHHHHHHHHHHHHHHHHHHHHHHHHHHHHHHHHHHHHHHHHHHHHHHHHHHHHHHHH--HHHHHTSS-HHHHHHHHHHHHHHHHHHHHHHHHHHHHHHHHHHHHT---HHHHHHHHTTEEEEEESS--

Radius of gyration: 41.26 Å; Cα contacts (8 Å, |Δi|>4): 2242; chains: 3; bounding box: 126×99×79 Å

Nearest PDB structures (foldseek):
  5bun-assembly1_B  TM=9.851E-01  e=8.150E-52  Salmonella enterica subsp. enterica serovar Typhi
  7ng9-assembly1_A  TM=9.852E-01  e=5.462E-48  Klebsiella quasipneumoniae
  4k7r-assembly1_A  TM=8.895E-01  e=2.124E-17  Escherichia coli K-12
  5azs-assembly1_A  TM=8.393E-01  e=8.799E-16  Pseudomonas aeruginosa PAO1
  6zre-assembly2_B  TM=8.280E-01  e=7.012E-16  Pseudomonas aeruginosa PAO1

GO terms:
  GO:0042802 identical protein binding (F, IPI)
  GO:0005515 protein binding (F, IPI)
  GO:0005515 protein binding (F, IDA)
  GO:0009279 cell outer membrane (C, IDA)
  GO:1990196 MacAB-TolC complex (C, IDA)
  GO:1990281 efflux pump complex (C, IDA)
  GO:0015288 porin activity (F, IDA)
  GO:0042931 enterobactin transmembrane transporter activity (F, EXP)
  GO:0015562 efflux transmembrane transporter activity (F, IMP)
  GO:0009410 response to xenobiotic stimulus (P, IMP)
  GO:0009636 response to toxic substance (P, IMP)
  GO:0015721 bile acid and bile salt transport (P, IMP)
  GO:0015125 bile acid transmembrane transporter activity (F, IMP)
  GO:0046677 response to antibiotic (P, IMP)
  GO:1990281 efflux pump complex (C, IPI)
  GO:0042930 enterobactin transport (P, IGI)
  GO:0016020 membrane (C, IDA)
  GO:1990961 xenobiotic detoxification by transmembrane export across the plasma membrane (P, IDA)
  GO:0140330 xenobiotic detoxification by transmembrane export across the cell outer membrane (P, IDA)
  GO:0140330 xenobiotic detoxification by transmembrane export across the cell outer membrane (P, EXP)

B-factor: mean 50.76, std 15.75, range [13.04, 99.22]